Protein AF-A0A401Q495-F1 (afdb_monomer_lite)

Radius of gyration: 60.94 Å; chains: 1; bounding box: 139×126×199 Å

Structure (mmCIF, N/CA/C/O backbone):
data_AF-A0A401Q495-F1
#
_entry.id   AF-A0A401Q495-F1
#
loop_
_atom_site.group_PDB
_atom_site.id
_atom_site.type_symbol
_atom_site.label_atom_id
_atom_site.label_alt_id
_atom_site.label_comp_id
_atom_site.label_asym_id
_atom_site.label_entity_id
_atom_site.label_seq_id
_atom_site.pdbx_PDB_ins_code
_atom_site.Cartn_x
_atom_site.Cartn_y
_atom_site.Cartn_z
_atom_site.occupancy
_atom_site.B_iso_or_equiv
_atom_site.auth_seq_id
_atom_site.auth_comp_id
_atom_site.auth_asym_id
_atom_site.auth_atom_id
_atom_site.pdbx_PDB_model_num
ATOM 1 N N . ASP A 1 1 ? -26.033 -4.876 112.688 1.00 63.66 1 ASP A N 1
ATOM 2 C CA . ASP A 1 1 ? -24.843 -5.599 112.190 1.00 63.66 1 ASP A CA 1
ATOM 3 C C . ASP A 1 1 ? -25.121 -6.335 110.879 1.00 63.66 1 ASP A C 1
ATOM 5 O O . ASP A 1 1 ? -24.694 -5.829 109.851 1.00 63.66 1 ASP A O 1
ATOM 9 N N . LEU A 1 2 ? -25.940 -7.396 110.846 1.00 65.38 2 LEU A N 1
ATOM 10 C CA . LEU A 1 2 ? -26.219 -8.170 109.613 1.00 65.38 2 LEU A CA 1
ATOM 11 C C . LEU A 1 2 ? -26.873 -7.383 108.449 1.00 65.38 2 LEU A C 1
ATOM 13 O O . LEU A 1 2 ? -26.526 -7.601 107.293 1.00 65.38 2 LEU A O 1
ATOM 17 N N . GLN A 1 3 ? -27.808 -6.461 108.718 1.00 70.44 3 GLN A N 1
ATOM 18 C CA . GLN A 1 3 ? -28.446 -5.650 107.659 1.00 70.44 3 GLN A CA 1
ATOM 19 C C . GLN A 1 3 ? -27.494 -4.624 107.026 1.00 70.44 3 GLN A C 1
ATOM 21 O O . GLN A 1 3 ? -27.571 -4.384 105.822 1.00 70.44 3 GLN A O 1
ATOM 26 N N . ASP A 1 4 ? -26.574 -4.058 107.810 1.00 75.94 4 ASP A N 1
ATOM 27 C CA . ASP A 1 4 ? -25.568 -3.125 107.295 1.00 75.94 4 ASP A CA 1
ATOM 28 C C . ASP A 1 4 ? -24.467 -3.854 106.515 1.00 75.94 4 ASP A C 1
ATOM 30 O O . ASP A 1 4 ? -23.911 -3.303 105.566 1.00 75.94 4 ASP A O 1
ATOM 34 N N . GLU A 1 5 ? -24.138 -5.095 106.884 1.00 76.31 5 GLU A N 1
ATOM 35 C CA . GLU A 1 5 ? -23.264 -5.956 106.076 1.00 76.31 5 GLU A CA 1
ATOM 36 C C . GLU A 1 5 ? -23.904 -6.315 104.736 1.00 76.31 5 GLU A C 1
ATOM 38 O O . GLU A 1 5 ? -23.266 -6.116 103.705 1.00 76.31 5 GLU A O 1
ATOM 43 N N . LEU A 1 6 ? -25.180 -6.717 104.727 1.00 79.56 6 LEU A N 1
ATOM 44 C CA . LEU A 1 6 ? -25.907 -7.030 103.494 1.00 79.56 6 LEU A CA 1
ATOM 45 C C . LEU A 1 6 ? -26.034 -5.806 102.568 1.00 79.56 6 LEU A C 1
ATOM 47 O O . LEU A 1 6 ? -25.866 -5.915 101.356 1.00 79.56 6 LEU A O 1
ATOM 51 N N . GLY A 1 7 ? -26.292 -4.619 103.128 1.00 80.56 7 GLY A N 1
ATOM 52 C CA . GLY A 1 7 ? -26.330 -3.368 102.365 1.00 80.56 7 GLY A CA 1
ATOM 53 C C . GLY A 1 7 ? -24.972 -3.000 101.758 1.00 80.56 7 GLY A C 1
ATOM 54 O O . GLY A 1 7 ? -24.900 -2.598 100.595 1.00 80.56 7 GLY A O 1
ATOM 55 N N . ARG A 1 8 ? -23.881 -3.194 102.510 1.00 82.94 8 ARG A N 1
ATOM 56 C CA . ARG A 1 8 ? -22.509 -2.973 102.023 1.00 82.94 8 ARG A CA 1
ATOM 57 C C . ARG A 1 8 ? -22.078 -3.993 100.971 1.00 82.94 8 ARG A C 1
ATOM 59 O O . ARG A 1 8 ? -21.318 -3.638 100.075 1.00 82.94 8 ARG A O 1
ATOM 66 N N . GLU A 1 9 ? -22.538 -5.235 101.066 1.00 82.62 9 GLU A N 1
ATOM 67 C CA . GLU A 1 9 ? -22.263 -6.283 100.078 1.00 82.62 9 GLU A CA 1
ATOM 68 C C . GLU A 1 9 ? -23.058 -6.060 98.781 1.00 82.62 9 GLU A C 1
ATOM 70 O O . GLU A 1 9 ? -22.513 -6.181 97.684 1.00 82.62 9 GLU A O 1
ATOM 75 N N . LYS A 1 10 ? -24.315 -5.611 98.886 1.00 83.00 10 LYS A N 1
ATOM 76 C CA . LYS A 1 10 ? -25.137 -5.225 97.730 1.00 83.00 10 LYS A CA 1
ATOM 77 C C . LYS A 1 10 ? -24.568 -4.012 96.984 1.00 83.00 10 LYS A C 1
ATOM 79 O O . LYS A 1 10 ? -24.578 -3.980 95.759 1.00 83.00 10 LYS A O 1
ATOM 84 N N . LEU A 1 11 ? -24.037 -3.028 97.713 1.00 86.69 11 LEU A N 1
ATOM 85 C CA . LEU A 1 11 ? -23.363 -1.877 97.105 1.00 86.69 11 LEU A CA 1
ATOM 86 C C . LEU A 1 11 ? -22.047 -2.287 96.425 1.00 86.69 11 LEU A C 1
ATOM 88 O O . LEU A 1 11 ? -21.753 -1.801 95.338 1.00 86.69 11 LEU A O 1
ATOM 92 N N . ARG A 1 12 ? -21.288 -3.211 97.034 1.00 88.31 12 ARG A N 1
ATOM 93 C CA . ARG A 1 12 ? -20.065 -3.770 96.438 1.00 88.31 12 ARG A CA 1
ATOM 94 C C . ARG A 1 12 ? -20.349 -4.538 95.154 1.00 88.31 12 ARG A C 1
ATOM 96 O O . ARG A 1 12 ? -19.742 -4.236 94.141 1.00 88.31 12 ARG A O 1
ATOM 103 N N . THR A 1 13 ? -21.321 -5.444 95.169 1.00 86.88 13 THR A N 1
ATOM 104 C CA . THR A 1 13 ? -21.727 -6.202 93.971 1.00 86.88 13 THR A CA 1
ATOM 105 C C . THR A 1 13 ? -22.284 -5.297 92.872 1.00 86.88 13 THR A C 1
ATOM 107 O O . THR A 1 13 ? -22.012 -5.517 91.696 1.00 86.88 13 THR A O 1
ATOM 110 N N . GLN A 1 14 ? -23.015 -4.235 93.228 1.00 87.31 14 GLN A N 1
ATOM 111 C CA . GLN A 1 14 ? -23.476 -3.242 92.257 1.00 87.31 14 GLN A CA 1
ATOM 112 C C . GLN A 1 14 ? -22.314 -2.434 91.659 1.00 87.31 14 GLN A C 1
ATOM 114 O O . GLN A 1 14 ? -22.310 -2.193 90.456 1.00 87.31 14 GLN A O 1
ATOM 119 N N . GLN A 1 15 ? -21.320 -2.051 92.468 1.00 89.31 15 GLN A N 1
ATOM 120 C CA . GLN A 1 15 ? -20.100 -1.403 91.979 1.00 89.31 15 GLN A CA 1
ATOM 121 C C . GLN A 1 15 ? -19.274 -2.338 91.090 1.00 89.31 15 GLN A C 1
ATOM 123 O O . GLN A 1 15 ? -18.854 -1.910 90.023 1.00 89.31 15 GLN A O 1
ATOM 128 N N . GLU A 1 16 ? -19.107 -3.606 91.472 1.00 90.81 16 GLU A N 1
ATOM 129 C CA . GLU A 1 16 ? -18.406 -4.626 90.679 1.00 90.81 16 GLU A CA 1
ATOM 130 C C . GLU A 1 16 ? -19.095 -4.879 89.329 1.00 90.81 16 GLU A C 1
ATOM 132 O O . GLU A 1 16 ? -18.438 -4.986 88.293 1.00 90.81 16 GLU A O 1
ATOM 137 N N . MET A 1 17 ? -20.431 -4.915 89.313 1.00 87.31 17 MET A N 1
ATOM 138 C CA . MET A 1 17 ? -21.211 -5.028 88.080 1.00 87.31 17 MET A CA 1
ATOM 139 C C . MET A 1 17 ? -21.066 -3.779 87.199 1.00 87.31 17 MET A C 1
ATOM 141 O O . MET A 1 17 ? -20.934 -3.907 85.985 1.00 87.31 17 MET A O 1
ATOM 145 N N . GLN A 1 18 ? -21.046 -2.580 87.791 1.00 90.62 18 GLN A N 1
ATOM 146 C CA . GLN A 1 18 ? -20.838 -1.328 87.059 1.00 90.62 18 GLN A CA 1
ATOM 147 C C . GLN A 1 18 ? -19.438 -1.278 86.428 1.00 90.62 18 GLN A C 1
ATOM 149 O O . GLN A 1 18 ? -19.317 -0.971 85.245 1.00 90.62 18 GLN A O 1
ATOM 154 N N . THR A 1 19 ? -18.398 -1.658 87.180 1.00 92.56 19 THR A N 1
ATOM 155 C CA . THR A 1 19 ? -17.022 -1.729 86.665 1.00 92.56 19 THR A CA 1
ATOM 156 C C . THR A 1 19 ? -16.885 -2.768 85.557 1.00 92.56 19 THR A C 1
ATOM 158 O O . THR A 1 19 ? -16.226 -2.502 84.559 1.00 92.56 19 THR A O 1
ATOM 161 N N . LEU A 1 20 ? -17.562 -3.917 85.673 1.00 94.88 20 LEU A N 1
ATOM 162 C CA . LEU A 1 20 ? -17.539 -4.948 84.635 1.00 94.88 20 LEU A CA 1
ATOM 163 C C . LEU A 1 20 ? -18.202 -4.468 83.334 1.00 94.88 20 LEU A C 1
ATOM 165 O O . LEU A 1 20 ? -17.704 -4.756 82.249 1.00 94.88 20 LEU A O 1
ATOM 169 N N . ILE A 1 21 ? -19.310 -3.726 83.428 1.00 92.69 21 ILE A N 1
ATOM 170 C CA . ILE A 1 21 ? -19.983 -3.137 82.260 1.00 92.69 21 ILE A CA 1
ATOM 171 C C . ILE A 1 21 ? -19.086 -2.086 81.599 1.00 92.69 21 ILE A C 1
ATOM 173 O O . ILE A 1 21 ? -18.958 -2.080 80.377 1.00 92.69 21 ILE A O 1
ATOM 177 N N . GLU A 1 22 ? -18.437 -1.222 82.382 1.00 92.31 22 GLU A N 1
ATOM 178 C CA . GLU A 1 22 ? -17.503 -0.217 81.859 1.00 92.31 22 GLU A CA 1
ATOM 179 C C . GLU A 1 22 ? -16.296 -0.865 81.163 1.00 92.31 22 GLU A C 1
ATOM 181 O O . GLU A 1 22 ? -15.934 -0.451 80.060 1.00 92.31 22 GLU A O 1
ATOM 186 N N . GLU A 1 23 ? -15.727 -1.927 81.741 1.00 93.31 23 GLU A N 1
ATOM 187 C CA . GLU A 1 23 ? -14.651 -2.712 81.123 1.00 93.31 23 GLU A CA 1
ATOM 188 C C . GLU A 1 23 ? -15.104 -3.380 79.817 1.00 93.31 23 GLU A C 1
ATOM 190 O O . GLU A 1 23 ? -14.390 -3.314 78.813 1.00 93.31 23 GLU A O 1
ATOM 195 N N . GLN A 1 24 ? -16.302 -3.974 79.789 1.00 92.75 24 GLN A N 1
ATOM 196 C CA . GLN A 1 24 ? -16.872 -4.560 78.570 1.00 92.75 24 GLN A CA 1
ATOM 197 C C . GLN A 1 24 ? -17.119 -3.502 77.491 1.00 92.75 24 GLN A C 1
ATOM 199 O O . GLN A 1 24 ? -16.780 -3.731 76.331 1.00 92.75 24 GLN A O 1
ATOM 204 N N . GLN A 1 25 ? -17.640 -2.328 77.856 1.00 91.50 25 GLN A N 1
ATOM 205 C CA . GLN A 1 25 ? -17.873 -1.226 76.920 1.00 91.50 25 GLN A CA 1
ATOM 206 C C . GLN A 1 25 ? -16.553 -0.688 76.351 1.00 91.50 25 GLN A C 1
ATOM 208 O O . GLN A 1 25 ? -16.448 -0.389 75.162 1.00 91.50 25 GLN A O 1
ATOM 213 N N . GLN A 1 26 ? -15.518 -0.593 77.188 1.00 94.06 26 GLN A N 1
ATOM 214 C CA . GLN A 1 26 ? -14.197 -0.137 76.770 1.00 94.06 26 GLN A CA 1
ATOM 215 C C . GLN A 1 26 ? -13.509 -1.152 75.848 1.00 94.06 26 GLN A C 1
ATOM 217 O O . GLN A 1 26 ? -12.889 -0.750 74.863 1.00 94.06 26 GLN A O 1
ATOM 222 N N . GLN A 1 27 ? -13.661 -2.453 76.118 1.00 95.25 27 GLN A N 1
ATOM 223 C CA . GLN A 1 27 ? -13.220 -3.515 75.210 1.00 95.25 27 GLN A CA 1
ATOM 224 C C . GLN A 1 27 ? -13.975 -3.464 73.879 1.00 95.25 27 GLN A C 1
ATOM 226 O O . GLN A 1 27 ? -13.346 -3.553 72.827 1.00 95.25 27 GLN A O 1
ATOM 231 N N . LEU A 1 28 ? -15.296 -3.257 73.903 1.00 93.81 28 LEU A N 1
ATOM 232 C CA . LEU A 1 28 ? -16.107 -3.147 72.689 1.00 93.81 28 LEU A CA 1
ATOM 233 C C . LEU A 1 28 ? -15.628 -1.987 71.805 1.00 93.81 28 LEU A C 1
ATOM 235 O O . LEU A 1 28 ? -15.350 -2.189 70.628 1.00 93.81 28 LEU A O 1
ATOM 239 N N . ASN A 1 29 ? -15.408 -0.811 72.400 1.00 92.56 29 ASN A N 1
ATOM 240 C CA . ASN A 1 29 ? -14.891 0.364 71.695 1.00 92.56 29 ASN A CA 1
ATOM 241 C C . ASN A 1 29 ? -13.491 0.121 71.096 1.00 92.56 29 ASN A C 1
ATOM 243 O O . ASN A 1 29 ? -13.174 0.623 70.016 1.00 92.56 29 ASN A O 1
ATOM 247 N N . GLN A 1 30 ? -12.635 -0.653 71.775 1.00 94.50 30 GLN A N 1
ATOM 248 C CA . GLN A 1 30 ? -11.322 -1.039 71.242 1.00 94.50 30 GLN A CA 1
ATOM 249 C C . GLN A 1 30 ? -11.456 -1.982 70.043 1.00 94.50 30 GLN A C 1
ATOM 251 O O . GLN A 1 30 ? -10.759 -1.789 69.045 1.00 94.50 30 GLN A O 1
ATOM 256 N N . TYR A 1 31 ? -12.368 -2.956 70.106 1.00 94.69 31 TYR A N 1
ATOM 257 C CA . TYR A 1 31 ? -12.649 -3.845 68.979 1.00 94.69 31 TYR A CA 1
ATOM 258 C C . TYR A 1 31 ? -13.264 -3.094 67.795 1.00 94.69 31 TYR A C 1
ATOM 260 O O . TYR A 1 31 ? -12.845 -3.323 66.663 1.00 94.69 31 TYR A O 1
ATOM 268 N N . GLU A 1 32 ? -14.183 -2.157 68.033 1.00 93.50 32 GLU A N 1
ATOM 269 C CA . GLU A 1 32 ? -14.763 -1.307 66.986 1.00 93.50 32 GLU A CA 1
ATOM 270 C C . GLU A 1 32 ? -13.701 -0.430 66.313 1.00 93.50 32 GLU A C 1
ATOM 272 O O . GLU A 1 32 ? -13.645 -0.348 65.084 1.00 93.50 32 GLU A O 1
ATOM 277 N N . SER A 1 33 ? -12.799 0.175 67.093 1.00 93.56 33 SER A N 1
ATOM 278 C CA . SER A 1 33 ? -11.711 0.991 66.545 1.00 93.56 33 SER A CA 1
ATOM 279 C C . SER A 1 33 ? -10.700 0.150 65.751 1.00 93.56 33 SER A C 1
ATOM 281 O O . SER A 1 33 ? -10.297 0.543 64.654 1.00 93.56 33 SER A O 1
ATOM 283 N N . ALA A 1 34 ? -10.338 -1.038 66.249 1.00 95.12 34 ALA A N 1
ATOM 284 C CA . ALA A 1 34 ? -9.456 -1.972 65.546 1.00 95.12 34 ALA A CA 1
ATOM 285 C C . ALA A 1 34 ? -10.091 -2.514 64.252 1.00 95.12 34 ALA A C 1
ATOM 287 O O . ALA A 1 34 ? -9.413 -2.624 63.227 1.00 95.12 34 ALA A O 1
ATOM 288 N N . ALA A 1 35 ? -11.396 -2.803 64.270 1.00 93.50 35 ALA A N 1
ATOM 289 C CA . ALA A 1 35 ? -12.149 -3.208 63.087 1.00 93.50 35 ALA A CA 1
ATOM 290 C C . ALA A 1 35 ? -12.205 -2.076 62.049 1.00 93.50 35 ALA A C 1
ATOM 292 O O . ALA A 1 35 ? -11.919 -2.311 60.875 1.00 93.50 35 ALA A O 1
ATOM 293 N N . GLY A 1 36 ? -12.475 -0.839 62.482 1.00 94.50 36 GLY A N 1
ATOM 294 C CA . GLY A 1 36 ? -12.444 0.343 61.617 1.00 94.50 36 GLY A CA 1
ATOM 295 C C . GLY A 1 36 ? -11.079 0.548 60.951 1.00 94.50 36 GLY A C 1
ATOM 296 O O . GLY A 1 36 ? -11.007 0.752 59.741 1.00 94.50 36 GLY A O 1
ATOM 297 N N . GLN A 1 37 ? -9.985 0.400 61.705 1.00 94.50 37 GLN A N 1
ATOM 298 C CA . GLN A 1 37 ? -8.624 0.460 61.158 1.00 94.50 37 GLN A CA 1
ATOM 299 C C . GLN A 1 37 ? -8.374 -0.637 60.114 1.00 94.50 37 GLN A C 1
ATOM 301 O O . GLN A 1 37 ? -7.879 -0.337 59.027 1.00 94.50 37 GLN A O 1
ATOM 306 N N . CYS A 1 38 ? -8.785 -1.880 60.385 1.00 95.00 38 CYS A N 1
ATOM 307 C CA . CYS A 1 38 ? -8.669 -2.976 59.420 1.00 95.00 38 CYS A CA 1
ATOM 308 C C . CYS A 1 38 ? -9.425 -2.685 58.116 1.00 95.00 38 CYS A C 1
ATOM 310 O O . CYS A 1 38 ? -8.885 -2.924 57.039 1.00 95.00 38 CYS A O 1
ATOM 312 N N . VAL A 1 39 ? -10.637 -2.125 58.196 1.00 96.38 39 VAL A N 1
ATOM 313 C CA . VAL A 1 39 ? -11.416 -1.731 57.009 1.00 96.38 39 VAL A CA 1
ATOM 314 C C . VAL A 1 39 ? -10.694 -0.639 56.221 1.00 96.38 39 VAL A C 1
ATOM 316 O O . VAL A 1 39 ? -10.582 -0.738 55.002 1.00 96.38 39 VAL A O 1
ATOM 319 N N . THR A 1 40 ? -10.139 0.374 56.892 1.00 95.00 40 THR A N 1
ATOM 320 C CA . THR A 1 40 ? -9.405 1.444 56.196 1.00 95.00 40 THR A CA 1
ATOM 321 C C . THR A 1 40 ? -8.126 0.951 55.521 1.00 95.00 40 THR A C 1
ATOM 323 O O . THR A 1 40 ? -7.830 1.370 54.403 1.00 95.00 40 THR A O 1
ATOM 326 N N . GLU A 1 41 ? -7.378 0.044 56.151 1.00 96.31 41 GLU A N 1
ATOM 327 C CA . GLU A 1 41 ? -6.182 -0.552 55.546 1.00 96.31 41 GLU A CA 1
ATOM 328 C C . GLU A 1 41 ? -6.545 -1.490 54.388 1.00 96.31 41 GLU A C 1
ATOM 330 O O . GLU A 1 41 ? -5.878 -1.469 53.352 1.00 96.31 41 GLU A O 1
ATOM 335 N N . LEU A 1 42 ? -7.655 -2.230 54.493 1.00 96.12 42 LEU A N 1
ATOM 336 C CA . LEU A 1 42 ? -8.193 -3.024 53.386 1.00 96.12 42 LEU A CA 1
ATOM 337 C C . LEU A 1 42 ? -8.577 -2.134 52.195 1.00 96.12 42 LEU A C 1
ATOM 339 O O . LEU A 1 42 ? -8.215 -2.445 51.062 1.00 96.12 42 LEU A O 1
ATOM 343 N N . GLN A 1 43 ? -9.246 -1.005 52.446 1.00 95.56 43 GLN A N 1
ATOM 344 C CA . GLN A 1 43 ? -9.628 -0.043 51.409 1.00 95.56 43 GLN A CA 1
ATOM 345 C C . GLN A 1 43 ? -8.389 0.538 50.707 1.00 95.56 43 GLN A C 1
ATOM 347 O O . GLN A 1 43 ? -8.341 0.610 49.478 1.00 95.56 43 GLN A O 1
ATOM 352 N N . LYS A 1 44 ? -7.349 0.912 51.469 1.00 97.00 44 LYS A N 1
ATOM 353 C CA . LYS A 1 44 ? -6.073 1.400 50.912 1.00 97.00 44 LYS A CA 1
ATOM 354 C C . LYS A 1 44 ? -5.376 0.333 50.068 1.00 97.00 44 LYS A C 1
ATOM 356 O O . LYS A 1 44 ? -4.908 0.640 48.971 1.00 97.00 44 LYS A O 1
ATOM 361 N N . ALA A 1 45 ? -5.332 -0.910 50.551 1.00 95.75 45 ALA A N 1
ATOM 362 C CA . ALA A 1 45 ? -4.768 -2.033 49.810 1.00 95.75 45 ALA A CA 1
ATOM 363 C C . ALA A 1 45 ? -5.557 -2.306 48.519 1.00 95.75 45 ALA A C 1
ATOM 365 O O . ALA A 1 45 ? -4.952 -2.494 47.464 1.00 95.75 45 ALA A O 1
ATOM 366 N N . GLN A 1 46 ? -6.892 -2.241 48.563 1.00 95.75 46 GLN A N 1
ATOM 367 C CA . GLN A 1 46 ? -7.744 -2.373 47.377 1.00 95.75 46 GLN A CA 1
ATOM 368 C C . GLN A 1 46 ? -7.445 -1.297 46.333 1.00 95.75 46 GLN A C 1
ATOM 370 O O . GLN A 1 46 ? -7.286 -1.634 45.161 1.00 95.75 46 GLN A O 1
ATOM 375 N N . VAL A 1 47 ? -7.315 -0.029 46.732 1.00 96.25 47 VAL A N 1
ATOM 376 C CA . VAL A 1 47 ? -6.978 1.062 45.801 1.00 96.25 47 VAL A CA 1
ATOM 377 C C . VAL A 1 47 ? -5.582 0.867 45.196 1.00 96.25 47 VAL A C 1
ATOM 379 O O . VAL A 1 47 ? -5.408 1.056 43.993 1.00 96.25 47 VAL A O 1
ATOM 382 N N . GLN A 1 48 ? -4.594 0.426 45.984 1.00 97.31 48 GLN A N 1
ATOM 383 C CA . GLN A 1 48 ? -3.261 0.100 45.459 1.00 97.31 48 GLN A CA 1
ATOM 384 C C . GLN A 1 48 ? -3.291 -1.043 44.441 1.00 97.31 48 GLN A C 1
ATOM 386 O O . GLN A 1 48 ? -2.640 -0.944 43.402 1.00 97.31 48 GLN A O 1
ATOM 391 N N . VAL A 1 49 ? -4.047 -2.109 44.714 1.00 97.25 49 VAL A N 1
ATOM 392 C CA . VAL A 1 49 ? -4.188 -3.243 43.789 1.00 97.25 49 VAL A CA 1
ATOM 393 C C . VAL A 1 49 ? -4.845 -2.799 42.482 1.00 97.25 49 VAL A C 1
ATOM 395 O O . VAL A 1 49 ? -4.324 -3.130 41.421 1.00 97.25 49 VAL A O 1
ATOM 398 N N . HIS A 1 50 ? -5.905 -1.985 42.540 1.00 95.56 50 HIS A N 1
ATOM 399 C CA . HIS A 1 50 ? -6.542 -1.435 41.336 1.00 95.56 50 HIS A CA 1
ATOM 400 C C . HIS A 1 50 ? -5.579 -0.545 40.535 1.00 95.56 50 HIS A C 1
ATOM 402 O O . HIS A 1 50 ? -5.501 -0.661 39.314 1.00 95.56 50 HIS A O 1
ATOM 408 N N . GLY A 1 51 ? -4.785 0.297 41.206 1.00 97.12 51 GLY A N 1
ATOM 409 C CA . GLY A 1 51 ? -3.766 1.113 40.540 1.00 97.12 51 GLY A CA 1
ATOM 410 C C . GLY A 1 51 ? -2.672 0.274 39.868 1.00 97.12 51 GLY A C 1
ATOM 411 O O . GLY A 1 51 ? -2.258 0.571 38.750 1.00 97.12 51 GLY A O 1
ATOM 412 N N . LEU A 1 52 ? -2.219 -0.806 40.515 1.00 97.50 52 LEU A N 1
ATOM 413 C CA . LEU A 1 52 ? -1.255 -1.736 39.920 1.00 97.50 52 LEU A CA 1
ATOM 414 C C . LEU A 1 52 ? -1.852 -2.506 38.737 1.00 97.50 52 LEU A C 1
ATOM 416 O O . LEU A 1 52 ? -1.154 -2.677 37.742 1.00 97.50 52 LEU A O 1
ATOM 420 N N . GLN A 1 53 ? -3.120 -2.914 38.814 1.00 96.62 53 GLN A N 1
ATOM 421 C CA . GLN A 1 53 ? -3.834 -3.541 37.697 1.00 96.62 53 GLN A CA 1
ATOM 422 C C . GLN A 1 53 ? -3.929 -2.605 36.488 1.00 96.62 53 GLN A C 1
ATOM 424 O O . GLN A 1 53 ? -3.623 -3.039 35.382 1.00 96.62 53 GLN A O 1
ATOM 429 N N . GLY A 1 54 ? -4.252 -1.322 36.697 1.00 96.19 54 GLY A N 1
ATOM 430 C CA . GLY A 1 54 ? -4.261 -0.322 35.624 1.00 96.19 54 GLY A CA 1
ATOM 431 C C . GLY A 1 54 ? -2.893 -0.173 34.956 1.00 96.19 54 GLY A C 1
ATOM 432 O O . GLY A 1 54 ? -2.782 -0.280 33.739 1.00 96.19 54 GLY A O 1
ATOM 433 N N . ARG A 1 55 ? -1.817 -0.052 35.746 1.00 97.44 55 ARG A N 1
ATOM 434 C CA . ARG A 1 55 ? -0.456 0.016 35.182 1.00 97.44 55 ARG A CA 1
ATOM 435 C C . ARG A 1 55 ? -0.046 -1.258 34.447 1.00 97.44 55 ARG A C 1
ATOM 437 O O . ARG A 1 55 ? 0.676 -1.170 33.462 1.00 97.44 55 ARG A O 1
ATOM 444 N N . ILE A 1 56 ? -0.447 -2.435 34.934 1.00 95.50 56 ILE A N 1
ATOM 445 C CA . ILE A 1 56 ? -0.170 -3.704 34.248 1.00 95.50 56 ILE A CA 1
ATOM 446 C C . ILE A 1 56 ? -0.852 -3.691 32.880 1.00 95.50 56 ILE A C 1
ATOM 448 O O . ILE A 1 56 ? -0.161 -3.886 31.885 1.00 95.50 56 ILE A O 1
ATOM 452 N N . GLN A 1 57 ? -2.139 -3.341 32.816 1.00 96.50 57 GLN A N 1
ATOM 453 C CA . GLN A 1 57 ? -2.882 -3.224 31.557 1.00 96.50 57 GLN A CA 1
ATOM 454 C C . GLN A 1 57 ? -2.255 -2.200 30.600 1.00 96.50 57 GLN A C 1
ATOM 456 O O . GLN A 1 57 ? -2.088 -2.485 29.414 1.00 96.50 57 GLN A O 1
ATOM 461 N N . GLU A 1 58 ? -1.835 -1.037 31.104 1.00 95.94 58 GLU A N 1
ATOM 462 C CA . GLU A 1 58 ? -1.112 -0.037 30.310 1.00 95.94 58 GLU A CA 1
ATOM 463 C C . GLU A 1 58 ? 0.188 -0.620 29.739 1.00 95.94 58 GLU A C 1
ATOM 465 O O . GLU A 1 58 ? 0.432 -0.530 28.535 1.00 95.94 58 GLU A O 1
ATOM 470 N N . THR A 1 59 ? 1.003 -1.290 30.561 1.00 94.06 59 THR A N 1
ATOM 471 C CA . THR A 1 59 ? 2.252 -1.908 30.088 1.00 94.06 59 THR A CA 1
ATOM 472 C C . THR A 1 59 ? 2.019 -3.075 29.132 1.00 94.06 59 THR A C 1
ATOM 474 O O . THR A 1 59 ? 2.780 -3.225 28.181 1.00 94.06 59 THR A O 1
ATOM 477 N N . GLU A 1 60 ? 0.968 -3.871 29.327 1.00 96.69 60 GLU A N 1
ATOM 478 C CA . GLU A 1 60 ? 0.578 -4.956 28.421 1.00 96.69 60 GLU A CA 1
ATOM 479 C C . GLU A 1 60 ? 0.139 -4.404 27.064 1.00 96.69 60 GLU A C 1
ATOM 481 O O . GLU A 1 60 ? 0.594 -4.897 26.032 1.00 96.69 60 GLU A O 1
ATOM 486 N N . SER A 1 61 ? -0.655 -3.328 27.052 1.00 93.81 61 SER A N 1
ATOM 487 C CA . SER A 1 61 ? -1.057 -2.652 25.815 1.00 93.81 61 SER A CA 1
ATOM 488 C C . SER A 1 61 ? 0.142 -2.056 25.066 1.00 93.81 61 SER A C 1
ATOM 490 O O . SER A 1 61 ? 0.279 -2.256 23.860 1.00 93.81 61 SER A O 1
ATOM 492 N N . ALA A 1 62 ? 1.080 -1.419 25.778 1.00 95.88 62 ALA A N 1
ATOM 493 C CA . ALA A 1 62 ? 2.298 -0.872 25.186 1.00 95.88 62 ALA A CA 1
ATOM 494 C C . ALA A 1 62 ? 3.218 -1.973 24.631 1.00 95.88 62 ALA A C 1
ATOM 496 O O . ALA A 1 62 ? 3.823 -1.812 23.572 1.00 95.88 62 ALA A O 1
ATOM 497 N N . ASN A 1 63 ? 3.315 -3.110 25.321 1.00 94.69 63 ASN A N 1
ATOM 498 C CA . ASN A 1 63 ? 4.127 -4.235 24.869 1.00 94.69 63 ASN A CA 1
ATOM 499 C C . ASN A 1 63 ? 3.495 -4.929 23.651 1.00 94.69 63 ASN A C 1
ATOM 501 O O . ASN A 1 63 ? 4.218 -5.312 22.733 1.00 94.69 63 ASN A O 1
ATOM 505 N N . LYS A 1 64 ? 2.156 -5.021 23.595 1.00 96.50 64 LYS A N 1
ATOM 506 C CA . LYS A 1 64 ? 1.428 -5.500 22.408 1.00 96.50 64 LYS A CA 1
ATOM 507 C C . LYS A 1 64 ? 1.715 -4.602 21.199 1.00 96.50 64 LYS A C 1
ATOM 509 O O . LYS A 1 64 ? 2.144 -5.120 20.175 1.00 96.50 64 LYS A O 1
ATOM 514 N N . MET A 1 65 ? 1.644 -3.278 21.367 1.00 95.00 65 MET A N 1
ATOM 515 C CA . MET A 1 65 ? 2.007 -2.308 20.320 1.00 95.00 65 MET A CA 1
ATOM 516 C C . MET A 1 65 ? 3.459 -2.464 19.841 1.00 95.00 65 MET A C 1
ATOM 518 O O . MET A 1 65 ? 3.733 -2.427 18.646 1.00 95.00 65 MET A O 1
ATOM 522 N N . LEU A 1 66 ? 4.415 -2.670 20.754 1.00 96.38 66 LEU A N 1
ATOM 523 C CA . LEU A 1 66 ? 5.816 -2.887 20.373 1.00 96.38 66 LEU A CA 1
ATOM 524 C C . LEU A 1 66 ? 6.024 -4.206 19.616 1.00 96.38 66 LEU A C 1
ATOM 526 O O . LEU A 1 66 ? 6.843 -4.259 18.700 1.00 96.38 66 LEU A O 1
ATOM 530 N N . GLN A 1 67 ? 5.294 -5.263 19.975 1.00 94.12 67 GLN A N 1
ATOM 531 C CA . GLN A 1 67 ? 5.326 -6.534 19.249 1.00 94.12 67 GLN A CA 1
ATOM 532 C C . GLN A 1 67 ? 4.678 -6.434 17.864 1.00 94.12 67 GLN A C 1
ATOM 534 O O . GLN A 1 67 ? 5.148 -7.100 16.940 1.00 94.12 67 GLN A O 1
ATOM 539 N N . GLU A 1 68 ? 3.628 -5.620 17.722 1.00 92.25 68 GLU A N 1
ATOM 540 C CA . GLU A 1 68 ? 3.031 -5.246 16.433 1.00 92.25 68 GLU A CA 1
ATOM 541 C C . GLU A 1 68 ? 4.097 -4.568 15.565 1.00 92.25 68 GLU A C 1
ATOM 543 O O . GLU A 1 68 ? 4.488 -5.126 14.542 1.00 92.25 68 GLU A O 1
ATOM 548 N N . ASN A 1 69 ? 4.681 -3.464 16.054 1.00 94.75 69 ASN A N 1
ATOM 549 C CA . ASN A 1 69 ? 5.721 -2.668 15.383 1.00 94.75 69 ASN A CA 1
ATOM 550 C C . ASN A 1 69 ? 6.921 -3.507 14.925 1.00 94.75 69 ASN A C 1
ATOM 552 O O . ASN A 1 69 ? 7.489 -3.285 13.856 1.00 94.75 69 ASN A O 1
ATOM 556 N N . LEU A 1 70 ? 7.327 -4.492 15.726 1.00 95.19 70 LEU A N 1
ATOM 557 C CA . LEU A 1 70 ? 8.444 -5.368 15.382 1.00 95.19 70 LEU A CA 1
ATOM 558 C C . LEU A 1 70 ? 8.063 -6.352 14.265 1.00 95.19 70 LEU A C 1
ATOM 560 O O . LEU A 1 70 ? 8.828 -6.524 13.315 1.00 95.19 70 LEU A O 1
ATOM 564 N N . ARG A 1 71 ? 6.855 -6.932 14.319 1.00 92.50 71 ARG A N 1
ATOM 565 C CA . ARG A 1 71 ? 6.301 -7.736 13.212 1.00 92.50 71 ARG A CA 1
ATOM 566 C C . ARG A 1 71 ? 6.128 -6.900 11.944 1.00 92.50 71 ARG A C 1
ATOM 568 O O . ARG A 1 71 ? 6.321 -7.428 10.845 1.00 92.50 71 ARG A O 1
ATOM 575 N N . GLU A 1 72 ? 5.808 -5.615 12.091 1.00 90.62 72 GLU A N 1
ATOM 576 C CA . GLU A 1 72 ? 5.718 -4.665 10.989 1.00 90.62 72 GLU A CA 1
ATOM 577 C C . GLU A 1 72 ? 7.019 -4.527 10.237 1.00 90.62 72 GLU A C 1
ATOM 579 O O . GLU A 1 72 ? 7.121 -4.954 9.081 1.00 90.62 72 GLU A O 1
ATOM 584 N N . MET A 1 73 ? 8.038 -4.102 10.960 1.00 92.50 73 MET A N 1
ATOM 585 C CA . MET A 1 73 ? 9.379 -3.910 10.443 1.00 92.50 73 MET A CA 1
ATOM 586 C C . MET A 1 73 ? 9.965 -5.189 9.817 1.00 92.50 73 MET A C 1
ATOM 588 O O . MET A 1 73 ? 10.663 -5.141 8.804 1.00 92.50 73 MET A O 1
ATOM 592 N N . GLU A 1 74 ? 9.665 -6.369 10.371 1.00 90.88 74 GLU A N 1
ATOM 593 C CA . GLU A 1 74 ? 10.102 -7.650 9.798 1.00 90.88 74 GLU A CA 1
ATOM 594 C C . GLU A 1 74 ? 9.441 -7.978 8.456 1.00 90.88 74 GLU A C 1
ATOM 596 O O . GLU A 1 74 ? 10.075 -8.567 7.571 1.00 90.88 74 GLU A O 1
ATOM 601 N N . SER A 1 75 ? 8.156 -7.659 8.305 1.00 85.19 75 SER A N 1
ATOM 602 C CA . SER A 1 75 ? 7.446 -7.853 7.040 1.00 85.19 75 SER A CA 1
ATOM 603 C C . SER A 1 75 ? 7.882 -6.836 5.990 1.00 85.19 75 SER A C 1
ATOM 605 O O . SER A 1 75 ? 8.067 -7.201 4.826 1.00 85.19 75 SER A O 1
ATOM 607 N N . GLU A 1 76 ? 8.177 -5.617 6.434 1.00 90.44 76 GLU A N 1
ATOM 608 C CA . GLU A 1 76 ? 8.723 -4.552 5.614 1.00 90.44 76 GLU A CA 1
ATOM 609 C C . GLU A 1 76 ? 10.073 -4.951 5.019 1.00 90.44 76 GLU A C 1
ATOM 611 O O . GLU A 1 76 ? 10.254 -5.023 3.799 1.00 90.44 76 GLU A O 1
ATOM 616 N N . LEU A 1 77 ? 10.991 -5.384 5.882 1.00 91.06 77 LEU A N 1
ATOM 617 C CA . LEU A 1 77 ? 12.287 -5.915 5.471 1.00 91.06 77 LEU A CA 1
ATOM 618 C C . LEU A 1 77 ? 12.173 -7.077 4.476 1.00 91.06 77 LEU A C 1
ATOM 620 O O . LEU A 1 77 ? 13.004 -7.198 3.571 1.00 91.06 77 LEU A O 1
ATOM 624 N N . ARG A 1 78 ? 11.164 -7.946 4.613 1.00 93.00 78 ARG A N 1
ATOM 625 C CA . ARG A 1 78 ? 10.929 -9.045 3.663 1.00 93.00 78 ARG A CA 1
ATOM 626 C C . ARG A 1 78 ? 10.485 -8.536 2.292 1.00 93.00 78 ARG A C 1
ATOM 628 O O . ARG A 1 78 ? 11.005 -9.035 1.293 1.00 93.00 78 ARG A O 1
ATOM 635 N N . ALA A 1 79 ? 9.600 -7.543 2.220 1.00 78.69 79 ALA A N 1
ATOM 636 C CA . ALA A 1 79 ? 9.187 -6.993 0.929 1.00 78.69 79 ALA A CA 1
ATOM 637 C C . ALA A 1 79 ? 10.313 -6.188 0.262 1.00 78.69 79 ALA A C 1
ATOM 639 O O . ALA A 1 79 ? 10.516 -6.338 -0.941 1.00 78.69 79 ALA A O 1
ATOM 640 N N . MET A 1 80 ? 11.110 -5.432 1.029 1.00 85.69 80 MET A N 1
ATOM 641 C CA . MET A 1 80 ? 12.307 -4.756 0.499 1.00 85.69 80 MET A CA 1
ATOM 642 C C . MET A 1 80 ? 13.304 -5.739 -0.108 1.00 85.69 80 MET A C 1
ATOM 644 O O . MET A 1 80 ? 13.853 -5.497 -1.180 1.00 85.69 80 MET A O 1
ATOM 648 N N . ARG A 1 81 ? 13.525 -6.886 0.545 1.00 91.06 81 ARG A N 1
ATOM 649 C CA . ARG A 1 81 ? 14.381 -7.947 -0.010 1.00 91.06 81 ARG A CA 1
ATOM 650 C C . ARG A 1 81 ? 13.816 -8.518 -1.307 1.00 91.06 81 ARG A C 1
ATOM 652 O O . ARG A 1 81 ? 14.582 -8.785 -2.227 1.00 91.06 81 ARG A O 1
ATOM 659 N N . TYR A 1 82 ? 12.499 -8.695 -1.391 1.00 87.38 82 TYR A N 1
ATOM 660 C CA . TYR A 1 82 ? 11.848 -9.184 -2.604 1.00 87.38 82 TYR A CA 1
ATOM 661 C C . TYR A 1 82 ? 11.978 -8.189 -3.767 1.00 87.38 82 TYR A C 1
ATOM 663 O O . TYR A 1 82 ? 12.322 -8.589 -4.879 1.00 87.38 82 TYR A O 1
ATOM 671 N N . THR A 1 83 ? 11.766 -6.892 -3.525 1.00 85.94 83 THR A N 1
ATOM 672 C CA . THR A 1 83 ? 11.888 -5.871 -4.576 1.00 85.94 83 THR A CA 1
ATOM 673 C C . THR A 1 83 ? 13.333 -5.635 -4.993 1.00 85.94 83 THR A C 1
ATOM 675 O O . THR A 1 83 ? 13.584 -5.527 -6.191 1.00 85.94 83 THR A O 1
ATOM 678 N N . ALA A 1 84 ? 14.290 -5.686 -4.061 1.00 83.62 84 ALA A N 1
ATOM 679 C CA . ALA A 1 84 ? 15.717 -5.707 -4.384 1.00 83.62 84 ALA A CA 1
ATOM 680 C C . ALA A 1 84 ? 16.074 -6.913 -5.269 1.00 83.62 84 ALA A C 1
ATOM 682 O O . ALA A 1 84 ? 16.693 -6.754 -6.315 1.00 83.62 84 ALA A O 1
ATOM 683 N N . GLN A 1 85 ? 15.587 -8.113 -4.931 1.00 89.00 85 GLN A N 1
ATOM 684 C CA . GLN A 1 85 ? 15.817 -9.307 -5.748 1.00 89.00 85 GLN A CA 1
ATOM 685 C C . GLN A 1 85 ? 15.171 -9.201 -7.143 1.00 89.00 85 GLN A C 1
ATOM 687 O O . GLN A 1 85 ? 15.731 -9.695 -8.124 1.00 89.00 85 GLN A O 1
ATOM 692 N N . LYS A 1 86 ? 14.001 -8.559 -7.260 1.00 90.12 86 LYS A N 1
ATOM 693 C CA . LYS A 1 86 ?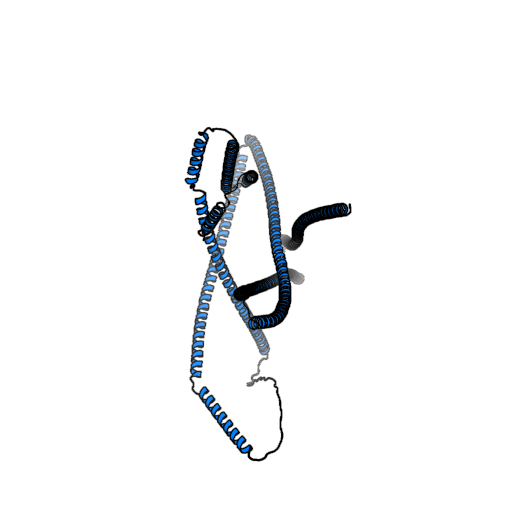 13.363 -8.275 -8.556 1.00 90.12 86 LYS A CA 1
ATOM 694 C C . LYS A 1 86 ? 14.196 -7.287 -9.373 1.00 90.12 86 LYS A C 1
ATOM 696 O O . LYS A 1 86 ? 14.409 -7.522 -10.559 1.00 90.12 86 LYS A O 1
ATOM 701 N N . GLN A 1 87 ? 14.710 -6.232 -8.744 1.00 87.94 87 GLN A N 1
ATOM 702 C CA . GLN A 1 87 ? 15.604 -5.272 -9.391 1.00 87.94 87 GLN A CA 1
ATOM 703 C C . GLN A 1 87 ? 16.898 -5.942 -9.872 1.00 87.94 87 GLN A C 1
ATOM 705 O O . GLN A 1 87 ? 17.256 -5.765 -11.034 1.00 87.94 87 GLN A O 1
ATOM 710 N N . ASP A 1 88 ? 17.523 -6.797 -9.061 1.00 89.56 88 ASP A N 1
ATOM 711 C CA . ASP A 1 88 ? 18.715 -7.562 -9.454 1.00 89.56 88 ASP A CA 1
ATOM 712 C C . ASP A 1 88 ? 18.454 -8.454 -10.678 1.00 89.56 88 ASP A C 1
ATOM 714 O O . ASP A 1 88 ? 19.286 -8.528 -11.584 1.00 89.56 88 ASP A O 1
ATOM 718 N N . ARG A 1 89 ? 17.278 -9.099 -10.750 1.00 92.19 89 ARG A N 1
ATOM 719 C CA . ARG A 1 89 ? 16.867 -9.876 -11.934 1.00 92.19 89 ARG A CA 1
ATOM 720 C C . ARG A 1 89 ? 16.738 -8.991 -13.168 1.00 92.19 89 ARG A C 1
ATOM 722 O O . ARG A 1 89 ? 17.334 -9.308 -14.192 1.00 92.19 89 ARG A O 1
ATOM 729 N N . THR A 1 90 ? 16.053 -7.852 -13.061 1.00 90.94 90 THR A N 1
ATOM 730 C CA . THR A 1 90 ? 15.928 -6.915 -14.192 1.00 90.94 90 THR A CA 1
ATOM 731 C C . THR A 1 90 ? 17.277 -6.335 -14.617 1.00 90.94 90 THR A C 1
ATOM 733 O O . THR A 1 90 ? 17.533 -6.157 -15.804 1.00 90.94 90 THR A O 1
ATOM 736 N N . GLN A 1 91 ? 18.183 -6.084 -13.668 1.00 89.44 91 GLN A N 1
ATOM 737 C CA . GLN A 1 91 ? 19.529 -5.611 -13.965 1.00 89.44 91 GLN A CA 1
ATOM 738 C C . GLN A 1 91 ? 20.342 -6.685 -14.695 1.00 89.44 91 GLN A C 1
ATOM 740 O O . GLN A 1 91 ? 21.070 -6.357 -15.632 1.00 89.44 91 GLN A O 1
ATOM 745 N N . LEU A 1 92 ? 20.204 -7.956 -14.305 1.00 92.50 92 LEU A N 1
ATOM 746 C CA . LEU A 1 92 ? 20.826 -9.078 -15.005 1.00 92.50 92 LEU A CA 1
ATOM 747 C C . LEU A 1 92 ? 20.271 -9.225 -16.431 1.00 92.50 92 LEU A C 1
ATOM 749 O O . LEU A 1 92 ? 21.047 -9.338 -17.372 1.00 92.50 92 LEU A O 1
ATOM 753 N N . GLU A 1 93 ? 18.953 -9.121 -16.615 1.00 91.75 93 GLU A N 1
ATOM 754 C CA . GLU A 1 93 ? 18.305 -9.172 -17.935 1.00 91.75 93 GLU A CA 1
ATOM 755 C C . GLU A 1 93 ? 18.753 -8.030 -18.856 1.00 91.75 93 GLU A C 1
ATOM 757 O O . GLU A 1 93 ? 19.051 -8.247 -20.034 1.00 91.75 93 GLU A O 1
ATOM 762 N N . LEU A 1 94 ? 18.837 -6.806 -18.326 1.00 90.06 94 LEU A N 1
ATOM 763 C CA . LEU A 1 94 ? 19.331 -5.648 -19.069 1.00 90.06 94 LEU A CA 1
ATOM 764 C C . LEU A 1 94 ? 20.817 -5.784 -19.405 1.00 90.06 94 LEU A C 1
ATOM 766 O O . LEU A 1 94 ? 21.227 -5.412 -20.505 1.00 90.06 94 LEU A O 1
ATOM 770 N N . LYS A 1 95 ? 21.618 -6.347 -18.494 1.00 93.19 95 LYS A N 1
ATOM 771 C CA . LYS A 1 95 ? 23.034 -6.636 -18.738 1.00 93.19 95 LYS A CA 1
ATOM 772 C C . LYS A 1 95 ? 23.204 -7.667 -19.855 1.00 93.19 95 LYS A C 1
ATOM 774 O O . LYS A 1 95 ? 23.996 -7.438 -20.763 1.00 93.19 95 LYS A O 1
ATOM 779 N N . ASP A 1 96 ? 22.422 -8.740 -19.841 1.00 92.50 96 ASP A N 1
ATOM 780 C CA . ASP A 1 96 ? 22.448 -9.759 -20.894 1.00 92.50 96 ASP A CA 1
ATOM 781 C C . ASP A 1 96 ? 21.961 -9.190 -22.239 1.00 92.50 96 ASP A C 1
ATOM 783 O O . ASP A 1 96 ? 22.487 -9.526 -23.303 1.00 92.50 96 ASP A O 1
ATOM 787 N N . ALA A 1 97 ? 20.963 -8.299 -22.226 1.00 90.69 97 ALA A N 1
ATOM 788 C CA . ALA A 1 97 ? 20.507 -7.597 -23.425 1.00 90.69 97 ALA A CA 1
ATOM 789 C C . ALA A 1 97 ? 21.592 -6.671 -23.998 1.00 90.69 97 ALA A C 1
ATOM 791 O O . ALA A 1 97 ? 21.778 -6.647 -25.217 1.00 90.69 97 ALA A O 1
ATOM 792 N N . LEU A 1 98 ? 22.321 -5.957 -23.135 1.00 92.12 98 LEU A N 1
ATOM 793 C CA . LEU A 1 98 ? 23.460 -5.124 -23.520 1.00 92.12 98 LEU A CA 1
ATOM 794 C C . LEU A 1 98 ? 24.581 -5.974 -24.130 1.00 92.12 98 LEU A C 1
ATOM 796 O O . LEU A 1 98 ? 25.027 -5.669 -25.230 1.00 92.12 98 LEU A O 1
ATOM 800 N N . GLU A 1 99 ? 24.968 -7.076 -23.482 1.00 94.94 99 GLU A N 1
ATOM 801 C CA . GLU A 1 99 ? 26.026 -7.967 -23.978 1.00 94.94 99 GLU A CA 1
ATOM 802 C C . GLU A 1 99 ? 25.660 -8.572 -25.346 1.00 94.94 99 GLU A C 1
ATOM 804 O O . GLU A 1 99 ? 26.500 -8.698 -26.236 1.00 94.94 99 GLU A O 1
ATOM 809 N N . ASN A 1 100 ? 24.382 -8.902 -25.566 1.00 91.38 100 ASN A N 1
ATOM 810 C CA . ASN A 1 100 ? 23.911 -9.342 -26.881 1.00 91.38 100 ASN A CA 1
ATOM 811 C C . ASN A 1 100 ? 23.986 -8.222 -27.930 1.00 91.38 100 ASN A C 1
ATOM 813 O O . ASN A 1 100 ? 24.322 -8.490 -29.082 1.00 91.38 100 ASN A O 1
ATOM 817 N N . LYS A 1 101 ? 23.691 -6.973 -27.551 1.00 91.62 101 LYS A N 1
ATOM 818 C CA . LYS A 1 101 ? 23.809 -5.819 -28.453 1.00 91.62 101 LYS A CA 1
ATOM 819 C C . LYS A 1 101 ? 25.261 -5.495 -28.786 1.00 91.62 101 LYS A C 1
ATOM 821 O O . LYS A 1 101 ? 25.544 -5.183 -29.937 1.00 91.62 101 LYS A O 1
ATOM 826 N N . GLU A 1 102 ? 26.174 -5.622 -27.830 1.00 90.75 102 GLU A N 1
ATOM 827 C CA . GLU A 1 102 ? 27.615 -5.490 -28.066 1.00 90.75 102 GLU A CA 1
ATOM 828 C C . GLU A 1 102 ? 28.115 -6.558 -29.045 1.00 90.75 102 GLU A C 1
ATOM 830 O O . GLU A 1 102 ? 28.773 -6.213 -30.023 1.00 90.75 102 GLU A O 1
ATOM 835 N N . LYS A 1 103 ? 27.701 -7.823 -28.883 1.00 91.12 103 LYS A N 1
ATOM 836 C CA . LYS A 1 103 ? 28.008 -8.897 -29.848 1.00 91.12 103 LYS A CA 1
ATOM 837 C C . LYS A 1 103 ? 27.449 -8.614 -31.244 1.00 91.12 103 LYS A C 1
ATOM 839 O O . LYS A 1 103 ? 28.156 -8.799 -32.229 1.00 91.12 103 LYS A O 1
ATOM 844 N N . GLU A 1 104 ? 26.212 -8.122 -31.351 1.00 91.00 104 GLU A N 1
ATOM 845 C CA . GLU A 1 104 ? 25.635 -7.706 -32.642 1.00 91.00 104 GLU A CA 1
ATOM 846 C C . GLU A 1 104 ? 26.464 -6.580 -33.296 1.00 91.00 104 GLU A C 1
ATOM 848 O O . GLU A 1 104 ? 26.694 -6.602 -34.505 1.00 91.00 104 GLU A O 1
ATOM 853 N N . VAL A 1 105 ? 26.951 -5.612 -32.511 1.00 88.94 105 VAL A N 1
ATOM 854 C CA . VAL A 1 105 ? 27.824 -4.531 -33.004 1.00 88.94 105 VAL A CA 1
ATOM 855 C C . VAL A 1 105 ? 29.184 -5.072 -33.454 1.00 88.94 105 VAL A C 1
ATOM 857 O O . VAL A 1 105 ? 29.665 -4.691 -34.522 1.00 88.94 105 VAL A O 1
ATOM 860 N N . GLU A 1 106 ? 29.795 -5.980 -32.692 1.00 90.06 106 GLU A N 1
ATOM 861 C CA . GLU A 1 106 ? 31.043 -6.656 -33.071 1.00 90.06 106 GLU A CA 1
ATOM 862 C C . GLU A 1 106 ? 30.892 -7.448 -34.377 1.00 90.06 106 GLU A C 1
ATOM 864 O O . GLU A 1 106 ? 31.751 -7.363 -35.257 1.00 90.06 106 GLU A O 1
ATOM 869 N N . GLU A 1 107 ? 29.780 -8.164 -34.551 1.00 93.00 107 GLU A N 1
ATOM 870 C CA . GLU A 1 107 ? 29.470 -8.888 -35.787 1.00 93.00 107 GLU A CA 1
ATOM 871 C C . GLU A 1 107 ? 29.305 -7.941 -36.982 1.00 93.00 107 GLU A C 1
ATOM 873 O O . GLU A 1 107 ? 29.846 -8.210 -38.058 1.00 93.00 107 GLU A O 1
ATOM 878 N N . VAL A 1 108 ? 28.602 -6.816 -36.808 1.00 90.00 108 VAL A N 1
ATOM 879 C CA . VAL A 1 108 ? 28.451 -5.793 -37.856 1.00 90.00 108 VAL A CA 1
ATOM 880 C C . VAL A 1 108 ? 29.806 -5.197 -38.230 1.00 90.00 108 VAL A C 1
ATOM 882 O O . VAL A 1 108 ? 30.114 -5.101 -39.419 1.00 90.00 108 VAL A O 1
ATOM 885 N N . ASN A 1 109 ? 30.646 -4.869 -37.248 1.00 87.12 109 ASN A N 1
ATOM 886 C CA . ASN A 1 109 ? 32.002 -4.379 -37.498 1.00 87.12 109 ASN A CA 1
ATOM 887 C C . ASN A 1 109 ? 32.840 -5.419 -38.253 1.00 87.12 109 ASN A C 1
ATOM 889 O O . ASN A 1 109 ? 33.482 -5.085 -39.246 1.00 87.12 109 ASN A O 1
ATOM 893 N N . HIS A 1 110 ? 32.753 -6.697 -37.877 1.00 90.00 110 HIS A N 1
ATOM 894 C CA . HIS A 1 110 ? 33.448 -7.770 -38.585 1.00 90.00 110 HIS A CA 1
ATOM 895 C C . HIS A 1 110 ? 32.967 -7.930 -40.038 1.00 90.00 110 HIS A C 1
ATOM 897 O O . HIS A 1 110 ? 33.766 -8.191 -40.943 1.00 90.00 110 HIS A O 1
ATOM 903 N N . VAL A 1 111 ? 31.667 -7.746 -40.296 1.00 91.62 111 VAL A N 1
ATOM 904 C CA . VAL A 1 111 ? 31.112 -7.733 -41.660 1.00 91.62 111 VAL A CA 1
ATOM 905 C C . VAL A 1 111 ? 31.627 -6.535 -42.454 1.00 91.62 111 VAL A C 1
ATOM 907 O O . VAL A 1 111 ? 31.998 -6.714 -43.616 1.00 91.62 111 VAL A O 1
ATOM 910 N N . ILE A 1 112 ? 31.677 -5.345 -41.851 1.00 88.12 112 ILE A N 1
ATOM 911 C CA . ILE A 1 112 ? 32.219 -4.131 -42.479 1.00 88.12 112 ILE A CA 1
ATOM 912 C C . ILE A 1 112 ? 33.696 -4.333 -42.832 1.00 88.12 112 ILE A C 1
ATOM 914 O O . ILE A 1 112 ? 34.092 -4.073 -43.968 1.00 88.12 112 ILE A O 1
ATOM 918 N N . ASP A 1 113 ? 34.495 -4.877 -41.917 1.00 86.75 113 ASP A N 1
ATOM 919 C CA . ASP A 1 113 ? 35.909 -5.175 -42.157 1.00 86.75 113 ASP A CA 1
ATOM 920 C C . ASP A 1 113 ? 36.094 -6.196 -43.284 1.00 86.75 113 ASP A C 1
ATOM 922 O O . ASP A 1 113 ? 36.900 -5.984 -44.193 1.00 86.75 113 ASP A O 1
ATOM 926 N N . GLY A 1 114 ? 35.289 -7.264 -43.297 1.00 89.75 114 GLY A N 1
ATOM 927 C CA . GLY A 1 114 ? 35.286 -8.239 -44.389 1.00 89.75 114 GLY A CA 1
ATOM 928 C C . GLY A 1 114 ? 34.893 -7.619 -45.734 1.00 89.75 114 GLY A C 1
ATOM 929 O O . GLY A 1 114 ? 35.514 -7.907 -46.760 1.00 89.75 114 GLY A O 1
ATOM 930 N N . GLN A 1 115 ? 33.897 -6.728 -45.753 1.00 84.31 115 GLN A N 1
ATOM 931 C CA . GLN A 1 115 ? 33.512 -5.981 -46.953 1.00 84.31 115 GLN A CA 1
ATOM 932 C C . GLN A 1 115 ? 34.645 -5.067 -47.431 1.00 84.31 115 GLN A C 1
ATOM 934 O O . GLN A 1 115 ? 34.990 -5.112 -48.613 1.00 84.31 115 GLN A O 1
ATOM 939 N N . ASN A 1 116 ? 35.290 -4.325 -46.531 1.00 83.94 116 ASN A N 1
ATOM 940 C CA . ASN A 1 116 ? 36.440 -3.475 -46.841 1.00 83.94 116 ASN A CA 1
ATOM 941 C C . ASN A 1 116 ? 37.613 -4.286 -47.412 1.00 83.94 116 ASN A C 1
ATOM 943 O O . ASN A 1 116 ? 38.226 -3.879 -48.401 1.00 83.94 116 ASN A O 1
ATOM 947 N N . GLU A 1 117 ? 37.890 -5.471 -46.861 1.00 89.19 117 GLU A N 1
ATOM 948 C CA . GLU A 1 117 ? 38.940 -6.358 -47.365 1.00 89.19 117 GLU A CA 1
ATOM 949 C C . GLU A 1 117 ? 38.598 -6.905 -48.760 1.00 89.19 117 GLU A C 1
ATOM 951 O O . GLU A 1 117 ? 39.448 -6.928 -49.655 1.00 89.19 117 GLU A O 1
ATOM 956 N N . THR A 1 118 ? 37.341 -7.305 -48.995 1.00 87.94 118 THR A N 1
ATOM 957 C CA . THR A 1 118 ? 36.902 -7.718 -50.339 1.00 87.94 118 THR A CA 1
ATOM 958 C C . THR A 1 118 ? 36.966 -6.564 -51.335 1.00 87.94 118 THR A C 1
ATOM 960 O O . THR A 1 118 ? 37.407 -6.764 -52.466 1.00 87.94 118 THR A O 1
ATOM 963 N N . GLN A 1 119 ? 36.612 -5.347 -50.921 1.00 79.00 119 GLN A N 1
ATOM 964 C CA . GLN A 1 119 ? 36.718 -4.152 -51.749 1.00 79.00 119 GLN A CA 1
ATOM 965 C C . GLN A 1 119 ? 38.183 -3.832 -52.076 1.00 79.00 119 GLN A C 1
ATOM 967 O O . GLN A 1 119 ? 38.490 -3.506 -53.223 1.00 79.00 119 GLN A O 1
ATOM 972 N N . ALA A 1 120 ? 39.099 -3.977 -51.115 1.00 83.06 120 ALA A N 1
ATOM 973 C CA . ALA A 1 120 ? 40.535 -3.820 -51.336 1.00 83.06 120 ALA A CA 1
ATOM 974 C C . ALA A 1 120 ? 41.073 -4.861 -52.330 1.00 83.06 120 ALA A C 1
ATOM 976 O O . ALA A 1 120 ? 41.746 -4.496 -53.294 1.00 83.06 120 ALA A O 1
ATOM 977 N N . LYS A 1 121 ? 40.693 -6.137 -52.173 1.00 88.56 121 LYS A N 1
ATOM 978 C CA . LYS A 1 121 ? 41.048 -7.213 -53.117 1.00 88.56 121 LYS A CA 1
ATOM 979 C C . LYS A 1 121 ? 40.492 -6.955 -54.517 1.00 88.56 121 LYS A C 1
ATOM 981 O O . LYS A 1 121 ? 41.199 -7.166 -55.496 1.00 88.56 121 LYS A O 1
ATOM 986 N N . LEU A 1 122 ? 39.257 -6.463 -54.639 1.00 80.12 122 LEU A N 1
ATOM 987 C CA . LEU A 1 122 ? 38.676 -6.082 -55.931 1.00 80.12 122 LEU A CA 1
ATOM 988 C C . LEU A 1 122 ? 39.431 -4.913 -56.571 1.00 80.12 122 LEU A C 1
ATOM 990 O O . LEU A 1 122 ? 39.709 -4.969 -57.767 1.00 80.12 122 LEU A O 1
ATOM 994 N N . ARG A 1 123 ? 39.820 -3.894 -55.791 1.00 82.62 123 ARG A N 1
ATOM 995 C CA . ARG A 1 123 ? 40.681 -2.802 -56.276 1.00 82.62 123 ARG A CA 1
ATOM 996 C C . ARG A 1 123 ? 42.034 -3.336 -56.753 1.00 82.62 123 ARG A C 1
ATOM 998 O O . ARG A 1 123 ? 42.463 -2.979 -57.846 1.00 82.62 123 ARG A O 1
ATOM 1005 N N . GLU A 1 124 ? 42.674 -4.237 -56.006 1.00 83.31 124 GLU A N 1
ATOM 1006 C CA . GLU A 1 124 ? 43.931 -4.875 -56.423 1.00 83.31 124 GLU A CA 1
ATOM 1007 C C . GLU A 1 124 ? 43.783 -5.719 -57.691 1.00 83.31 124 GLU A C 1
ATOM 1009 O O . GLU A 1 124 ? 44.618 -5.609 -58.584 1.00 83.31 124 GLU A O 1
ATOM 1014 N N . ILE A 1 125 ? 42.738 -6.545 -57.804 1.00 79.25 125 ILE A N 1
ATOM 1015 C CA . ILE A 1 125 ? 42.471 -7.360 -59.001 1.00 79.25 125 ILE A CA 1
ATOM 1016 C C . ILE A 1 125 ? 42.206 -6.459 -60.205 1.00 79.25 125 ILE A C 1
ATOM 1018 O O . ILE A 1 125 ? 42.707 -6.735 -61.291 1.00 79.25 125 ILE A O 1
ATOM 1022 N N . LEU A 1 126 ? 41.467 -5.365 -60.023 1.00 77.12 126 LEU A N 1
ATOM 1023 C CA . LEU A 1 126 ? 41.186 -4.403 -61.082 1.00 77.12 126 LEU A CA 1
ATOM 1024 C C . LEU A 1 126 ? 42.475 -3.699 -61.532 1.00 77.12 126 LEU A C 1
ATOM 1026 O O . LEU A 1 126 ? 42.750 -3.653 -62.730 1.00 77.12 126 LEU A O 1
ATOM 1030 N N . HIS A 1 127 ? 43.330 -3.268 -60.600 1.00 73.25 127 HIS A N 1
ATOM 1031 C CA . HIS A 1 127 ? 44.657 -2.729 -60.918 1.00 73.25 127 HIS A CA 1
ATOM 1032 C C . HIS A 1 127 ? 45.578 -3.765 -61.581 1.00 73.25 127 HIS A C 1
ATOM 1034 O O . HIS A 1 127 ? 46.286 -3.443 -62.535 1.00 73.25 127 HIS A O 1
ATOM 1040 N N . ARG A 1 128 ? 45.558 -5.023 -61.126 1.00 76.50 128 ARG A N 1
ATOM 1041 C CA . ARG A 1 128 ? 46.362 -6.121 -61.682 1.00 76.50 128 ARG A CA 1
ATOM 1042 C C . ARG A 1 128 ? 45.897 -6.509 -63.084 1.00 76.50 128 ARG A C 1
ATOM 1044 O O . ARG A 1 128 ? 46.737 -6.670 -63.957 1.00 76.50 128 ARG A O 1
ATOM 1051 N N . SER A 1 129 ? 44.588 -6.567 -63.318 1.00 70.69 129 SER A N 1
ATOM 1052 C CA . SER A 1 129 ? 43.970 -6.789 -64.631 1.00 70.69 129 SER A CA 1
ATOM 1053 C C . SER A 1 129 ? 44.270 -5.641 -65.593 1.00 70.69 129 SER A C 1
ATOM 1055 O O . SER A 1 129 ? 44.618 -5.871 -66.747 1.00 70.69 129 SER A O 1
ATOM 1057 N N . GLN A 1 130 ? 44.226 -4.390 -65.127 1.00 68.50 130 GLN A N 1
ATOM 1058 C CA . GLN A 1 130 ? 44.674 -3.242 -65.919 1.00 68.50 130 GLN A CA 1
ATOM 1059 C C . GLN A 1 130 ? 46.167 -3.353 -66.280 1.00 68.50 130 GLN A C 1
ATOM 1061 O O . GLN A 1 130 ? 46.534 -3.132 -67.432 1.00 68.50 130 GLN A O 1
ATOM 1066 N N . LEU A 1 131 ? 47.024 -3.762 -65.339 1.00 66.38 131 LEU A N 1
ATOM 1067 C CA . LEU A 1 131 ? 48.458 -3.998 -65.566 1.00 66.38 131 LEU A CA 1
ATOM 1068 C C . LEU A 1 131 ? 48.735 -5.181 -66.505 1.00 66.38 131 LEU A C 1
ATOM 1070 O O . LEU A 1 131 ? 49.649 -5.111 -67.325 1.00 66.38 131 LEU A O 1
ATOM 1074 N N . GLU A 1 132 ? 47.975 -6.265 -66.398 1.00 64.25 132 GLU A N 1
ATOM 1075 C CA . GLU A 1 132 ? 48.077 -7.432 -67.275 1.00 64.25 132 GLU A CA 1
ATOM 1076 C C . GLU A 1 132 ? 47.557 -7.125 -68.676 1.00 64.25 132 GLU A C 1
ATOM 1078 O O . GLU A 1 132 ? 48.224 -7.493 -69.633 1.00 64.25 132 GLU A O 1
ATOM 1083 N N . ASN A 1 133 ? 46.471 -6.361 -68.824 1.00 55.22 133 ASN A N 1
ATOM 1084 C CA . ASN A 1 133 ? 46.015 -5.851 -70.120 1.00 55.22 133 ASN A CA 1
ATOM 1085 C C . ASN A 1 133 ? 47.037 -4.900 -70.751 1.00 55.22 133 ASN A C 1
ATOM 1087 O O . ASN A 1 133 ? 47.266 -4.964 -71.954 1.00 55.22 133 ASN A O 1
ATOM 1091 N N . LEU A 1 134 ? 47.721 -4.070 -69.960 1.00 57.75 134 LEU A N 1
ATOM 1092 C CA . LEU A 1 134 ? 48.835 -3.251 -70.450 1.00 57.75 134 LEU A CA 1
ATOM 1093 C C . LEU A 1 134 ? 50.038 -4.113 -70.881 1.00 57.75 134 LEU A C 1
ATOM 1095 O O . LEU A 1 134 ? 50.660 -3.824 -71.903 1.00 57.75 134 LEU A O 1
ATOM 1099 N N . LYS A 1 135 ? 50.338 -5.208 -70.168 1.00 55.50 135 LYS A N 1
ATOM 1100 C CA . LYS A 1 135 ? 51.386 -6.181 -70.542 1.00 55.50 135 LYS A CA 1
ATOM 1101 C C . LYS A 1 135 ? 51.002 -7.061 -71.742 1.00 55.50 135 LYS A C 1
ATOM 1103 O O . LYS A 1 135 ? 51.873 -7.407 -72.538 1.00 55.50 135 LYS A O 1
ATOM 1108 N N . LEU A 1 136 ? 49.725 -7.400 -71.905 1.00 53.84 136 LEU A N 1
ATOM 1109 C CA . LEU A 1 136 ? 49.173 -8.141 -73.044 1.00 53.84 136 LEU A CA 1
ATOM 1110 C C . LEU A 1 136 ? 49.083 -7.256 -74.287 1.00 53.84 136 LEU A C 1
ATOM 1112 O O . LEU A 1 136 ? 49.547 -7.658 -75.343 1.00 53.84 136 LEU A O 1
ATOM 1116 N N . CYS A 1 137 ? 48.646 -6.002 -74.169 1.00 48.69 137 CYS A N 1
ATOM 1117 C CA . CYS A 1 137 ? 48.758 -5.019 -75.253 1.00 48.69 137 CYS A CA 1
ATOM 1118 C C . CYS A 1 137 ? 50.220 -4.779 -75.671 1.00 48.69 137 CYS A C 1
ATOM 1120 O O . CYS A 1 137 ? 50.484 -4.545 -76.849 1.00 48.69 137 CYS A O 1
ATOM 1122 N N . ALA A 1 138 ? 51.176 -4.905 -74.743 1.00 49.06 138 ALA A N 1
ATOM 1123 C CA . ALA A 1 138 ? 52.604 -4.866 -75.057 1.00 49.06 138 ALA A CA 1
ATOM 1124 C C . ALA A 1 138 ? 53.144 -6.161 -75.705 1.00 49.06 138 ALA A C 1
ATOM 1126 O O . ALA A 1 138 ? 54.166 -6.109 -76.381 1.00 49.06 138 ALA A O 1
ATOM 1127 N N . SER A 1 139 ? 52.478 -7.311 -75.542 1.00 48.66 139 SER A N 1
ATOM 1128 C CA . SER A 1 139 ? 52.897 -8.605 -76.121 1.00 48.66 139 SER A CA 1
ATOM 1129 C C . SER A 1 139 ? 52.079 -9.044 -77.344 1.00 48.66 139 SER A C 1
ATOM 1131 O O . SER A 1 139 ? 52.537 -9.889 -78.108 1.00 48.66 139 SER A O 1
ATOM 1133 N N . CYS A 1 140 ? 50.937 -8.405 -77.611 1.00 45.31 140 CYS A N 1
ATOM 1134 C CA . CYS A 1 140 ? 50.115 -8.589 -78.811 1.00 45.31 140 CYS A CA 1
ATOM 1135 C C . CYS A 1 140 ? 50.572 -7.736 -80.008 1.00 45.31 140 CYS A C 1
ATOM 1137 O O . CYS A 1 140 ? 49.957 -7.784 -81.073 1.00 45.31 140 CYS A O 1
ATOM 1139 N N . GLN A 1 141 ? 51.692 -7.014 -79.898 1.00 43.88 141 GLN A N 1
ATOM 1140 C CA . GLN A 1 141 ? 52.442 -6.555 -81.071 1.00 43.88 141 GLN A CA 1
ATOM 1141 C C . GLN A 1 141 ? 53.289 -7.699 -81.651 1.00 43.88 141 GLN A C 1
ATOM 1143 O O . GLN A 1 141 ? 54.507 -7.602 -81.735 1.00 43.88 141 GLN A O 1
ATOM 1148 N N . SER A 1 142 ? 52.653 -8.800 -82.056 1.00 42.94 142 SER A N 1
ATOM 1149 C CA . SER A 1 142 ? 53.219 -9.713 -83.053 1.00 42.94 142 SER A CA 1
ATOM 1150 C C . SER A 1 142 ? 52.137 -10.630 -83.629 1.00 42.94 142 SER A C 1
ATOM 1152 O O . SER A 1 142 ? 51.739 -11.616 -83.024 1.00 42.94 142 SER A O 1
ATOM 1154 N N . ILE A 1 143 ? 51.641 -10.219 -84.796 1.00 43.34 143 ILE A N 1
ATOM 1155 C CA . ILE A 1 143 ? 51.413 -11.000 -86.021 1.00 43.34 143 ILE A CA 1
ATOM 1156 C C . ILE A 1 143 ? 50.910 -12.459 -85.878 1.00 43.34 143 ILE A C 1
ATOM 1158 O O . ILE A 1 143 ? 51.614 -13.351 -85.417 1.00 43.34 143 ILE A O 1
ATOM 1162 N N . ASN A 1 144 ? 49.760 -12.671 -86.534 1.00 39.88 144 ASN A N 1
ATOM 1163 C CA . ASN A 1 144 ? 49.122 -13.908 -87.009 1.00 39.88 144 ASN A CA 1
ATOM 1164 C C . ASN A 1 144 ? 48.173 -14.641 -86.054 1.00 39.88 144 ASN A C 1
ATOM 1166 O O . ASN A 1 144 ? 48.564 -15.329 -85.118 1.00 39.88 144 ASN A O 1
ATOM 1170 N N . GLY A 1 145 ? 46.885 -14.546 -86.393 1.00 52.22 145 GLY A N 1
ATOM 1171 C CA . GLY A 1 145 ? 45.829 -15.360 -85.817 1.00 52.22 145 GLY A CA 1
ATOM 1172 C C . GLY A 1 145 ? 45.884 -16.803 -86.307 1.00 52.22 145 GLY A C 1
ATOM 1173 O O . GLY A 1 145 ? 46.021 -17.047 -87.504 1.00 52.22 145 GLY A O 1
ATOM 1174 N N . GLN A 1 146 ? 45.716 -17.742 -85.376 1.00 43.78 146 GLN A N 1
ATOM 1175 C CA . GLN A 1 146 ? 45.161 -19.070 -85.627 1.00 43.78 146 GLN A CA 1
ATOM 1176 C C . GLN A 1 146 ? 44.818 -19.790 -84.311 1.00 43.78 146 GLN A C 1
ATOM 1178 O O . GLN A 1 146 ? 45.567 -19.718 -83.346 1.00 43.78 146 GLN A O 1
ATOM 1183 N N . ALA A 1 147 ? 43.671 -20.478 -84.355 1.00 47.56 147 ALA A N 1
ATOM 1184 C CA . ALA A 1 147 ? 43.192 -21.615 -83.560 1.00 47.56 147 ALA A CA 1
ATOM 1185 C C . ALA A 1 147 ? 43.426 -21.634 -82.032 1.00 47.56 147 ALA A C 1
ATOM 1187 O O . ALA A 1 147 ? 44.535 -21.825 -81.538 1.00 47.56 147 ALA A O 1
ATOM 1188 N N . VAL A 1 148 ? 42.311 -21.581 -81.293 1.00 51.19 148 VAL A N 1
ATOM 1189 C CA . VAL A 1 148 ? 42.215 -21.896 -79.859 1.00 51.19 148 VAL A CA 1
ATOM 1190 C C . VAL A 1 148 ? 42.799 -23.292 -79.611 1.00 51.19 148 VAL A C 1
ATOM 1192 O O . VAL A 1 148 ? 42.328 -24.283 -80.165 1.00 51.19 148 VAL A O 1
ATOM 1195 N N . THR A 1 149 ? 43.864 -23.367 -78.816 1.00 57.59 149 THR A N 1
ATOM 1196 C CA . THR A 1 149 ? 44.545 -24.619 -78.473 1.00 57.59 149 THR A CA 1
ATOM 1197 C C . THR A 1 149 ? 43.699 -25.443 -77.486 1.00 57.59 149 THR A C 1
ATOM 1199 O O . THR A 1 149 ? 43.012 -24.862 -76.648 1.00 57.59 149 THR A O 1
ATOM 1202 N N . PRO A 1 150 ? 43.767 -26.791 -77.496 1.00 56.72 150 PRO A N 1
ATOM 1203 C CA . PRO A 1 150 ? 43.047 -27.648 -76.536 1.00 56.72 150 PRO A CA 1
ATOM 1204 C C . PRO A 1 150 ? 43.419 -27.359 -75.070 1.00 56.72 150 PRO A C 1
ATOM 1206 O O . PRO A 1 150 ? 42.634 -27.610 -74.159 1.00 56.72 150 PRO A O 1
ATOM 1209 N N . HIS A 1 151 ? 44.587 -26.751 -74.847 1.00 58.81 151 HIS A N 1
ATOM 1210 C CA . HIS A 1 151 ? 44.989 -26.227 -73.548 1.00 58.81 151 HIS A CA 1
ATOM 1211 C C . HIS A 1 151 ? 44.090 -25.071 -73.080 1.00 58.81 151 HIS A C 1
ATOM 1213 O O . HIS A 1 151 ? 43.681 -25.067 -71.927 1.00 58.81 151 HIS A O 1
ATOM 1219 N N . ALA A 1 152 ? 43.702 -24.147 -73.968 1.00 61.91 152 ALA A N 1
ATOM 1220 C CA . ALA A 1 152 ? 42.785 -23.054 -73.636 1.00 61.91 152 ALA A CA 1
ATOM 1221 C C . ALA A 1 152 ? 41.369 -23.551 -73.287 1.00 61.91 152 ALA A C 1
ATOM 1223 O O . ALA A 1 152 ? 40.677 -22.922 -72.492 1.00 61.91 152 ALA A O 1
ATOM 1224 N N . GLN A 1 153 ? 40.956 -24.699 -73.832 1.00 59.25 153 GLN A N 1
ATOM 1225 C CA . GLN A 1 153 ? 39.643 -25.301 -73.585 1.00 59.25 153 GLN A CA 1
ATOM 1226 C C . GLN A 1 153 ? 39.587 -26.038 -72.232 1.00 59.25 153 GLN A C 1
ATOM 1228 O O . GLN A 1 153 ? 38.674 -25.800 -71.449 1.00 59.25 153 GLN A O 1
ATOM 1233 N N . GLN A 1 154 ? 40.617 -26.824 -71.887 1.00 64.69 154 GLN A N 1
ATOM 1234 C CA . GLN A 1 154 ? 40.762 -27.406 -70.540 1.00 64.69 154 GLN A CA 1
ATOM 1235 C C . GLN A 1 154 ? 40.963 -26.332 -69.460 1.00 64.69 154 GLN A C 1
ATOM 1237 O O . GLN A 1 154 ? 40.482 -26.474 -68.336 1.00 64.69 154 GLN A O 1
ATOM 1242 N N . GLN A 1 155 ? 41.647 -25.235 -69.803 1.00 71.12 155 GLN A N 1
ATOM 1243 C CA . GLN A 1 155 ? 41.776 -24.072 -68.927 1.00 71.12 155 GLN A CA 1
ATOM 1244 C C . GLN A 1 155 ? 40.407 -23.417 -68.676 1.00 71.12 155 GLN A C 1
ATOM 1246 O O . GLN A 1 155 ? 40.135 -23.011 -67.551 1.00 71.12 155 GLN A O 1
ATOM 1251 N N . ALA A 1 156 ? 39.535 -23.344 -69.689 1.00 70.81 156 ALA A N 1
ATOM 1252 C CA . ALA A 1 156 ? 38.188 -22.792 -69.552 1.00 70.81 156 ALA A CA 1
ATOM 1253 C C . ALA A 1 156 ? 37.285 -23.669 -68.666 1.00 70.81 156 ALA A C 1
ATOM 1255 O O . ALA A 1 156 ? 36.665 -23.143 -67.746 1.00 70.81 156 ALA A O 1
ATOM 1256 N N . GLU A 1 157 ? 37.277 -24.992 -68.862 1.00 72.69 157 GLU A N 1
ATOM 1257 C CA . GLU A 1 157 ? 36.492 -25.927 -68.033 1.00 72.69 157 GLU A CA 1
ATOM 1258 C C . GLU A 1 157 ? 36.955 -25.944 -66.566 1.00 72.69 157 GLU A C 1
ATOM 1260 O O . GLU A 1 157 ? 36.138 -25.990 -65.646 1.00 72.69 157 GLU A O 1
ATOM 1265 N N . LEU A 1 158 ? 38.267 -25.856 -66.315 1.00 78.81 158 LEU A N 1
ATOM 1266 C CA . LEU A 1 158 ? 38.803 -25.798 -64.953 1.00 78.81 158 LEU A CA 1
ATOM 1267 C C . LEU A 1 158 ? 38.461 -24.469 -64.264 1.00 78.81 158 LEU A C 1
ATOM 1269 O O . LEU A 1 158 ? 38.138 -24.460 -63.076 1.00 78.81 158 LEU A O 1
ATOM 1273 N N . LEU A 1 159 ? 38.469 -23.358 -65.008 1.00 80.31 159 LEU A N 1
ATOM 1274 C CA . LEU A 1 159 ? 38.004 -22.058 -64.517 1.00 80.31 159 LEU A CA 1
ATOM 1275 C C . LEU A 1 159 ? 36.491 -22.053 -64.255 1.00 80.31 159 LEU A C 1
ATOM 1277 O O . LEU A 1 159 ? 36.048 -21.455 -63.275 1.00 80.31 159 LEU A O 1
ATOM 1281 N N . GLU A 1 160 ? 35.700 -22.752 -65.069 1.00 76.69 160 GLU A N 1
ATOM 1282 C CA . GLU A 1 160 ? 34.257 -22.907 -64.871 1.00 76.69 160 GLU A CA 1
ATOM 1283 C C . GLU A 1 160 ? 33.938 -23.769 -63.634 1.00 76.69 160 GLU A C 1
ATOM 1285 O O . GLU A 1 160 ? 33.137 -23.370 -62.786 1.00 76.69 160 GLU A O 1
ATOM 1290 N N . LEU A 1 161 ? 34.635 -24.893 -63.436 1.00 79.81 161 LEU A N 1
ATOM 1291 C CA . LEU A 1 161 ? 34.540 -25.713 -62.217 1.00 79.81 161 LEU A CA 1
ATOM 1292 C C . LEU A 1 161 ? 35.017 -24.965 -60.962 1.00 79.81 161 LEU A C 1
ATOM 1294 O O . LEU A 1 161 ? 34.427 -25.086 -59.885 1.00 79.81 161 LEU A O 1
ATOM 1298 N N . GLN A 1 162 ? 36.061 -24.145 -61.084 1.00 81.12 162 GLN A N 1
ATOM 1299 C CA . GLN A 1 162 ? 36.534 -23.295 -59.992 1.00 81.12 162 GLN A CA 1
ATOM 1300 C C . GLN A 1 162 ? 35.519 -22.188 -59.663 1.00 81.12 162 GLN A C 1
ATOM 1302 O O . GLN A 1 162 ? 35.274 -21.911 -58.486 1.00 81.12 162 GLN A O 1
ATOM 1307 N N . SER A 1 163 ? 34.884 -21.606 -60.682 1.00 73.56 163 SER A N 1
ATOM 1308 C CA . SER A 1 163 ? 33.822 -20.602 -60.543 1.00 73.56 163 SER A CA 1
ATOM 1309 C C . SER A 1 163 ? 32.565 -21.184 -59.884 1.00 73.56 163 SER A C 1
ATOM 1311 O O . SER A 1 163 ? 32.022 -20.605 -58.939 1.00 73.56 163 SER A O 1
ATOM 1313 N N . THR A 1 164 ? 32.136 -22.376 -60.301 1.00 81.88 164 THR A N 1
ATOM 1314 C CA . THR A 1 164 ? 30.975 -23.073 -59.721 1.00 81.88 164 THR A CA 1
ATOM 1315 C C . THR A 1 164 ? 31.248 -23.560 -58.297 1.00 81.88 164 THR A C 1
ATOM 1317 O O . THR A 1 164 ? 30.417 -23.354 -57.412 1.00 81.88 164 THR A O 1
ATOM 1320 N N . SER A 1 165 ? 32.436 -24.103 -58.002 1.00 79.31 165 SER A N 1
ATOM 1321 C CA . SER A 1 165 ? 32.824 -24.455 -56.626 1.00 79.31 165 SER A CA 1
ATOM 1322 C C . SER A 1 165 ? 32.882 -23.233 -55.705 1.00 79.31 165 SER A C 1
ATOM 1324 O O . SER A 1 165 ? 32.532 -23.343 -54.525 1.00 79.31 165 SER A O 1
ATOM 1326 N N . PHE A 1 166 ? 33.327 -22.083 -56.214 1.00 84.69 166 PHE A N 1
ATOM 1327 C CA . PHE A 1 166 ? 33.347 -20.831 -55.462 1.00 84.69 166 PHE A CA 1
ATOM 1328 C C . PHE A 1 166 ? 31.928 -20.308 -55.203 1.00 84.69 166 PHE A C 1
ATOM 1330 O O . PHE A 1 166 ? 31.602 -19.943 -54.072 1.00 84.69 166 PHE A O 1
ATOM 1337 N N . SER A 1 167 ? 31.061 -20.371 -56.215 1.00 78.00 167 SER A N 1
ATOM 1338 C CA . SER A 1 167 ? 29.647 -19.994 -56.118 1.00 78.00 167 SER A CA 1
ATOM 1339 C C . SER A 1 167 ? 28.897 -20.861 -55.100 1.00 78.00 167 SER A C 1
ATOM 1341 O O . SER A 1 167 ? 28.251 -20.330 -54.199 1.00 78.00 167 SER A O 1
ATOM 1343 N N . ASN A 1 168 ? 29.095 -22.182 -55.130 1.00 82.06 168 ASN A N 1
ATOM 1344 C CA . ASN A 1 168 ? 28.510 -23.111 -54.155 1.00 82.06 168 ASN A CA 1
ATOM 1345 C C . ASN A 1 168 ? 29.005 -22.854 -52.721 1.00 82.06 168 ASN A C 1
ATOM 1347 O O . ASN A 1 168 ? 28.232 -22.940 -51.766 1.00 82.06 168 ASN A O 1
ATOM 1351 N N . ARG A 1 169 ? 30.286 -22.500 -52.541 1.00 88.62 169 ARG A N 1
ATOM 1352 C CA . ARG A 1 169 ? 30.833 -22.144 -51.219 1.00 88.62 169 ARG A CA 1
ATOM 1353 C C . ARG A 1 169 ? 30.204 -20.861 -50.676 1.00 88.62 169 ARG A C 1
ATOM 1355 O O . ARG A 1 169 ? 29.871 -20.803 -49.492 1.00 88.62 169 ARG A O 1
ATOM 1362 N N . LEU A 1 170 ? 30.002 -19.862 -51.533 1.00 84.38 170 LEU A N 1
ATOM 1363 C CA . LEU A 1 170 ? 29.300 -18.627 -51.181 1.00 84.38 170 LEU A CA 1
ATOM 1364 C C . LEU A 1 170 ? 27.834 -18.890 -50.824 1.00 84.38 170 LEU A C 1
ATOM 1366 O O . LEU A 1 170 ? 27.340 -18.337 -49.841 1.00 84.38 170 LEU A O 1
ATOM 1370 N N . GLU A 1 171 ? 27.143 -19.746 -51.575 1.00 86.69 171 GLU A N 1
ATOM 1371 C CA . GLU A 1 171 ? 25.763 -20.133 -51.275 1.00 86.69 171 GLU A CA 1
ATOM 1372 C C . GLU A 1 171 ? 25.639 -20.877 -49.946 1.00 86.69 171 GLU A C 1
ATOM 1374 O O . GLU A 1 171 ? 24.769 -20.542 -49.141 1.00 86.69 171 GLU A O 1
ATOM 1379 N N . LEU A 1 172 ? 26.533 -21.825 -49.657 1.00 88.56 172 LEU A N 1
ATOM 1380 C CA . LEU A 1 172 ? 26.537 -22.539 -48.379 1.00 88.56 172 LEU A CA 1
ATOM 1381 C C . LEU A 1 172 ? 26.807 -21.579 -47.212 1.00 88.56 172 LEU A C 1
ATOM 1383 O O . LEU A 1 172 ? 26.111 -21.626 -46.199 1.00 88.56 172 LEU A O 1
ATOM 1387 N N . GLN A 1 173 ? 27.732 -20.630 -47.384 1.00 89.19 173 GLN A N 1
ATOM 1388 C CA . GLN A 1 173 ? 27.989 -19.582 -46.393 1.00 89.19 173 GLN A CA 1
ATOM 1389 C C . GLN A 1 173 ? 26.794 -18.626 -46.219 1.00 89.19 173 GLN A C 1
ATOM 1391 O O . GLN A 1 173 ? 26.546 -18.139 -45.114 1.00 89.19 173 GLN A O 1
ATOM 1396 N N . ARG A 1 174 ? 26.034 -18.331 -47.284 1.00 87.25 174 ARG A N 1
ATOM 1397 C CA . ARG A 1 174 ? 24.775 -17.564 -47.196 1.00 87.25 174 ARG A CA 1
ATOM 1398 C C . ARG A 1 174 ? 23.709 -18.345 -46.426 1.00 87.25 174 ARG A C 1
ATOM 1400 O O . ARG A 1 174 ? 23.113 -17.791 -45.507 1.00 87.25 174 ARG A O 1
ATOM 1407 N N . ARG A 1 175 ? 23.521 -19.633 -46.730 1.00 81.56 175 ARG A N 1
ATOM 1408 C CA . ARG A 1 175 ? 22.567 -20.505 -46.021 1.00 81.56 175 ARG A CA 1
ATOM 1409 C C . ARG A 1 175 ? 22.924 -20.663 -44.545 1.00 81.56 175 ARG A C 1
ATOM 1411 O O . ARG A 1 175 ? 22.046 -20.583 -43.698 1.00 81.56 175 ARG A O 1
ATOM 1418 N N . GLN A 1 176 ? 24.205 -20.806 -44.214 1.00 86.88 176 GLN A N 1
ATOM 1419 C CA . GLN A 1 176 ? 24.647 -20.936 -42.825 1.00 86.88 176 GLN A CA 1
ATOM 1420 C C . GLN A 1 176 ? 24.436 -19.648 -42.015 1.00 86.88 176 GLN A C 1
ATOM 1422 O O . GLN A 1 176 ? 24.093 -19.713 -40.837 1.00 86.88 176 GLN A O 1
ATOM 1427 N N . ARG A 1 177 ? 24.589 -18.473 -42.642 1.00 89.38 177 ARG A N 1
ATOM 1428 C CA . ARG A 1 177 ? 24.209 -17.189 -42.028 1.00 89.38 177 ARG A CA 1
ATOM 1429 C C . ARG A 1 177 ? 22.705 -17.105 -41.782 1.00 89.38 177 ARG A C 1
ATOM 1431 O O . ARG A 1 177 ? 22.299 -16.730 -40.689 1.00 89.38 177 ARG A O 1
ATOM 1438 N N . LEU A 1 178 ? 21.899 -17.527 -42.755 1.00 91.88 178 LEU A N 1
ATOM 1439 C CA . LEU A 1 178 ? 20.444 -17.552 -42.612 1.00 91.88 178 LEU A CA 1
ATOM 1440 C C . LEU A 1 178 ? 19.991 -18.488 -41.480 1.00 91.88 178 LEU A C 1
ATOM 1442 O O . LEU A 1 178 ? 19.114 -18.119 -40.710 1.00 91.88 178 LEU A O 1
ATOM 1446 N N . ILE A 1 179 ? 20.611 -19.664 -41.336 1.00 87.38 179 ILE A N 1
ATOM 1447 C CA . ILE A 1 179 ? 20.301 -20.602 -40.244 1.00 87.38 179 ILE A CA 1
ATOM 1448 C C . ILE A 1 179 ? 20.585 -19.967 -38.880 1.00 87.38 179 ILE A C 1
ATOM 1450 O O . ILE A 1 179 ? 19.698 -19.959 -38.034 1.00 87.38 179 ILE A O 1
ATOM 1454 N N . ARG A 1 180 ? 21.763 -19.356 -38.686 1.00 92.81 180 ARG A N 1
ATOM 1455 C CA . ARG A 1 180 ? 22.094 -18.671 -37.422 1.00 92.81 180 ARG A CA 1
ATOM 1456 C C . ARG A 1 180 ? 21.119 -17.537 -37.105 1.00 92.81 180 ARG A C 1
ATOM 1458 O O . ARG A 1 180 ? 20.681 -17.399 -35.968 1.00 92.81 180 ARG A O 1
ATOM 1465 N N . GLN A 1 181 ? 20.727 -16.768 -38.122 1.00 89.69 181 GLN A N 1
ATOM 1466 C CA . GLN A 1 181 ? 19.708 -15.731 -37.970 1.00 89.69 181 GLN A CA 1
ATOM 1467 C C . GLN A 1 181 ? 18.364 -16.327 -37.518 1.00 89.69 181 GLN A C 1
ATOM 1469 O O . GLN A 1 181 ? 17.730 -15.797 -36.607 1.00 89.69 181 GLN A O 1
ATOM 1474 N N . LYS A 1 182 ? 17.939 -17.454 -38.103 1.00 88.69 182 LYS A N 1
ATOM 1475 C CA . LYS A 1 182 ? 16.698 -18.137 -37.710 1.00 88.69 182 LYS A CA 1
ATOM 1476 C C . LYS A 1 182 ? 16.768 -18.762 -36.318 1.00 88.69 182 LYS A C 1
ATOM 1478 O O . LYS A 1 182 ? 15.791 -18.678 -35.581 1.00 88.69 182 LYS A O 1
ATOM 1483 N N . GLU A 1 183 ? 17.904 -19.315 -35.909 1.00 87.75 183 GLU A N 1
ATOM 1484 C CA . GLU A 1 183 ? 18.113 -19.816 -34.541 1.00 87.75 183 GLU A CA 1
ATOM 1485 C C . GLU A 1 183 ? 18.023 -18.686 -33.503 1.00 87.75 183 GLU A C 1
ATOM 1487 O O . GLU A 1 183 ? 17.373 -18.835 -32.462 1.00 87.75 183 GLU A O 1
ATOM 1492 N N . TYR A 1 184 ? 18.599 -17.521 -33.806 1.00 90.19 184 TYR A N 1
ATOM 1493 C CA . TYR A 1 184 ? 18.449 -16.329 -32.973 1.00 90.19 184 TYR A CA 1
ATOM 1494 C C . TYR A 1 184 ? 16.985 -15.860 -32.900 1.00 90.19 184 TYR A C 1
ATOM 1496 O O . TYR A 1 184 ? 16.467 -15.592 -31.815 1.00 90.19 184 TYR A O 1
ATOM 1504 N N . GLU A 1 185 ? 16.268 -15.826 -34.028 1.00 89.62 185 GLU A N 1
ATOM 1505 C CA . GLU A 1 185 ? 14.839 -15.480 -34.044 1.00 89.62 185 GLU A CA 1
ATOM 1506 C C . GLU A 1 185 ? 14.001 -16.451 -33.191 1.00 89.62 185 GLU A C 1
ATOM 1508 O O . GLU A 1 185 ? 13.144 -16.011 -32.421 1.00 89.62 185 GLU A O 1
ATOM 1513 N N . VAL A 1 186 ? 14.281 -17.757 -33.256 1.00 90.69 186 VAL A N 1
ATOM 1514 C CA . VAL A 1 186 ? 13.584 -18.786 -32.465 1.00 90.69 186 VAL A CA 1
ATOM 1515 C C . VAL A 1 186 ? 13.880 -18.655 -30.972 1.00 90.69 186 VAL A C 1
ATOM 1517 O O . VAL A 1 186 ? 12.961 -18.737 -30.158 1.00 90.69 186 VAL A O 1
ATOM 1520 N N . THR A 1 187 ? 15.135 -18.429 -30.581 1.00 93.81 187 THR A N 1
ATOM 1521 C CA . THR A 1 187 ? 15.488 -18.241 -29.160 1.00 93.81 187 THR A CA 1
ATOM 1522 C C . THR A 1 187 ? 14.871 -16.967 -28.589 1.00 93.81 187 THR A C 1
ATOM 1524 O O . THR A 1 187 ? 14.341 -16.986 -27.477 1.00 93.81 187 THR A O 1
ATOM 1527 N N . LYS A 1 188 ? 14.836 -15.882 -29.369 1.00 92.06 188 LYS A N 1
ATOM 1528 C CA . LYS A 1 188 ? 14.132 -14.645 -29.008 1.00 92.06 188 LYS A CA 1
ATOM 1529 C C . LYS A 1 188 ? 12.626 -14.865 -28.859 1.00 92.06 188 LYS A C 1
ATOM 1531 O O . LYS A 1 188 ? 12.035 -14.370 -27.901 1.00 92.06 188 LYS A O 1
ATOM 1536 N N . ALA A 1 189 ? 12.005 -15.610 -29.773 1.00 87.12 189 ALA A N 1
ATOM 1537 C CA . ALA A 1 189 ? 10.590 -15.961 -29.679 1.00 87.12 189 ALA A CA 1
ATOM 1538 C C . ALA A 1 189 ? 10.297 -16.843 -28.454 1.00 87.12 189 ALA A C 1
ATOM 1540 O O . ALA A 1 189 ? 9.310 -16.608 -27.763 1.00 87.12 189 ALA A O 1
ATOM 1541 N N . ARG A 1 190 ? 11.178 -17.801 -28.135 1.00 92.75 190 ARG A N 1
ATOM 1542 C CA . ARG A 1 190 ? 11.048 -18.662 -26.950 1.00 92.75 190 ARG A CA 1
ATOM 1543 C C . ARG A 1 190 ? 11.106 -17.863 -25.650 1.00 92.75 190 ARG A C 1
ATOM 1545 O O . ARG A 1 190 ? 10.204 -18.003 -24.839 1.00 92.75 190 ARG A O 1
ATOM 1552 N N . ARG A 1 191 ? 12.084 -16.966 -25.497 1.00 95.12 191 ARG A N 1
ATOM 1553 C CA . ARG A 1 191 ? 12.177 -16.093 -24.312 1.00 95.12 191 ARG A CA 1
ATOM 1554 C C . ARG A 1 191 ? 10.954 -15.190 -24.164 1.00 95.12 191 ARG A C 1
ATOM 1556 O O . ARG A 1 191 ? 10.435 -15.032 -23.071 1.00 95.12 191 ARG A O 1
ATOM 1563 N N . ARG A 1 192 ? 10.455 -14.624 -25.272 1.00 88.56 192 ARG A N 1
ATOM 1564 C CA . ARG A 1 192 ? 9.205 -13.842 -25.265 1.00 88.56 192 ARG A CA 1
ATOM 1565 C C . ARG A 1 192 ? 8.009 -14.678 -24.826 1.00 88.56 192 ARG A C 1
ATOM 1567 O O . ARG A 1 192 ? 7.176 -14.177 -24.086 1.00 88.56 192 ARG A O 1
ATOM 1574 N N . LYS A 1 193 ? 7.928 -15.932 -25.272 1.00 92.19 193 LYS A N 1
ATOM 1575 C CA . LYS A 1 193 ? 6.880 -16.862 -24.846 1.00 92.19 193 LYS A CA 1
ATOM 1576 C C . LYS A 1 193 ? 6.960 -17.137 -23.340 1.00 92.19 193 LYS A C 1
ATOM 1578 O O . LYS A 1 193 ? 5.945 -17.009 -22.674 1.00 92.19 193 LYS A O 1
ATOM 1583 N N . GLU A 1 194 ? 8.145 -17.455 -22.822 1.00 94.81 194 GLU A N 1
ATOM 1584 C CA . GLU A 1 194 ? 8.368 -17.731 -21.392 1.00 94.81 194 GLU A CA 1
ATOM 1585 C C . GLU A 1 194 ? 7.998 -16.525 -20.511 1.00 94.81 194 GLU A C 1
ATOM 1587 O O . GLU A 1 194 ? 7.364 -16.691 -19.474 1.00 94.81 194 GLU A O 1
ATOM 1592 N N . LEU A 1 195 ? 8.319 -15.304 -20.956 1.00 95.19 195 LEU A N 1
ATOM 1593 C CA . LEU A 1 195 ? 7.911 -14.071 -20.273 1.00 95.19 195 LEU A CA 1
ATOM 1594 C C . LEU A 1 195 ? 6.385 -13.915 -20.234 1.00 95.19 195 LEU A C 1
ATOM 1596 O O . LEU A 1 195 ? 5.826 -13.686 -19.168 1.00 95.19 195 LEU A O 1
ATOM 1600 N N . ILE A 1 196 ? 5.708 -14.102 -21.372 1.00 90.94 196 ILE A N 1
ATOM 1601 C CA . ILE A 1 196 ? 4.241 -14.017 -21.445 1.00 90.94 196 ILE A CA 1
ATOM 1602 C C . ILE A 1 196 ? 3.582 -15.109 -20.589 1.00 90.94 196 ILE A C 1
ATOM 1604 O O . ILE A 1 196 ? 2.568 -14.848 -19.948 1.00 90.94 196 ILE A O 1
ATOM 1608 N N . GLU A 1 197 ? 4.139 -16.324 -20.558 1.00 90.81 197 GLU A N 1
ATOM 1609 C CA . GLU A 1 197 ? 3.652 -17.408 -19.696 1.00 90.81 197 GLU A CA 1
ATOM 1610 C C . GLU A 1 197 ? 3.771 -17.030 -18.210 1.00 90.81 197 GLU A C 1
ATOM 1612 O O . GLU A 1 197 ? 2.790 -17.156 -17.478 1.00 90.81 197 GLU A O 1
ATOM 1617 N N . SER A 1 198 ? 4.909 -16.469 -17.787 1.00 92.56 198 SER A N 1
ATOM 1618 C CA . SER A 1 198 ? 5.103 -15.984 -16.412 1.00 92.56 198 SER A CA 1
ATOM 1619 C C . SER A 1 198 ? 4.154 -14.834 -16.055 1.00 92.56 198 SER A C 1
ATOM 1621 O O . SER A 1 198 ? 3.568 -14.835 -14.975 1.00 92.56 198 SER A O 1
ATOM 1623 N N . GLU A 1 199 ? 3.963 -13.864 -16.953 1.00 91.50 199 GLU A N 1
ATOM 1624 C CA . GLU A 1 199 ? 3.017 -12.756 -16.749 1.00 91.50 199 GLU A CA 1
ATOM 1625 C C . GLU A 1 199 ? 1.576 -13.270 -16.617 1.00 91.50 199 GLU A C 1
ATOM 1627 O O . GLU A 1 199 ? 0.810 -12.790 -15.781 1.00 91.50 199 GLU A O 1
ATOM 1632 N N . LEU A 1 200 ? 1.195 -14.280 -17.405 1.00 91.19 200 LEU A N 1
ATOM 1633 C CA . LEU A 1 200 ? -0.132 -14.890 -17.334 1.00 91.19 200 LEU A CA 1
ATOM 1634 C C . LEU A 1 200 ? -0.332 -15.632 -16.005 1.00 91.19 200 LEU A C 1
ATOM 1636 O O . LEU A 1 200 ? -1.390 -15.493 -15.388 1.00 91.19 200 LEU A O 1
ATOM 1640 N N . GLU A 1 201 ? 0.676 -16.370 -15.535 1.00 93.75 201 GLU A N 1
ATOM 1641 C CA . GLU A 1 201 ? 0.655 -17.029 -14.223 1.00 93.75 201 GLU A CA 1
ATOM 1642 C C . GLU A 1 201 ? 0.526 -16.019 -13.070 1.00 93.75 201 GLU A C 1
ATOM 1644 O O . GLU A 1 201 ? -0.310 -16.211 -12.183 1.00 93.75 201 GLU A O 1
ATOM 1649 N N . GLU A 1 202 ? 1.275 -14.912 -13.101 1.00 91.50 202 GLU A N 1
ATOM 1650 C CA . GLU A 1 202 ? 1.168 -13.833 -12.106 1.00 91.50 202 GLU A CA 1
ATOM 1651 C C . GLU A 1 202 ? -0.225 -13.183 -12.120 1.00 91.50 202 GLU A C 1
ATOM 1653 O O . GLU A 1 202 ? -0.864 -13.038 -11.072 1.00 91.50 202 GLU A O 1
ATOM 1658 N N . MET A 1 203 ? -0.754 -12.868 -13.307 1.00 86.81 203 MET A N 1
ATOM 1659 C CA . MET A 1 203 ? -2.108 -12.323 -13.459 1.00 86.81 203 MET A CA 1
ATOM 1660 C C . MET A 1 203 ? -3.184 -13.301 -12.971 1.00 86.81 203 MET A C 1
ATOM 1662 O O . MET A 1 203 ? -4.196 -12.884 -12.396 1.00 86.81 203 MET A O 1
ATOM 1666 N N . HIS A 1 204 ? -2.983 -14.606 -13.173 1.00 89.06 204 HIS A N 1
ATOM 1667 C CA . HIS A 1 204 ? -3.887 -15.633 -12.666 1.00 89.06 204 HIS A CA 1
ATOM 1668 C C . HIS A 1 204 ? -3.890 -15.664 -11.135 1.00 89.06 204 HIS A C 1
ATOM 1670 O O . HIS A 1 204 ? -4.960 -15.578 -10.529 1.00 89.06 204 HIS A O 1
ATOM 1676 N N . GLN A 1 205 ? -2.711 -15.678 -10.510 1.00 93.31 205 GLN A N 1
ATOM 1677 C CA . GLN A 1 205 ? -2.575 -15.633 -9.051 1.00 93.31 205 GLN A CA 1
ATOM 1678 C C . GLN A 1 205 ? -3.185 -14.353 -8.461 1.00 93.31 205 GLN A C 1
ATOM 1680 O O . GLN A 1 205 ? -3.895 -14.409 -7.454 1.00 93.31 205 GLN A O 1
ATOM 1685 N N . GLN A 1 206 ? -2.999 -13.201 -9.116 1.00 87.56 206 GLN A N 1
ATOM 1686 C CA . GLN A 1 206 ? -3.613 -11.940 -8.691 1.00 87.56 206 GLN A CA 1
ATOM 1687 C C . GLN A 1 206 ? -5.145 -11.986 -8.779 1.00 87.56 206 GLN A C 1
ATOM 1689 O O . GLN A 1 206 ? -5.843 -11.524 -7.868 1.00 87.56 206 GLN A O 1
ATOM 1694 N N . LYS A 1 207 ? -5.693 -12.567 -9.853 1.00 90.31 207 LYS A N 1
ATOM 1695 C CA . LYS A 1 207 ? -7.140 -12.766 -10.000 1.00 90.31 207 LYS A CA 1
ATOM 1696 C C . LYS A 1 207 ? -7.687 -13.684 -8.907 1.00 90.31 207 LYS A C 1
ATOM 1698 O O . LYS A 1 207 ? -8.722 -13.367 -8.322 1.00 90.31 207 LYS A O 1
ATOM 1703 N N . GLU A 1 208 ? -7.006 -14.784 -8.600 1.00 92.38 208 GLU A N 1
ATOM 1704 C CA . GLU A 1 208 ? -7.402 -15.689 -7.515 1.00 92.38 208 GLU A CA 1
ATOM 1705 C C . GLU A 1 208 ? -7.372 -15.001 -6.147 1.00 92.38 208 GLU A C 1
ATOM 1707 O O . GLU A 1 208 ? -8.327 -15.129 -5.379 1.00 92.38 208 GLU A O 1
ATOM 1712 N N . ALA A 1 209 ? -6.326 -14.222 -5.857 1.00 90.88 209 ALA A N 1
ATOM 1713 C CA . ALA A 1 209 ? -6.235 -13.430 -4.632 1.00 90.88 209 ALA A CA 1
ATOM 1714 C C . ALA A 1 209 ? -7.388 -12.417 -4.526 1.00 90.88 209 ALA A C 1
ATOM 1716 O O . ALA A 1 209 ? -8.021 -12.293 -3.478 1.00 90.88 209 ALA A O 1
ATOM 1717 N N . THR A 1 210 ? -7.732 -11.760 -5.637 1.00 85.81 210 THR A N 1
ATOM 1718 C CA . THR A 1 210 ? -8.851 -10.807 -5.699 1.00 85.81 210 THR A CA 1
ATOM 1719 C C . THR A 1 210 ? -10.198 -11.496 -5.470 1.00 85.81 210 THR A C 1
ATOM 1721 O O . THR A 1 210 ? -11.062 -10.955 -4.779 1.00 85.81 210 THR A O 1
ATOM 1724 N N . ILE A 1 211 ? -10.402 -12.697 -6.021 1.00 94.62 211 ILE A N 1
ATOM 1725 C CA . ILE A 1 211 ? -11.628 -13.482 -5.803 1.00 94.62 211 ILE A CA 1
ATOM 1726 C C . ILE A 1 211 ? -11.746 -13.901 -4.335 1.00 94.62 211 ILE A C 1
ATOM 1728 O O . ILE A 1 211 ? -12.825 -13.751 -3.764 1.00 94.62 211 ILE A O 1
ATOM 1732 N N . LYS A 1 212 ? -10.652 -14.370 -3.721 1.00 94.94 212 LYS A N 1
ATOM 1733 C CA . LYS A 1 212 ? -10.615 -14.726 -2.294 1.00 94.94 212 LYS A CA 1
ATOM 1734 C C . LYS A 1 212 ? -10.975 -13.526 -1.420 1.00 94.94 212 LYS A C 1
ATOM 1736 O O . LYS A 1 212 ? -11.932 -13.611 -0.664 1.00 94.94 212 LYS A O 1
ATOM 1741 N N . HIS A 1 213 ? -10.344 -12.373 -1.647 1.00 93.12 213 HIS A N 1
ATOM 1742 C CA . HIS A 1 213 ? -10.658 -11.148 -0.908 1.00 93.12 213 HIS A CA 1
ATOM 1743 C C . HIS A 1 213 ? -12.131 -10.724 -1.043 1.00 93.12 213 HIS A C 1
ATOM 1745 O O . HIS A 1 213 ? -12.780 -10.366 -0.063 1.00 93.12 213 HIS A O 1
ATOM 1751 N N . ASN A 1 214 ? -12.701 -10.807 -2.251 1.00 84.81 214 ASN A N 1
ATOM 1752 C CA . ASN A 1 214 ? -14.125 -10.527 -2.453 1.00 84.81 214 ASN A CA 1
ATOM 1753 C C . ASN A 1 214 ? -15.031 -11.528 -1.724 1.00 84.81 214 ASN A C 1
ATOM 1755 O O . ASN A 1 214 ? -16.114 -11.157 -1.271 1.00 84.81 214 ASN A O 1
ATOM 1759 N N . GLN A 1 215 ? -14.625 -12.795 -1.636 1.00 95.19 215 GLN A N 1
ATOM 1760 C CA . GLN A 1 215 ? -15.365 -13.804 -0.888 1.00 95.19 215 GLN A CA 1
ATOM 1761 C C . GLN A 1 215 ? -15.313 -13.521 0.616 1.00 95.19 215 GLN A C 1
ATOM 1763 O O . GLN A 1 215 ? -16.355 -13.562 1.269 1.00 95.19 215 GLN A O 1
ATOM 1768 N N . ASP A 1 216 ? -14.147 -13.151 1.136 1.00 93.75 216 ASP A N 1
ATOM 1769 C CA . ASP A 1 216 ? -13.968 -12.789 2.542 1.00 93.75 216 ASP A CA 1
ATOM 1770 C C . ASP A 1 216 ? -14.809 -11.559 2.898 1.00 93.75 216 ASP A C 1
ATOM 1772 O O . ASP A 1 216 ? -15.529 -11.575 3.892 1.00 93.75 216 ASP A O 1
ATOM 1776 N N . LEU A 1 217 ? -14.846 -10.542 2.027 1.00 90.88 217 LEU A N 1
ATOM 1777 C CA . LEU A 1 217 ? -15.701 -9.364 2.210 1.00 90.88 217 LEU A CA 1
ATOM 1778 C C . LEU A 1 217 ? -17.198 -9.714 2.235 1.00 90.88 217 LEU A C 1
ATOM 1780 O O . LEU A 1 217 ? -17.975 -9.130 2.990 1.00 90.88 217 LEU A O 1
ATOM 1784 N N . ARG A 1 218 ? -17.638 -10.672 1.411 1.00 93.75 218 ARG A N 1
ATOM 1785 C CA . ARG A 1 218 ? -19.030 -11.149 1.456 1.00 93.75 218 ARG A CA 1
ATOM 1786 C C . ARG A 1 218 ? -19.326 -11.881 2.759 1.00 93.75 218 ARG A C 1
ATOM 1788 O O . ARG A 1 218 ? -20.403 -11.683 3.318 1.00 93.75 218 ARG A O 1
ATOM 1795 N N . ASN A 1 219 ? -18.381 -12.684 3.242 1.00 94.56 219 ASN A N 1
ATOM 1796 C CA . ASN A 1 219 ? -18.520 -13.417 4.495 1.00 94.56 219 ASN A CA 1
ATOM 1797 C C . ASN A 1 219 ? -18.583 -12.452 5.692 1.00 94.56 219 ASN A C 1
ATOM 1799 O O . ASN A 1 219 ? -19.480 -12.586 6.522 1.00 94.56 219 ASN A O 1
ATOM 1803 N N . THR A 1 220 ? -17.716 -11.434 5.746 1.00 93.31 220 THR A N 1
ATOM 1804 C CA . THR A 1 220 ? -17.744 -10.418 6.815 1.00 93.31 220 THR A CA 1
ATOM 1805 C C . THR A 1 220 ? -19.030 -9.598 6.780 1.00 93.31 220 THR A C 1
ATOM 1807 O O . THR A 1 220 ? -19.661 -9.399 7.815 1.00 93.31 220 THR A O 1
ATOM 1810 N N . LEU A 1 221 ? -19.503 -9.197 5.594 1.00 91.44 221 LEU A N 1
ATOM 1811 C CA . LEU A 1 221 ? -20.798 -8.523 5.453 1.00 91.44 221 LEU A CA 1
ATOM 1812 C C . LEU A 1 221 ? -21.966 -9.392 5.934 1.00 91.44 221 LEU A C 1
ATOM 1814 O O . LEU A 1 221 ? -22.896 -8.880 6.559 1.00 91.44 221 LEU A O 1
ATOM 1818 N N . GLN A 1 222 ? -21.945 -10.694 5.645 1.00 96.19 222 GLN A N 1
ATOM 1819 C CA . GLN A 1 222 ? -22.966 -11.622 6.129 1.00 96.19 222 GLN A CA 1
ATOM 1820 C C . GLN A 1 222 ? -22.905 -11.778 7.652 1.00 96.19 222 GLN A C 1
ATOM 1822 O O . GLN A 1 222 ? -23.952 -11.752 8.298 1.00 96.19 222 GLN A O 1
ATOM 1827 N N . GLN A 1 223 ? -21.703 -11.874 8.222 1.00 96.50 223 GLN A N 1
ATOM 1828 C CA . GLN A 1 223 ? -21.500 -11.965 9.664 1.00 96.50 223 GLN A CA 1
ATOM 1829 C C . GLN A 1 223 ? -22.018 -10.712 10.385 1.00 96.50 223 GLN A C 1
ATOM 1831 O O . GLN A 1 223 ? -22.829 -10.831 11.299 1.00 96.50 223 GLN A O 1
ATOM 1836 N N . VAL A 1 224 ? -21.661 -9.511 9.915 1.00 92.50 224 VAL A N 1
ATOM 1837 C CA . VAL A 1 224 ? -22.137 -8.243 10.502 1.00 92.50 224 VAL A CA 1
ATOM 1838 C C . VAL A 1 224 ? -23.663 -8.135 10.435 1.00 92.50 224 VAL A C 1
ATOM 1840 O O . VAL A 1 224 ? -24.302 -7.685 11.386 1.00 92.50 224 VAL A O 1
ATOM 1843 N N . ARG A 1 225 ? -24.281 -8.582 9.334 1.00 96.75 225 ARG A N 1
ATOM 1844 C CA . ARG A 1 225 ? -25.749 -8.633 9.219 1.00 96.75 225 ARG A CA 1
ATOM 1845 C C . ARG A 1 225 ? -26.376 -9.592 10.229 1.00 96.75 225 ARG A C 1
ATOM 1847 O O . ARG A 1 225 ? -27.425 -9.274 10.781 1.00 96.75 225 ARG A O 1
ATOM 1854 N N . GLN A 1 226 ? -25.755 -10.745 10.466 1.00 96.06 226 GLN A N 1
ATOM 1855 C CA . GLN A 1 226 ? -26.236 -11.705 11.453 1.00 96.06 226 GLN A CA 1
ATOM 1856 C C . GLN A 1 226 ? -26.091 -11.163 12.881 1.00 96.06 226 GLN A C 1
ATOM 1858 O O . GLN A 1 226 ? -27.051 -11.215 13.642 1.00 96.06 226 GLN A O 1
ATOM 1863 N N . GLU A 1 227 ? -24.947 -10.573 13.227 1.00 94.75 227 GLU A N 1
ATOM 1864 C CA . GLU A 1 227 ? -24.726 -9.950 14.539 1.00 94.75 227 GLU A CA 1
ATOM 1865 C C . GLU A 1 227 ? -25.712 -8.809 14.810 1.00 94.75 227 GLU A C 1
ATOM 1867 O O . GLU A 1 227 ? -26.206 -8.659 15.928 1.00 94.75 227 GLU A O 1
ATOM 1872 N N . PHE A 1 228 ? -26.030 -8.016 13.784 1.00 95.44 228 PHE A N 1
ATOM 1873 C CA . PHE A 1 228 ? -27.055 -6.982 13.880 1.00 95.44 228 PHE A CA 1
ATOM 1874 C C . PHE A 1 228 ? -28.431 -7.582 14.199 1.00 95.44 228 PHE A C 1
ATOM 1876 O O . PHE A 1 228 ? -29.097 -7.116 15.123 1.00 95.44 228 PHE A O 1
ATOM 1883 N N . LEU A 1 229 ? -28.825 -8.648 13.495 1.00 97.81 229 LEU A N 1
ATOM 1884 C CA . LEU A 1 229 ? -30.096 -9.337 13.731 1.00 97.81 229 LEU A CA 1
ATOM 1885 C C . LEU A 1 229 ? -30.159 -9.959 15.137 1.00 97.81 229 LEU A C 1
ATOM 1887 O O . LEU A 1 229 ? -31.185 -9.876 15.808 1.00 97.81 229 LEU A O 1
ATOM 1891 N N . GLU A 1 230 ? -29.063 -10.559 15.603 1.00 95.75 230 GLU A N 1
ATOM 1892 C CA . GLU A 1 230 ? -28.966 -11.129 16.951 1.00 95.75 230 GLU A CA 1
ATOM 1893 C C . GLU A 1 230 ? -29.084 -10.043 18.031 1.00 95.75 230 GLU A C 1
ATOM 1895 O O . GLU A 1 230 ? -29.823 -10.220 19.003 1.00 95.75 230 GLU A O 1
ATOM 1900 N N . LYS A 1 231 ? -28.438 -8.882 17.842 1.00 94.00 231 LYS A N 1
ATOM 1901 C CA . LYS A 1 231 ? -28.593 -7.726 18.741 1.00 94.00 231 LYS A CA 1
ATOM 1902 C C . LYS A 1 231 ? -30.022 -7.203 18.755 1.00 94.00 231 LYS A C 1
ATOM 1904 O O . LYS A 1 231 ? -30.553 -6.936 19.829 1.00 94.00 231 LYS A O 1
ATOM 1909 N N . GLU A 1 232 ? -30.655 -7.079 17.594 1.00 93.62 232 GLU A N 1
ATOM 1910 C CA . GLU A 1 232 ? -32.046 -6.635 17.492 1.00 93.62 232 GLU A CA 1
ATOM 1911 C C . GLU A 1 232 ? -32.991 -7.580 18.253 1.00 93.62 232 GLU A C 1
ATOM 1913 O O . GLU A 1 232 ? -33.807 -7.132 19.061 1.00 93.62 232 GLU A O 1
ATOM 1918 N N . GLN A 1 233 ? -32.824 -8.895 18.086 1.00 95.62 233 GLN A N 1
ATOM 1919 C CA . GLN A 1 233 ? -33.584 -9.900 18.837 1.00 95.62 233 GLN A CA 1
ATOM 1920 C C . GLN A 1 233 ? -33.315 -9.832 20.345 1.00 95.62 233 GLN A C 1
ATOM 1922 O O . GLN A 1 233 ? -34.245 -9.997 21.140 1.00 95.62 233 GLN A O 1
ATOM 1927 N N . HIS A 1 234 ? -32.067 -9.569 20.746 1.00 94.94 234 HIS A N 1
ATOM 1928 C CA . HIS A 1 234 ? -31.699 -9.410 22.150 1.00 94.94 234 HIS A CA 1
ATOM 1929 C C . HIS A 1 234 ? -32.380 -8.191 22.782 1.00 94.94 234 HIS A C 1
ATOM 1931 O O . HIS A 1 234 ? -32.982 -8.317 23.848 1.00 94.94 234 HIS A O 1
ATOM 1937 N N . TYR A 1 235 ? -32.371 -7.039 22.104 1.00 92.44 235 TYR A N 1
ATOM 1938 C CA . TYR A 1 235 ? -33.069 -5.841 22.576 1.00 92.44 235 TYR A CA 1
ATOM 1939 C C . TYR A 1 235 ? -34.578 -6.062 22.688 1.00 92.44 235 TYR A C 1
ATOM 1941 O O . TYR A 1 235 ? -35.164 -5.727 23.714 1.00 92.44 235 TYR A O 1
ATOM 1949 N N . GLN A 1 236 ? -35.199 -6.712 21.699 1.00 97.00 236 GLN A N 1
ATOM 1950 C CA . GLN A 1 236 ? -36.618 -7.076 21.778 1.00 97.00 236 GLN A CA 1
ATOM 1951 C C . GLN A 1 236 ? -36.913 -8.042 22.938 1.00 97.00 236 GLN A C 1
ATOM 1953 O O . GLN A 1 236 ? -38.008 -8.024 23.503 1.00 97.00 236 GLN A O 1
ATOM 1958 N N . ALA A 1 237 ? -35.976 -8.930 23.286 1.00 95.50 237 ALA A N 1
ATOM 1959 C CA . ALA A 1 237 ? -36.132 -9.834 24.421 1.00 95.50 237 ALA A CA 1
ATOM 1960 C C . ALA A 1 237 ? -36.057 -9.102 25.760 1.00 95.50 237 ALA A C 1
ATOM 1962 O O . ALA A 1 237 ? -36.923 -9.329 26.606 1.00 95.50 237 ALA A O 1
ATOM 1963 N N . LEU A 1 238 ? -35.089 -8.197 25.900 1.00 96.88 238 LEU A N 1
ATOM 1964 C CA . LEU A 1 238 ? -34.926 -7.360 27.084 1.00 96.88 238 LEU A CA 1
ATOM 1965 C C . LEU A 1 238 ? -36.129 -6.430 27.281 1.00 96.88 238 LEU A C 1
ATOM 1967 O O . LEU A 1 238 ? -36.645 -6.303 28.385 1.00 96.88 238 LEU A O 1
ATOM 1971 N N . GLU A 1 239 ? -36.639 -5.839 26.200 1.00 93.88 239 GLU A N 1
ATOM 1972 C CA . GLU A 1 239 ? -37.846 -5.014 26.252 1.00 93.88 239 GLU A CA 1
ATOM 1973 C C . GLU A 1 239 ? -39.061 -5.823 26.732 1.00 93.88 239 GLU A C 1
ATOM 1975 O O . GLU A 1 239 ? -39.802 -5.378 27.609 1.00 93.88 239 GLU A O 1
ATOM 1980 N N . ARG A 1 240 ? -39.235 -7.052 26.225 1.00 96.81 240 ARG A N 1
ATOM 1981 C CA . ARG A 1 240 ? -40.292 -7.966 26.690 1.00 96.81 240 ARG A CA 1
ATOM 1982 C C . ARG A 1 240 ? -40.134 -8.348 28.159 1.00 96.81 240 ARG A C 1
ATOM 1984 O O . ARG A 1 240 ? -41.137 -8.489 28.849 1.00 96.81 240 ARG A O 1
ATOM 1991 N N . GLU A 1 241 ? -38.914 -8.561 28.636 1.00 94.44 241 GLU A N 1
ATOM 1992 C CA . GLU A 1 241 ? -38.647 -8.843 30.050 1.00 94.44 241 GLU A CA 1
ATOM 1993 C C . GLU A 1 241 ? -39.017 -7.649 30.927 1.00 94.44 241 GLU A C 1
ATOM 1995 O O . GLU A 1 241 ? -39.787 -7.806 31.870 1.00 94.44 241 GLU A O 1
ATOM 2000 N N . HIS A 1 242 ? -38.601 -6.445 30.544 1.00 96.50 242 HIS A N 1
ATOM 2001 C CA . HIS A 1 242 ? -38.902 -5.237 31.302 1.00 96.50 242 HIS A CA 1
ATOM 2002 C C . HIS A 1 242 ? -40.412 -4.930 31.337 1.00 96.50 242 HIS A C 1
ATOM 2004 O O . HIS A 1 242 ? -40.966 -4.533 32.366 1.00 96.50 242 HIS A O 1
ATOM 2010 N N . GLN A 1 243 ? -41.127 -5.202 30.240 1.00 95.75 243 GLN A N 1
ATOM 2011 C CA . GLN A 1 243 ? -42.595 -5.154 30.210 1.00 95.75 243 GLN A CA 1
ATOM 2012 C C . GLN A 1 243 ? -43.238 -6.176 31.166 1.00 95.75 243 GLN A C 1
ATOM 2014 O O . GLN A 1 243 ? -44.253 -5.876 31.792 1.00 95.75 243 GLN A O 1
ATOM 2019 N N . ARG A 1 244 ? -42.660 -7.375 31.323 1.00 96.88 244 ARG A N 1
ATOM 2020 C CA . ARG A 1 244 ? -43.149 -8.361 32.304 1.00 96.88 244 ARG A CA 1
ATOM 2021 C C . ARG A 1 244 ? -42.848 -7.937 33.735 1.00 96.88 244 ARG A C 1
ATOM 2023 O O . ARG A 1 244 ? -43.734 -8.032 34.575 1.00 96.88 244 ARG A O 1
ATOM 2030 N N . GLU A 1 245 ? -41.643 -7.450 34.016 1.00 96.88 245 GLU A N 1
ATOM 2031 C CA . GLU A 1 245 ? -41.264 -6.972 35.351 1.00 96.88 245 GLU A CA 1
ATOM 2032 C C . GLU A 1 245 ? -42.177 -5.839 35.816 1.00 96.88 245 GLU A C 1
ATOM 2034 O O . GLU A 1 245 ? -42.697 -5.875 36.929 1.00 96.88 245 GLU A O 1
ATOM 2039 N N . THR A 1 246 ? -42.421 -4.856 34.948 1.00 93.44 246 THR A N 1
ATOM 2040 C CA . THR A 1 246 ? -43.336 -3.746 35.247 1.00 93.44 246 THR A CA 1
ATOM 2041 C C . THR A 1 246 ? -44.766 -4.232 35.478 1.00 93.44 246 THR A C 1
ATOM 2043 O O . THR A 1 246 ? -45.446 -3.726 36.373 1.00 93.44 246 THR A O 1
ATOM 2046 N N . HIS A 1 247 ? -45.214 -5.252 34.740 1.00 97.31 247 HIS A N 1
ATOM 2047 C CA . HIS A 1 247 ? -46.516 -5.876 34.962 1.00 97.31 247 HIS A CA 1
ATOM 2048 C C . HIS A 1 247 ? -46.607 -6.574 36.328 1.00 97.31 247 HIS A C 1
ATOM 2050 O O . HIS A 1 247 ? -47.507 -6.257 37.103 1.00 97.31 247 HIS A O 1
ATOM 2056 N N . VAL A 1 248 ? -45.638 -7.433 36.665 1.00 96.69 248 VAL A N 1
ATOM 2057 C CA . VAL A 1 248 ? -45.574 -8.150 37.954 1.00 96.69 248 VAL A CA 1
ATOM 2058 C C . VAL A 1 248 ? -45.452 -7.177 39.129 1.00 96.69 248 VAL A C 1
ATOM 2060 O O . VAL A 1 248 ? -46.097 -7.354 40.161 1.00 96.69 248 VAL A O 1
ATOM 2063 N N . GLN A 1 249 ? -44.668 -6.103 38.993 1.00 94.31 249 GLN A N 1
ATOM 2064 C CA . GLN A 1 249 ? -44.619 -5.038 40.000 1.00 94.31 249 GLN A CA 1
ATOM 2065 C C . GLN A 1 249 ? -45.992 -4.376 40.182 1.00 94.31 249 GLN A C 1
ATOM 2067 O O . GLN A 1 249 ? -46.401 -4.122 41.316 1.00 94.31 249 GLN A O 1
ATOM 2072 N N . GLY A 1 250 ? -46.723 -4.142 39.089 1.00 96.38 250 GLY A N 1
ATOM 2073 C CA . GLY A 1 250 ? -48.102 -3.656 39.128 1.00 96.38 250 GLY A CA 1
ATOM 2074 C C . GLY A 1 250 ? -49.049 -4.594 39.885 1.00 96.38 250 GLY A C 1
ATOM 2075 O O . GLY A 1 250 ? -49.805 -4.130 40.740 1.00 96.38 250 GLY A O 1
ATOM 2076 N N . GLU A 1 251 ? -48.971 -5.902 39.628 1.00 96.94 251 GLU A N 1
ATOM 2077 C CA . GLU A 1 251 ? -49.758 -6.929 40.329 1.00 96.94 251 GLU A CA 1
ATOM 2078 C C . GLU A 1 251 ? -49.410 -6.996 41.822 1.00 96.94 251 GLU A C 1
ATOM 2080 O O . GLU A 1 251 ? -50.300 -6.955 42.670 1.00 96.94 251 GLU A O 1
ATOM 2085 N N . ASN A 1 252 ? -48.122 -6.985 42.169 1.00 96.06 252 ASN A N 1
ATOM 2086 C CA . ASN A 1 252 ? -47.667 -6.980 43.561 1.00 96.06 252 ASN A CA 1
ATOM 2087 C C . ASN A 1 252 ? -48.173 -5.756 44.331 1.00 96.06 252 ASN A C 1
ATOM 2089 O O . ASN A 1 252 ? -48.631 -5.875 45.469 1.00 96.06 252 ASN A O 1
ATOM 2093 N N . ILE A 1 253 ? -48.124 -4.572 43.712 1.00 96.69 253 ILE A N 1
ATOM 2094 C CA . ILE A 1 253 ? -48.684 -3.348 44.299 1.00 96.69 253 ILE A CA 1
ATOM 2095 C C . ILE A 1 253 ? -50.188 -3.514 44.540 1.00 96.69 253 ILE A C 1
ATOM 2097 O O . ILE A 1 253 ? -50.690 -3.071 45.575 1.00 96.69 253 ILE A O 1
ATOM 2101 N N . GLN A 1 254 ? -50.910 -4.146 43.615 1.00 96.00 254 GLN A N 1
ATOM 2102 C CA . GLN A 1 254 ? -52.341 -4.398 43.756 1.00 96.00 254 GLN A CA 1
ATOM 2103 C C . GLN A 1 254 ? -52.640 -5.372 44.909 1.00 96.00 254 GLN A C 1
ATOM 2105 O O . GLN A 1 254 ? -53.434 -5.036 45.788 1.00 96.00 254 GLN A O 1
ATOM 2110 N N . CYS A 1 255 ? -51.941 -6.506 44.994 1.00 97.00 255 CYS A N 1
ATOM 2111 C CA . CYS A 1 255 ? -52.100 -7.458 46.098 1.00 97.00 255 CYS A CA 1
ATOM 2112 C C . CYS A 1 255 ? -51.755 -6.840 47.461 1.00 97.00 255 CYS A C 1
ATOM 2114 O O . CYS A 1 255 ? -52.437 -7.092 48.454 1.00 97.00 255 CYS A O 1
ATOM 2116 N N . LEU A 1 256 ? -50.713 -6.003 47.533 1.00 96.00 256 LEU A N 1
ATOM 2117 C CA . LEU A 1 256 ? -50.359 -5.294 48.766 1.00 96.00 256 LEU A CA 1
ATOM 2118 C C . LEU A 1 256 ? -51.454 -4.317 49.203 1.00 96.00 256 LEU A C 1
ATOM 2120 O O . LEU A 1 256 ? -51.716 -4.210 50.402 1.00 96.00 256 LEU A O 1
ATOM 2124 N N . LYS A 1 257 ? -52.112 -3.631 48.259 1.00 94.25 257 LYS A N 1
ATOM 2125 C CA . LYS A 1 257 ? -53.258 -2.761 48.563 1.00 94.25 257 LYS A CA 1
ATOM 2126 C C . LYS A 1 257 ? -54.423 -3.555 49.148 1.00 94.25 257 LYS A C 1
ATOM 2128 O O . LYS A 1 257 ? -54.982 -3.130 50.153 1.00 94.25 257 LYS A O 1
ATOM 2133 N N . GLU A 1 258 ? -54.750 -4.704 48.566 1.00 96.44 258 GLU A N 1
ATOM 2134 C CA . GLU A 1 258 ? -55.827 -5.579 49.054 1.00 96.44 258 GLU A CA 1
ATOM 2135 C C . GLU A 1 258 ? -55.515 -6.115 50.460 1.00 96.44 258 GLU A C 1
ATOM 2137 O O . GLU A 1 258 ? -56.316 -5.976 51.381 1.00 96.44 258 GLU A O 1
ATOM 2142 N N . ARG A 1 259 ? -54.291 -6.607 50.687 1.00 94.19 259 ARG A N 1
ATOM 2143 C CA . ARG A 1 259 ? -53.875 -7.132 52.000 1.00 94.19 259 ARG A CA 1
ATOM 2144 C C . ARG A 1 259 ? -53.794 -6.049 53.079 1.00 94.19 259 ARG A C 1
ATOM 2146 O O . ARG A 1 259 ? -53.970 -6.340 54.264 1.00 94.19 259 ARG A O 1
ATOM 2153 N N . LEU A 1 260 ? -53.504 -4.805 52.690 1.00 96.44 260 LEU A N 1
ATOM 2154 C CA . LEU A 1 260 ? -53.571 -3.651 53.585 1.00 96.44 260 LEU A CA 1
ATOM 2155 C C . LEU A 1 260 ? -55.022 -3.360 53.990 1.00 96.44 260 LEU A C 1
ATOM 2157 O O . LEU A 1 260 ? -55.283 -3.229 55.185 1.00 96.44 260 LEU A O 1
ATOM 2161 N N . GLN A 1 261 ? -55.954 -3.351 53.030 1.00 93.81 261 GLN A N 1
ATOM 2162 C CA . GLN A 1 261 ? -57.390 -3.183 53.294 1.00 93.81 261 GLN A CA 1
ATOM 2163 C C . GLN A 1 261 ? -57.928 -4.268 54.240 1.00 93.81 261 GLN A C 1
ATOM 2165 O O . GLN A 1 261 ? -58.657 -3.958 55.183 1.00 93.81 261 GLN A O 1
ATOM 2170 N N . ASP A 1 262 ? -57.509 -5.525 54.068 1.00 92.62 262 ASP A N 1
ATOM 2171 C CA . ASP A 1 262 ? -57.890 -6.616 54.975 1.00 92.62 262 ASP A CA 1
ATOM 2172 C C . ASP A 1 262 ? -57.403 -6.375 56.411 1.00 92.62 262 ASP A C 1
ATOM 2174 O O . ASP A 1 262 ? -58.142 -6.578 57.377 1.00 92.62 262 ASP A O 1
ATOM 2178 N N . LYS A 1 263 ? -56.153 -5.919 56.583 1.00 91.44 263 LYS A N 1
ATOM 2179 C CA . LYS A 1 263 ? -55.605 -5.603 57.913 1.00 91.44 263 LYS A CA 1
ATOM 2180 C C . LYS A 1 263 ? -56.327 -4.438 58.576 1.00 91.44 263 LYS A C 1
ATOM 2182 O O . LYS A 1 263 ? -56.560 -4.498 59.783 1.00 91.44 263 LYS A O 1
ATOM 2187 N N . GLU A 1 264 ? -56.681 -3.409 57.813 1.00 91.00 264 GLU A N 1
ATOM 2188 C CA . 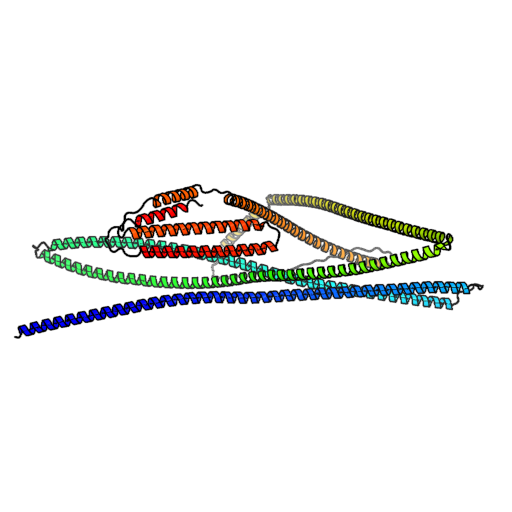GLU A 1 264 ? -57.507 -2.298 58.296 1.00 91.00 264 GLU A CA 1
ATOM 2189 C C . GLU A 1 264 ? -58.870 -2.813 58.781 1.00 91.00 264 GLU A C 1
ATOM 2191 O O . GLU A 1 264 ? -59.296 -2.483 59.888 1.00 91.00 264 GLU A O 1
ATOM 2196 N N . HIS A 1 265 ? -59.498 -3.718 58.025 1.00 90.50 265 HIS A N 1
ATOM 2197 C CA . HIS A 1 265 ? -60.760 -4.347 58.412 1.00 90.50 265 HIS A CA 1
ATOM 2198 C C . HIS A 1 265 ? -60.641 -5.205 59.688 1.00 90.50 265 HIS A C 1
ATOM 2200 O O . HIS A 1 265 ? -61.496 -5.124 60.572 1.00 90.50 265 HIS A O 1
ATOM 2206 N N . PHE A 1 266 ? -59.572 -5.997 59.846 1.00 86.88 266 PHE A N 1
ATOM 2207 C CA . PHE A 1 266 ? -59.341 -6.763 61.079 1.00 86.88 266 PHE A CA 1
ATOM 2208 C C . PHE A 1 266 ? -59.085 -5.867 62.292 1.00 86.88 266 PHE A C 1
ATOM 2210 O O . PHE A 1 266 ? -59.591 -6.152 63.377 1.00 86.88 266 PHE A O 1
ATOM 2217 N N . LEU A 1 267 ? -58.318 -4.786 62.132 1.00 90.06 267 LEU A N 1
ATOM 2218 C CA . LEU A 1 267 ? -58.105 -3.811 63.204 1.00 90.06 267 LEU A CA 1
ATOM 2219 C C . LEU A 1 267 ? -59.434 -3.203 63.667 1.00 90.06 267 LEU A C 1
ATOM 2221 O O . LEU A 1 267 ? -59.652 -3.092 64.873 1.00 90.06 267 LEU A O 1
ATOM 2225 N N . GLN A 1 268 ? -60.340 -2.909 62.731 1.00 89.88 268 GLN A N 1
ATOM 2226 C CA . GLN A 1 268 ? -61.691 -2.435 63.034 1.00 89.88 268 GLN A CA 1
ATOM 2227 C C . GLN A 1 268 ? -62.456 -3.424 63.935 1.00 89.88 268 GLN A C 1
ATOM 2229 O O . GLN A 1 268 ? -62.988 -3.034 64.972 1.00 89.88 268 GLN A O 1
ATOM 2234 N N . GLN A 1 269 ? -62.424 -4.721 63.614 1.00 84.75 269 GLN A N 1
ATOM 2235 C CA . GLN A 1 269 ? -63.078 -5.766 64.420 1.00 84.75 269 GLN A CA 1
ATOM 2236 C C . GLN A 1 269 ? -62.441 -5.949 65.805 1.00 84.75 269 GLN A C 1
ATOM 2238 O O . GLN A 1 269 ? -63.128 -6.235 66.786 1.00 84.75 269 GLN A O 1
ATOM 2243 N N . TYR A 1 270 ? -61.117 -5.802 65.914 1.00 80.38 270 TYR A N 1
ATOM 2244 C CA . TYR A 1 270 ? -60.438 -5.847 67.211 1.00 80.38 270 TYR A CA 1
ATOM 2245 C C . TYR A 1 270 ? -60.889 -4.708 68.119 1.00 80.38 270 TYR A C 1
ATOM 2247 O O . TYR A 1 270 ? -61.073 -4.936 69.314 1.00 80.38 270 TYR A O 1
ATOM 2255 N N . ILE A 1 271 ? -61.076 -3.512 67.560 1.00 83.94 271 ILE A N 1
ATOM 2256 C CA . ILE A 1 271 ? -61.609 -2.359 68.289 1.00 83.94 271 ILE A CA 1
ATOM 2257 C C . ILE A 1 271 ? -63.022 -2.678 68.795 1.00 83.94 271 ILE A C 1
ATOM 2259 O O . ILE A 1 271 ? -63.262 -2.563 69.994 1.00 83.94 271 ILE A O 1
ATOM 2263 N N . GLU A 1 272 ? -63.905 -3.202 67.940 1.00 81.12 272 GLU A N 1
ATOM 2264 C CA . GLU A 1 272 ? -65.270 -3.606 68.326 1.00 81.12 272 GLU A CA 1
ATOM 2265 C C . GLU A 1 272 ? -65.287 -4.674 69.440 1.00 81.12 272 GLU A C 1
ATOM 2267 O O . GLU A 1 272 ? -66.081 -4.609 70.381 1.00 81.12 272 GLU A O 1
ATOM 2272 N N . LEU A 1 273 ? -64.383 -5.660 69.387 1.00 75.75 273 LEU A N 1
ATOM 2273 C CA . LEU A 1 273 ? -64.250 -6.680 70.435 1.00 75.75 273 LEU A CA 1
ATOM 2274 C C . LEU A 1 273 ? -63.712 -6.104 71.750 1.00 75.75 273 LEU A C 1
ATOM 2276 O O . LEU A 1 273 ? -64.160 -6.517 72.823 1.00 75.75 273 LEU A O 1
ATOM 2280 N N . PHE A 1 274 ? -62.772 -5.160 71.678 1.00 73.19 274 PHE A N 1
ATOM 2281 C CA . PHE A 1 274 ? -62.278 -4.431 72.847 1.00 73.19 274 PHE A CA 1
ATOM 2282 C C . PHE A 1 274 ? -63.377 -3.573 73.485 1.00 73.19 274 PHE A C 1
ATOM 2284 O O . PHE A 1 274 ? -63.448 -3.502 74.712 1.00 73.19 274 PHE A O 1
ATOM 2291 N N . GLU A 1 275 ? -64.255 -2.970 72.683 1.00 74.00 275 GLU A N 1
ATOM 2292 C CA . GLU A 1 275 ? -65.432 -2.234 73.160 1.00 74.00 275 GLU A CA 1
ATOM 2293 C C . GLU A 1 275 ? -66.440 -3.168 73.850 1.00 74.00 275 GLU A C 1
ATOM 2295 O O . GLU A 1 275 ? -66.960 -2.841 74.917 1.00 74.00 275 GLU A O 1
ATOM 2300 N N . CYS A 1 276 ? -66.648 -4.380 73.323 1.00 64.38 276 CYS A N 1
ATOM 2301 C CA . CYS A 1 276 ? -67.520 -5.386 73.941 1.00 64.38 276 CYS A CA 1
ATOM 2302 C C . CYS A 1 276 ? -67.007 -5.892 75.301 1.00 64.38 276 CYS A C 1
ATOM 2304 O O . CYS A 1 276 ? -67.805 -6.278 76.154 1.00 64.38 276 CYS A O 1
ATOM 2306 N N . GLN A 1 277 ? -65.688 -5.922 75.504 1.00 63.25 277 GLN A N 1
ATOM 2307 C CA . GLN A 1 277 ? -65.056 -6.437 76.723 1.00 63.25 277 GLN A CA 1
ATOM 2308 C C . GLN A 1 277 ? -65.070 -5.426 77.886 1.00 63.25 277 GLN A C 1
ATOM 2310 O O . GLN A 1 277 ? -64.943 -5.828 79.040 1.00 63.25 277 GLN A O 1
ATOM 2315 N N . GLN A 1 278 ? -65.237 -4.130 77.596 1.00 61.59 278 GLN A N 1
ATOM 2316 C CA . GLN A 1 278 ? -65.304 -3.063 78.605 1.00 61.59 278 GLN A CA 1
ATOM 2317 C C . GLN A 1 278 ? -66.681 -2.944 79.290 1.00 61.59 278 GLN A C 1
ATOM 2319 O O . GLN A 1 278 ? -66.793 -2.272 80.313 1.00 61.59 278 GLN A O 1
ATOM 2324 N N . ASN A 1 279 ? -67.721 -3.612 78.780 1.00 57.66 279 ASN A N 1
ATOM 2325 C CA . ASN A 1 279 ? -69.044 -3.642 79.409 1.00 57.66 279 ASN A CA 1
ATOM 2326 C C . ASN A 1 279 ? -69.080 -4.723 80.512 1.00 57.66 279 ASN A C 1
ATOM 2328 O O . ASN A 1 279 ? -69.270 -5.902 80.227 1.00 57.66 279 ASN A O 1
ATOM 2332 N N . GLU A 1 280 ? -68.871 -4.326 81.773 1.00 52.22 280 GLU A N 1
ATOM 2333 C CA . GLU A 1 280 ? -68.637 -5.219 82.931 1.00 52.22 280 GLU A CA 1
ATOM 2334 C C . GLU A 1 280 ? -69.855 -6.037 83.435 1.00 52.22 280 GLU A C 1
ATOM 2336 O O . GLU A 1 280 ? -69.703 -6.876 84.326 1.00 52.22 280 GLU A O 1
ATOM 2341 N N . GLU A 1 281 ? -71.056 -5.872 82.875 1.00 56.91 281 GLU A N 1
ATOM 2342 C CA . GLU A 1 281 ? -72.239 -6.665 83.252 1.00 56.91 281 GLU A CA 1
ATOM 2343 C C . GLU A 1 281 ? -72.482 -7.800 82.249 1.00 56.91 281 GLU A C 1
ATOM 2345 O O . GLU A 1 281 ? -73.304 -7.656 81.352 1.00 56.91 281 GLU A O 1
ATOM 2350 N N . GLN A 1 282 ? -71.774 -8.932 82.381 1.00 53.19 282 GLN A N 1
ATOM 2351 C CA . GLN A 1 282 ? -71.977 -10.085 81.491 1.00 53.19 282 GLN A CA 1
ATOM 2352 C C . GLN A 1 282 ? -72.411 -11.372 82.218 1.00 53.19 282 GLN A C 1
ATOM 2354 O O . GLN A 1 282 ? -71.753 -11.877 83.138 1.00 53.19 282 GLN A O 1
ATOM 2359 N N . SER A 1 283 ? -73.558 -11.898 81.788 1.00 55.62 283 SER A N 1
ATOM 2360 C CA . SER A 1 283 ? -74.211 -13.140 82.203 1.00 55.62 283 SER A CA 1
ATOM 2361 C C . SER A 1 283 ? -73.456 -14.393 81.715 1.00 55.62 283 SER A C 1
ATOM 2363 O O . SER A 1 283 ? -72.510 -14.321 80.934 1.00 55.62 283 SER A O 1
ATOM 2365 N N . GLY A 1 284 ? -73.840 -15.583 82.195 1.00 63.12 284 GLY A N 1
ATOM 2366 C CA . GLY A 1 284 ? -73.183 -16.849 81.828 1.00 63.12 284 GLY A CA 1
ATOM 2367 C C . GLY A 1 284 ? -73.172 -17.153 80.321 1.00 63.12 284 GLY A C 1
ATOM 2368 O O . GLY A 1 284 ? -72.203 -17.730 79.837 1.00 63.12 284 GLY A O 1
ATOM 2369 N N . GLU A 1 285 ? -74.181 -16.694 79.576 1.00 62.59 285 GLU A N 1
ATOM 2370 C CA . GLU A 1 285 ? -74.270 -16.853 78.115 1.00 62.59 285 GLU A CA 1
ATOM 2371 C C . GLU A 1 285 ? -73.230 -15.987 77.372 1.00 62.59 285 GLU A C 1
ATOM 2373 O O . GLU A 1 285 ? -72.696 -16.382 76.336 1.00 62.59 285 GLU A O 1
ATOM 2378 N N . GLU A 1 286 ? -72.837 -14.842 77.934 1.00 59.34 286 GLU A N 1
ATOM 2379 C CA . GLU A 1 286 ? -71.791 -13.975 77.369 1.00 59.34 286 GLU A CA 1
ATOM 2380 C C . GLU A 1 286 ? -70.373 -14.529 77.611 1.00 59.34 286 GLU A C 1
ATOM 2382 O O . GLU A 1 286 ? -69.467 -14.329 76.800 1.00 59.34 286 GLU A O 1
ATOM 2387 N N . ARG A 1 287 ? -70.174 -15.331 78.670 1.00 66.31 287 ARG A N 1
ATOM 2388 C CA . ARG A 1 287 ? -68.928 -16.103 78.845 1.00 66.31 287 ARG A CA 1
ATOM 2389 C C . ARG A 1 287 ? -68.838 -17.299 77.906 1.00 66.31 287 ARG A C 1
ATOM 2391 O O . ARG A 1 287 ? -67.755 -17.544 77.380 1.00 66.31 287 ARG A O 1
ATOM 2398 N N . ASP A 1 288 ? -69.931 -18.025 77.682 1.00 74.00 288 ASP A N 1
ATOM 2399 C CA . ASP A 1 288 ? -69.931 -19.143 76.730 1.00 74.00 288 ASP A CA 1
ATOM 2400 C C . ASP A 1 288 ? -69.724 -18.645 75.292 1.00 74.00 288 ASP A C 1
ATOM 2402 O O . ASP A 1 288 ? -68.899 -19.204 74.570 1.00 74.00 288 ASP A O 1
ATOM 2406 N N . THR A 1 289 ? -70.321 -17.510 74.909 1.00 76.81 289 THR A N 1
ATOM 2407 C CA . THR A 1 289 ? -70.015 -16.875 73.612 1.00 76.81 289 THR A CA 1
ATOM 2408 C C . THR A 1 289 ? -68.561 -16.401 73.511 1.00 76.81 289 THR A C 1
ATOM 2410 O O . THR A 1 289 ? -67.969 -16.488 72.437 1.00 76.81 289 THR A O 1
ATOM 2413 N N . LEU A 1 290 ? -67.929 -15.952 74.601 1.00 77.62 290 LEU A N 1
ATOM 2414 C CA . LEU A 1 290 ? -66.492 -15.649 74.610 1.00 77.62 290 LEU A CA 1
ATOM 2415 C C . LEU A 1 290 ? -65.630 -16.913 74.440 1.00 77.62 290 LEU A C 1
ATOM 2417 O O . LEU A 1 290 ? -64.616 -16.879 73.741 1.00 77.62 290 LEU A O 1
ATOM 2421 N N . VAL A 1 291 ? -66.018 -18.031 75.055 1.00 78.06 291 VAL A N 1
ATOM 2422 C CA . VAL A 1 291 ? -65.324 -19.319 74.901 1.00 78.06 291 VAL A CA 1
ATOM 2423 C C . VAL A 1 291 ? -65.471 -19.856 73.479 1.00 78.06 291 VAL A C 1
ATOM 2425 O O . VAL A 1 291 ? -64.482 -20.326 72.912 1.00 78.06 291 VAL A O 1
ATOM 2428 N N . ASP A 1 292 ? -66.650 -19.744 72.872 1.00 82.44 292 ASP A N 1
ATOM 2429 C CA . ASP A 1 292 ? -66.855 -20.107 71.468 1.00 82.44 292 ASP A CA 1
ATOM 2430 C C . ASP A 1 292 ? -66.018 -19.221 70.538 1.00 82.44 292 ASP A C 1
ATOM 2432 O O . ASP A 1 292 ? -65.313 -19.750 69.677 1.00 82.44 292 ASP A O 1
ATOM 2436 N N . LYS A 1 293 ? -65.937 -17.910 70.806 1.00 84.25 293 LYS A N 1
ATOM 2437 C CA . LYS A 1 293 ? -65.020 -16.993 70.102 1.00 84.25 293 LYS A CA 1
ATOM 2438 C C . LYS A 1 293 ? -63.550 -17.395 70.250 1.00 84.25 293 LYS A C 1
ATOM 2440 O O . LYS A 1 293 ? -62.779 -17.281 69.302 1.00 84.25 293 LYS A O 1
ATOM 2445 N N . LEU A 1 294 ? -63.127 -17.885 71.418 1.00 83.88 294 LEU A N 1
ATOM 2446 C CA . LEU A 1 294 ? -61.761 -18.389 71.616 1.00 83.88 294 LEU A CA 1
ATOM 2447 C C . LEU A 1 294 ? -61.507 -19.696 70.851 1.00 83.88 294 LEU A C 1
ATOM 2449 O O . LEU A 1 294 ? -60.418 -19.877 70.304 1.00 83.88 294 LEU A O 1
ATOM 2453 N N . ARG A 1 295 ? -62.492 -20.601 70.778 1.00 85.25 295 ARG A N 1
ATOM 2454 C CA . ARG A 1 295 ? -62.389 -21.827 69.965 1.00 85.25 295 ARG A CA 1
ATOM 2455 C C . ARG A 1 295 ? -62.345 -21.513 68.472 1.00 85.25 295 ARG A C 1
ATOM 2457 O O . ARG A 1 295 ? -61.554 -22.137 67.764 1.00 85.25 295 ARG A O 1
ATOM 2464 N N . GLU A 1 296 ? -63.151 -20.564 68.002 1.00 85.50 296 GLU A N 1
ATOM 2465 C CA . GLU A 1 296 ? -63.076 -20.066 66.624 1.00 85.50 296 GLU A CA 1
ATOM 2466 C C . GLU A 1 296 ? -61.701 -19.464 66.338 1.00 85.50 296 GLU A C 1
ATOM 2468 O O . GLU A 1 296 ? -61.063 -19.872 65.373 1.00 85.50 296 GLU A O 1
ATOM 2473 N N . ARG A 1 297 ? -61.153 -18.656 67.250 1.00 87.19 297 ARG A N 1
ATOM 2474 C CA . ARG A 1 297 ? -59.789 -18.115 67.137 1.00 87.19 297 ARG A CA 1
ATOM 2475 C C . ARG A 1 297 ? -58.698 -19.172 67.012 1.00 87.19 297 ARG A C 1
ATOM 2477 O O . ARG A 1 297 ? -57.738 -18.984 66.270 1.00 87.19 297 ARG A O 1
ATOM 2484 N N . ILE A 1 298 ? -58.801 -20.273 67.757 1.00 86.19 298 ILE A N 1
ATOM 2485 C CA . ILE A 1 298 ? -57.828 -21.371 67.650 1.00 86.19 298 ILE A CA 1
ATOM 2486 C C . ILE A 1 298 ? -57.940 -22.034 66.273 1.00 86.19 298 ILE A C 1
ATOM 2488 O O . ILE A 1 298 ? -56.918 -22.249 65.628 1.00 86.19 298 ILE A O 1
ATOM 2492 N N . LYS A 1 299 ? -59.164 -22.281 65.784 1.00 91.44 299 LYS A N 1
ATOM 2493 C CA . LYS A 1 299 ? -59.382 -22.794 64.422 1.00 91.44 299 LYS A CA 1
ATOM 2494 C C . LYS A 1 299 ? -58.862 -21.840 63.348 1.00 91.44 299 LYS A C 1
ATOM 2496 O O . LYS A 1 299 ? -58.280 -22.295 62.369 1.00 91.44 299 LYS A O 1
ATOM 2501 N N . GLU A 1 300 ? -59.066 -20.540 63.514 1.00 91.19 300 GLU A N 1
ATOM 2502 C CA . GLU A 1 300 ? -58.544 -19.513 62.609 1.00 91.19 300 GLU A CA 1
ATOM 2503 C C . GLU A 1 300 ? -57.017 -19.482 62.619 1.00 91.19 300 GLU A C 1
ATOM 2505 O O . GLU A 1 300 ? -56.402 -19.417 61.560 1.00 91.19 300 GLU A O 1
ATOM 2510 N N . ARG A 1 301 ? -56.393 -19.604 63.796 1.00 91.44 301 ARG A N 1
ATOM 2511 C CA . ARG A 1 301 ? -54.935 -19.689 63.932 1.00 91.44 301 ARG A CA 1
ATOM 2512 C C . ARG A 1 301 ? -54.372 -20.928 63.239 1.00 91.44 301 ARG A C 1
ATOM 2514 O O . ARG A 1 301 ? -53.348 -20.825 62.573 1.00 91.44 301 ARG A O 1
ATOM 2521 N N . ASP A 1 302 ? -55.016 -22.080 63.397 1.00 91.25 302 ASP A N 1
ATOM 2522 C CA . ASP A 1 302 ? -54.554 -23.325 62.778 1.00 91.25 302 ASP A CA 1
ATOM 2523 C C . ASP A 1 302 ? -54.687 -23.258 61.246 1.00 91.25 302 ASP A C 1
ATOM 2525 O O . ASP A 1 302 ? -53.739 -23.593 60.541 1.00 91.25 302 ASP A O 1
ATOM 2529 N N . LYS A 1 303 ? -55.787 -22.690 60.728 1.00 93.50 303 LYS A N 1
ATOM 2530 C CA . LYS A 1 303 ? -55.931 -22.386 59.291 1.00 93.50 303 LYS A CA 1
ATOM 2531 C C . LYS A 1 303 ? -54.890 -21.383 58.789 1.00 93.50 303 LYS A C 1
ATOM 2533 O O . LYS A 1 303 ? -54.336 -21.560 57.712 1.00 93.50 303 LYS A O 1
ATOM 2538 N N . ALA A 1 304 ? -54.604 -20.339 59.566 1.00 90.69 304 ALA A N 1
ATOM 2539 C CA . ALA A 1 304 ? -53.580 -19.359 59.219 1.00 90.69 304 ALA A CA 1
ATOM 2540 C C . ALA A 1 304 ? -52.173 -19.979 59.200 1.00 90.69 304 ALA A C 1
ATOM 2542 O O . ALA A 1 304 ? -51.339 -19.569 58.398 1.00 90.69 304 ALA A O 1
ATOM 2543 N N . LEU A 1 305 ? -51.906 -20.970 60.058 1.00 92.06 305 LEU A N 1
ATOM 2544 C CA . LEU A 1 305 ? -50.651 -21.722 60.053 1.00 92.06 305 LEU A CA 1
ATOM 2545 C C . LEU A 1 305 ? -50.530 -22.642 58.837 1.00 92.06 305 LEU A C 1
ATOM 2547 O O . LEU A 1 305 ? -49.459 -22.664 58.240 1.00 92.06 305 LEU A O 1
ATOM 2551 N N . GLU A 1 306 ? -51.591 -23.359 58.455 1.00 94.75 306 GLU A N 1
ATOM 2552 C CA . GLU A 1 306 ? -51.607 -24.143 57.208 1.00 94.75 306 GLU A CA 1
ATOM 2553 C C . GLU A 1 306 ? -51.350 -23.241 55.998 1.00 94.75 306 GLU A C 1
ATOM 2555 O O . GLU A 1 306 ? -50.403 -23.484 55.258 1.00 94.75 306 GLU A O 1
ATOM 2560 N N . HIS A 1 307 ? -52.079 -22.127 55.874 1.00 93.94 307 HIS A N 1
ATOM 2561 C CA . HIS A 1 307 ? -51.835 -21.159 54.801 1.00 93.94 307 HIS A CA 1
ATOM 2562 C C . HIS A 1 307 ? -50.410 -20.591 54.829 1.00 93.94 307 HIS A C 1
ATOM 2564 O O . HIS A 1 307 ? -49.785 -20.476 53.786 1.00 93.94 307 HIS A O 1
ATOM 2570 N N . ALA A 1 308 ? -49.838 -20.300 56.002 1.00 92.44 308 ALA A N 1
ATOM 2571 C CA . ALA A 1 308 ? -48.456 -19.822 56.091 1.00 92.44 308 ALA A CA 1
ATOM 2572 C C . ALA A 1 308 ? -47.408 -20.884 55.704 1.00 92.44 308 ALA A C 1
ATOM 2574 O O . ALA A 1 308 ? -46.298 -20.530 55.301 1.00 92.44 308 ALA A O 1
ATOM 2575 N N . ILE A 1 309 ? -47.714 -22.173 55.875 1.00 93.44 309 ILE A N 1
ATOM 2576 C CA . ILE A 1 309 ? -46.853 -23.279 55.441 1.00 93.44 309 ILE A CA 1
ATOM 2577 C C . ILE A 1 309 ? -46.961 -23.453 53.927 1.00 93.44 309 ILE A C 1
ATOM 2579 O O . ILE A 1 309 ? -45.926 -23.519 53.266 1.00 93.44 309 ILE A O 1
ATOM 2583 N N . ASP A 1 310 ? -48.176 -23.457 53.384 1.00 96.00 310 ASP A N 1
ATOM 2584 C CA . ASP A 1 310 ? -48.414 -23.548 51.942 1.00 96.00 310 ASP A CA 1
ATOM 2585 C C . ASP A 1 310 ? -47.781 -22.356 51.204 1.00 96.00 310 ASP A C 1
ATOM 2587 O O . ASP A 1 310 ? -47.053 -22.551 50.232 1.00 96.00 310 ASP A O 1
ATOM 2591 N N . ASP A 1 311 ? -47.921 -21.137 51.739 1.00 94.44 311 ASP A N 1
ATOM 2592 C CA . ASP A 1 311 ? -47.252 -19.931 51.231 1.00 94.44 311 ASP A CA 1
ATOM 2593 C C . ASP A 1 311 ? -45.715 -20.095 51.237 1.00 94.44 311 ASP A C 1
ATOM 2595 O O . ASP A 1 311 ? -45.020 -19.686 50.303 1.00 94.44 311 ASP A O 1
ATOM 2599 N N . LYS A 1 312 ? -45.143 -20.727 52.273 1.00 96.88 312 LYS A N 1
ATOM 2600 C CA . LYS A 1 312 ? -43.695 -21.008 52.337 1.00 96.88 312 LYS A CA 1
ATOM 2601 C C . LYS A 1 312 ? -43.238 -22.047 51.316 1.00 96.88 312 LYS A C 1
ATOM 2603 O O . LYS A 1 312 ? -42.116 -21.942 50.826 1.00 96.88 312 LYS A O 1
ATOM 2608 N N . PHE A 1 313 ? -44.064 -23.042 51.007 1.00 97.19 313 PHE A N 1
ATOM 2609 C CA . PHE A 1 313 ? -43.750 -24.013 49.961 1.00 97.19 313 PHE A CA 1
ATOM 2610 C C . PHE A 1 313 ? -43.875 -23.393 48.570 1.00 97.19 313 PHE A C 1
ATOM 2612 O O . PHE A 1 313 ? -42.944 -23.531 47.783 1.00 97.19 313 PHE A O 1
ATOM 2619 N N . SER A 1 314 ? -44.932 -22.618 48.310 1.00 96.12 314 SER A N 1
ATOM 2620 C CA . SER A 1 314 ? -45.098 -21.889 47.044 1.00 96.12 314 SER A CA 1
ATOM 2621 C C . SER A 1 314 ? -43.920 -20.947 46.788 1.00 96.12 314 SER A C 1
ATOM 2623 O O . SER A 1 314 ? -43.316 -20.977 45.720 1.00 96.12 314 SER A O 1
ATOM 2625 N N . THR A 1 315 ? -43.504 -20.175 47.799 1.00 95.75 315 THR A N 1
ATOM 2626 C CA . THR A 1 315 ? -42.336 -19.286 47.667 1.00 95.75 315 THR A CA 1
ATOM 2627 C C . THR A 1 315 ? -41.022 -20.047 47.463 1.00 95.75 315 THR A C 1
ATOM 2629 O O . THR A 1 315 ? -40.134 -19.550 46.774 1.00 95.75 315 THR A O 1
ATOM 2632 N N . LEU A 1 316 ? -40.865 -21.252 48.021 1.00 96.25 316 LEU A N 1
ATOM 2633 C CA . LEU A 1 316 ? -39.701 -22.105 47.747 1.00 96.25 316 LEU A CA 1
ATOM 2634 C C . LEU A 1 316 ? -39.700 -22.643 46.312 1.00 96.25 316 LEU A C 1
ATOM 2636 O O . LEU A 1 316 ? -38.657 -22.609 45.663 1.00 96.25 316 LEU A O 1
ATOM 2640 N N . GLU A 1 317 ? -40.846 -23.097 45.807 1.00 96.69 317 GLU A N 1
ATOM 2641 C CA . GLU A 1 317 ? -40.992 -23.565 44.423 1.00 96.69 317 GLU A CA 1
ATOM 2642 C C . GLU A 1 317 ? -40.717 -22.438 43.421 1.00 96.69 317 GLU A C 1
ATOM 2644 O O . GLU A 1 317 ? -39.992 -22.636 42.443 1.00 96.69 317 GLU A O 1
ATOM 2649 N N . GLU A 1 318 ? -41.199 -21.227 43.704 1.00 95.69 318 GLU A N 1
ATOM 2650 C CA . GLU A 1 318 ? -40.874 -20.025 42.932 1.00 95.69 318 GLU A CA 1
ATOM 2651 C C . GLU A 1 318 ? -39.363 -19.769 42.917 1.00 95.69 318 GLU A C 1
ATOM 2653 O O . GLU A 1 318 ? -38.785 -19.576 41.846 1.00 95.69 318 GLU A O 1
ATOM 2658 N N . LYS A 1 319 ? -38.688 -19.852 44.071 1.00 95.88 319 LYS A N 1
ATOM 2659 C CA . LYS A 1 319 ? -37.227 -19.681 44.158 1.00 95.88 319 LYS A CA 1
ATOM 2660 C C . LYS A 1 319 ? -36.461 -20.773 43.414 1.00 95.88 319 LYS A C 1
ATOM 2662 O O . LYS A 1 319 ? -35.443 -20.485 42.789 1.00 95.88 319 LYS A O 1
ATOM 2667 N N . GLU A 1 320 ? -36.931 -22.015 43.439 1.00 95.50 320 GLU A N 1
ATOM 2668 C CA . GLU A 1 320 ? -36.304 -23.107 42.692 1.00 95.50 320 GLU A CA 1
ATOM 2669 C C . GLU A 1 320 ? -36.507 -22.947 41.178 1.00 95.50 320 GLU A C 1
ATOM 2671 O O . GLU A 1 320 ? -35.574 -23.168 40.400 1.00 95.50 320 GLU A O 1
ATOM 2676 N N . SER A 1 321 ? -37.674 -22.455 40.756 1.00 95.38 321 SER A N 1
ATOM 2677 C CA . SER A 1 321 ? -37.923 -22.080 39.362 1.00 95.38 321 SER A CA 1
ATOM 2678 C C . SER A 1 321 ? -37.039 -20.907 38.911 1.00 95.38 321 SER A C 1
ATOM 2680 O O . SER A 1 321 ? -36.480 -20.948 37.814 1.00 95.38 321 SER A O 1
ATOM 2682 N N . GLU A 1 322 ? -36.815 -19.916 39.781 1.00 97.44 322 GLU A N 1
ATOM 2683 C CA . GLU A 1 322 ? -35.917 -18.781 39.543 1.00 97.44 322 GLU A CA 1
ATOM 2684 C C . GLU A 1 322 ? -34.464 -19.256 39.389 1.00 97.44 322 GLU A C 1
ATOM 2686 O O . GLU A 1 322 ? -33.779 -18.870 38.445 1.00 97.44 322 GLU A O 1
ATOM 2691 N N . ILE A 1 323 ? -34.000 -20.184 40.234 1.00 95.88 323 ILE A N 1
ATOM 2692 C CA . ILE A 1 323 ? -32.664 -20.793 40.110 1.00 95.88 323 ILE A CA 1
ATOM 2693 C C . ILE A 1 323 ? -32.515 -21.549 38.782 1.00 95.88 323 ILE A C 1
ATOM 2695 O O . ILE A 1 323 ? -31.469 -21.471 38.131 1.00 95.88 323 ILE A O 1
ATOM 2699 N N . GLN A 1 324 ? -33.540 -22.287 38.354 1.00 97.06 324 GLN A N 1
ATOM 2700 C CA . GLN A 1 324 ? -33.517 -22.985 37.066 1.00 97.06 324 GLN A CA 1
ATOM 2701 C C . GLN A 1 324 ? -33.464 -22.002 35.889 1.00 97.06 324 GLN A C 1
ATOM 2703 O O . GLN A 1 324 ? -32.687 -22.216 34.954 1.00 97.06 324 GLN A O 1
ATOM 2708 N N . GLN A 1 325 ? -34.223 -20.905 35.951 1.00 97.44 325 GLN A N 1
ATOM 2709 C CA . GLN A 1 325 ? -34.178 -19.832 34.954 1.00 97.44 325 GLN A CA 1
ATOM 2710 C C . GLN A 1 325 ? -32.805 -19.151 34.918 1.00 97.44 325 GLN A C 1
ATOM 2712 O O . GLN A 1 325 ? -32.232 -18.994 33.839 1.00 97.44 325 GLN A O 1
ATOM 2717 N N . LEU A 1 326 ? -32.221 -18.841 36.079 1.00 96.75 326 LEU A N 1
ATOM 2718 C CA . LEU A 1 326 ? -30.881 -18.260 36.178 1.00 96.75 326 LEU A CA 1
ATOM 2719 C C . LEU A 1 326 ? -29.815 -19.180 35.577 1.00 96.75 326 LEU A C 1
ATOM 2721 O O . LEU A 1 326 ? -28.959 -18.707 34.836 1.00 96.75 326 LEU A O 1
ATOM 2725 N N . HIS A 1 327 ? -29.877 -20.493 35.817 1.00 97.06 327 HIS A N 1
ATOM 2726 C CA . HIS A 1 327 ? -28.951 -21.440 35.187 1.00 97.06 327 HIS A CA 1
ATOM 2727 C C . HIS A 1 327 ? -29.076 -21.478 33.658 1.00 97.06 327 HIS A C 1
ATOM 2729 O O . HIS A 1 327 ? -28.067 -21.634 32.968 1.00 97.06 327 HIS A O 1
ATOM 2735 N N . LEU A 1 328 ? -30.290 -21.356 33.114 1.00 97.75 328 LEU A N 1
ATOM 2736 C CA . LEU A 1 328 ? -30.497 -21.285 31.665 1.00 97.75 328 LEU A CA 1
ATOM 2737 C C . LEU A 1 328 ? -29.928 -19.983 31.092 1.00 97.75 328 LEU A C 1
ATOM 2739 O O . LEU A 1 328 ? -29.163 -20.043 30.129 1.00 97.75 328 LEU A O 1
ATOM 2743 N N . ALA A 1 329 ? -30.205 -18.848 31.739 1.00 96.19 329 ALA A N 1
ATOM 2744 C CA . ALA A 1 329 ? -29.663 -17.547 31.358 1.00 96.19 329 ALA A CA 1
ATOM 2745 C C . ALA A 1 329 ? -28.126 -17.532 31.402 1.00 96.19 329 ALA A C 1
ATOM 2747 O O . ALA A 1 329 ? -27.482 -17.018 30.490 1.00 96.19 329 ALA A O 1
ATOM 2748 N N . LEU A 1 330 ? -27.515 -18.164 32.409 1.00 96.69 330 LEU A N 1
ATOM 2749 C CA . LEU A 1 330 ? -26.057 -18.278 32.520 1.00 96.69 330 LEU A CA 1
ATOM 2750 C C . LEU A 1 330 ? -25.459 -19.055 31.342 1.00 96.69 330 LEU A C 1
ATOM 2752 O O . LEU A 1 330 ? -24.499 -18.594 30.731 1.00 96.69 330 LEU A O 1
ATOM 2756 N N . ARG A 1 331 ? -26.072 -20.180 30.949 1.00 97.69 331 ARG A N 1
ATOM 2757 C CA . ARG A 1 331 ? -25.630 -20.936 29.762 1.00 97.69 331 ARG A CA 1
ATOM 2758 C C . ARG A 1 331 ? -25.808 -20.154 28.468 1.00 97.69 331 ARG A C 1
ATOM 2760 O O . ARG A 1 331 ? -25.055 -20.355 27.520 1.00 97.69 331 ARG A O 1
ATOM 2767 N N . GLU A 1 332 ? -26.841 -19.328 28.362 1.00 95.69 332 GLU A N 1
ATOM 2768 C CA . GLU A 1 332 ? -27.010 -18.439 27.208 1.00 95.69 332 GLU A CA 1
ATOM 2769 C C . GLU A 1 332 ? -25.904 -17.386 27.173 1.00 95.69 332 GLU A C 1
ATOM 2771 O O . GLU A 1 332 ? -25.239 -17.260 26.150 1.00 95.69 332 GLU A O 1
ATOM 2776 N N . LYS A 1 333 ? -25.587 -16.757 28.311 1.00 96.38 333 LYS A N 1
ATOM 2777 C CA . LYS A 1 333 ? -24.453 -15.828 28.418 1.00 96.38 333 LYS A CA 1
ATOM 2778 C C . LYS A 1 333 ? -23.107 -16.482 28.113 1.00 96.38 333 LYS A C 1
ATOM 2780 O O . LYS A 1 333 ? -22.279 -15.863 27.456 1.00 96.38 333 LYS A O 1
ATOM 2785 N N . GLU A 1 334 ? -22.883 -17.728 28.518 1.00 95.19 334 GLU A N 1
ATOM 2786 C CA . GLU A 1 334 ? -21.678 -18.482 28.138 1.00 95.19 334 GLU A CA 1
ATOM 2787 C C . GLU A 1 334 ? -21.579 -18.680 26.618 1.00 95.19 334 GLU A C 1
ATOM 2789 O O . GLU A 1 334 ? -20.500 -18.530 26.045 1.00 95.19 334 GLU A O 1
ATOM 2794 N N . ARG A 1 335 ? -22.702 -18.956 25.940 1.00 97.56 335 ARG A N 1
ATOM 2795 C CA . ARG A 1 335 ? -22.733 -19.052 24.472 1.00 97.56 335 ARG A CA 1
ATOM 2796 C C . ARG A 1 335 ? -22.511 -17.701 23.803 1.00 97.56 335 ARG A C 1
ATOM 2798 O O . ARG A 1 335 ? -21.786 -17.647 22.814 1.00 97.56 335 ARG A O 1
ATOM 2805 N N . ASP A 1 336 ? -23.094 -16.632 24.341 1.00 97.38 336 ASP A N 1
ATOM 2806 C CA . ASP A 1 336 ? -22.875 -15.268 23.851 1.00 97.38 336 ASP A CA 1
ATOM 2807 C C . ASP A 1 336 ? -21.396 -14.880 23.976 1.00 97.38 336 ASP A C 1
ATOM 2809 O O . ASP A 1 336 ? -20.813 -14.339 23.040 1.00 97.38 336 ASP A O 1
ATOM 2813 N N . LEU A 1 337 ? -20.752 -15.210 25.099 1.00 96.75 337 LEU A N 1
ATOM 2814 C CA . LEU A 1 337 ? -19.321 -14.972 25.306 1.00 96.75 337 LEU A CA 1
ATOM 2815 C C . LEU A 1 337 ? -18.452 -15.747 24.313 1.00 96.75 337 LEU A C 1
ATOM 2817 O O . LEU A 1 337 ? -17.473 -15.197 23.809 1.00 96.75 337 LEU A O 1
ATOM 2821 N N . GLU A 1 338 ? -18.806 -16.991 23.999 1.00 96.94 338 GLU A N 1
ATOM 2822 C CA . GLU A 1 338 ? -18.083 -17.772 22.994 1.00 96.94 338 GLU A CA 1
ATOM 2823 C C . GLU A 1 338 ? -18.281 -17.190 21.582 1.00 96.94 338 GLU A C 1
ATOM 2825 O O . GLU A 1 338 ? -17.318 -17.081 20.822 1.00 96.94 338 GLU A O 1
ATOM 2830 N N . ARG A 1 339 ? -19.489 -16.700 21.255 1.00 98.19 339 ARG A N 1
ATOM 2831 C CA . ARG A 1 339 ? -19.720 -15.933 20.018 1.00 98.19 339 ARG A CA 1
ATOM 2832 C C . ARG A 1 339 ? -18.857 -14.679 19.978 1.00 98.19 339 ARG A C 1
ATOM 2834 O O . ARG A 1 339 ? -18.166 -14.463 18.988 1.00 98.19 339 ARG A O 1
ATOM 2841 N N . PHE A 1 340 ? -18.836 -13.884 21.049 1.00 97.75 340 PHE A N 1
ATOM 2842 C CA . PHE A 1 340 ? -17.993 -12.691 21.114 1.00 97.75 340 PHE A CA 1
ATOM 2843 C C . PHE A 1 340 ? -16.510 -13.024 20.966 1.00 97.75 340 PHE A C 1
ATOM 2845 O O . PHE A 1 340 ? -15.816 -12.302 20.260 1.00 97.75 340 PHE A O 1
ATOM 2852 N N . ARG A 1 341 ? -16.015 -14.126 21.543 1.00 97.94 341 ARG A N 1
ATOM 2853 C CA . ARG A 1 341 ? -14.633 -14.583 21.307 1.00 97.94 341 ARG A CA 1
ATOM 2854 C C . ARG A 1 341 ? -14.353 -14.846 19.832 1.00 97.94 341 ARG A C 1
ATOM 2856 O O . ARG A 1 341 ? -13.334 -14.374 19.339 1.00 97.94 341 ARG A O 1
ATOM 2863 N N . CYS A 1 342 ? -15.246 -15.536 19.122 1.00 96.69 342 CYS A N 1
ATOM 2864 C CA . CYS A 1 342 ? -15.099 -15.732 17.677 1.00 96.69 342 CYS A CA 1
ATOM 2865 C C . CYS A 1 342 ? -15.094 -14.397 16.917 1.00 96.69 342 CYS A C 1
ATOM 2867 O O . CYS A 1 342 ? -14.244 -14.188 16.058 1.00 96.69 342 CYS A O 1
ATOM 2869 N N . ILE A 1 343 ? -15.988 -13.465 17.263 1.00 97.50 343 ILE A N 1
ATOM 2870 C CA . ILE A 1 343 ? -16.046 -12.133 16.638 1.00 97.50 343 ILE A CA 1
ATOM 2871 C C . ILE A 1 343 ? -14.753 -11.352 16.893 1.00 97.50 343 ILE A C 1
ATOM 2873 O O . ILE A 1 343 ? -14.195 -10.760 15.972 1.00 97.50 343 ILE A O 1
ATOM 2877 N N . PHE A 1 344 ? -14.240 -11.368 18.124 1.00 97.69 344 PHE A N 1
ATOM 2878 C CA . PHE A 1 344 ? -12.981 -10.710 18.459 1.00 97.69 344 PHE A CA 1
ATOM 2879 C C . PHE A 1 344 ? -11.790 -11.342 17.742 1.00 97.69 344 PHE A C 1
ATOM 2881 O O . PHE A 1 344 ? -10.941 -10.595 17.270 1.00 97.69 344 PHE A O 1
ATOM 2888 N N . SER A 1 345 ? -11.761 -12.668 17.584 1.00 97.50 345 SER A N 1
ATOM 2889 C CA . SER A 1 345 ? -10.749 -13.350 16.767 1.00 97.50 345 SER A CA 1
ATOM 2890 C C . SER A 1 345 ? -10.792 -12.867 15.313 1.00 97.50 345 SER A C 1
ATOM 2892 O O . SER A 1 345 ? -9.764 -12.486 14.764 1.00 97.50 345 SER A O 1
ATOM 2894 N N . ASN A 1 346 ? -11.982 -12.781 14.707 1.00 96.88 346 ASN A N 1
ATOM 2895 C CA . ASN A 1 346 ? -12.140 -12.299 13.328 1.00 96.88 346 ASN A CA 1
ATOM 2896 C C . ASN A 1 346 ? -11.751 -10.817 13.186 1.00 96.88 346 ASN A C 1
ATOM 2898 O O . ASN A 1 346 ? -11.158 -10.405 12.186 1.00 96.88 346 ASN A O 1
ATOM 2902 N N . ASN A 1 347 ? -12.072 -9.995 14.187 1.00 97.12 347 ASN A N 1
ATOM 2903 C CA . ASN A 1 347 ? -11.678 -8.588 14.210 1.00 97.12 347 ASN A CA 1
ATOM 2904 C C . ASN A 1 347 ? -10.164 -8.433 14.387 1.00 97.12 347 ASN A C 1
ATOM 2906 O O . ASN A 1 347 ? -9.571 -7.592 13.720 1.00 97.12 347 ASN A O 1
ATOM 2910 N N . GLU A 1 348 ? -9.531 -9.252 15.227 1.00 97.31 348 GLU A N 1
ATOM 2911 C CA . GLU A 1 348 ? -8.074 -9.295 15.369 1.00 97.31 348 GLU A CA 1
ATOM 2912 C C . GLU A 1 348 ? -7.415 -9.691 14.040 1.00 97.3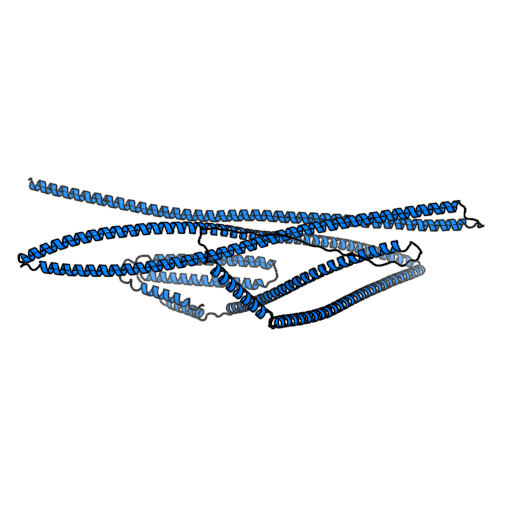1 348 GLU A C 1
ATOM 2914 O O . GLU A 1 348 ? -6.489 -9.020 13.594 1.00 97.31 348 GLU A O 1
ATOM 2919 N N . GLU A 1 349 ? -7.942 -10.690 13.329 1.00 94.75 349 GLU A N 1
ATOM 2920 C CA . GLU A 1 349 ? -7.494 -11.046 11.973 1.00 94.75 349 GLU A CA 1
ATOM 2921 C C . GLU A 1 349 ? -7.676 -9.899 10.966 1.00 94.75 349 GLU A C 1
ATOM 2923 O O . GLU A 1 349 ? -6.784 -9.628 10.159 1.00 94.75 349 GLU A O 1
ATOM 2928 N N . THR A 1 350 ? -8.799 -9.182 11.034 1.00 97.19 350 THR A N 1
ATOM 2929 C CA . THR A 1 350 ? -9.075 -8.034 10.155 1.00 97.19 350 THR A CA 1
ATOM 2930 C C . THR A 1 350 ? -8.111 -6.880 10.424 1.00 97.19 350 THR A C 1
ATOM 2932 O O . THR A 1 350 ? -7.570 -6.301 9.482 1.00 97.19 350 THR A O 1
ATOM 2935 N N . ILE A 1 351 ? -7.857 -6.564 11.695 1.00 94.69 351 ILE A N 1
ATOM 2936 C CA . ILE A 1 351 ? -6.887 -5.541 12.104 1.00 94.69 351 ILE A CA 1
ATOM 2937 C C . ILE A 1 351 ? -5.492 -5.934 11.612 1.00 94.69 351 ILE A C 1
ATOM 2939 O O . ILE A 1 351 ? -4.864 -5.150 10.905 1.00 94.69 351 ILE A O 1
ATOM 2943 N N . ASN A 1 352 ? -5.074 -7.182 11.840 1.00 96.56 352 ASN A N 1
ATOM 2944 C CA . ASN A 1 352 ? -3.803 -7.705 11.336 1.00 96.56 352 ASN A CA 1
ATOM 2945 C C . ASN A 1 352 ? -3.690 -7.580 9.800 1.00 96.56 352 ASN A C 1
ATOM 2947 O O . ASN A 1 352 ? -2.626 -7.249 9.269 1.00 96.56 352 ASN A O 1
ATOM 2951 N N . SER A 1 353 ? -4.786 -7.810 9.063 1.00 96.56 353 SER A N 1
ATOM 2952 C CA . SER A 1 353 ? -4.823 -7.633 7.605 1.00 96.56 353 SER A CA 1
ATOM 2953 C C . SER A 1 353 ? -4.684 -6.167 7.185 1.00 96.56 353 SER A C 1
ATOM 2955 O O . SER A 1 353 ? -4.007 -5.884 6.195 1.00 96.56 353 SER A O 1
ATOM 2957 N N . LEU A 1 354 ? -5.331 -5.238 7.892 1.00 96.25 354 LEU A N 1
ATOM 2958 C CA . LEU A 1 354 ? -5.243 -3.803 7.605 1.00 96.25 354 LEU A CA 1
ATOM 2959 C C . LEU A 1 354 ? -3.853 -3.257 7.921 1.00 96.25 354 LEU A C 1
ATOM 2961 O O . LEU A 1 354 ? -3.267 -2.562 7.094 1.00 96.25 354 LEU A O 1
ATOM 2965 N N . GLU A 1 355 ? -3.284 -3.635 9.059 1.00 96.69 355 GLU A N 1
ATOM 2966 C CA . GLU A 1 355 ? -1.913 -3.287 9.415 1.00 96.69 355 GLU A CA 1
ATOM 2967 C C . GLU A 1 355 ? -0.924 -3.843 8.383 1.00 96.69 355 GLU A C 1
ATOM 2969 O O . GLU A 1 355 ? -0.004 -3.148 7.969 1.00 96.69 355 GLU A O 1
ATOM 2974 N N . SER A 1 356 ? -1.125 -5.070 7.882 1.00 94.56 356 SER A N 1
ATOM 2975 C CA . SER A 1 356 ? -0.312 -5.600 6.776 1.00 94.56 356 SER A CA 1
ATOM 2976 C C . SER A 1 356 ? -0.410 -4.757 5.501 1.00 94.56 356 SER A C 1
ATOM 2978 O O . SER A 1 356 ? 0.570 -4.664 4.760 1.00 94.56 356 SER A O 1
ATOM 2980 N N . HIS A 1 357 ? -1.574 -4.163 5.225 1.00 96.31 357 HIS A N 1
ATOM 2981 C CA . HIS A 1 357 ? -1.756 -3.277 4.078 1.00 96.31 357 HIS A CA 1
ATOM 2982 C C . HIS A 1 357 ? -1.011 -1.950 4.271 1.00 96.31 357 HIS A C 1
ATOM 2984 O O . HIS A 1 357 ? -0.369 -1.483 3.331 1.00 96.31 357 HIS A O 1
ATOM 2990 N N . MET A 1 358 ? -1.067 -1.357 5.470 1.00 96.00 358 MET A N 1
ATOM 2991 C CA . MET A 1 358 ? -0.383 -0.088 5.761 1.00 96.00 358 MET A CA 1
ATOM 2992 C C . MET A 1 358 ? 1.130 -0.207 5.581 1.00 96.00 358 MET A C 1
ATOM 2994 O O . MET A 1 358 ? 1.699 0.529 4.783 1.00 96.00 358 MET A O 1
ATOM 2998 N N . LYS A 1 359 ? 1.748 -1.226 6.182 1.00 97.25 359 LYS A N 1
ATOM 2999 C CA . LYS A 1 359 ? 3.179 -1.522 6.004 1.00 97.25 359 LYS A CA 1
ATOM 3000 C C . LYS A 1 359 ? 3.570 -1.684 4.532 1.00 97.25 359 LYS A C 1
ATOM 3002 O O . LYS A 1 359 ? 4.623 -1.241 4.086 1.00 97.25 359 LYS A O 1
ATOM 3007 N N . GLY A 1 360 ? 2.706 -2.333 3.742 1.00 91.81 360 GLY A N 1
ATOM 3008 C CA . GLY A 1 360 ? 2.903 -2.476 2.299 1.00 91.81 360 GLY A CA 1
ATOM 3009 C C . GLY A 1 360 ? 2.953 -1.125 1.582 1.00 91.81 360 GLY A C 1
ATOM 3010 O O . GLY A 1 360 ? 3.782 -0.927 0.696 1.00 91.81 360 GLY A O 1
ATOM 3011 N N . LYS A 1 361 ? 2.113 -0.172 1.998 1.00 94.38 361 LYS A N 1
ATOM 3012 C CA . LYS A 1 361 ? 2.132 1.202 1.483 1.00 94.38 361 LYS A CA 1
ATOM 3013 C C . LYS A 1 361 ? 3.368 1.976 1.938 1.00 94.38 361 LYS A C 1
ATOM 3015 O O . LYS A 1 361 ? 3.948 2.692 1.122 1.00 94.38 361 LYS A O 1
ATOM 3020 N N . ASP A 1 362 ? 3.815 1.788 3.174 1.00 93.25 362 ASP A N 1
ATOM 3021 C CA . ASP A 1 362 ? 5.029 2.431 3.690 1.00 93.25 362 ASP A CA 1
ATOM 3022 C C . ASP A 1 362 ? 6.282 1.969 2.931 1.00 93.25 362 ASP A C 1
ATOM 3024 O O . ASP A 1 362 ? 7.124 2.779 2.540 1.00 93.25 362 ASP A O 1
ATOM 3028 N N . LEU A 1 363 ? 6.345 0.687 2.575 1.00 95.44 363 LEU A N 1
ATOM 3029 C CA . LEU A 1 363 ? 7.389 0.137 1.708 1.00 95.44 363 LEU A CA 1
ATOM 3030 C C . LEU A 1 363 ? 7.372 0.691 0.290 1.00 95.44 363 LEU A C 1
ATOM 3032 O O . LEU A 1 363 ? 8.429 0.973 -0.276 1.00 95.44 363 LEU A O 1
ATOM 3036 N N . GLU A 1 364 ? 6.188 0.811 -0.311 1.00 94.19 364 GLU A N 1
ATOM 3037 C CA . GLU A 1 364 ? 6.037 1.431 -1.628 1.00 94.19 364 GLU A CA 1
ATOM 3038 C C . GLU A 1 364 ? 6.566 2.874 -1.593 1.00 94.19 364 GLU A C 1
ATOM 3040 O O . GLU A 1 364 ? 7.324 3.280 -2.479 1.00 94.19 364 GLU A O 1
ATOM 3045 N N . LEU A 1 365 ? 6.245 3.628 -0.537 1.00 94.50 365 LEU A N 1
ATOM 3046 C CA . LEU A 1 365 ? 6.765 4.980 -0.324 1.00 94.50 365 LEU A CA 1
ATOM 3047 C C . LEU A 1 365 ? 8.290 4.994 -0.161 1.00 94.50 365 LEU A C 1
ATOM 3049 O O . LEU A 1 365 ? 8.966 5.845 -0.752 1.00 94.50 365 LEU A O 1
ATOM 3053 N N . GLU A 1 366 ? 8.858 4.052 0.589 1.00 96.56 366 GLU A N 1
ATOM 3054 C CA . GLU A 1 366 ? 10.305 3.960 0.796 1.00 96.56 366 GLU A CA 1
ATOM 3055 C C . GLU A 1 366 ? 11.050 3.608 -0.504 1.00 96.56 366 GLU A C 1
ATOM 3057 O O . GLU A 1 366 ? 12.077 4.212 -0.831 1.00 96.56 366 GLU A O 1
ATOM 3062 N N . GLN A 1 367 ? 10.491 2.699 -1.308 1.00 95.25 367 GLN A N 1
ATOM 3063 C CA . GLN A 1 367 ? 11.019 2.330 -2.624 1.00 95.25 367 GLN A CA 1
ATOM 3064 C C . GLN A 1 367 ? 10.978 3.498 -3.606 1.00 95.25 367 GLN A C 1
ATOM 3066 O O . GLN A 1 367 ? 11.973 3.757 -4.287 1.00 95.25 367 GLN A O 1
ATOM 3071 N N . ILE A 1 368 ? 9.868 4.242 -3.651 1.00 94.44 368 ILE A N 1
ATOM 3072 C CA . ILE A 1 368 ? 9.756 5.457 -4.469 1.00 94.44 368 ILE A CA 1
ATOM 3073 C C . ILE A 1 368 ? 10.778 6.500 -4.001 1.00 94.44 368 ILE A C 1
ATOM 3075 O O . ILE A 1 368 ? 11.460 7.111 -4.825 1.00 94.44 368 ILE A O 1
ATOM 3079 N N . THR A 1 369 ? 10.955 6.656 -2.689 1.00 96.81 369 THR A N 1
ATOM 3080 C CA . THR A 1 369 ? 11.942 7.580 -2.112 1.00 96.81 369 THR A CA 1
ATOM 3081 C C . THR A 1 369 ? 13.372 7.196 -2.500 1.00 96.81 369 THR A C 1
ATOM 3083 O O . THR A 1 369 ? 14.178 8.066 -2.838 1.00 96.81 369 THR A O 1
ATOM 3086 N N . MET A 1 370 ? 13.712 5.906 -2.499 1.00 96.94 370 MET A N 1
ATOM 3087 C CA . MET A 1 370 ? 15.026 5.438 -2.949 1.00 96.94 370 MET A CA 1
ATOM 3088 C C . MET A 1 370 ? 15.223 5.580 -4.459 1.00 96.94 370 MET A C 1
ATOM 3090 O O . MET A 1 370 ? 16.281 6.038 -4.888 1.00 96.94 370 MET A O 1
ATOM 3094 N N . ALA A 1 371 ? 14.208 5.270 -5.268 1.00 94.50 371 ALA A N 1
ATOM 3095 C CA . ALA A 1 371 ? 14.252 5.499 -6.710 1.00 94.50 371 ALA A CA 1
ATOM 3096 C C . ALA A 1 371 ? 14.465 6.986 -7.031 1.00 94.50 371 ALA A C 1
ATOM 3098 O O . ALA A 1 371 ? 15.290 7.325 -7.880 1.00 94.50 371 ALA A O 1
ATOM 3099 N N . TYR A 1 372 ? 13.795 7.875 -6.295 1.00 94.81 372 TYR A N 1
ATOM 3100 C CA . TYR A 1 372 ? 13.988 9.316 -6.406 1.00 94.81 372 TYR A CA 1
ATOM 3101 C C . TYR A 1 372 ? 15.425 9.735 -6.062 1.00 94.81 372 TYR A C 1
ATOM 3103 O O . TYR A 1 372 ? 16.046 10.470 -6.829 1.00 94.81 372 TYR A O 1
ATOM 3111 N N . LYS A 1 373 ? 16.000 9.216 -4.967 1.00 97.75 373 LYS A N 1
ATOM 3112 C CA . LYS A 1 373 ? 17.406 9.473 -4.601 1.00 97.75 373 LYS A CA 1
ATOM 3113 C C . LYS A 1 373 ? 18.388 8.978 -5.670 1.00 97.75 373 LYS A C 1
ATOM 3115 O O . LYS A 1 373 ? 19.332 9.690 -6.002 1.00 97.75 373 LYS A O 1
ATOM 3120 N N . ASN A 1 374 ? 18.152 7.803 -6.253 1.00 96.44 374 ASN A N 1
ATOM 3121 C CA . ASN A 1 374 ? 18.993 7.256 -7.323 1.00 96.44 374 ASN A CA 1
ATOM 3122 C C . ASN A 1 374 ? 18.901 8.088 -8.607 1.00 96.44 374 ASN A C 1
ATOM 3124 O O . ASN A 1 374 ? 19.922 8.377 -9.230 1.00 96.44 374 ASN A O 1
ATOM 3128 N N . LEU A 1 375 ? 17.694 8.520 -8.984 1.00 95.25 375 LEU A N 1
ATOM 3129 C CA . LEU A 1 375 ? 17.489 9.436 -10.107 1.00 95.25 375 LEU A CA 1
ATOM 3130 C C . LEU A 1 375 ? 18.178 10.782 -9.864 1.00 95.25 375 LEU A C 1
ATOM 3132 O O . LEU A 1 375 ? 18.795 11.328 -10.775 1.00 95.25 375 LEU A O 1
ATOM 3136 N N . GLN A 1 376 ? 18.118 11.299 -8.636 1.00 97.00 376 GLN A N 1
ATOM 3137 C CA . GLN A 1 376 ? 18.810 12.525 -8.250 1.00 97.00 376 GLN A CA 1
ATOM 3138 C C . GLN A 1 376 ? 20.334 12.380 -8.364 1.00 97.00 376 GLN A C 1
ATOM 3140 O O . GLN A 1 376 ? 20.989 13.281 -8.886 1.00 97.00 376 GLN A O 1
ATOM 3145 N N . TRP A 1 377 ? 20.895 11.249 -7.932 1.00 98.06 377 TRP A N 1
ATOM 3146 C CA . TRP A 1 377 ? 22.322 10.965 -8.080 1.00 98.06 377 TRP A CA 1
ATOM 3147 C C . TRP A 1 377 ? 22.731 10.834 -9.552 1.00 98.06 377 TRP A C 1
ATOM 3149 O O . TRP A 1 377 ? 23.695 11.457 -9.986 1.00 98.06 377 TRP A O 1
ATOM 3159 N N . LEU A 1 378 ? 21.956 10.097 -10.356 1.00 96.75 378 LEU A N 1
ATOM 3160 C CA . LEU A 1 378 ? 22.224 9.944 -11.787 1.00 96.75 378 LEU A CA 1
ATOM 3161 C C . LEU A 1 378 ? 22.154 11.287 -12.524 1.00 96.75 378 LEU A C 1
ATOM 3163 O O . LEU A 1 378 ? 22.970 11.553 -13.405 1.00 96.75 378 LEU A O 1
ATOM 3167 N N . LYS A 1 379 ? 21.204 12.149 -12.143 1.00 97.25 379 LYS A N 1
ATOM 3168 C CA . LYS A 1 379 ? 21.119 13.520 -12.648 1.00 97.25 379 LYS A CA 1
ATOM 3169 C C . LYS A 1 379 ? 22.413 14.290 -12.359 1.00 97.25 379 LYS A C 1
ATOM 3171 O O . LYS A 1 379 ? 22.967 14.866 -13.290 1.00 97.25 379 LYS A O 1
ATOM 3176 N N . GLN A 1 380 ? 22.907 14.262 -11.119 1.00 97.19 380 GLN A N 1
ATOM 3177 C CA . GLN A 1 380 ? 24.162 14.930 -10.744 1.00 97.19 380 GLN A CA 1
ATOM 3178 C C . GLN A 1 380 ? 25.360 14.385 -11.536 1.00 97.19 380 GLN A C 1
ATOM 3180 O O . GLN A 1 380 ? 26.129 15.158 -12.096 1.00 97.19 380 GLN A O 1
ATOM 3185 N N . GLU A 1 381 ? 25.471 13.065 -11.674 1.00 96.88 381 GLU A N 1
ATOM 3186 C CA . GLU A 1 381 ? 26.547 12.411 -12.432 1.00 96.88 381 GLU A CA 1
ATOM 3187 C C . GLU A 1 381 ? 26.552 12.823 -13.919 1.00 96.88 381 GLU A C 1
ATOM 3189 O O . GLU A 1 381 ? 27.606 13.057 -14.519 1.00 96.88 381 GLU A O 1
ATOM 3194 N N . VAL A 1 382 ? 25.371 12.934 -14.541 1.00 93.94 382 VAL A N 1
ATOM 3195 C CA . VAL A 1 382 ? 25.241 13.411 -15.928 1.00 93.94 382 VAL A CA 1
ATOM 3196 C C . VAL A 1 382 ? 25.600 14.894 -16.036 1.00 93.94 382 VAL A C 1
ATOM 3198 O O . VAL A 1 382 ? 26.304 15.281 -16.973 1.00 93.94 382 VAL A O 1
ATOM 3201 N N . GLU A 1 383 ? 25.162 15.721 -15.085 1.00 97.38 383 GLU A N 1
ATOM 3202 C CA . GLU A 1 383 ? 25.505 17.148 -15.026 1.00 97.38 383 GLU A CA 1
ATOM 3203 C C . GLU A 1 383 ? 27.023 17.360 -14.882 1.00 97.38 383 GLU A C 1
ATOM 3205 O O . GLU A 1 383 ? 27.598 18.190 -15.592 1.00 97.38 383 GLU A O 1
ATOM 3210 N N . GLU A 1 384 ? 27.700 16.569 -14.047 1.00 97.56 384 GLU A N 1
ATOM 3211 C CA . GLU A 1 384 ? 29.156 16.621 -13.867 1.00 97.56 384 GLU A CA 1
ATOM 3212 C C . GLU A 1 384 ? 29.921 16.184 -15.122 1.00 97.56 384 GLU A C 1
ATOM 3214 O O . GLU A 1 384 ? 30.854 16.874 -15.549 1.00 97.56 384 GLU A O 1
ATOM 3219 N N . LYS A 1 385 ? 29.501 15.090 -15.772 1.00 96.75 385 LYS A N 1
ATOM 3220 C CA . LYS A 1 385 ? 30.081 14.647 -17.055 1.00 96.75 385 LYS A CA 1
ATOM 3221 C C . LYS A 1 385 ? 29.914 15.694 -18.146 1.00 96.75 385 LYS A C 1
ATOM 3223 O O . LYS A 1 385 ? 30.859 15.975 -18.886 1.00 96.75 385 LYS A O 1
ATOM 3228 N N . HIS A 1 386 ? 28.734 16.303 -18.230 1.00 96.25 386 HIS A N 1
ATOM 3229 C CA . HIS A 1 386 ? 28.479 17.385 -19.171 1.00 96.25 386 HIS A CA 1
ATOM 3230 C C . HIS A 1 386 ? 29.370 18.601 -18.876 1.00 96.25 386 HIS A C 1
ATOM 3232 O O . HIS A 1 386 ? 29.998 19.141 -19.787 1.00 96.25 386 HIS A O 1
ATOM 3238 N N . ALA A 1 387 ? 29.504 18.992 -17.605 1.00 97.12 387 ALA A N 1
ATOM 3239 C CA . ALA A 1 387 ? 30.399 20.071 -17.196 1.00 97.12 387 ALA A CA 1
ATOM 3240 C C . ALA A 1 387 ? 31.873 19.769 -17.522 1.00 97.12 387 ALA A C 1
ATOM 3242 O O . ALA A 1 387 ? 32.610 20.673 -17.920 1.00 97.12 387 ALA A O 1
ATOM 3243 N N . HIS A 1 388 ? 32.315 18.515 -17.390 1.00 97.19 388 HIS A N 1
ATOM 3244 C CA . HIS A 1 388 ? 33.664 18.100 -17.779 1.00 97.19 388 HIS A CA 1
ATOM 3245 C C . HIS A 1 388 ? 33.874 18.190 -19.295 1.00 97.19 388 HIS A C 1
ATOM 3247 O O . HIS A 1 388 ? 34.835 18.815 -19.739 1.00 97.19 388 HIS A O 1
ATOM 3253 N N . SER A 1 389 ? 32.934 17.667 -20.088 1.00 95.31 389 SER A N 1
ATOM 3254 C CA . SER A 1 389 ? 32.995 17.743 -21.554 1.00 95.31 389 SER A CA 1
ATOM 3255 C C . SER A 1 389 ? 32.995 19.189 -22.064 1.00 95.31 389 SER A C 1
ATOM 3257 O O . SER A 1 389 ? 33.723 19.516 -23.002 1.00 95.31 389 SER A O 1
ATOM 3259 N N . LEU A 1 390 ? 32.231 20.087 -21.427 1.00 96.44 390 LEU A N 1
ATOM 3260 C CA . LEU A 1 390 ? 32.283 21.520 -21.730 1.00 96.44 390 LEU A CA 1
ATOM 3261 C C . LEU A 1 390 ? 33.672 22.108 -21.460 1.00 96.44 390 LEU A C 1
ATOM 3263 O O . LEU A 1 390 ? 34.219 22.779 -22.331 1.00 96.44 390 LEU A O 1
ATOM 3267 N N . LYS A 1 391 ? 34.286 21.795 -20.310 1.00 97.56 391 LYS A N 1
ATOM 3268 C CA . LYS A 1 391 ? 35.652 22.248 -19.997 1.00 97.56 391 LYS A CA 1
ATOM 3269 C C . LYS A 1 391 ? 36.669 21.740 -21.015 1.00 97.56 391 LYS A C 1
ATOM 3271 O O . LYS A 1 391 ? 37.521 22.509 -21.445 1.00 97.56 391 LYS A O 1
ATOM 3276 N N . GLU A 1 392 ? 36.583 20.478 -21.433 1.00 96.56 392 GLU A N 1
ATOM 3277 C CA . GLU A 1 392 ? 37.456 19.934 -22.480 1.00 96.56 392 GLU A CA 1
ATOM 3278 C C . GLU A 1 392 ? 37.284 20.690 -23.801 1.00 96.56 392 GLU A C 1
ATOM 3280 O O . GLU A 1 392 ? 38.277 21.122 -24.392 1.00 96.56 392 GLU A O 1
ATOM 3285 N N . LYS A 1 393 ? 36.039 20.940 -24.231 1.00 95.50 393 LYS A N 1
ATOM 3286 C CA . LYS A 1 393 ? 35.762 21.763 -25.419 1.00 95.50 393 LYS A CA 1
ATOM 3287 C C . LYS A 1 393 ? 36.345 23.167 -25.291 1.00 95.50 393 LYS A C 1
ATOM 3289 O O . LYS A 1 393 ? 36.952 23.644 -26.247 1.00 95.50 393 LYS A O 1
ATOM 3294 N N . ASP A 1 394 ? 36.235 23.798 -24.126 1.00 96.75 394 ASP A N 1
ATOM 3295 C CA . ASP A 1 394 ? 36.830 25.113 -23.868 1.00 96.75 394 ASP A CA 1
ATOM 3296 C C . ASP A 1 394 ? 38.364 25.069 -23.905 1.00 96.75 394 ASP A C 1
ATOM 3298 O O . ASP A 1 394 ? 38.996 25.990 -24.432 1.00 96.75 394 ASP A O 1
ATOM 3302 N N . THR A 1 395 ? 38.991 23.987 -23.421 1.00 97.31 395 THR A N 1
ATOM 3303 C CA . THR A 1 395 ? 40.450 23.814 -23.534 1.00 97.31 395 THR A CA 1
ATOM 3304 C C . THR A 1 395 ? 40.899 23.645 -24.982 1.00 97.31 395 THR A C 1
ATOM 3306 O O . THR A 1 395 ? 41.857 24.299 -25.391 1.00 97.31 395 THR A O 1
ATOM 3309 N N . VAL A 1 396 ? 40.188 22.845 -25.786 1.00 97.31 396 VAL A N 1
ATOM 3310 C CA . VAL A 1 396 ? 40.470 22.678 -27.221 1.00 97.31 396 VAL A CA 1
ATOM 3311 C C . VAL A 1 396 ? 40.237 23.991 -27.959 1.00 97.31 396 VAL A C 1
ATOM 3313 O O . VAL A 1 396 ? 41.070 24.399 -28.761 1.00 97.31 396 VAL A O 1
ATOM 3316 N N . SER A 1 397 ? 39.150 24.699 -27.648 1.00 95.31 397 SER A N 1
ATOM 3317 C CA . SER A 1 397 ? 38.865 26.026 -28.197 1.00 95.31 397 SER A CA 1
ATOM 3318 C C . SER A 1 397 ? 39.996 27.010 -27.882 1.00 95.31 397 SER A C 1
ATOM 3320 O O . SER A 1 397 ? 40.502 27.678 -28.781 1.00 95.31 397 SER A O 1
ATOM 3322 N N . SER A 1 398 ? 40.486 27.026 -26.639 1.00 96.31 398 SER A N 1
ATOM 3323 C CA . SER A 1 398 ? 41.622 27.859 -26.223 1.00 96.31 398 SER A CA 1
ATOM 3324 C C . SER A 1 398 ? 42.923 27.469 -26.935 1.00 96.31 398 SER A C 1
ATOM 3326 O O . SER A 1 398 ? 43.681 28.340 -27.359 1.00 96.31 398 SER A O 1
ATOM 3328 N N . GLN A 1 399 ? 43.184 26.169 -27.114 1.00 95.44 399 GLN A N 1
ATOM 3329 C CA . GLN A 1 399 ? 44.339 25.667 -27.871 1.00 95.44 399 GLN A CA 1
ATOM 3330 C C . GLN A 1 399 ? 44.265 26.067 -29.348 1.00 95.44 399 GLN A C 1
ATOM 3332 O O . GLN A 1 399 ? 45.264 26.515 -29.908 1.00 95.44 399 GLN A O 1
ATOM 3337 N N . LEU A 1 400 ? 43.087 25.959 -29.968 1.00 95.12 400 LEU A N 1
ATOM 3338 C CA . LEU A 1 400 ? 42.853 26.390 -31.346 1.00 95.12 400 LEU A CA 1
ATOM 3339 C C . LEU A 1 400 ? 42.997 27.908 -31.487 1.00 95.12 400 LEU A C 1
ATOM 3341 O O . LEU A 1 400 ? 43.648 28.362 -32.424 1.00 95.12 400 LEU A O 1
ATOM 3345 N N . GLN A 1 401 ? 42.470 28.697 -30.546 1.00 95.19 401 GLN A N 1
ATOM 3346 C CA . GLN A 1 401 ? 42.667 30.150 -30.518 1.00 95.19 401 GLN A CA 1
ATOM 3347 C C . GLN A 1 401 ? 44.149 30.520 -30.371 1.00 95.19 401 GLN A C 1
ATOM 3349 O O . GLN A 1 401 ? 44.626 31.401 -31.083 1.00 95.19 401 GLN A O 1
ATOM 3354 N N . ALA A 1 402 ? 44.899 29.828 -29.509 1.00 94.94 402 ALA A N 1
ATOM 3355 C CA . ALA A 1 402 ? 46.335 30.047 -29.345 1.00 94.94 402 ALA A CA 1
ATOM 3356 C C . ALA A 1 402 ? 47.132 29.657 -30.601 1.00 94.94 402 ALA A C 1
ATOM 3358 O O . ALA A 1 402 ? 48.012 30.404 -31.026 1.00 94.94 402 ALA A O 1
ATOM 3359 N N . ALA A 1 403 ? 46.808 28.523 -31.231 1.00 94.38 403 ALA A N 1
ATOM 3360 C CA . ALA A 1 403 ? 47.426 28.091 -32.483 1.00 94.38 403 ALA A CA 1
ATOM 3361 C C . ALA A 1 403 ? 47.132 29.072 -33.627 1.00 94.38 403 ALA A C 1
ATOM 3363 O O . ALA A 1 403 ? 48.036 29.435 -34.378 1.00 94.38 403 ALA A O 1
ATOM 3364 N N . LEU A 1 404 ? 45.890 29.553 -33.721 1.00 95.00 404 LEU A N 1
ATOM 3365 C CA . LEU A 1 404 ? 45.485 30.561 -34.696 1.00 95.00 404 LEU A CA 1
ATOM 3366 C C . LEU A 1 404 ? 46.198 31.896 -34.449 1.00 95.00 404 LEU A C 1
ATOM 3368 O O . LEU A 1 404 ? 46.676 32.516 -35.394 1.00 95.00 404 LEU A O 1
ATOM 3372 N N . HIS A 1 405 ? 46.340 32.316 -33.191 1.00 94.12 405 HIS A N 1
ATOM 3373 C CA . HIS A 1 405 ? 47.091 33.519 -32.842 1.00 94.12 405 HIS A CA 1
ATOM 3374 C C . HIS A 1 405 ? 48.585 33.389 -33.170 1.00 94.12 405 HIS A C 1
ATOM 3376 O O . HIS A 1 405 ? 49.158 34.308 -33.751 1.00 94.12 405 HIS A O 1
ATOM 3382 N N . ASN A 1 406 ? 49.205 32.242 -32.874 1.00 93.06 406 ASN A N 1
ATOM 3383 C CA . ASN A 1 406 ? 50.592 31.962 -33.253 1.00 93.06 406 ASN A CA 1
ATOM 3384 C C . ASN A 1 406 ? 50.768 31.960 -34.775 1.00 93.06 406 ASN A C 1
ATOM 3386 O O . ASN A 1 406 ? 51.704 32.575 -35.269 1.00 93.06 406 ASN A O 1
ATOM 3390 N N . SER A 1 407 ? 49.845 31.345 -35.521 1.00 93.19 407 SER A N 1
ATOM 3391 C CA . SER A 1 407 ? 49.869 31.367 -36.986 1.00 93.19 407 SER A CA 1
ATOM 3392 C C . SER A 1 407 ? 49.698 32.784 -37.538 1.00 93.19 407 SER A C 1
ATOM 3394 O O . SER A 1 407 ? 50.433 33.168 -38.444 1.00 93.19 407 SER A O 1
ATOM 3396 N N . ASN A 1 408 ? 48.799 33.591 -36.966 1.00 91.06 408 ASN A N 1
ATOM 3397 C CA . ASN A 1 408 ? 48.674 35.005 -37.325 1.00 91.06 408 ASN A CA 1
ATOM 3398 C C . ASN A 1 408 ? 49.972 35.766 -37.050 1.00 91.06 408 ASN A C 1
ATOM 3400 O O . ASN A 1 408 ? 50.429 36.502 -37.917 1.00 91.06 408 ASN A O 1
ATOM 3404 N N . LYS A 1 409 ? 50.605 35.542 -35.895 1.00 92.62 409 LYS A N 1
ATOM 3405 C CA . LYS A 1 409 ? 51.891 36.154 -35.551 1.00 92.62 409 LYS A CA 1
ATOM 3406 C C . LYS A 1 409 ? 53.006 35.732 -36.512 1.00 92.62 409 LYS A C 1
ATOM 3408 O O . LYS A 1 409 ? 53.766 36.577 -36.963 1.00 92.62 409 LYS A O 1
ATOM 3413 N N . GLU A 1 410 ? 53.078 34.456 -36.883 1.00 91.69 410 GLU A N 1
ATOM 3414 C CA . GLU A 1 410 ? 54.024 33.964 -37.892 1.00 91.69 410 GLU A CA 1
ATOM 3415 C C . GLU A 1 410 ? 53.775 34.601 -39.265 1.00 91.69 410 GLU A C 1
ATOM 3417 O O . GLU A 1 410 ? 54.722 34.954 -39.965 1.00 91.69 410 GLU A O 1
ATOM 3422 N N . VAL A 1 411 ? 52.511 34.783 -39.658 1.00 88.50 411 VAL A N 1
ATOM 3423 C CA . VAL A 1 411 ? 52.138 35.479 -40.899 1.00 88.50 411 VAL A CA 1
ATOM 3424 C C . VAL A 1 411 ? 52.503 36.962 -40.832 1.00 88.50 411 VAL A C 1
ATOM 3426 O O . VAL A 1 411 ? 53.012 37.493 -41.818 1.00 88.50 411 VAL A O 1
ATOM 3429 N N . GLU A 1 412 ? 52.291 37.633 -39.702 1.00 88.19 412 GLU A N 1
ATOM 3430 C CA . GLU A 1 412 ? 52.720 39.017 -39.468 1.00 88.19 412 GLU A CA 1
ATOM 3431 C C . GLU A 1 412 ? 54.250 39.140 -39.544 1.00 88.19 412 GLU A C 1
ATOM 3433 O O . GLU A 1 412 ? 54.757 39.972 -40.299 1.00 88.19 412 GLU A O 1
ATOM 3438 N N . ASP A 1 413 ? 54.993 38.258 -38.870 1.00 87.94 413 ASP A N 1
ATOM 3439 C CA . ASP A 1 413 ? 56.459 38.197 -38.907 1.00 87.94 413 ASP A CA 1
ATOM 3440 C C . ASP A 1 413 ? 56.970 37.939 -40.339 1.00 87.94 413 ASP A C 1
ATOM 3442 O O . ASP A 1 413 ? 57.879 38.622 -40.822 1.00 87.94 413 ASP A O 1
ATOM 3446 N N . LEU A 1 414 ? 56.350 37.004 -41.073 1.00 86.06 414 LEU A N 1
ATOM 3447 C CA . LEU A 1 414 ? 56.645 36.745 -42.487 1.00 86.06 414 LEU A CA 1
ATOM 3448 C C . LEU A 1 414 ? 56.293 37.937 -43.378 1.00 86.06 414 LEU A C 1
ATOM 3450 O O . LEU A 1 414 ? 57.032 38.213 -44.321 1.00 86.06 414 LEU A O 1
ATOM 3454 N N . THR A 1 415 ? 55.208 38.656 -43.087 1.00 82.00 415 THR A N 1
ATOM 3455 C CA . THR A 1 415 ? 54.812 39.876 -43.802 1.00 82.00 415 THR A CA 1
ATOM 3456 C C . THR A 1 415 ? 55.840 40.977 -43.575 1.00 82.00 415 THR A C 1
ATOM 3458 O O . THR A 1 415 ? 56.248 41.621 -44.535 1.00 82.00 415 THR A O 1
ATOM 3461 N N . VAL A 1 416 ? 56.356 41.148 -42.356 1.00 81.62 416 VAL A N 1
ATOM 3462 C CA . VAL A 1 416 ? 57.458 42.079 -42.061 1.00 81.62 416 VAL A CA 1
ATOM 3463 C C . VAL A 1 416 ? 58.736 41.673 -42.805 1.00 81.62 416 VAL A C 1
ATOM 3465 O O . VAL A 1 416 ? 59.376 42.513 -43.439 1.00 81.62 416 VAL A O 1
ATOM 3468 N N . VAL A 1 417 ? 59.096 40.384 -42.807 1.00 78.88 417 VAL A N 1
ATOM 3469 C CA . VAL A 1 417 ? 60.246 39.859 -43.571 1.00 78.88 417 VAL A CA 1
ATOM 3470 C C . VAL A 1 417 ? 60.064 40.061 -45.079 1.00 78.88 417 VAL A C 1
ATOM 3472 O O . VAL A 1 417 ? 61.018 40.423 -45.769 1.00 78.88 417 VAL A O 1
ATOM 3475 N N . LEU A 1 418 ? 58.854 39.857 -45.601 1.00 72.19 418 LEU A N 1
ATOM 3476 C CA . LEU A 1 418 ? 58.512 40.094 -47.001 1.00 72.19 418 LEU A CA 1
ATOM 3477 C C . LEU A 1 418 ? 58.544 41.581 -47.338 1.00 72.19 418 LEU A C 1
ATOM 3479 O O . LEU A 1 418 ? 59.167 41.922 -48.327 1.00 72.19 418 LEU A O 1
ATOM 3483 N N . MET A 1 419 ? 57.993 42.476 -46.519 1.00 69.56 419 MET A N 1
ATOM 3484 C CA . MET A 1 419 ? 58.070 43.932 -46.724 1.00 69.56 419 MET A CA 1
ATOM 3485 C C . MET A 1 419 ? 59.527 44.431 -46.705 1.00 69.56 419 MET A C 1
ATOM 3487 O O . MET A 1 419 ? 59.929 45.247 -47.540 1.00 69.56 419 MET A O 1
ATOM 3491 N N . ASN A 1 420 ? 60.366 43.850 -45.840 1.00 66.12 420 ASN A N 1
ATOM 3492 C CA . ASN A 1 420 ? 61.810 44.094 -45.826 1.00 66.12 420 ASN A CA 1
ATOM 3493 C C . ASN A 1 420 ? 62.513 43.574 -47.099 1.00 66.12 420 ASN A C 1
ATOM 3495 O O . ASN A 1 420 ? 63.465 44.197 -47.563 1.00 66.12 420 ASN A O 1
ATOM 3499 N N . LYS A 1 421 ? 62.041 42.471 -47.702 1.00 63.00 421 LYS A N 1
ATOM 3500 C CA . LYS A 1 421 ? 62.554 41.927 -48.980 1.00 63.00 421 LYS A CA 1
ATOM 3501 C C . LYS A 1 421 ? 61.981 42.619 -50.229 1.00 63.00 421 LYS A C 1
ATOM 3503 O O . LYS A 1 421 ? 62.689 42.761 -51.224 1.00 63.00 421 LYS A O 1
ATOM 3508 N N . VAL A 1 422 ? 60.739 43.095 -50.180 1.00 52.16 422 VAL A N 1
ATOM 3509 C CA . VAL A 1 422 ? 60.043 43.849 -51.242 1.00 52.16 422 VAL A CA 1
ATOM 3510 C C . VAL A 1 422 ? 60.680 45.224 -51.447 1.00 52.16 422 VAL A C 1
ATOM 3512 O O . VAL A 1 422 ? 60.680 45.741 -52.560 1.00 52.16 422 VAL A O 1
ATOM 3515 N N . SER A 1 423 ? 61.386 45.740 -50.436 1.00 54.25 423 SER A N 1
ATOM 3516 C CA . SER A 1 423 ? 62.291 46.890 -50.576 1.00 54.25 423 SER A CA 1
ATOM 3517 C C . SER A 1 423 ? 63.447 46.659 -51.577 1.00 54.25 423 SER A C 1
ATOM 3519 O O . SER A 1 423 ? 64.194 47.591 -51.865 1.00 54.25 423 SER A O 1
ATOM 3521 N N . THR A 1 424 ? 63.604 45.443 -52.131 1.00 57.28 424 THR A N 1
ATOM 3522 C CA . THR A 1 424 ? 64.667 45.079 -53.091 1.00 57.28 424 THR A CA 1
ATOM 3523 C C . THR A 1 424 ? 64.204 44.358 -54.374 1.00 57.28 424 THR A C 1
ATOM 3525 O O . THR A 1 424 ? 65.051 43.922 -55.149 1.00 57.28 424 THR A O 1
ATOM 3528 N N . GLY A 1 425 ? 62.901 44.273 -54.677 1.00 65.31 425 GLY A N 1
ATOM 3529 C CA . GLY A 1 425 ? 62.421 43.680 -55.942 1.00 65.31 425 GLY A CA 1
ATOM 3530 C C . GLY A 1 425 ? 60.896 43.702 -56.072 1.00 65.31 425 GLY A C 1
ATOM 3531 O O . GLY A 1 425 ? 60.224 42.831 -55.532 1.00 65.31 425 GLY A O 1
ATOM 3532 N N . SER A 1 426 ? 60.362 44.725 -56.747 1.00 59.72 426 SER A N 1
ATOM 3533 C CA . SER A 1 426 ? 58.986 45.212 -56.538 1.00 59.72 426 SER A CA 1
ATOM 3534 C C . SER A 1 426 ? 57.867 44.500 -57.314 1.00 59.72 426 SER A C 1
ATOM 3536 O O . SER A 1 426 ? 56.778 44.379 -56.767 1.00 59.72 426 SER A O 1
ATOM 3538 N N . ASP A 1 427 ? 58.063 43.996 -58.534 1.00 57.38 427 ASP A N 1
ATOM 3539 C CA . ASP A 1 427 ? 56.885 43.718 -59.389 1.00 57.38 427 ASP A CA 1
ATOM 3540 C C . ASP A 1 427 ? 56.514 42.236 -59.559 1.00 57.38 427 ASP A C 1
ATOM 3542 O O . ASP A 1 427 ? 55.331 41.900 -59.585 1.00 57.38 427 ASP A O 1
ATOM 3546 N N . GLU A 1 428 ? 57.475 41.309 -59.589 1.00 65.38 428 GLU A N 1
ATOM 3547 C CA . GLU A 1 428 ? 57.164 39.884 -59.813 1.00 65.38 428 GLU A CA 1
ATOM 3548 C C . GLU A 1 428 ? 56.500 39.209 -58.603 1.00 65.38 428 GLU A C 1
ATOM 3550 O O . GLU A 1 428 ? 55.630 38.352 -58.758 1.00 65.38 428 GLU A O 1
ATOM 3555 N N . VAL A 1 429 ? 56.868 39.611 -57.383 1.00 69.69 429 VAL A N 1
ATOM 3556 C CA . VAL A 1 429 ? 56.305 39.036 -56.147 1.00 69.69 429 VAL A CA 1
ATOM 3557 C C . VAL A 1 429 ? 54.880 39.542 -55.901 1.00 69.69 429 VAL A C 1
ATOM 3559 O O . VAL A 1 429 ? 54.028 38.781 -55.440 1.00 69.69 429 VAL A O 1
ATOM 3562 N N . MET A 1 430 ? 54.596 40.799 -56.256 1.00 68.56 430 MET A N 1
ATOM 3563 C CA . MET A 1 430 ? 53.250 41.376 -56.197 1.00 68.56 430 MET A CA 1
ATOM 3564 C C . MET A 1 430 ? 52.295 40.679 -57.172 1.00 68.56 430 MET A C 1
ATOM 3566 O O . MET A 1 430 ? 51.186 40.324 -56.775 1.00 68.56 430 MET A O 1
ATOM 3570 N N . GLU A 1 431 ? 52.730 40.399 -58.405 1.00 75.81 431 GLU A N 1
ATOM 3571 C CA . GLU A 1 431 ? 51.923 39.629 -59.364 1.00 75.81 431 GLU A CA 1
ATOM 3572 C C . GLU A 1 431 ? 51.696 38.177 -58.911 1.00 75.81 431 GLU A C 1
ATOM 3574 O O . GLU A 1 431 ? 50.573 37.677 -58.965 1.00 75.81 431 GLU A O 1
ATOM 3579 N N . GLN A 1 432 ? 52.706 37.502 -58.349 1.00 79.06 432 GLN A N 1
ATOM 3580 C CA . GLN A 1 432 ? 52.521 36.144 -57.813 1.00 79.06 432 GLN A CA 1
ATOM 3581 C C . GLN A 1 432 ? 51.565 36.097 -56.611 1.00 79.06 432 GLN A C 1
ATOM 3583 O O . GLN A 1 432 ? 50.767 35.163 -56.494 1.00 79.06 432 GLN A O 1
ATOM 3588 N N . LEU A 1 433 ? 51.608 37.095 -55.722 1.00 78.75 433 LEU A N 1
ATOM 3589 C CA . LEU A 1 433 ? 50.664 37.206 -54.607 1.00 78.75 433 LEU A CA 1
ATOM 3590 C C . LEU A 1 433 ? 49.253 37.555 -55.088 1.00 78.75 433 LEU A C 1
ATOM 3592 O O . LEU A 1 433 ? 48.294 36.983 -54.573 1.00 78.75 433 LEU A O 1
ATOM 3596 N N . ARG A 1 434 ? 49.120 38.417 -56.103 1.00 81.75 434 ARG A N 1
ATOM 3597 C CA . ARG A 1 434 ? 47.837 38.746 -56.735 1.00 81.75 434 ARG A CA 1
ATOM 3598 C C . ARG A 1 434 ? 47.199 37.514 -57.378 1.00 81.75 434 ARG A C 1
ATOM 3600 O O . ARG A 1 434 ? 46.040 37.225 -57.094 1.00 81.75 434 ARG A O 1
ATOM 3607 N N . LEU A 1 435 ? 47.959 36.745 -58.158 1.00 84.75 435 LEU A N 1
ATOM 3608 C CA . LEU A 1 435 ? 47.493 35.487 -58.753 1.00 84.75 435 LEU A CA 1
ATOM 3609 C C . LEU A 1 435 ? 47.131 34.452 -57.679 1.00 84.75 435 LEU A C 1
ATOM 3611 O O . LEU A 1 435 ? 46.098 33.794 -57.775 1.00 84.75 435 LEU A O 1
ATOM 3615 N N . ARG A 1 436 ? 47.928 34.332 -56.609 1.00 85.81 436 ARG A N 1
ATOM 3616 C CA . ARG A 1 436 ? 47.636 33.398 -55.509 1.00 85.81 436 ARG A CA 1
ATOM 3617 C C . ARG A 1 436 ? 46.402 33.800 -54.702 1.00 85.81 436 ARG A C 1
ATOM 3619 O O . ARG A 1 436 ? 45.671 32.921 -54.248 1.00 85.81 436 ARG A O 1
ATOM 3626 N N . LEU A 1 437 ? 46.167 35.098 -54.517 1.00 88.00 437 LEU A N 1
ATOM 3627 C CA . LEU A 1 437 ? 44.955 35.609 -53.884 1.00 88.00 437 LEU A CA 1
ATOM 3628 C C . LEU A 1 437 ? 43.735 35.352 -54.772 1.00 88.00 437 LEU A C 1
ATOM 3630 O O . LEU A 1 437 ? 42.739 34.850 -54.269 1.00 88.00 437 LEU A O 1
ATOM 3634 N N . GLN A 1 438 ? 43.850 35.581 -56.082 1.00 87.75 438 GLN A N 1
ATOM 3635 C CA . GLN A 1 438 ? 42.780 35.316 -57.045 1.00 87.75 438 GLN A CA 1
ATOM 3636 C C . GLN A 1 438 ? 42.395 33.828 -57.088 1.00 87.75 438 GLN A C 1
ATOM 3638 O O . GLN A 1 438 ? 41.211 33.506 -57.116 1.00 87.75 438 GLN A O 1
ATOM 3643 N N . VAL A 1 439 ? 43.370 32.914 -57.014 1.00 88.44 439 VAL A N 1
ATOM 3644 C CA . VAL A 1 439 ? 43.098 31.468 -56.911 1.00 88.44 439 VAL A CA 1
ATOM 3645 C C . VAL A 1 439 ? 42.414 31.123 -55.585 1.00 88.44 439 VAL A C 1
ATOM 3647 O O . VAL A 1 439 ? 41.467 30.345 -55.572 1.00 88.44 439 VAL A O 1
ATOM 3650 N N . LYS A 1 440 ? 42.840 31.715 -54.461 1.00 87.75 440 LYS A N 1
ATOM 3651 C CA . LYS A 1 440 ? 42.164 31.503 -53.168 1.00 87.75 440 LYS A CA 1
ATOM 3652 C C . LYS A 1 440 ? 40.738 32.051 -53.158 1.00 87.75 440 LYS A C 1
ATOM 3654 O O . LYS A 1 440 ? 39.863 31.423 -52.575 1.00 87.75 440 LYS A O 1
ATOM 3659 N N . GLU A 1 441 ? 40.509 33.197 -53.788 1.00 84.81 441 GLU A N 1
ATOM 3660 C CA . GLU A 1 441 ? 39.185 33.802 -53.922 1.00 84.81 441 GLU A CA 1
ATOM 3661 C C . GLU A 1 441 ? 38.278 32.936 -54.801 1.00 84.81 441 GLU A C 1
ATOM 3663 O O . GLU A 1 441 ? 37.141 32.682 -54.420 1.00 84.81 441 GLU A O 1
ATOM 3668 N N . GLN A 1 442 ? 38.804 32.368 -55.893 1.00 91.38 442 GLN A N 1
ATOM 3669 C CA . GLN A 1 442 ? 38.090 31.369 -56.697 1.00 91.38 442 GLN A CA 1
ATOM 3670 C C . GLN A 1 442 ? 37.750 30.109 -55.895 1.00 91.38 442 GLN A C 1
ATOM 3672 O O . GLN A 1 442 ? 36.600 29.692 -55.908 1.00 91.38 442 GLN A O 1
ATOM 3677 N N . MET A 1 443 ? 38.694 29.549 -55.131 1.00 88.00 443 MET A N 1
ATOM 3678 C CA . MET A 1 443 ? 38.428 28.365 -54.301 1.00 88.00 443 MET A CA 1
ATOM 3679 C C . MET A 1 443 ? 37.396 28.637 -53.198 1.00 88.00 443 MET A C 1
ATOM 3681 O O . MET A 1 443 ? 36.561 27.787 -52.906 1.00 88.00 443 MET A O 1
ATOM 3685 N N . LEU A 1 444 ? 37.438 29.812 -52.564 1.00 86.19 444 LEU A N 1
ATOM 3686 C CA . LEU A 1 444 ? 36.424 30.196 -51.580 1.00 86.19 444 LEU A CA 1
ATOM 3687 C C . LEU A 1 444 ? 35.059 30.385 -52.240 1.00 86.19 444 LEU A C 1
ATOM 3689 O O . LEU A 1 444 ? 34.054 29.969 -51.669 1.00 86.19 444 LEU A O 1
ATOM 3693 N N . GLN A 1 445 ? 35.026 30.965 -53.439 1.00 91.81 445 GLN A N 1
ATOM 3694 C CA . GLN A 1 445 ? 33.800 31.101 -54.212 1.00 91.81 445 GLN A CA 1
ATOM 3695 C C . GLN A 1 445 ? 33.219 29.729 -54.571 1.00 91.81 445 GLN A C 1
ATOM 3697 O O . GLN A 1 445 ? 32.024 29.533 -54.385 1.00 91.81 445 GLN A O 1
ATOM 3702 N N . GLU A 1 446 ? 34.057 28.776 -54.990 1.00 92.31 446 GLU A N 1
ATOM 3703 C CA . GLU A 1 446 ? 33.667 27.386 -55.266 1.00 92.31 446 GLU A CA 1
ATOM 3704 C C . GLU A 1 446 ? 33.103 26.694 -54.017 1.00 92.31 446 GLU A C 1
ATOM 3706 O O . GLU A 1 446 ? 32.011 26.138 -54.060 1.00 92.31 446 GLU A O 1
ATOM 3711 N N . VAL A 1 447 ? 33.761 26.813 -52.860 1.00 92.00 447 VAL A N 1
ATOM 3712 C CA . VAL A 1 447 ? 33.254 26.229 -51.602 1.00 92.00 447 VAL A CA 1
ATOM 3713 C C . VAL A 1 447 ? 31.935 26.874 -51.164 1.00 92.00 447 VAL A C 1
ATOM 3715 O O . VAL A 1 447 ? 31.056 26.200 -50.624 1.00 92.00 447 VAL A O 1
ATOM 3718 N N . LEU A 1 448 ? 31.768 28.181 -51.378 1.00 91.62 448 LEU A N 1
ATOM 3719 C CA . LEU A 1 448 ? 30.509 28.864 -51.088 1.00 91.62 448 LEU A CA 1
ATOM 3720 C C . LEU A 1 448 ? 29.397 28.427 -52.046 1.00 91.62 448 LEU A C 1
ATOM 3722 O O . LEU A 1 448 ? 28.268 28.238 -51.589 1.00 91.62 448 LEU A O 1
ATOM 3726 N N . THR A 1 449 ? 29.697 28.224 -53.334 1.00 92.56 449 THR A N 1
ATOM 3727 C CA . THR A 1 449 ? 28.727 27.674 -54.288 1.00 92.56 449 THR A CA 1
ATOM 3728 C C . THR A 1 449 ? 28.380 26.229 -53.964 1.00 92.56 449 THR A C 1
ATOM 3730 O O . THR A 1 449 ? 27.199 25.907 -53.940 1.00 92.56 449 THR A O 1
ATOM 3733 N N . ASP A 1 450 ? 29.355 25.393 -53.605 1.00 92.06 450 ASP A N 1
ATOM 3734 C CA . ASP A 1 450 ? 29.128 23.999 -53.213 1.00 92.06 450 ASP A CA 1
ATOM 3735 C C . ASP A 1 450 ? 28.274 23.921 -51.952 1.00 92.06 450 ASP A C 1
ATOM 3737 O O . ASP A 1 450 ? 27.326 23.142 -51.886 1.00 92.06 450 ASP A O 1
ATOM 3741 N N . ARG A 1 451 ? 28.545 24.780 -50.961 1.00 91.94 451 ARG A N 1
ATOM 3742 C CA . ARG A 1 451 ? 27.710 24.857 -49.760 1.00 91.94 451 ARG A CA 1
ATOM 3743 C C . ARG A 1 451 ? 26.298 25.333 -50.084 1.00 91.94 451 ARG A C 1
ATOM 3745 O O . ARG A 1 451 ? 25.366 24.819 -49.483 1.00 91.94 451 ARG A O 1
ATOM 3752 N N . SER A 1 452 ? 26.141 26.275 -51.017 1.00 91.19 452 SER A N 1
ATOM 3753 C CA . SER A 1 452 ? 24.829 26.755 -51.466 1.00 91.19 452 SER A CA 1
ATOM 3754 C C . SER A 1 452 ? 24.040 25.680 -52.217 1.00 91.19 452 SER A C 1
ATOM 3756 O O . SER A 1 452 ? 22.832 25.578 -52.013 1.00 91.19 452 SER A O 1
ATOM 3758 N N . ILE A 1 453 ? 24.705 24.896 -53.071 1.00 93.81 453 ILE A N 1
ATOM 3759 C CA . ILE A 1 453 ? 24.106 23.760 -53.783 1.00 93.81 453 ILE A CA 1
ATOM 3760 C C . ILE A 1 453 ? 23.699 22.699 -52.765 1.00 93.81 453 ILE A C 1
ATOM 3762 O O . ILE A 1 453 ? 22.541 22.315 -52.723 1.00 93.81 453 ILE A O 1
ATOM 3766 N N . LEU A 1 454 ? 24.600 22.330 -51.854 1.00 94.19 454 LEU A N 1
ATOM 3767 C CA . LEU A 1 454 ? 24.322 21.342 -50.819 1.00 94.19 454 LEU A CA 1
ATOM 3768 C C . LEU A 1 454 ? 23.164 21.764 -49.902 1.00 94.19 454 LEU A C 1
ATOM 3770 O O . LEU A 1 454 ? 22.360 20.927 -49.508 1.00 94.19 454 LEU A O 1
ATOM 3774 N N . THR A 1 455 ? 23.050 23.042 -49.529 1.00 90.31 455 THR A N 1
ATOM 3775 C CA . THR A 1 455 ? 21.883 23.515 -48.765 1.00 90.31 455 THR A CA 1
ATOM 3776 C C . THR A 1 455 ? 20.597 23.451 -49.581 1.00 90.31 455 THR A C 1
ATOM 3778 O O . THR A 1 455 ? 19.575 23.070 -49.025 1.00 90.31 455 THR A O 1
ATOM 3781 N N . ALA A 1 456 ? 20.646 23.769 -50.878 1.00 93.31 456 ALA A N 1
ATOM 3782 C CA . ALA A 1 456 ? 19.482 23.674 -51.756 1.00 93.31 456 ALA A CA 1
ATOM 3783 C C . ALA A 1 456 ? 19.040 22.215 -51.965 1.00 93.31 456 ALA A C 1
ATOM 3785 O O . ALA A 1 456 ? 17.846 21.935 -51.925 1.00 93.31 456 ALA A O 1
ATOM 3786 N N . ASP A 1 457 ? 19.990 21.287 -52.102 1.00 92.12 457 ASP A N 1
ATOM 3787 C CA . ASP A 1 457 ? 19.721 19.852 -52.211 1.00 92.12 457 ASP A CA 1
ATOM 3788 C C . ASP A 1 457 ? 19.083 19.319 -50.918 1.00 92.12 457 ASP A C 1
ATOM 3790 O O . ASP A 1 457 ? 18.048 18.663 -50.975 1.00 92.12 457 ASP A O 1
ATOM 3794 N N . HIS A 1 458 ? 19.613 19.674 -49.738 1.00 92.94 458 HIS A N 1
ATOM 3795 C CA . HIS A 1 458 ? 18.976 19.305 -48.466 1.00 92.94 458 HIS A CA 1
ATOM 3796 C C . HIS A 1 458 ? 17.576 19.926 -48.307 1.00 92.94 458 HIS A C 1
ATOM 3798 O O . HIS A 1 458 ? 16.668 19.270 -47.798 1.00 92.94 458 HIS A O 1
ATOM 3804 N N . GLU A 1 459 ? 17.371 21.180 -48.726 1.00 90.94 459 GLU A N 1
ATOM 3805 C CA . GLU A 1 459 ? 16.042 21.811 -48.730 1.00 90.94 459 GLU A CA 1
ATOM 3806 C C . GLU A 1 459 ? 15.072 21.075 -49.666 1.00 90.94 459 GLU A C 1
ATOM 3808 O O . GLU A 1 459 ? 13.909 20.868 -49.305 1.00 90.94 459 GLU A O 1
ATOM 3813 N N . GLN A 1 460 ? 15.546 20.624 -50.831 1.00 95.00 460 GLN A N 1
ATOM 3814 C CA . GLN A 1 460 ? 14.770 19.811 -51.763 1.00 95.00 460 GLN A CA 1
ATOM 3815 C C . GLN A 1 460 ? 14.441 18.431 -51.175 1.00 95.00 460 GLN A C 1
ATOM 3817 O O . GLN A 1 460 ? 13.282 18.025 -51.218 1.00 95.00 460 GLN A O 1
ATOM 3822 N N . GLU A 1 461 ? 15.407 17.735 -50.574 1.00 92.81 461 GLU A N 1
ATOM 3823 C CA . GLU A 1 461 ? 15.188 16.434 -49.926 1.00 92.81 461 GLU A CA 1
ATOM 3824 C C . GLU A 1 461 ? 14.152 16.535 -48.800 1.00 92.81 461 GLU A C 1
ATOM 3826 O O . GLU A 1 461 ? 13.245 15.706 -48.699 1.00 92.81 461 GLU A O 1
ATOM 3831 N N . VAL A 1 462 ? 14.224 17.586 -47.977 1.00 93.69 462 VAL A N 1
ATOM 3832 C CA . VAL A 1 462 ? 13.218 17.846 -46.938 1.00 93.69 462 VAL A CA 1
ATOM 3833 C C . VAL A 1 462 ? 11.848 18.124 -47.561 1.00 93.69 462 VAL A C 1
ATOM 3835 O O . VAL A 1 462 ? 10.843 17.613 -47.066 1.00 93.69 462 VAL A O 1
ATOM 3838 N N . ALA A 1 463 ? 11.778 18.886 -48.656 1.00 93.25 463 ALA A N 1
ATOM 3839 C CA . ALA A 1 463 ? 10.521 19.146 -49.355 1.00 93.25 463 ALA A CA 1
ATOM 3840 C C . ALA A 1 463 ? 9.908 17.867 -49.958 1.00 93.25 463 ALA A C 1
ATOM 3842 O O . ALA A 1 463 ? 8.700 17.651 -49.838 1.00 93.25 463 ALA A O 1
ATOM 3843 N N . GLU A 1 464 ? 10.724 16.990 -50.544 1.00 95.25 464 GLU A N 1
ATOM 3844 C CA . GLU A 1 464 ? 10.300 15.689 -51.072 1.00 95.25 464 GLU A CA 1
ATOM 3845 C C . GLU A 1 464 ? 9.829 14.751 -49.950 1.00 95.25 464 GLU A C 1
ATOM 3847 O O . GLU A 1 464 ? 8.778 14.113 -50.068 1.00 95.25 464 GLU A O 1
ATOM 3852 N N . LEU A 1 465 ? 10.529 14.714 -48.811 1.00 95.19 465 LEU A N 1
ATOM 3853 C CA . LEU A 1 465 ? 10.092 13.965 -47.627 1.00 95.19 465 LEU A CA 1
ATOM 3854 C C . LEU A 1 465 ? 8.758 14.489 -47.083 1.00 95.19 465 LEU A C 1
ATOM 3856 O O . LEU A 1 465 ? 7.853 13.708 -46.802 1.00 95.19 465 LEU A O 1
ATOM 3860 N N . LEU A 1 466 ? 8.575 15.806 -47.003 1.00 95.44 466 LEU A N 1
ATOM 3861 C CA . LEU A 1 466 ? 7.294 16.390 -46.599 1.00 95.44 466 LEU A CA 1
ATOM 3862 C C . LEU A 1 466 ? 6.177 16.069 -47.602 1.00 95.44 466 LEU A C 1
ATOM 3864 O O . LEU A 1 466 ? 5.050 15.777 -47.196 1.00 95.44 466 LEU A O 1
ATOM 3868 N N . GLN A 1 467 ? 6.471 16.063 -48.904 1.00 95.00 467 GLN A N 1
ATOM 3869 C CA . GLN A 1 467 ? 5.506 15.677 -49.933 1.00 95.00 467 GLN A CA 1
ATOM 3870 C C . GLN A 1 467 ? 5.132 14.192 -49.839 1.00 95.00 467 GLN A C 1
ATOM 3872 O O . GLN A 1 467 ? 3.952 13.854 -49.961 1.00 95.00 467 GLN A O 1
ATOM 3877 N N . THR A 1 468 ? 6.102 13.305 -49.601 1.00 94.50 468 THR A N 1
ATOM 3878 C CA . THR A 1 468 ? 5.843 11.867 -49.429 1.00 94.50 468 THR A CA 1
ATOM 3879 C C . THR A 1 468 ? 5.028 11.596 -48.168 1.00 94.50 468 THR A C 1
ATOM 3881 O O . THR A 1 468 ? 4.030 10.879 -48.263 1.00 94.50 468 THR A O 1
ATOM 3884 N N . ILE A 1 469 ? 5.351 12.238 -47.039 1.00 93.75 469 ILE A N 1
ATOM 3885 C CA . ILE A 1 469 ? 4.550 12.178 -45.804 1.00 93.75 469 ILE A CA 1
ATOM 3886 C C . ILE A 1 469 ? 3.117 12.642 -46.079 1.00 93.75 469 ILE A C 1
ATOM 3888 O O . ILE A 1 469 ? 2.174 11.912 -45.791 1.00 93.75 469 ILE A O 1
ATOM 3892 N N . ASN A 1 470 ? 2.934 13.792 -46.732 1.00 94.50 470 ASN A N 1
ATOM 3893 C CA . ASN A 1 470 ? 1.601 14.306 -47.053 1.00 94.50 470 ASN A CA 1
ATOM 3894 C C . ASN A 1 470 ? 0.824 13.370 -48.004 1.00 94.50 470 ASN A C 1
ATOM 3896 O O . ASN A 1 470 ? -0.382 13.170 -47.862 1.00 94.50 470 ASN A O 1
ATOM 3900 N N . SER A 1 471 ? 1.509 12.739 -48.963 1.00 93.31 471 SER A N 1
ATOM 3901 C CA . SER A 1 471 ? 0.889 11.740 -49.841 1.00 93.31 471 SER A CA 1
ATOM 3902 C C . SER A 1 471 ? 0.458 10.486 -49.073 1.00 93.31 471 SER A C 1
ATOM 3904 O O . SER A 1 471 ? -0.619 9.949 -49.341 1.00 93.31 471 SER A O 1
ATOM 3906 N N . HIS A 1 472 ? 1.256 10.051 -48.095 1.00 94.88 472 HIS A N 1
ATOM 3907 C CA . HIS A 1 472 ? 0.941 8.921 -47.230 1.00 94.88 472 HIS A CA 1
ATOM 3908 C C . HIS A 1 472 ? -0.233 9.253 -46.302 1.00 94.88 472 HIS A C 1
ATOM 3910 O O . HIS A 1 472 ? -1.174 8.467 -46.210 1.00 94.88 472 HIS A O 1
ATOM 3916 N N . ASP A 1 473 ? -0.256 10.448 -45.712 1.00 93.19 473 ASP A N 1
ATOM 3917 C CA . ASP A 1 473 ? -1.378 10.931 -44.903 1.00 93.19 473 ASP A CA 1
ATOM 3918 C C . ASP A 1 473 ? -2.676 10.994 -45.718 1.00 93.19 473 ASP A C 1
ATOM 3920 O O . ASP A 1 473 ? -3.729 10.540 -45.263 1.00 93.19 473 ASP A O 1
ATOM 3924 N N . GLN A 1 474 ? -2.613 11.460 -46.970 1.00 93.62 474 GLN A N 1
ATOM 3925 C CA . GLN A 1 474 ? -3.772 11.446 -47.864 1.00 93.62 474 GLN A CA 1
ATOM 3926 C C . GLN A 1 474 ? -4.213 10.015 -48.216 1.00 93.62 474 GLN A C 1
ATOM 3928 O O . GLN A 1 474 ? -5.413 9.742 -48.295 1.00 93.62 474 GLN A O 1
ATOM 3933 N N . GLN A 1 475 ? -3.279 9.080 -48.406 1.00 93.56 475 GLN A N 1
ATOM 3934 C CA . GLN A 1 475 ? -3.604 7.667 -48.630 1.00 93.56 475 GLN A CA 1
ATOM 3935 C C . GLN A 1 475 ? -4.253 7.027 -47.399 1.00 93.56 475 GLN A C 1
ATOM 3937 O O . GLN A 1 475 ? -5.249 6.316 -47.553 1.00 93.56 475 GLN A O 1
ATOM 3942 N N . MET A 1 476 ? -3.748 7.310 -46.194 1.00 91.50 476 MET A N 1
ATOM 3943 C CA . MET A 1 476 ? -4.350 6.865 -44.936 1.00 91.50 476 MET A CA 1
ATOM 3944 C C . MET A 1 476 ? -5.762 7.428 -44.776 1.00 91.50 476 MET A C 1
ATOM 3946 O O . MET A 1 476 ? -6.687 6.677 -44.467 1.00 91.50 476 MET A O 1
ATOM 3950 N N . LYS A 1 477 ? -5.958 8.717 -45.075 1.00 94.00 477 LYS A N 1
ATOM 3951 C CA . LYS A 1 477 ? -7.279 9.354 -45.051 1.00 94.00 477 LYS A CA 1
ATOM 3952 C C . LYS A 1 477 ? -8.248 8.698 -46.038 1.00 94.00 477 LYS A C 1
ATOM 3954 O O . LYS A 1 477 ? -9.340 8.297 -45.646 1.00 94.00 477 LYS A O 1
ATOM 3959 N N . ASN A 1 478 ? -7.824 8.476 -47.281 1.00 94.19 478 ASN A N 1
ATOM 3960 C CA . ASN A 1 478 ? -8.640 7.799 -48.296 1.00 94.19 478 ASN A CA 1
ATOM 3961 C C . ASN A 1 478 ? -8.921 6.324 -47.940 1.00 94.19 478 ASN A C 1
ATOM 3963 O O . ASN A 1 478 ? -9.949 5.767 -48.324 1.00 94.19 478 ASN A O 1
ATOM 3967 N N . ALA A 1 479 ? -7.999 5.637 -47.259 1.00 91.81 479 ALA A N 1
ATOM 3968 C CA . ALA A 1 479 ? -8.221 4.279 -46.761 1.00 91.81 479 ALA A CA 1
ATOM 3969 C C . ALA A 1 479 ? -9.252 4.266 -45.623 1.00 91.81 479 ALA A C 1
ATOM 3971 O O . ALA A 1 479 ? -10.169 3.445 -45.651 1.00 91.81 479 ALA A O 1
ATOM 3972 N N . ALA A 1 480 ? -9.161 5.212 -44.685 1.00 90.44 480 ALA A N 1
ATOM 3973 C CA . ALA A 1 480 ? -10.139 5.384 -43.616 1.00 90.44 480 ALA A CA 1
ATOM 3974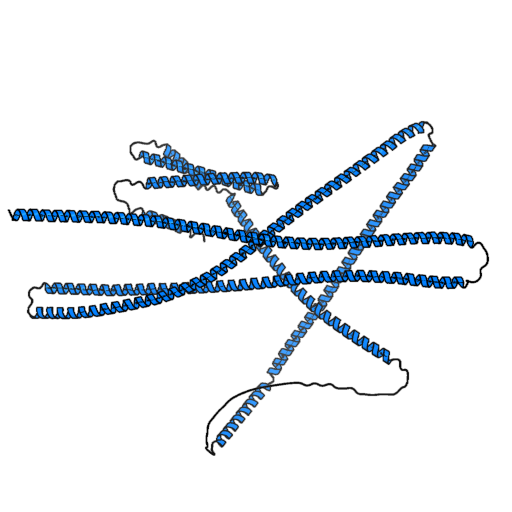 C C . ALA A 1 480 ? -11.538 5.714 -44.167 1.00 90.44 480 ALA A C 1
ATOM 3976 O O . ALA A 1 480 ? -12.519 5.106 -43.746 1.00 90.44 480 ALA A O 1
ATOM 3977 N N . GLU A 1 481 ? -11.641 6.604 -45.159 1.00 94.00 481 GLU A N 1
ATOM 3978 C CA . GLU A 1 481 ? -12.910 6.936 -45.824 1.00 94.00 481 GLU A CA 1
ATOM 3979 C C . GLU A 1 481 ? -13.540 5.719 -46.522 1.00 94.00 481 GLU A C 1
ATOM 3981 O O . GLU A 1 481 ? -14.732 5.455 -46.347 1.00 94.00 481 GLU A O 1
ATOM 3986 N N . ARG A 1 482 ? -12.740 4.905 -47.226 1.00 94.81 482 ARG A N 1
ATOM 3987 C CA . ARG A 1 482 ? -13.211 3.645 -47.835 1.00 94.81 482 ARG A CA 1
ATOM 3988 C C . ARG A 1 482 ? -13.697 2.632 -46.799 1.00 94.81 482 ARG A C 1
ATOM 3990 O O . ARG A 1 482 ? -14.727 1.989 -47.013 1.00 94.81 482 ARG A O 1
ATOM 3997 N N . LEU A 1 483 ? -12.991 2.500 -45.674 1.00 93.12 483 LEU A N 1
ATOM 3998 C CA . LEU A 1 483 ? -13.420 1.637 -44.571 1.00 93.12 483 LEU A CA 1
ATOM 3999 C C . LEU A 1 483 ? -14.725 2.138 -43.946 1.00 93.12 483 LEU A C 1
ATOM 4001 O O . LEU A 1 483 ? -15.622 1.334 -43.708 1.00 93.12 483 LEU A O 1
ATOM 4005 N N . MET A 1 484 ? -14.875 3.451 -43.748 1.00 94.00 484 MET A N 1
ATOM 4006 C CA . MET A 1 484 ? -16.124 4.043 -43.259 1.00 94.00 484 MET A CA 1
ATOM 4007 C C . MET A 1 484 ? -17.296 3.788 -44.213 1.00 94.00 484 MET A C 1
ATOM 4009 O O . MET A 1 484 ? -18.383 3.452 -43.752 1.00 94.00 484 MET A O 1
ATOM 4013 N N . HIS A 1 485 ? -17.093 3.898 -45.529 1.00 93.75 485 HIS A N 1
ATOM 4014 C CA . HIS A 1 485 ? -18.132 3.565 -46.513 1.00 93.75 485 HIS A CA 1
ATOM 4015 C C . HIS A 1 485 ? -18.503 2.081 -46.478 1.00 93.75 485 HIS A C 1
ATOM 4017 O O . HIS A 1 485 ? -19.682 1.753 -46.389 1.00 93.75 485 HIS A O 1
ATOM 4023 N N . THR A 1 486 ? -17.510 1.190 -46.431 1.00 95.75 486 THR A N 1
ATOM 4024 C CA . THR A 1 486 ? -17.757 -0.259 -46.327 1.00 95.75 486 THR A CA 1
ATOM 4025 C C . THR A 1 486 ? -18.511 -0.599 -45.037 1.00 95.75 486 THR A C 1
ATOM 4027 O O . THR A 1 486 ? -19.449 -1.392 -45.046 1.00 95.75 486 THR A O 1
ATOM 4030 N N . LEU A 1 487 ? -18.149 0.029 -43.913 1.00 91.31 487 LEU A N 1
ATOM 4031 C CA . LEU A 1 487 ? -18.868 -0.122 -42.649 1.00 91.31 487 LEU A CA 1
ATOM 4032 C C . LEU A 1 487 ? -20.307 0.393 -42.748 1.00 91.31 487 LEU A C 1
ATOM 4034 O O . LEU A 1 487 ? -21.210 -0.263 -42.236 1.00 91.31 487 LEU A O 1
ATOM 4038 N N . ALA A 1 488 ? -20.540 1.526 -43.414 1.00 93.00 488 ALA A N 1
ATOM 4039 C CA . ALA A 1 488 ? -21.883 2.061 -43.624 1.00 93.00 488 ALA A CA 1
ATOM 4040 C C . ALA A 1 488 ? -22.752 1.116 -44.472 1.00 93.00 488 ALA A C 1
ATOM 4042 O O . ALA A 1 488 ? -23.894 0.843 -44.098 1.00 93.00 488 ALA A O 1
ATOM 4043 N N . GLU A 1 489 ? -22.202 0.550 -45.549 1.00 93.19 489 GLU A N 1
ATOM 4044 C CA . GLU A 1 489 ? -22.874 -0.458 -46.380 1.00 93.19 489 GLU A CA 1
ATOM 4045 C C . GLU A 1 489 ? -23.201 -1.721 -45.577 1.00 93.19 489 GLU A C 1
ATOM 4047 O O . GLU A 1 489 ? -24.346 -2.174 -45.569 1.00 93.19 489 GLU A O 1
ATOM 4052 N N . LYS A 1 490 ? -22.237 -2.253 -44.814 1.00 92.19 490 LYS A N 1
ATOM 4053 C CA . LYS A 1 490 ? -22.458 -3.435 -43.964 1.00 92.19 490 LYS A CA 1
ATOM 4054 C C . LYS A 1 490 ? -23.465 -3.175 -42.849 1.00 92.19 490 LYS A C 1
ATOM 4056 O O . LYS A 1 490 ? -24.241 -4.065 -42.504 1.00 92.19 490 LYS A O 1
ATOM 4061 N N . ASN A 1 491 ? -23.501 -1.961 -42.310 1.00 91.69 491 ASN A N 1
ATOM 4062 C CA . ASN A 1 491 ? -24.502 -1.563 -41.326 1.00 91.69 491 ASN A CA 1
ATOM 4063 C C . ASN A 1 491 ? -25.901 -1.469 -41.962 1.00 91.69 491 ASN A C 1
ATOM 4065 O O . ASN A 1 491 ? -26.879 -1.916 -41.364 1.00 91.69 491 ASN A O 1
ATOM 4069 N N . HIS A 1 492 ? -26.002 -0.977 -43.200 1.00 93.44 492 HIS A N 1
ATOM 4070 C CA . HIS A 1 492 ? -27.254 -0.974 -43.958 1.00 93.44 492 HIS A CA 1
ATOM 4071 C C . HIS A 1 492 ? -27.736 -2.398 -44.290 1.00 93.44 492 HIS A C 1
ATOM 4073 O O . HIS A 1 492 ? -28.903 -2.724 -44.062 1.00 93.44 492 HIS A O 1
ATOM 4079 N N . GLU A 1 493 ? -26.842 -3.287 -44.736 1.00 93.12 493 GLU A N 1
ATOM 4080 C CA . GLU A 1 493 ? -27.141 -4.714 -44.939 1.00 93.12 493 GLU A CA 1
ATOM 4081 C C . GLU A 1 493 ? -27.636 -5.369 -43.638 1.00 93.12 493 GLU A C 1
ATOM 4083 O O . GLU A 1 493 ? -28.668 -6.041 -43.636 1.00 93.12 493 GLU A O 1
ATOM 4088 N N . LEU A 1 494 ? -26.959 -5.122 -42.509 1.00 92.19 494 LEU A N 1
ATOM 4089 C CA . LEU A 1 494 ? -27.373 -5.615 -41.191 1.00 92.19 494 LEU A CA 1
ATOM 4090 C C . LEU A 1 494 ? -28.752 -5.097 -40.777 1.00 92.19 494 LEU A C 1
ATOM 4092 O O . LEU A 1 494 ? -29.556 -5.867 -40.253 1.00 92.19 494 LEU A O 1
ATOM 4096 N N . GLN A 1 495 ? -29.048 -3.815 -41.001 1.00 91.62 495 GLN A N 1
ATOM 4097 C CA . GLN A 1 495 ? -30.378 -3.256 -40.743 1.00 91.62 495 GLN A CA 1
ATOM 4098 C C . GLN A 1 495 ? -31.447 -3.920 -41.619 1.00 91.62 495 GLN A C 1
ATOM 4100 O O . GLN A 1 495 ? -32.525 -4.249 -41.123 1.00 91.62 495 GLN A O 1
ATOM 4105 N N . THR A 1 496 ? -31.129 -4.191 -42.885 1.00 92.19 496 THR A N 1
ATOM 4106 C CA . THR A 1 496 ? -32.035 -4.871 -43.821 1.00 92.19 496 THR A CA 1
ATOM 4107 C C . THR A 1 496 ? -32.304 -6.311 -43.381 1.00 92.19 496 THR A C 1
ATOM 4109 O O . THR A 1 496 ? -33.459 -6.727 -43.312 1.00 92.19 496 THR A O 1
ATOM 4112 N N . LEU A 1 497 ? -31.264 -7.058 -42.996 1.00 92.94 497 LEU A N 1
ATOM 4113 C CA . LEU A 1 497 ? -31.393 -8.420 -42.466 1.00 92.94 497 LEU A CA 1
ATOM 4114 C C . LEU A 1 497 ? -32.167 -8.453 -41.145 1.00 92.94 497 LEU A C 1
ATOM 4116 O O . LEU A 1 497 ? -33.012 -9.325 -40.957 1.00 92.94 497 LEU A O 1
ATOM 4120 N N . ARG A 1 498 ? -31.935 -7.489 -40.245 1.00 92.00 498 ARG A N 1
ATOM 4121 C CA . ARG A 1 498 ? -32.728 -7.339 -39.013 1.00 92.00 498 ARG A CA 1
ATOM 4122 C C . ARG A 1 498 ? -34.202 -7.100 -39.327 1.00 92.00 498 ARG A C 1
ATOM 4124 O O . ARG A 1 498 ? -35.052 -7.706 -38.686 1.00 92.00 498 ARG A O 1
ATOM 4131 N N . HIS A 1 499 ? -34.511 -6.264 -40.317 1.00 91.19 499 HIS A N 1
ATOM 4132 C CA . HIS A 1 499 ? -35.892 -6.038 -40.739 1.00 91.19 499 HIS A CA 1
ATOM 4133 C C . HIS A 1 499 ? -36.531 -7.314 -41.303 1.00 91.19 499 HIS A C 1
ATOM 4135 O O . HIS A 1 499 ? -37.620 -7.688 -40.876 1.00 91.19 499 HIS A O 1
ATOM 4141 N N . GLN A 1 500 ? -35.817 -8.038 -42.170 1.00 91.69 500 GLN A N 1
ATOM 4142 C CA . GLN A 1 500 ? -36.278 -9.319 -42.715 1.00 91.69 500 GLN A CA 1
ATOM 4143 C C . GLN A 1 500 ? -36.499 -10.373 -41.623 1.00 91.69 500 GLN A C 1
ATOM 4145 O O . GLN A 1 500 ? -37.475 -11.117 -41.689 1.00 91.69 500 GLN A O 1
ATOM 4150 N N . LEU A 1 501 ? -35.634 -10.432 -40.603 1.00 88.19 501 LEU A N 1
ATOM 4151 C CA . LEU A 1 501 ? -35.807 -11.338 -39.466 1.00 88.19 501 LEU A CA 1
ATOM 4152 C C . LEU A 1 501 ? -37.095 -11.007 -38.700 1.00 88.19 501 LEU A C 1
ATOM 4154 O O . LEU A 1 501 ? -37.910 -11.892 -38.470 1.00 88.19 501 LEU A O 1
ATOM 4158 N N . VAL A 1 502 ? -37.337 -9.724 -38.413 1.00 90.62 502 VAL A N 1
ATOM 4159 C CA . VAL A 1 502 ? -38.567 -9.260 -37.749 1.00 90.62 502 VAL A CA 1
ATOM 4160 C C . VAL A 1 502 ? -39.815 -9.577 -38.582 1.00 90.62 502 VAL A C 1
ATOM 4162 O O . VAL A 1 502 ? -40.840 -9.988 -38.036 1.00 90.62 502 VAL A O 1
ATOM 4165 N N . GLU A 1 503 ? -39.755 -9.431 -39.907 1.00 85.75 503 GLU A N 1
ATOM 4166 C CA . GLU A 1 503 ? -40.858 -9.823 -40.792 1.00 85.75 503 GLU A CA 1
ATOM 4167 C C . GLU A 1 503 ? -41.104 -11.337 -40.782 1.00 85.75 503 GLU A C 1
ATOM 4169 O O . GLU A 1 503 ? -42.260 -11.773 -40.757 1.00 85.75 503 GLU A O 1
ATOM 4174 N N . LYS A 1 504 ? -40.037 -12.145 -40.765 1.00 86.00 504 LYS A N 1
ATOM 4175 C CA . LYS A 1 504 ? -40.118 -13.609 -40.671 1.00 86.00 504 LYS A CA 1
ATOM 4176 C C . LYS A 1 504 ? -40.651 -14.063 -39.315 1.00 86.00 504 LYS A C 1
ATOM 4178 O O . LYS A 1 504 ? -41.519 -14.932 -39.294 1.00 86.00 504 LYS A O 1
ATOM 4183 N N . ASP A 1 505 ? -40.239 -13.429 -38.222 1.00 84.06 505 ASP A N 1
ATOM 4184 C CA . ASP A 1 505 ? -40.764 -13.682 -36.877 1.00 84.06 505 ASP A CA 1
ATOM 4185 C C . ASP A 1 505 ? -42.251 -13.320 -36.794 1.00 84.06 505 ASP A C 1
ATOM 4187 O O . ASP A 1 505 ? -43.058 -14.076 -36.249 1.00 84.06 505 ASP A O 1
ATOM 4191 N N . ARG A 1 506 ? -42.664 -12.208 -37.420 1.00 84.62 506 ARG A N 1
ATOM 4192 C CA . ARG A 1 506 ? -44.081 -11.828 -37.522 1.00 84.62 506 ARG A CA 1
ATOM 4193 C C . ARG A 1 506 ? -44.882 -12.820 -38.365 1.00 84.62 506 ARG A C 1
ATOM 4195 O O . ARG A 1 506 ? -46.019 -13.134 -38.017 1.00 84.62 506 ARG A O 1
ATOM 4202 N N . ALA A 1 507 ? -44.308 -13.332 -39.453 1.00 81.94 507 ALA A N 1
ATOM 4203 C CA . ALA A 1 507 ? -44.927 -14.378 -40.261 1.00 81.94 507 ALA A CA 1
ATOM 4204 C C . ALA A 1 507 ? -45.048 -15.694 -39.476 1.00 81.94 507 ALA A C 1
ATOM 4206 O O . ALA A 1 507 ? -46.121 -16.289 -39.479 1.00 81.94 507 ALA A O 1
ATOM 4207 N N . ALA A 1 508 ? -44.015 -16.109 -38.740 1.00 77.38 508 ALA A N 1
ATOM 4208 C CA . ALA A 1 508 ? -44.046 -17.287 -37.870 1.00 77.38 508 ALA A CA 1
ATOM 4209 C C . ALA A 1 508 ? -45.075 -17.145 -36.732 1.00 77.38 508 ALA A C 1
ATOM 4211 O O . ALA A 1 508 ? -45.819 -18.084 -36.442 1.00 77.38 508 ALA A O 1
ATOM 4212 N N . ALA A 1 509 ? -45.192 -15.954 -36.137 1.00 76.56 509 ALA A N 1
ATOM 4213 C CA . ALA A 1 509 ? -46.230 -15.624 -35.159 1.00 76.56 509 ALA A CA 1
ATOM 4214 C C . ALA A 1 509 ? -47.650 -15.673 -35.763 1.00 76.56 509 ALA A C 1
ATOM 4216 O O . ALA A 1 509 ? -48.612 -16.044 -35.090 1.00 76.56 509 ALA A O 1
ATOM 4217 N N . ASN A 1 510 ? -47.798 -15.328 -37.044 1.00 73.31 510 ASN A N 1
ATOM 4218 C CA . ASN A 1 510 ? -49.069 -15.461 -37.756 1.00 73.31 510 ASN A CA 1
ATOM 4219 C C . ASN A 1 510 ? -49.367 -16.924 -38.119 1.00 73.31 510 ASN A C 1
ATOM 4221 O O . ASN A 1 510 ? -50.496 -17.358 -37.921 1.00 73.31 510 ASN A O 1
ATOM 4225 N N . PHE A 1 511 ? -48.374 -17.704 -38.562 1.00 68.44 511 PHE A N 1
ATOM 4226 C CA . PHE A 1 511 ? -48.513 -19.144 -38.823 1.00 68.44 511 PHE A CA 1
ATOM 4227 C C . PHE A 1 511 ? -48.878 -19.927 -37.556 1.00 68.44 511 PHE A C 1
ATOM 4229 O O . PHE A 1 511 ? -49.748 -20.793 -37.597 1.00 68.44 511 PHE A O 1
ATOM 4236 N N . THR A 1 512 ? -48.285 -19.595 -36.409 1.00 64.19 512 THR A N 1
ATOM 4237 C CA . THR A 1 512 ? -48.657 -20.203 -35.121 1.00 64.19 512 THR A CA 1
ATOM 4238 C C . THR A 1 512 ? -50.076 -19.817 -34.703 1.00 64.19 512 THR A C 1
ATOM 4240 O O . THR A 1 512 ? -50.846 -20.691 -34.314 1.00 64.19 512 THR A O 1
ATOM 4243 N N . LYS A 1 513 ? -50.492 -18.555 -34.876 1.00 64.31 513 LYS A N 1
ATOM 4244 C CA . LYS A 1 513 ? -51.894 -18.148 -34.654 1.00 64.31 513 LYS A CA 1
ATOM 4245 C C . LYS A 1 513 ? -52.880 -18.822 -35.618 1.00 64.31 513 LYS A C 1
ATOM 4247 O O . LYS A 1 513 ? -53.998 -19.139 -35.215 1.00 64.31 513 LYS A O 1
ATOM 4252 N N . GLN A 1 514 ? -52.482 -19.064 -36.865 1.00 59.56 514 GLN A N 1
ATOM 4253 C CA . GLN A 1 514 ? -53.311 -19.722 -37.878 1.00 59.56 514 GLN A CA 1
ATOM 4254 C C . GLN A 1 514 ? -53.443 -21.234 -37.615 1.00 59.56 514 GLN A C 1
ATOM 4256 O O . GLN A 1 514 ? -54.533 -21.781 -37.746 1.00 59.56 514 GLN A O 1
ATOM 4261 N N . ASN A 1 515 ? -52.388 -21.892 -37.122 1.00 56.66 515 ASN A N 1
ATOM 4262 C CA . ASN A 1 515 ? -52.445 -23.296 -36.695 1.00 56.66 515 ASN A CA 1
ATOM 4263 C C . ASN A 1 515 ? -53.252 -23.497 -35.401 1.00 56.66 515 ASN A C 1
ATOM 4265 O O . ASN A 1 515 ? -53.951 -24.496 -35.276 1.00 56.66 515 ASN A O 1
ATOM 4269 N N . VAL A 1 516 ? -53.222 -22.541 -34.464 1.00 54.22 516 VAL A N 1
ATOM 4270 C CA . VAL A 1 516 ? -54.049 -22.582 -33.236 1.00 54.22 516 VAL A CA 1
ATOM 4271 C C . VAL A 1 516 ? -55.534 -22.291 -33.521 1.00 54.22 516 VAL A C 1
ATOM 4273 O O . VAL A 1 516 ? -56.395 -22.654 -32.725 1.00 54.22 516 VAL A O 1
ATOM 4276 N N . SER A 1 517 ? -55.863 -21.687 -34.669 1.00 55.44 517 SER A N 1
ATOM 4277 C CA . SER A 1 517 ? -57.248 -21.442 -35.108 1.00 55.44 517 SER A CA 1
ATOM 4278 C C . SER A 1 517 ? -57.796 -22.493 -36.085 1.00 55.44 517 SER A C 1
ATOM 4280 O O . SER A 1 517 ? -58.967 -22.408 -36.459 1.00 55.44 517 SER A O 1
ATOM 4282 N N . SER A 1 518 ? -57.007 -23.516 -36.448 1.00 51.38 518 SER A N 1
ATOM 4283 C CA . SER A 1 518 ? -57.514 -24.685 -37.173 1.00 51.38 518 SER A CA 1
ATOM 4284 C C . SER A 1 518 ? -58.236 -25.614 -36.190 1.00 51.38 518 SER A C 1
ATOM 4286 O O . SER A 1 518 ? -57.623 -26.229 -35.318 1.00 51.38 518 SER A O 1
ATOM 4288 N N . LEU A 1 519 ? -59.562 -25.671 -36.310 1.00 55.31 519 LEU A N 1
ATOM 4289 C CA . LEU A 1 519 ? -60.537 -26.271 -35.388 1.00 55.31 519 LEU A CA 1
ATOM 4290 C C . LEU A 1 519 ? -60.436 -27.807 -35.200 1.00 55.31 519 LEU A C 1
ATOM 4292 O O . LEU A 1 519 ? -61.378 -28.413 -34.694 1.00 55.31 519 LEU A O 1
ATOM 4296 N N . GLU A 1 520 ? -59.342 -28.447 -35.615 1.00 55.84 520 GLU A N 1
ATOM 4297 C CA . GLU A 1 520 ? -59.228 -29.910 -35.746 1.00 55.84 520 GLU A CA 1
ATOM 4298 C C . GLU A 1 520 ? -58.453 -30.573 -34.594 1.00 55.84 520 GLU A C 1
ATOM 4300 O O . GLU A 1 520 ? -58.807 -31.664 -34.164 1.00 55.84 520 GLU A O 1
ATOM 4305 N N . MET A 1 521 ? -57.462 -29.909 -33.989 1.00 54.44 521 MET A N 1
ATOM 4306 C CA . MET A 1 521 ? -56.705 -30.518 -32.880 1.00 54.44 521 MET A CA 1
ATOM 4307 C C . MET A 1 521 ? -57.450 -30.548 -31.528 1.00 54.44 521 MET A C 1
ATOM 4309 O O . MET A 1 521 ? -57.334 -31.548 -30.822 1.00 54.44 521 MET A O 1
ATOM 4313 N N . PRO A 1 522 ? -58.254 -29.535 -31.135 1.00 59.16 522 PRO A N 1
ATOM 4314 C CA . PRO A 1 522 ? -59.041 -29.616 -29.899 1.00 59.16 522 PRO A CA 1
ATOM 4315 C C . PRO A 1 522 ? -60.236 -30.578 -30.008 1.00 59.16 522 PRO A C 1
ATOM 4317 O O . PRO A 1 522 ? -60.645 -31.164 -29.005 1.00 59.16 522 PRO A O 1
ATOM 4320 N N . THR A 1 523 ? -60.794 -30.744 -31.215 1.00 60.56 523 THR A N 1
ATOM 4321 C CA . THR A 1 523 ? -61.964 -31.594 -31.496 1.00 60.56 523 THR A CA 1
ATOM 4322 C C . THR A 1 523 ? -61.592 -33.074 -31.594 1.00 60.56 523 THR A C 1
ATOM 4324 O O . THR A 1 523 ? -62.334 -33.920 -31.100 1.00 60.56 523 THR A O 1
ATOM 4327 N N . GLU A 1 524 ? -60.407 -33.404 -32.114 1.00 65.06 524 GLU A N 1
ATOM 4328 C CA . GLU A 1 524 ? -59.901 -34.784 -32.126 1.00 65.06 524 GLU A CA 1
ATOM 4329 C C . GLU A 1 524 ? -59.502 -35.263 -30.715 1.00 65.06 524 GLU A C 1
ATOM 4331 O O . GLU A 1 524 ? -59.740 -36.416 -30.356 1.00 65.06 524 GLU A O 1
ATOM 4336 N N . ILE A 1 525 ? -58.984 -34.368 -29.860 1.00 67.19 525 ILE A N 1
ATOM 4337 C CA . ILE A 1 525 ? -58.676 -34.681 -28.451 1.00 67.19 525 ILE A CA 1
ATOM 4338 C C . ILE A 1 525 ? -59.957 -34.943 -27.645 1.00 67.19 525 ILE A C 1
ATOM 4340 O O . ILE A 1 525 ? -60.001 -35.895 -26.867 1.00 67.19 525 ILE A O 1
ATOM 4344 N N . THR A 1 526 ? -61.018 -34.157 -27.856 1.00 69.50 526 THR A N 1
ATOM 4345 C CA . THR A 1 526 ? -62.319 -34.405 -27.202 1.00 69.50 526 THR A CA 1
ATOM 4346 C C . THR A 1 526 ? -62.963 -35.699 -27.701 1.00 69.50 526 THR A C 1
ATOM 4348 O O . THR A 1 526 ? -63.471 -36.476 -26.898 1.00 69.50 526 THR A O 1
ATOM 4351 N N . ARG A 1 527 ? -62.842 -36.011 -28.996 1.00 73.75 527 ARG A N 1
ATOM 4352 C CA . ARG A 1 527 ? -63.338 -37.269 -29.577 1.00 73.75 527 ARG A CA 1
ATOM 4353 C C . ARG A 1 527 ? -62.593 -38.505 -29.061 1.00 73.75 527 ARG A C 1
ATOM 4355 O O . ARG A 1 527 ? -63.215 -39.536 -28.815 1.00 73.75 527 ARG A O 1
ATOM 4362 N N . LEU A 1 528 ? -61.276 -38.412 -28.860 1.00 73.56 528 LEU A N 1
ATOM 4363 C CA . LEU A 1 528 ? -60.476 -39.481 -28.248 1.00 73.56 528 LEU A CA 1
ATOM 4364 C C . LEU A 1 528 ? -60.787 -39.656 -26.753 1.00 73.56 528 LEU A C 1
ATOM 4366 O O . LEU A 1 528 ? -60.779 -40.785 -26.267 1.00 73.56 528 LEU A O 1
ATOM 4370 N N . GLN A 1 529 ? -61.119 -38.578 -26.035 1.00 72.31 529 GLN A N 1
ATOM 4371 C CA . GLN A 1 529 ? -61.589 -38.649 -24.646 1.00 72.31 529 GLN A CA 1
ATOM 4372 C C . GLN A 1 529 ? -62.972 -39.309 -24.531 1.00 72.31 529 GLN A C 1
ATOM 4374 O O . GLN A 1 529 ? -63.172 -40.132 -23.639 1.00 72.31 529 GLN A O 1
ATOM 4379 N N . GLU A 1 530 ? -63.900 -39.023 -25.448 1.00 75.19 530 GLU A N 1
ATOM 4380 C CA . GLU A 1 530 ? -65.210 -39.693 -25.513 1.00 75.19 530 GLU A CA 1
ATOM 4381 C C . GLU A 1 530 ? -65.073 -41.185 -25.848 1.00 75.19 530 GLU A C 1
ATOM 4383 O O . GLU A 1 530 ? -65.729 -42.022 -25.230 1.00 75.19 530 GLU A O 1
ATOM 4388 N N . LEU A 1 531 ? -64.169 -41.546 -26.768 1.00 78.75 531 LEU A N 1
ATOM 4389 C CA . LEU A 1 531 ? -63.912 -42.949 -27.106 1.00 78.75 531 LEU A CA 1
ATOM 4390 C C . LEU A 1 531 ? -63.274 -43.724 -25.942 1.00 78.75 531 LEU A C 1
ATOM 4392 O O . LEU A 1 531 ? -63.527 -44.918 -25.785 1.00 78.75 531 LEU A O 1
ATOM 4396 N N . LEU A 1 532 ? -62.443 -43.053 -25.138 1.00 77.19 532 LEU A N 1
ATOM 4397 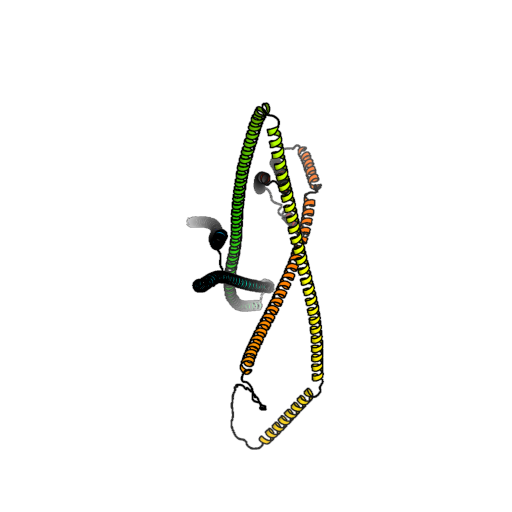C CA . LEU A 1 532 ? -61.854 -43.630 -23.933 1.00 77.19 532 LEU A CA 1
ATOM 4398 C C . LEU A 1 532 ? -62.920 -43.835 -22.849 1.00 77.19 532 LEU A C 1
ATOM 4400 O O . LEU A 1 532 ? -63.014 -44.930 -22.307 1.00 77.19 532 LEU A O 1
ATOM 4404 N N . GLN A 1 533 ? -63.789 -42.845 -22.618 1.00 73.38 533 GLN A N 1
ATOM 4405 C CA . GLN A 1 533 ? -64.911 -42.973 -21.680 1.00 73.38 533 GLN A CA 1
ATOM 4406 C C . GLN A 1 533 ? -65.895 -44.078 -22.086 1.00 73.38 533 GLN A C 1
ATOM 4408 O O . GLN A 1 533 ? -66.379 -44.806 -21.222 1.00 73.38 533 GLN A O 1
ATOM 4413 N N . GLU A 1 534 ? -66.166 -44.249 -23.382 1.00 74.62 534 GLU A N 1
ATOM 4414 C CA . GLU A 1 534 ? -67.017 -45.335 -23.881 1.00 74.62 534 GLU A CA 1
ATOM 4415 C C . GLU A 1 534 ? -66.346 -46.705 -23.690 1.00 74.62 534 GLU A C 1
ATOM 4417 O O . GLU A 1 534 ? -67.003 -47.678 -23.315 1.00 74.62 534 GLU A O 1
ATOM 4422 N N . LYS A 1 535 ? -65.017 -46.786 -23.854 1.00 73.31 535 LYS A N 1
ATOM 4423 C CA . LYS A 1 535 ? -64.257 -47.999 -23.520 1.00 73.31 535 LYS A CA 1
ATOM 4424 C C . LYS A 1 535 ? -64.248 -48.297 -22.024 1.00 73.31 535 LYS A C 1
ATOM 4426 O O . LYS A 1 535 ? -64.425 -49.457 -21.667 1.00 73.31 535 LYS A O 1
ATOM 4431 N N . ASP A 1 536 ? -64.131 -47.293 -21.164 1.00 73.38 536 ASP A N 1
ATOM 4432 C CA . ASP A 1 536 ? -64.238 -47.471 -19.712 1.00 73.38 536 ASP A CA 1
ATOM 4433 C C . ASP A 1 536 ? -65.656 -47.909 -19.301 1.00 73.38 536 ASP A C 1
ATOM 4435 O O . ASP A 1 536 ? -65.822 -48.741 -18.408 1.00 73.38 536 ASP A O 1
ATOM 4439 N N . ARG A 1 537 ? -66.691 -47.445 -20.013 1.00 75.62 537 ARG A N 1
ATOM 4440 C CA . ARG A 1 537 ? -68.082 -47.902 -19.854 1.00 75.62 537 ARG A CA 1
ATOM 4441 C C . ARG A 1 537 ? -68.261 -49.378 -20.211 1.00 75.62 537 ARG A C 1
ATOM 4443 O O . ARG A 1 537 ? -68.874 -50.118 -19.446 1.00 75.62 537 ARG A O 1
ATOM 4450 N N . ILE A 1 538 ? -67.672 -49.812 -21.326 1.00 75.19 538 ILE A N 1
ATOM 4451 C CA . ILE A 1 538 ? -67.686 -51.214 -21.777 1.00 75.19 538 ILE A CA 1
ATOM 4452 C C . ILE A 1 538 ? -66.868 -52.102 -20.827 1.00 75.19 538 ILE A C 1
ATOM 4454 O O . ILE A 1 538 ? -67.256 -53.235 -20.545 1.00 75.19 538 ILE A O 1
ATOM 4458 N N . ILE A 1 539 ? -65.757 -51.594 -20.284 1.00 68.06 539 ILE A N 1
ATOM 4459 C CA . ILE A 1 539 ? -64.985 -52.287 -19.245 1.00 68.06 539 ILE A CA 1
ATOM 4460 C C . ILE A 1 539 ? -65.830 -52.435 -17.972 1.00 68.06 539 ILE A C 1
ATOM 4462 O O . ILE A 1 539 ? -65.840 -53.513 -17.383 1.00 68.06 539 ILE A O 1
ATOM 4466 N N . HIS A 1 540 ? -66.602 -51.418 -17.579 1.00 63.53 540 HIS A N 1
ATOM 4467 C CA . HIS A 1 540 ? -67.533 -51.524 -16.453 1.00 63.53 540 HIS A CA 1
ATOM 4468 C C . HIS A 1 540 ? -68.680 -52.524 -16.698 1.00 63.53 540 HIS A C 1
ATOM 4470 O O . HIS A 1 540 ? -69.009 -53.266 -15.774 1.00 63.53 540 HIS A O 1
ATOM 4476 N N . GLU A 1 541 ? -69.225 -52.632 -17.917 1.00 65.75 541 GLU A N 1
ATOM 4477 C CA . GLU A 1 541 ? -70.214 -53.669 -18.277 1.00 65.75 541 GLU A CA 1
ATOM 4478 C C . GLU A 1 541 ? -69.613 -55.086 -18.272 1.00 65.75 541 GLU A C 1
ATOM 4480 O O . GLU A 1 541 ? -70.218 -56.010 -17.730 1.00 65.75 541 GLU A O 1
ATOM 4485 N N . LEU A 1 542 ? -68.382 -55.268 -18.764 1.00 64.19 542 LEU A N 1
ATOM 4486 C CA . LEU A 1 542 ? -67.686 -56.564 -18.730 1.00 64.19 542 LEU A CA 1
ATOM 4487 C C . LEU A 1 542 ? -67.265 -56.980 -17.309 1.00 64.19 542 LEU A C 1
ATOM 4489 O O . LEU A 1 542 ? -67.255 -58.170 -16.987 1.00 64.19 542 LEU A O 1
ATOM 4493 N N . VAL A 1 543 ? -66.958 -56.016 -16.436 1.00 64.25 543 VAL A N 1
ATOM 4494 C CA . VAL A 1 543 ? -66.678 -56.255 -15.009 1.00 64.25 543 VAL A CA 1
ATOM 4495 C C . VAL A 1 543 ? -67.964 -56.570 -14.230 1.00 64.25 543 VAL A C 1
ATOM 4497 O O . VAL A 1 543 ? -67.916 -57.351 -13.281 1.00 64.25 543 VAL A O 1
ATOM 4500 N N . GLN A 1 544 ? -69.120 -56.050 -14.654 1.00 55.47 544 GLN A N 1
ATOM 4501 C CA . GLN A 1 544 ? -70.425 -56.339 -14.046 1.00 55.47 544 GLN A CA 1
ATOM 4502 C C . GLN A 1 544 ? -70.997 -57.700 -14.497 1.00 55.47 544 GLN A C 1
ATOM 4504 O O . GLN A 1 544 ? -71.547 -58.432 -13.670 1.00 55.47 544 GLN A O 1
ATOM 4509 N N . ASP A 1 545 ? -70.763 -58.110 -15.749 1.00 53.59 545 ASP A N 1
ATOM 4510 C CA . ASP A 1 545 ? -71.108 -59.450 -16.256 1.00 53.59 545 ASP A CA 1
ATOM 4511 C C . ASP A 1 545 ? -70.171 -60.555 -15.726 1.00 53.59 545 ASP A C 1
ATOM 4513 O O . ASP A 1 545 ? -70.583 -61.710 -15.572 1.00 53.59 545 ASP A O 1
ATOM 4517 N N . GLY A 1 546 ? -68.935 -60.206 -15.353 1.00 52.78 546 GLY A N 1
ATOM 4518 C CA . GLY A 1 546 ? -67.968 -61.118 -14.732 1.00 52.78 546 GLY A CA 1
ATOM 4519 C C . GLY A 1 546 ? -68.227 -61.447 -13.253 1.00 52.78 546 GLY A C 1
ATOM 4520 O O . GLY A 1 546 ? -67.686 -62.430 -12.751 1.00 52.78 546 GLY A O 1
ATOM 4521 N N . GLN A 1 547 ? -69.067 -60.681 -12.544 1.00 48.75 547 GLN A N 1
ATOM 4522 C CA . GLN A 1 547 ? -69.297 -60.830 -11.094 1.00 48.75 547 GLN A CA 1
ATOM 4523 C C . GLN A 1 547 ? -70.555 -61.644 -10.721 1.00 48.75 547 GLN A C 1
ATOM 4525 O O . GLN A 1 547 ? -70.884 -61.760 -9.542 1.00 48.75 547 GLN A O 1
ATOM 4530 N N . SER A 1 548 ? -71.237 -62.269 -11.693 1.00 47.84 548 SER A N 1
ATOM 4531 C CA . SER A 1 548 ? -72.432 -63.105 -11.450 1.00 47.84 548 SER A CA 1
ATOM 4532 C C . SER A 1 548 ? -72.223 -64.622 -11.593 1.00 47.84 548 SER A C 1
ATOM 4534 O O . SER A 1 548 ? -73.173 -65.388 -11.409 1.00 47.84 548 SER A O 1
ATOM 4536 N N . LYS A 1 549 ? -70.997 -65.104 -11.855 1.00 47.41 549 LYS A N 1
ATOM 4537 C CA . LYS A 1 549 ? -70.678 -66.544 -11.818 1.00 47.41 549 LYS A CA 1
ATOM 4538 C C . LYS A 1 549 ? -69.327 -66.830 -11.155 1.00 47.41 549 LYS A C 1
ATOM 4540 O O . LYS A 1 549 ? -68.280 -66.630 -11.754 1.00 47.41 549 LYS A O 1
ATOM 4545 N N . ASN A 1 550 ? -69.437 -67.438 -9.974 1.00 37.75 550 ASN A N 1
ATOM 4546 C CA . ASN A 1 550 ? -68.436 -68.165 -9.188 1.00 37.75 550 ASN A CA 1
ATOM 4547 C C . ASN A 1 550 ? -67.555 -67.353 -8.223 1.00 37.75 550 ASN A C 1
ATOM 4549 O O . ASN A 1 550 ? -66.490 -66.848 -8.559 1.00 37.75 550 ASN A O 1
ATOM 4553 N N . GLU A 1 551 ? -67.993 -67.380 -6.960 1.00 34.00 551 GLU A N 1
ATOM 4554 C CA . GLU A 1 551 ? -67.152 -67.378 -5.764 1.00 34.00 551 GLU A CA 1
ATOM 4555 C C . GLU A 1 551 ? -65.988 -68.372 -5.904 1.00 34.00 551 GLU A C 1
ATOM 4557 O O . GLU A 1 551 ? -66.219 -69.538 -6.231 1.00 34.00 551 GLU A O 1
ATOM 4562 N N . SER A 1 552 ? -64.762 -67.945 -5.585 1.00 31.73 552 SER A N 1
ATOM 4563 C CA . SER A 1 552 ? -63.821 -68.675 -4.717 1.00 31.73 552 SER A CA 1
ATOM 4564 C C . SER A 1 552 ? -62.488 -67.926 -4.573 1.00 31.73 552 SER A C 1
ATOM 4566 O O . SER A 1 552 ? -61.701 -67.865 -5.505 1.00 31.73 552 SER A O 1
ATOM 4568 N N . SER A 1 553 ? -62.211 -67.506 -3.336 1.00 30.28 553 SER A N 1
ATOM 4569 C CA . SER A 1 553 ? -60.922 -67.703 -2.654 1.00 30.28 553 SER A CA 1
ATOM 4570 C C . SER A 1 553 ? -59.692 -66.831 -3.013 1.00 30.28 553 SER A C 1
ATOM 4572 O O . SER A 1 553 ? -59.027 -67.042 -4.016 1.00 30.28 553 SER A O 1
ATOM 4574 N N . LEU A 1 554 ? -59.307 -66.025 -2.006 1.00 32.09 554 LEU A N 1
ATOM 4575 C CA . LEU A 1 554 ? -57.953 -65.606 -1.578 1.00 32.09 554 LEU A CA 1
ATOM 4576 C C . LEU A 1 554 ? -57.267 -64.371 -2.221 1.00 32.09 554 LEU A C 1
ATOM 4578 O O . LEU A 1 554 ? -57.012 -64.282 -3.412 1.00 32.09 554 LEU A O 1
ATOM 4582 N N . GLN A 1 555 ? -56.933 -63.452 -1.303 1.00 26.16 555 GLN A N 1
ATOM 4583 C CA . GLN A 1 555 ? -55.913 -62.386 -1.278 1.00 26.16 555 GLN A CA 1
ATOM 4584 C C . GLN A 1 555 ? -54.499 -62.833 -1.745 1.00 26.16 555 GLN A C 1
ATOM 4586 O O . GLN A 1 555 ? -54.282 -64.042 -1.836 1.00 26.16 555 GLN A O 1
ATOM 4591 N N . PRO A 1 556 ? -53.450 -61.970 -1.722 1.00 43.78 556 PRO A N 1
ATOM 4592 C CA . PRO A 1 556 ? -53.280 -60.544 -2.085 1.00 43.78 556 PRO A CA 1
ATOM 4593 C C . PRO A 1 556 ? -51.977 -60.316 -2.923 1.00 43.78 556 PRO A C 1
ATOM 4595 O O . PRO A 1 556 ? -51.343 -61.279 -3.335 1.00 43.78 556 PRO A O 1
ATOM 4598 N N . GLU A 1 557 ? -51.527 -59.047 -3.033 1.00 26.00 557 GLU A N 1
ATOM 4599 C CA . GLU A 1 557 ? -50.106 -58.621 -3.185 1.00 26.00 557 GLU A CA 1
ATOM 4600 C C . GLU A 1 557 ? -49.449 -58.784 -4.583 1.00 26.00 557 GLU A C 1
ATOM 4602 O O . GLU A 1 557 ? -49.732 -59.728 -5.298 1.00 26.00 557 GLU A O 1
ATOM 4607 N N . LYS A 1 558 ? -48.517 -57.955 -5.087 1.00 27.47 558 LYS A N 1
ATOM 4608 C CA . LYS A 1 558 ? -47.875 -56.667 -4.738 1.00 27.47 558 LYS A CA 1
ATOM 4609 C C . LYS A 1 558 ? -46.900 -56.329 -5.901 1.00 27.47 558 LYS A C 1
ATOM 4611 O O . LYS A 1 558 ? -46.476 -57.236 -6.604 1.00 27.47 558 LYS A O 1
ATOM 4616 N N . MET A 1 559 ? -46.460 -55.069 -5.964 1.00 26.50 559 MET A N 1
ATOM 4617 C CA . MET A 1 559 ? -45.099 -54.614 -6.337 1.00 26.50 559 MET A CA 1
ATOM 4618 C C . MET A 1 559 ? -44.578 -54.633 -7.801 1.00 26.50 559 MET A C 1
ATOM 4620 O O . MET A 1 559 ? -44.344 -55.671 -8.401 1.00 26.50 559 MET A O 1
ATOM 4624 N N . GLU A 1 560 ? -44.278 -53.406 -8.256 1.00 30.48 560 GLU A N 1
ATOM 4625 C CA . GLU A 1 560 ? -42.957 -52.887 -8.688 1.00 30.48 560 GLU A CA 1
ATOM 4626 C C . GLU A 1 560 ? -42.280 -53.274 -10.028 1.00 30.48 560 GLU A C 1
ATOM 4628 O O . GLU A 1 560 ? -41.783 -54.374 -10.224 1.00 30.48 560 GLU A O 1
ATOM 4633 N N . ALA A 1 561 ? -42.119 -52.210 -10.836 1.00 31.78 561 ALA A N 1
ATOM 4634 C CA . ALA A 1 561 ? -40.860 -51.582 -11.285 1.00 31.78 561 ALA A CA 1
ATOM 4635 C C . ALA A 1 561 ? -40.087 -52.078 -12.532 1.00 31.78 561 ALA A C 1
ATOM 4637 O O . ALA A 1 561 ? -39.762 -53.253 -12.672 1.00 31.78 561 ALA A O 1
ATOM 4638 N N . SER A 1 562 ? -39.597 -51.062 -13.272 1.00 35.69 562 SER A N 1
ATOM 4639 C CA . SER A 1 562 ? -38.251 -50.901 -13.890 1.00 35.69 562 SER A CA 1
ATOM 4640 C C . SER A 1 562 ? -38.160 -50.854 -15.434 1.00 35.69 562 SER A C 1
ATOM 4642 O O . SER A 1 562 ? -38.712 -51.701 -16.125 1.00 35.69 562 SER A O 1
ATOM 4644 N N . GLU A 1 563 ? -37.419 -49.844 -15.929 1.00 42.44 563 GLU A N 1
ATOM 4645 C CA . GLU A 1 563 ? -36.893 -49.556 -17.299 1.00 42.44 563 GLU A CA 1
ATOM 4646 C C . GLU A 1 563 ? -35.781 -50.581 -17.732 1.00 42.44 563 GLU A C 1
ATOM 4648 O O . GLU A 1 563 ? -35.655 -51.556 -16.983 1.00 42.44 563 GLU A O 1
ATOM 4653 N N . PRO A 1 564 ? -34.898 -50.452 -18.787 1.00 52.47 564 PRO A N 1
ATOM 4654 C CA . PRO A 1 564 ? -34.623 -49.410 -19.831 1.00 52.47 564 PRO A CA 1
ATOM 4655 C C . PRO A 1 564 ? -34.100 -49.910 -21.252 1.00 52.47 564 PRO A C 1
ATOM 4657 O O . PRO A 1 564 ? -34.151 -51.101 -21.547 1.00 52.47 564 PRO A O 1
ATOM 4660 N N . ASN A 1 565 ? -33.534 -48.978 -22.071 1.00 32.09 565 ASN A N 1
ATOM 4661 C CA . ASN A 1 565 ? -32.380 -49.046 -23.044 1.00 32.09 565 ASN A CA 1
ATOM 4662 C C . ASN A 1 565 ? -32.466 -49.183 -24.615 1.00 32.09 565 ASN A C 1
ATOM 4664 O O . ASN A 1 565 ? -33.113 -50.076 -25.150 1.00 32.09 565 ASN A O 1
ATOM 4668 N N . ASP A 1 566 ? -31.643 -48.311 -25.264 1.00 35.09 566 ASP A N 1
ATOM 4669 C CA . ASP A 1 566 ? -30.675 -48.365 -26.418 1.00 35.09 566 ASP A CA 1
ATOM 4670 C C . ASP A 1 566 ? -30.979 -48.423 -27.964 1.00 35.09 566 ASP A C 1
ATOM 4672 O O . ASP A 1 566 ? -31.684 -49.291 -28.467 1.00 35.09 566 ASP A O 1
ATOM 4676 N N . ASP A 1 567 ? -30.278 -47.500 -28.680 1.00 36.47 567 ASP A N 1
ATOM 4677 C CA . ASP A 1 567 ? -29.432 -47.518 -29.925 1.00 36.47 567 ASP A CA 1
ATOM 4678 C C . ASP A 1 567 ? -29.867 -47.679 -31.435 1.00 36.47 567 ASP A C 1
ATOM 4680 O O . ASP A 1 567 ? -30.475 -48.656 -31.851 1.00 36.47 567 ASP A O 1
ATOM 4684 N N . GLN A 1 568 ? -29.338 -46.729 -32.260 1.00 39.31 568 GLN A N 1
ATOM 4685 C CA . GLN A 1 568 ? -28.645 -46.748 -33.603 1.00 39.31 568 GLN A CA 1
ATOM 4686 C C . GLN A 1 568 ? -29.240 -47.225 -34.971 1.00 39.31 568 GLN A C 1
ATOM 4688 O O . GLN A 1 568 ? -29.767 -48.322 -35.084 1.00 39.31 568 GLN A O 1
ATOM 4693 N N . GLN A 1 569 ? -28.953 -46.453 -36.061 1.00 38.53 569 GLN A N 1
ATOM 4694 C CA . GLN A 1 569 ? -28.666 -46.826 -37.499 1.00 38.53 569 GLN A CA 1
ATOM 4695 C C . GLN A 1 569 ? -28.446 -45.535 -38.362 1.00 38.53 569 GLN A C 1
ATOM 4697 O O . GLN A 1 569 ? -29.159 -44.568 -38.123 1.00 38.53 569 GLN A O 1
ATOM 4702 N N . ASN A 1 570 ? -27.429 -45.285 -39.224 1.00 34.69 570 ASN A N 1
ATOM 4703 C CA . ASN A 1 570 ? -26.768 -45.903 -40.413 1.00 34.69 570 ASN A CA 1
ATOM 4704 C C . ASN A 1 570 ? -27.496 -45.690 -41.776 1.00 34.69 570 ASN A C 1
ATOM 4706 O O . ASN A 1 570 ? -28.710 -45.845 -41.800 1.00 34.69 570 ASN A O 1
ATOM 4710 N N . VAL A 1 571 ? -26.759 -45.369 -42.871 1.00 37.69 571 VAL A N 1
ATOM 4711 C CA . VAL A 1 571 ? -26.895 -45.859 -44.286 1.00 37.69 571 VAL A CA 1
ATOM 4712 C C . VAL A 1 571 ? -26.034 -45.055 -45.305 1.00 37.69 571 VAL A C 1
ATOM 4714 O O . VAL A 1 571 ? -26.039 -43.827 -45.324 1.00 37.69 571 VAL A O 1
ATOM 4717 N N . ASN A 1 572 ? -25.340 -45.809 -46.174 1.00 37.88 572 ASN A N 1
ATOM 4718 C CA . ASN A 1 572 ? -24.588 -45.464 -47.401 1.00 37.88 572 ASN A CA 1
ATOM 4719 C C . ASN A 1 572 ? -25.429 -45.778 -48.660 1.00 37.88 572 ASN A C 1
ATOM 4721 O O . ASN A 1 572 ? -26.174 -46.752 -48.612 1.00 37.88 572 ASN A O 1
ATOM 4725 N N . GLU A 1 573 ? -25.191 -45.125 -49.811 1.00 39.38 573 GLU A N 1
ATOM 4726 C CA . GLU A 1 573 ? -25.540 -45.642 -51.160 1.00 39.38 573 GLU A CA 1
ATOM 4727 C C . GLU A 1 573 ? -24.848 -44.843 -52.300 1.00 39.38 573 GLU A C 1
ATOM 4729 O O . GLU A 1 573 ? -24.382 -43.731 -52.078 1.00 39.38 573 GLU A O 1
ATOM 4734 N N . LYS A 1 574 ? -24.899 -45.310 -53.558 1.00 40.78 574 LYS A N 1
ATOM 4735 C CA . LYS A 1 574 ? -23.893 -46.051 -54.355 1.00 40.78 574 LYS A CA 1
ATOM 4736 C C . LYS A 1 574 ? -24.026 -45.605 -55.839 1.00 40.78 574 LYS A C 1
ATOM 4738 O O . LYS A 1 574 ? -25.079 -45.106 -56.222 1.00 40.78 574 LYS A O 1
ATOM 4743 N N . GLU A 1 575 ? -22.984 -45.789 -56.654 1.00 41.03 575 GLU A N 1
ATOM 4744 C CA . GLU A 1 575 ? -22.832 -45.413 -58.084 1.00 41.03 575 GLU A CA 1
ATOM 4745 C C . GLU A 1 575 ? -23.628 -46.272 -59.105 1.00 41.03 575 GLU A C 1
ATOM 4747 O O . GLU A 1 575 ? -23.904 -47.436 -58.807 1.00 41.03 575 GLU A O 1
ATOM 4752 N N . ALA A 1 576 ? -23.881 -45.748 -60.332 1.00 37.56 576 ALA A N 1
ATOM 4753 C CA . ALA A 1 576 ? -23.748 -46.449 -61.643 1.00 37.56 576 ALA A CA 1
ATOM 4754 C C . ALA A 1 576 ? -24.201 -45.615 -62.883 1.00 37.56 576 ALA A C 1
ATOM 4756 O O . ALA A 1 576 ? -25.233 -44.952 -62.799 1.00 37.56 576 ALA A O 1
ATOM 4757 N N . LEU A 1 577 ? -23.481 -45.773 -64.026 1.00 34.72 577 LEU A N 1
ATOM 4758 C CA . LEU A 1 577 ? -23.822 -45.618 -65.484 1.00 34.72 577 LEU A CA 1
ATOM 4759 C C . LEU A 1 577 ? -22.745 -44.795 -66.248 1.00 34.72 577 LEU A C 1
ATOM 4761 O O . LEU A 1 577 ? -22.431 -43.705 -65.800 1.00 34.72 577 LEU A O 1
ATOM 4765 N N . THR A 1 578 ? -22.181 -45.105 -67.432 1.00 38.44 578 THR A N 1
ATOM 4766 C CA . THR A 1 578 ? -22.012 -46.282 -68.330 1.00 38.44 578 THR A CA 1
ATOM 4767 C C . THR A 1 578 ? -21.027 -45.881 -69.459 1.00 38.44 578 THR A C 1
ATOM 4769 O O . THR A 1 578 ? -20.918 -44.698 -69.769 1.00 38.44 578 THR A O 1
ATOM 4772 N N . ALA A 1 579 ? -20.357 -46.857 -70.088 1.00 42.38 579 ALA A N 1
ATOM 4773 C CA . ALA A 1 579 ? -19.304 -46.734 -71.113 1.00 42.38 579 ALA A CA 1
ATOM 4774 C C . ALA A 1 579 ? -19.770 -46.382 -72.549 1.00 42.38 579 ALA A C 1
ATOM 4776 O O . ALA A 1 579 ? -20.861 -46.795 -72.943 1.00 42.38 579 ALA A O 1
ATOM 4777 N N . ILE A 1 580 ? -18.889 -45.747 -73.347 1.00 38.94 580 ILE A N 1
ATOM 4778 C CA . ILE A 1 580 ? -18.790 -45.855 -74.824 1.00 38.94 580 ILE A CA 1
ATOM 4779 C C . ILE A 1 580 ? -17.299 -45.809 -75.228 1.00 38.94 580 ILE A C 1
ATOM 4781 O O . ILE A 1 580 ? -16.560 -44.950 -74.755 1.00 38.94 580 ILE A O 1
ATOM 4785 N N . ASP A 1 581 ? -16.904 -46.754 -76.085 1.00 42.81 581 ASP A N 1
ATOM 4786 C CA . ASP A 1 581 ? -15.556 -47.057 -76.588 1.00 42.81 581 ASP A CA 1
ATOM 4787 C C . ASP A 1 581 ? -14.870 -45.941 -77.402 1.00 42.81 581 ASP A C 1
ATOM 4789 O O . ASP A 1 581 ? -15.515 -45.220 -78.168 1.00 42.81 581 ASP A O 1
ATOM 4793 N N . GLY A 1 582 ? -13.533 -45.910 -77.336 1.00 35.34 582 GLY A N 1
ATOM 4794 C CA . GLY A 1 582 ? -12.660 -45.196 -78.272 1.00 35.34 582 GLY A CA 1
ATOM 4795 C C . GLY A 1 582 ? -11.199 -45.170 -77.814 1.00 35.34 582 GLY A C 1
ATOM 4796 O O . GLY A 1 582 ? -10.841 -44.352 -76.977 1.00 35.34 582 GLY A O 1
ATOM 4797 N N . ASP A 1 583 ? -10.381 -46.071 -78.366 1.00 44.53 583 ASP A N 1
ATOM 4798 C CA . ASP A 1 583 ? -8.914 -46.115 -78.261 1.00 44.53 583 ASP A CA 1
ATOM 4799 C C . ASP A 1 583 ? -8.257 -44.751 -78.564 1.00 44.53 583 ASP A C 1
ATOM 4801 O O . ASP A 1 583 ? -8.349 -44.293 -79.701 1.00 44.53 583 ASP A O 1
ATOM 4805 N N . ASP A 1 584 ? -7.552 -44.142 -77.598 1.00 37.69 584 ASP A N 1
ATOM 4806 C CA . ASP A 1 584 ? -6.227 -43.518 -77.792 1.00 37.69 584 ASP A CA 1
ATOM 4807 C C . ASP A 1 584 ? -5.638 -42.969 -76.468 1.00 37.69 584 ASP A C 1
ATOM 4809 O O . ASP A 1 584 ? -6.334 -42.370 -75.658 1.00 37.69 584 ASP A O 1
ATOM 4813 N N . ALA A 1 585 ? -4.323 -43.142 -76.301 1.00 45.16 585 ALA A N 1
ATOM 4814 C CA . ALA A 1 585 ? -3.406 -42.369 -75.444 1.00 45.16 585 ALA A CA 1
ATOM 4815 C C . ALA A 1 585 ? -3.632 -42.279 -73.905 1.00 45.16 585 ALA A C 1
ATOM 4817 O O . ALA A 1 585 ? -4.279 -41.396 -73.353 1.00 45.16 585 ALA A O 1
ATOM 4818 N N . MET A 1 586 ? -2.899 -43.144 -73.202 1.00 45.38 586 MET A N 1
ATOM 4819 C CA . MET A 1 586 ? -2.629 -43.199 -71.757 1.00 45.38 586 MET A CA 1
ATOM 4820 C C . MET A 1 586 ? -1.782 -42.023 -71.197 1.00 45.38 586 MET A C 1
ATOM 4822 O O . MET A 1 586 ? -0.698 -42.268 -70.669 1.00 45.38 586 MET A O 1
ATOM 4826 N N . THR A 1 587 ? -2.222 -40.761 -71.277 1.00 49.91 587 THR A N 1
ATOM 4827 C CA . THR A 1 587 ? -1.468 -39.641 -70.645 1.00 49.91 587 THR A CA 1
ATOM 4828 C C . THR A 1 587 ? -2.262 -38.662 -69.777 1.00 49.91 587 THR A C 1
ATOM 4830 O O . THR A 1 587 ? -1.629 -37.901 -69.055 1.00 49.91 587 THR A O 1
ATOM 4833 N N . ASP A 1 588 ? -3.597 -38.714 -69.738 1.00 50.47 588 ASP A N 1
ATOM 4834 C CA . ASP A 1 588 ? -4.378 -37.670 -69.041 1.00 50.47 588 ASP A CA 1
ATOM 4835 C C . ASP A 1 588 ? -4.830 -38.047 -67.610 1.00 50.47 588 ASP A C 1
ATOM 4837 O O . ASP A 1 588 ? -5.207 -37.175 -66.833 1.00 50.47 588 ASP A O 1
ATOM 4841 N N . SER A 1 589 ? -4.735 -39.323 -67.201 1.00 55.00 589 SER A N 1
ATOM 4842 C CA . SER A 1 589 ? -5.211 -39.769 -65.873 1.00 55.00 589 SER A CA 1
ATOM 4843 C C . SER A 1 589 ? -4.322 -39.311 -64.710 1.00 55.00 589 SER A C 1
ATOM 4845 O O . SER A 1 589 ? -4.835 -39.042 -63.631 1.00 55.00 589 SER A O 1
ATOM 4847 N N . GLU A 1 590 ? -3.003 -39.207 -64.909 1.00 57.25 590 GLU A N 1
ATOM 4848 C CA . GLU A 1 590 ? -2.091 -38.753 -63.846 1.00 57.25 590 GLU A CA 1
ATOM 4849 C C . GLU A 1 590 ? -2.207 -37.238 -63.610 1.00 57.25 590 GLU A C 1
ATOM 4851 O O . GLU A 1 590 ? -2.083 -36.785 -62.474 1.00 57.25 590 GLU A O 1
ATOM 4856 N N . GLU A 1 591 ? -2.494 -36.444 -64.651 1.00 58.31 591 GLU A N 1
ATOM 4857 C CA . GLU A 1 591 ? -2.723 -35.001 -64.498 1.00 58.31 591 GLU A CA 1
ATOM 4858 C C . GLU A 1 591 ? -4.042 -34.695 -63.781 1.00 58.31 591 GLU A C 1
ATOM 4860 O O . GLU A 1 591 ? -4.088 -33.766 -62.975 1.00 58.31 591 GLU A O 1
ATOM 4865 N N . ASP A 1 592 ? -5.102 -35.463 -64.040 1.00 59.78 592 ASP A N 1
ATOM 4866 C CA . ASP A 1 592 ? -6.396 -35.255 -63.385 1.00 59.78 592 ASP A CA 1
ATOM 4867 C C . ASP A 1 592 ? -6.391 -35.706 -61.916 1.00 59.78 592 ASP A C 1
ATOM 4869 O O . ASP A 1 592 ? -6.952 -35.001 -61.076 1.00 59.78 592 ASP A O 1
ATOM 4873 N N . ASP A 1 593 ? -5.662 -36.772 -61.565 1.00 65.31 593 ASP A N 1
ATOM 4874 C CA . ASP A 1 593 ? -5.449 -37.167 -60.164 1.00 65.31 593 ASP A CA 1
ATOM 4875 C C . ASP A 1 593 ? -4.632 -36.109 -59.393 1.00 65.31 593 ASP A C 1
ATOM 4877 O O . ASP A 1 593 ? -4.963 -35.764 -58.255 1.00 65.31 593 ASP A O 1
ATOM 4881 N N . ILE A 1 594 ? -3.597 -35.526 -60.018 1.00 69.19 594 ILE A N 1
ATOM 4882 C CA . ILE A 1 594 ? -2.816 -34.424 -59.423 1.00 69.19 594 ILE A CA 1
ATOM 4883 C C . ILE A 1 594 ? -3.695 -33.180 -59.244 1.00 69.19 594 ILE A C 1
ATOM 4885 O O . ILE A 1 594 ? -3.709 -32.593 -58.161 1.00 69.19 594 ILE A O 1
ATOM 4889 N N . ARG A 1 595 ? -4.485 -32.807 -60.259 1.00 74.06 595 ARG A N 1
ATOM 4890 C CA . ARG A 1 595 ? -5.429 -31.678 -60.175 1.00 74.06 595 ARG A CA 1
ATOM 4891 C C . ARG A 1 595 ? -6.497 -31.899 -59.111 1.00 74.06 595 ARG A C 1
ATOM 4893 O O . ARG A 1 595 ? -6.908 -30.934 -58.470 1.00 74.06 595 ARG A O 1
ATOM 4900 N N . GLN A 1 596 ? -6.954 -33.133 -58.910 1.00 72.75 596 GLN A N 1
ATOM 4901 C CA . GLN A 1 596 ? -7.954 -33.465 -57.899 1.00 72.75 596 GLN A CA 1
ATOM 4902 C C . GLN A 1 596 ? -7.381 -33.354 -56.481 1.00 72.75 596 GLN A C 1
ATOM 4904 O O . GLN A 1 596 ? -8.024 -32.758 -55.615 1.00 72.75 596 GLN A O 1
ATOM 4909 N N . VAL A 1 597 ? -6.145 -33.817 -56.262 1.00 81.69 597 VAL A N 1
ATOM 4910 C CA . VAL A 1 597 ? -5.423 -33.625 -54.992 1.00 81.69 597 VAL A CA 1
ATOM 4911 C C . VAL A 1 597 ? -5.144 -32.141 -54.729 1.00 81.69 597 VAL A C 1
ATOM 4913 O O . VAL A 1 597 ? -5.342 -31.673 -53.608 1.00 81.69 597 VAL A O 1
ATOM 4916 N N . GLU A 1 598 ? -4.746 -31.372 -55.746 1.00 83.75 598 GLU A N 1
ATOM 4917 C CA . GLU A 1 598 ? -4.566 -29.917 -55.634 1.00 83.75 598 GLU A CA 1
ATOM 4918 C C . GLU A 1 598 ? -5.890 -29.198 -55.315 1.00 83.75 598 GLU A C 1
ATOM 4920 O O . GLU A 1 598 ? -5.919 -28.293 -54.482 1.00 83.75 598 GLU A O 1
ATOM 4925 N N . LEU A 1 599 ? -7.008 -29.626 -55.912 1.00 79.50 599 LEU A N 1
ATOM 4926 C CA . LEU A 1 599 ? -8.350 -29.106 -55.614 1.00 79.50 599 LEU A CA 1
ATOM 4927 C C . LEU A 1 599 ? -8.792 -29.409 -54.179 1.00 79.50 599 LEU A C 1
ATOM 4929 O O . LEU A 1 599 ? -9.404 -28.556 -53.528 1.00 79.50 599 LEU A O 1
ATOM 4933 N N . GLU A 1 600 ? -8.500 -30.608 -53.679 1.00 83.12 600 GLU A N 1
ATOM 4934 C CA . GLU A 1 600 ? -8.788 -30.997 -52.298 1.00 83.12 600 GLU A CA 1
ATOM 4935 C C . GLU A 1 600 ? -7.932 -30.208 -51.302 1.00 83.12 600 GLU A C 1
ATOM 4937 O O . GLU A 1 600 ? -8.479 -29.663 -50.340 1.00 83.12 600 GLU A O 1
ATOM 4942 N N . GLN A 1 601 ? -6.638 -30.026 -51.583 1.00 87.69 601 GLN A N 1
ATOM 4943 C CA . GLN A 1 601 ? -5.755 -29.167 -50.787 1.00 87.69 601 GLN A CA 1
ATOM 4944 C C . GLN A 1 601 ? -6.254 -27.716 -50.762 1.00 87.69 601 GLN A C 1
ATOM 4946 O O . GLN A 1 601 ? -6.395 -27.131 -49.687 1.00 87.69 601 GLN A O 1
ATOM 4951 N N . LEU A 1 602 ? -6.633 -27.152 -51.915 1.00 88.81 602 LEU A N 1
ATOM 4952 C CA . LEU A 1 602 ? -7.169 -25.789 -51.995 1.00 88.81 602 LEU A CA 1
ATOM 4953 C C . LEU A 1 602 ? -8.491 -25.641 -51.216 1.00 88.81 602 LEU A C 1
ATOM 4955 O O . LEU A 1 602 ? -8.768 -24.598 -50.618 1.00 88.81 602 LEU A O 1
ATOM 4959 N N . LYS A 1 603 ? -9.320 -26.693 -51.189 1.00 86.75 603 LYS A N 1
ATOM 4960 C CA . LYS A 1 603 ? -10.579 -26.735 -50.428 1.00 86.75 603 LYS A CA 1
ATOM 4961 C C . LYS A 1 603 ? -10.332 -26.797 -48.920 1.00 86.75 603 LYS A C 1
ATOM 4963 O O . LYS A 1 603 ? -11.048 -26.130 -48.168 1.00 86.75 603 LYS A O 1
ATOM 4968 N N . GLU A 1 604 ? -9.347 -27.566 -48.467 1.00 90.25 604 GLU A N 1
ATOM 4969 C CA . GLU A 1 604 ? -8.944 -27.616 -47.056 1.00 90.25 604 GLU A CA 1
ATOM 4970 C C . GLU A 1 604 ? -8.331 -26.290 -46.591 1.00 90.25 604 GLU A C 1
ATOM 4972 O O . GLU A 1 604 ? -8.712 -25.776 -45.533 1.00 90.25 604 GLU A O 1
ATOM 4977 N N . GLU A 1 605 ? -7.469 -25.682 -47.409 1.00 89.44 605 GLU A N 1
ATOM 4978 C CA . GLU A 1 605 ? -6.906 -24.353 -47.154 1.00 89.44 605 GLU A CA 1
ATOM 4979 C C . GLU A 1 605 ? -8.005 -23.287 -47.057 1.00 89.44 605 GLU A C 1
ATOM 4981 O O . GLU A 1 605 ? -8.030 -22.508 -46.099 1.00 89.44 605 GLU A O 1
ATOM 4986 N N . LEU A 1 606 ? -8.983 -23.299 -47.970 1.00 89.50 606 LEU A N 1
ATOM 4987 C CA . LEU A 1 606 ? -10.130 -22.389 -47.922 1.00 89.50 606 LEU A CA 1
ATOM 4988 C C . LEU A 1 606 ? -10.964 -22.579 -46.645 1.00 89.50 606 LEU A C 1
ATOM 4990 O O . LEU A 1 606 ? -11.379 -21.601 -46.020 1.00 89.50 606 LEU A O 1
ATOM 4994 N N . GLN A 1 607 ? -11.194 -23.823 -46.214 1.00 89.56 607 GLN A N 1
ATOM 4995 C CA . GLN A 1 607 ? -11.894 -24.091 -44.955 1.00 89.56 607 GLN A CA 1
ATOM 4996 C C . GLN A 1 607 ? -11.102 -23.615 -43.733 1.00 89.56 607 GLN A C 1
ATOM 4998 O O . GLN A 1 607 ? -11.700 -23.136 -42.766 1.00 89.56 607 GLN A O 1
ATOM 5003 N N . LEU A 1 608 ? -9.774 -23.745 -43.746 1.00 91.12 608 LEU A N 1
ATOM 5004 C CA . LEU A 1 608 ? -8.913 -23.243 -42.677 1.00 91.12 608 LEU A CA 1
ATOM 5005 C C . LEU A 1 608 ? -8.958 -21.713 -42.606 1.00 91.12 608 LEU A C 1
ATOM 5007 O O . LEU A 1 608 ? -9.110 -21.160 -41.516 1.00 91.12 608 LEU A O 1
ATOM 5011 N N . VAL A 1 609 ? -8.893 -21.032 -43.753 1.00 89.00 609 VAL A N 1
ATOM 5012 C CA . VAL A 1 609 ? -9.021 -19.569 -43.837 1.00 89.00 609 VAL A CA 1
ATOM 5013 C C . VAL A 1 609 ? -10.388 -19.115 -43.326 1.00 89.00 609 VAL A C 1
ATOM 5015 O O . VAL A 1 609 ? -10.448 -18.204 -42.506 1.00 89.00 609 VAL A O 1
ATOM 5018 N N . LEU A 1 610 ? -11.474 -19.800 -43.699 1.00 89.69 610 LEU A N 1
ATOM 5019 C CA . LEU A 1 610 ? -12.825 -19.475 -43.227 1.00 89.69 610 LEU A CA 1
ATOM 5020 C C . LEU A 1 610 ? -12.984 -19.669 -41.706 1.00 89.69 610 LEU A C 1
ATOM 5022 O O . LEU A 1 610 ? -13.709 -18.916 -41.054 1.00 89.69 610 LEU A O 1
ATOM 5026 N N . ARG A 1 611 ? -12.329 -20.678 -41.114 1.00 91.56 611 ARG A N 1
ATOM 5027 C CA . ARG A 1 611 ? -12.310 -20.857 -39.649 1.00 91.56 611 ARG A CA 1
ATOM 5028 C C . ARG A 1 611 ? -11.543 -19.722 -38.969 1.00 91.56 611 ARG A C 1
ATOM 5030 O O . ARG A 1 611 ? -12.094 -19.105 -38.063 1.00 91.56 611 ARG A O 1
ATOM 5037 N N . LYS A 1 612 ? -10.355 -19.375 -39.475 1.00 92.31 612 LYS A N 1
ATOM 5038 C CA . LYS A 1 612 ? -9.557 -18.244 -38.970 1.00 92.31 612 LYS A CA 1
ATOM 5039 C C . LYS A 1 612 ? -10.269 -16.897 -39.122 1.00 92.31 612 LYS A C 1
ATOM 5041 O O . LYS A 1 612 ? -10.143 -16.041 -38.256 1.00 92.31 612 LYS A O 1
ATOM 5046 N N . GLU A 1 613 ? -11.050 -16.706 -40.185 1.00 87.81 613 GLU A N 1
ATOM 5047 C CA . GLU A 1 613 ? -11.892 -15.517 -40.370 1.00 87.81 613 GLU A CA 1
ATOM 5048 C C . GLU A 1 613 ? -13.028 -15.459 -39.338 1.00 87.81 613 GLU A C 1
ATOM 5050 O O . GLU A 1 613 ? -13.321 -14.403 -38.780 1.00 87.81 613 GLU A O 1
ATOM 5055 N N . LYS A 1 614 ? -13.670 -16.594 -39.034 1.00 89.12 614 LYS A N 1
ATOM 5056 C CA . LYS A 1 614 ? -14.693 -16.654 -37.978 1.00 89.12 614 LYS A CA 1
ATOM 5057 C C . LYS A 1 614 ? -14.100 -16.369 -36.600 1.00 89.12 614 LYS A C 1
ATOM 5059 O O . LYS A 1 614 ? -14.733 -15.654 -35.827 1.00 89.12 614 LYS A O 1
ATOM 5064 N N . GLU A 1 615 ? -12.918 -16.905 -36.313 1.00 88.94 615 GLU A N 1
ATOM 5065 C CA . GLU A 1 615 ? -12.182 -16.660 -35.069 1.00 88.94 615 GLU A CA 1
ATOM 5066 C C . GLU A 1 615 ? -11.794 -15.184 -34.940 1.00 88.94 615 GLU A C 1
ATOM 5068 O O . GLU A 1 615 ? -12.184 -14.547 -33.963 1.00 88.94 615 GLU A O 1
ATOM 5073 N N . SER A 1 616 ? -11.169 -14.589 -35.962 1.00 86.88 616 SER A N 1
ATOM 5074 C CA . SER A 1 616 ? -10.811 -13.164 -35.938 1.00 86.88 616 SER A CA 1
ATOM 5075 C C . SER A 1 616 ? -12.037 -12.252 -35.857 1.00 86.88 616 SER A C 1
ATOM 5077 O O . SER A 1 616 ? -12.004 -11.218 -35.192 1.00 86.88 616 SER A O 1
ATOM 5079 N N . ARG A 1 617 ? -13.170 -12.645 -36.456 1.00 91.56 617 ARG A N 1
ATOM 5080 C CA . ARG A 1 617 ? -14.441 -11.924 -36.308 1.00 91.56 617 ARG A CA 1
ATOM 5081 C C . ARG A 1 617 ? -14.963 -11.977 -34.873 1.00 91.56 617 ARG A C 1
ATOM 5083 O O . ARG A 1 617 ? -15.451 -10.963 -34.380 1.00 91.56 617 ARG A O 1
ATOM 5090 N N . LEU A 1 618 ? -14.870 -13.127 -34.205 1.00 92.62 618 LEU A N 1
ATOM 5091 C CA . LEU A 1 618 ? -15.252 -13.252 -32.796 1.00 92.62 618 LEU A CA 1
ATOM 5092 C C . LEU A 1 618 ? -14.321 -12.429 -31.898 1.00 92.62 618 LEU A C 1
ATOM 5094 O O . LEU A 1 618 ? -14.809 -11.685 -31.046 1.00 92.62 618 LEU A O 1
ATOM 5098 N N . GLU A 1 619 ? -13.012 -12.472 -32.143 1.00 93.56 619 GLU A N 1
ATOM 5099 C CA . GLU A 1 619 ? -12.022 -11.645 -31.442 1.00 93.56 619 GLU A CA 1
ATOM 5100 C C . GLU A 1 619 ? -12.291 -10.148 -31.635 1.00 93.56 619 GLU A C 1
ATOM 5102 O O . GLU A 1 619 ? -12.315 -9.400 -30.660 1.00 93.56 619 GLU A O 1
ATOM 5107 N N . LEU A 1 620 ? -12.600 -9.706 -32.858 1.00 90.50 620 LEU A N 1
ATOM 5108 C CA . LEU A 1 620 ? -12.983 -8.319 -33.135 1.00 90.50 620 LEU A CA 1
ATOM 5109 C C . LEU A 1 620 ? -14.258 -7.917 -32.387 1.00 90.50 620 LEU A C 1
ATOM 5111 O O . LEU A 1 620 ? -14.302 -6.827 -31.820 1.00 90.50 620 LEU A O 1
ATOM 5115 N N . THR A 1 621 ? -15.278 -8.780 -32.328 1.00 90.75 621 THR A N 1
ATOM 5116 C CA . THR A 1 621 ? -16.493 -8.482 -31.545 1.00 90.75 621 THR A CA 1
ATOM 5117 C C . THR A 1 621 ? -16.222 -8.432 -30.042 1.00 90.75 621 THR A C 1
ATOM 5119 O O . THR A 1 621 ? -16.770 -7.574 -29.346 1.00 90.75 621 THR A O 1
ATOM 5122 N N . ALA A 1 622 ? -15.337 -9.294 -29.536 1.00 92.62 622 ALA A N 1
ATOM 5123 C CA . ALA A 1 622 ? -14.914 -9.270 -28.142 1.00 92.62 622 ALA A CA 1
ATOM 5124 C C . ALA A 1 622 ? -14.152 -7.974 -27.828 1.00 92.62 622 ALA A C 1
ATOM 5126 O O . ALA A 1 622 ? -14.512 -7.276 -26.879 1.00 92.62 622 ALA A O 1
ATOM 5127 N N . LEU A 1 623 ? -13.187 -7.584 -28.667 1.00 93.81 623 LEU A N 1
ATOM 5128 C CA . LEU A 1 623 ? -12.439 -6.331 -28.528 1.00 93.81 623 LEU A CA 1
ATOM 5129 C C . LEU A 1 623 ? -13.347 -5.100 -28.635 1.00 93.81 623 LEU A C 1
ATOM 5131 O O . LEU A 1 623 ? -13.227 -4.192 -27.818 1.00 93.81 623 LEU A O 1
ATOM 5135 N N . GLN A 1 624 ? -14.312 -5.082 -29.559 1.00 93.06 624 GLN A N 1
ATOM 5136 C CA . GLN A 1 624 ? -15.315 -4.012 -29.647 1.00 93.06 624 GLN A CA 1
ATOM 5137 C C . GLN A 1 624 ? -16.156 -3.901 -28.366 1.00 93.06 624 GLN A C 1
ATOM 5139 O O . GLN A 1 624 ? -16.447 -2.794 -27.913 1.00 93.06 624 GLN A O 1
ATOM 5144 N N . SER A 1 625 ? -16.516 -5.029 -27.745 1.00 92.50 625 SER A N 1
ATOM 5145 C CA . SER A 1 625 ? -17.247 -5.020 -26.471 1.00 92.50 625 SER A CA 1
ATOM 5146 C C . SER A 1 625 ? -16.397 -4.489 -25.312 1.00 92.50 625 SER A C 1
ATOM 5148 O O . SER A 1 625 ? -16.895 -3.724 -24.484 1.00 92.50 625 SER A O 1
ATOM 5150 N N . VAL A 1 626 ? -15.105 -4.835 -25.274 1.00 94.38 626 VAL A N 1
ATOM 5151 C CA . VAL A 1 626 ? -14.153 -4.339 -24.270 1.00 94.38 626 VAL A CA 1
ATOM 5152 C C . VAL A 1 626 ? -13.925 -2.840 -24.445 1.00 94.38 626 VAL A C 1
ATOM 5154 O O . VAL A 1 626 ? -14.017 -2.112 -23.462 1.00 94.38 626 VAL A O 1
ATOM 5157 N N . LEU A 1 627 ? -13.731 -2.364 -25.678 1.00 91.88 627 LEU A N 1
ATOM 5158 C CA . LEU A 1 627 ? -13.602 -0.935 -25.972 1.00 91.88 627 LEU A CA 1
ATOM 5159 C C . LEU A 1 627 ? -14.868 -0.161 -25.584 1.00 91.88 627 LEU A C 1
ATOM 5161 O O . LEU A 1 627 ? -14.765 0.866 -24.925 1.00 91.88 627 LEU A O 1
ATOM 5165 N N . SER A 1 628 ? -16.065 -0.679 -25.887 1.00 89.81 628 SER A N 1
ATOM 5166 C CA . SER A 1 628 ? -17.327 -0.051 -25.458 1.00 89.81 628 SER A CA 1
ATOM 5167 C C . SER A 1 628 ? -17.494 -0.032 -23.931 1.00 89.81 628 SER A C 1
ATOM 5169 O O . SER A 1 628 ? -18.032 0.925 -23.371 1.00 89.81 628 SER A O 1
ATOM 5171 N N . ASN A 1 629 ? -17.041 -1.080 -23.233 1.00 92.38 629 ASN A N 1
ATOM 5172 C CA . ASN A 1 629 ? -17.005 -1.101 -21.769 1.00 92.38 629 ASN A CA 1
ATOM 5173 C C . ASN A 1 629 ? -16.029 -0.051 -21.218 1.00 92.38 629 ASN A C 1
ATOM 5175 O O . ASN A 1 629 ? -16.393 0.675 -20.296 1.00 92.38 629 ASN A O 1
ATOM 5179 N N . GLN A 1 630 ? -14.827 0.055 -21.792 1.00 93.62 630 GLN A N 1
ATOM 5180 C CA . GLN A 1 630 ? -13.823 1.047 -21.399 1.00 93.62 630 GLN A CA 1
ATOM 5181 C C . GLN A 1 630 ? -14.285 2.480 -21.681 1.00 93.62 630 GLN A C 1
ATOM 5183 O O . GLN A 1 630 ? -14.099 3.348 -20.838 1.00 93.62 630 GLN A O 1
ATOM 5188 N N . GLU A 1 631 ? -14.945 2.733 -22.812 1.00 91.19 631 GLU A N 1
ATOM 5189 C CA . GLU A 1 631 ? -15.504 4.048 -23.138 1.00 91.19 631 GLU A CA 1
ATOM 5190 C C . GLU A 1 631 ? -16.566 4.477 -22.117 1.00 91.19 631 GLU A C 1
ATOM 5192 O O . GLU A 1 631 ? -16.534 5.606 -21.629 1.00 91.19 631 GLU A O 1
ATOM 5197 N N . ARG A 1 632 ? -17.459 3.561 -21.716 1.00 93.44 632 ARG A N 1
ATOM 5198 C CA . ARG A 1 632 ? -18.440 3.822 -20.648 1.00 93.44 632 ARG A CA 1
ATOM 5199 C C . ARG A 1 632 ? -17.787 4.075 -19.294 1.00 93.44 632 ARG A C 1
ATOM 5201 O O . ARG A 1 632 ? -18.265 4.921 -18.543 1.00 93.44 632 ARG A O 1
ATOM 5208 N N . GLU A 1 633 ? -16.716 3.356 -18.981 1.00 93.38 633 GLU A N 1
ATOM 5209 C CA . GLU A 1 633 ? -15.969 3.546 -17.738 1.00 93.38 633 GLU A CA 1
ATOM 5210 C C . GLU A 1 633 ? -15.271 4.910 -17.704 1.00 93.38 633 GLU A C 1
ATOM 5212 O O . GLU A 1 633 ? -15.402 5.639 -16.725 1.00 93.38 633 GLU A O 1
ATOM 5217 N N . ILE A 1 634 ? -14.616 5.304 -18.799 1.00 91.25 634 ILE A N 1
ATOM 5218 C CA . ILE A 1 634 ? -14.000 6.629 -18.939 1.00 91.25 634 ILE A CA 1
ATOM 5219 C C . ILE A 1 634 ? -15.067 7.725 -18.835 1.00 91.25 634 ILE A C 1
ATOM 5221 O O . ILE A 1 634 ? -14.871 8.700 -18.117 1.00 91.25 634 ILE A O 1
ATOM 5225 N N . GLN A 1 635 ? -16.225 7.561 -19.482 1.00 93.62 635 GLN A N 1
ATOM 5226 C CA . GLN A 1 635 ? -17.337 8.510 -19.353 1.00 93.62 635 GLN A CA 1
ATOM 5227 C C . GLN A 1 635 ? -17.843 8.616 -17.908 1.00 93.62 635 GLN A C 1
ATOM 5229 O O . GLN A 1 635 ? -18.104 9.720 -17.433 1.00 93.62 635 GLN A O 1
ATOM 5234 N N . ARG A 1 636 ? -17.935 7.496 -17.180 1.00 94.12 636 ARG A N 1
ATOM 5235 C CA . ARG A 1 636 ? -18.296 7.495 -15.755 1.00 94.12 636 ARG A CA 1
ATOM 5236 C C . ARG A 1 636 ? -17.265 8.248 -14.913 1.00 94.12 636 ARG A C 1
ATOM 5238 O O . ARG A 1 636 ? -17.657 9.070 -14.090 1.00 94.12 636 ARG A O 1
ATOM 5245 N N . GLN A 1 637 ? -15.976 8.010 -15.152 1.00 93.62 637 GLN A N 1
ATOM 5246 C CA . GLN A 1 637 ? -14.884 8.708 -14.468 1.00 93.62 637 GLN A CA 1
ATOM 5247 C C . GLN A 1 637 ? -14.893 10.212 -14.760 1.00 93.62 637 GLN A C 1
ATOM 5249 O O . GLN A 1 637 ? -14.674 11.003 -13.849 1.00 93.62 637 GLN A O 1
ATOM 5254 N N . ILE A 1 638 ? -15.201 10.627 -15.994 1.00 93.88 638 ILE A N 1
ATOM 5255 C CA . ILE A 1 638 ? -15.355 12.048 -16.345 1.00 93.88 638 ILE A CA 1
ATOM 5256 C C . ILE A 1 638 ? -16.472 12.683 -15.514 1.00 93.88 638 ILE A C 1
ATOM 5258 O O . ILE A 1 638 ? -16.238 13.711 -14.885 1.00 93.88 638 ILE A O 1
ATOM 5262 N N . VAL A 1 639 ? -17.651 12.055 -15.447 1.00 95.00 639 VAL A N 1
ATOM 5263 C CA . VAL A 1 639 ? -18.774 12.571 -14.643 1.00 95.00 639 VAL A CA 1
ATOM 5264 C C . VAL A 1 639 ? -18.397 12.647 -13.161 1.00 95.00 639 VAL A C 1
ATOM 5266 O O . VAL A 1 639 ? -18.680 13.643 -12.500 1.00 95.00 639 VAL A O 1
ATOM 5269 N N . GLU A 1 640 ? -17.715 11.636 -12.626 1.00 94.81 640 GLU A N 1
ATOM 5270 C CA . GLU A 1 640 ? -17.247 11.645 -11.237 1.00 94.81 640 GLU A CA 1
ATOM 5271 C C . GLU A 1 640 ? -16.255 12.791 -10.979 1.00 94.81 640 GLU A C 1
ATOM 5273 O O . GLU A 1 640 ? -16.443 13.572 -10.044 1.00 94.81 640 GLU A O 1
ATOM 5278 N N . ILE A 1 641 ? -15.267 12.982 -11.857 1.00 92.25 641 ILE A N 1
ATOM 5279 C CA . ILE A 1 641 ? -14.310 14.094 -11.781 1.00 92.25 641 ILE A CA 1
ATOM 5280 C C . ILE A 1 641 ? -15.024 15.447 -11.883 1.00 92.25 641 ILE A C 1
ATOM 5282 O O . ILE A 1 641 ? -14.686 16.371 -11.140 1.00 92.25 641 ILE A O 1
ATOM 5286 N N . GLU A 1 642 ? -16.025 15.587 -12.753 1.00 94.31 642 GLU A N 1
ATOM 5287 C CA . GLU A 1 642 ? -16.828 16.808 -12.875 1.00 94.31 642 GLU A CA 1
ATOM 5288 C C . GLU A 1 642 ? -17.613 17.099 -11.589 1.00 94.31 642 GLU A C 1
ATOM 5290 O O . GLU A 1 642 ? -17.594 18.235 -11.103 1.00 94.31 642 GLU A O 1
ATOM 5295 N N . THR A 1 643 ? -18.238 16.082 -10.983 1.00 94.44 643 THR A N 1
ATOM 5296 C CA . THR A 1 643 ? -18.962 16.237 -9.708 1.00 94.44 643 THR A CA 1
ATOM 5297 C C . THR A 1 643 ? -18.027 16.599 -8.556 1.00 94.44 643 THR A C 1
ATOM 5299 O O . THR A 1 643 ? -18.328 17.523 -7.795 1.00 94.44 643 THR A O 1
ATOM 5302 N N . LEU A 1 644 ? -16.860 15.954 -8.458 1.00 93.56 644 LEU A N 1
ATOM 5303 C CA . LEU A 1 644 ? -15.834 16.278 -7.466 1.00 93.56 644 LEU A CA 1
ATOM 5304 C C . LEU A 1 644 ? -15.287 17.692 -7.680 1.00 93.56 644 LEU A C 1
ATOM 5306 O O . LEU A 1 644 ? -15.185 18.458 -6.726 1.00 93.56 644 LEU A O 1
ATOM 5310 N N . SER A 1 645 ? -15.027 18.088 -8.926 1.00 93.00 645 SER A N 1
ATOM 5311 C CA . SER A 1 645 ? -14.579 19.443 -9.272 1.00 93.00 645 SER A CA 1
ATOM 5312 C C . SER A 1 645 ? -15.635 20.507 -8.960 1.00 93.00 645 SER A C 1
ATOM 5314 O O . SER A 1 645 ? -15.296 21.635 -8.601 1.00 93.00 645 SER A O 1
ATOM 5316 N N . SER A 1 646 ? -16.924 20.184 -9.099 1.00 94.69 646 SER A N 1
ATOM 5317 C CA . SER A 1 646 ? -18.014 21.061 -8.662 1.00 94.69 646 SER A CA 1
ATOM 5318 C C . SER A 1 646 ? -18.076 21.151 -7.136 1.00 94.69 646 SER A C 1
ATOM 5320 O O . SER A 1 646 ? -18.264 22.239 -6.600 1.00 94.69 646 SER A O 1
ATOM 5322 N N . ASN A 1 647 ? -17.888 20.034 -6.427 1.00 93.06 647 ASN A N 1
ATOM 5323 C CA . ASN A 1 647 ? -17.872 19.997 -4.963 1.00 93.06 647 ASN A CA 1
ATOM 5324 C C . ASN A 1 647 ? -16.697 20.805 -4.392 1.00 93.06 647 ASN A C 1
ATOM 5326 O O . ASN A 1 647 ? -16.887 21.583 -3.461 1.00 93.06 647 ASN A O 1
ATOM 5330 N N . ILE A 1 648 ? -15.510 20.678 -4.995 1.00 91.06 648 ILE A N 1
ATOM 5331 C CA . ILE A 1 648 ? -14.329 21.473 -4.644 1.00 91.06 648 ILE A CA 1
ATOM 5332 C C . ILE A 1 648 ? -14.622 22.961 -4.829 1.00 91.06 648 ILE A C 1
ATOM 5334 O O . ILE A 1 648 ? -14.403 23.717 -3.894 1.00 91.06 648 ILE A O 1
ATOM 5338 N N . ARG A 1 649 ? -15.207 23.377 -5.960 1.00 92.62 649 ARG A N 1
ATOM 5339 C CA . ARG A 1 649 ? -15.582 24.786 -6.186 1.00 92.62 649 ARG A CA 1
ATOM 5340 C C . ARG A 1 649 ? -16.568 25.318 -5.144 1.00 92.62 649 ARG A C 1
ATOM 5342 O O . ARG A 1 649 ? -16.349 26.391 -4.596 1.00 92.62 649 ARG A O 1
ATOM 5349 N N . VAL A 1 650 ? -17.602 24.547 -4.803 1.00 93.56 650 VAL A N 1
ATOM 5350 C CA . VAL A 1 650 ? -18.556 24.924 -3.742 1.00 93.56 650 VAL A CA 1
ATOM 5351 C C . VAL A 1 650 ? -17.858 25.044 -2.384 1.00 93.56 650 VAL A C 1
ATOM 5353 O O . VAL A 1 650 ? -18.124 25.979 -1.632 1.00 93.56 650 VAL A O 1
ATOM 5356 N N . LYS A 1 651 ? -16.942 24.122 -2.065 1.00 89.94 651 LYS A N 1
ATOM 5357 C CA . LYS A 1 651 ? -16.141 24.191 -0.837 1.00 89.94 651 LYS A CA 1
ATOM 5358 C C . LYS A 1 651 ? -15.187 25.382 -0.841 1.00 89.94 651 LYS A C 1
ATOM 5360 O O . LYS A 1 651 ? -15.067 26.032 0.187 1.00 89.94 651 LYS A O 1
ATOM 5365 N N . GLU A 1 652 ? -14.548 25.699 -1.963 1.00 89.81 652 GLU A N 1
ATOM 5366 C CA . GLU A 1 652 ? -13.706 26.890 -2.118 1.00 89.81 652 GLU A CA 1
ATOM 5367 C C . GLU A 1 652 ? -14.507 28.172 -1.901 1.00 89.81 652 GLU A C 1
ATOM 5369 O O . GLU A 1 652 ? -14.026 29.075 -1.224 1.00 89.81 652 GLU A O 1
ATOM 5374 N N . ASP A 1 653 ? -15.729 28.251 -2.425 1.00 89.44 653 ASP A N 1
ATOM 5375 C CA . ASP A 1 653 ? -16.597 29.412 -2.232 1.00 89.44 653 ASP A CA 1
ATOM 5376 C C . ASP A 1 653 ? -17.088 29.514 -0.779 1.00 89.44 653 ASP A C 1
ATOM 5378 O O . ASP A 1 653 ? -17.022 30.588 -0.189 1.00 89.44 653 ASP A O 1
ATOM 5382 N N . CYS A 1 654 ? -17.431 28.393 -0.137 1.00 89.56 654 CYS A N 1
ATOM 5383 C CA . CYS A 1 654 ? -17.737 28.361 1.298 1.00 89.56 654 CYS A CA 1
ATOM 5384 C C . CYS A 1 654 ? -16.529 28.769 2.161 1.00 89.56 654 CYS A C 1
ATOM 5386 O O . CYS A 1 654 ? -16.671 29.517 3.126 1.00 89.56 654 CYS A O 1
ATOM 5388 N N . ILE A 1 655 ? -15.321 28.326 1.797 1.00 84.12 655 ILE A N 1
ATOM 5389 C CA . ILE A 1 655 ? -14.082 28.739 2.463 1.00 84.12 655 ILE A CA 1
ATOM 5390 C C . ILE A 1 655 ? -13.844 30.236 2.258 1.00 84.12 655 ILE A C 1
ATOM 5392 O O . ILE A 1 655 ? -13.483 30.905 3.221 1.00 84.12 655 ILE A O 1
ATOM 5396 N N . LYS A 1 656 ? -14.072 30.785 1.058 1.00 85.44 656 LYS A N 1
ATOM 5397 C CA . LYS A 1 656 ? -13.977 32.234 0.809 1.00 85.44 656 LYS A CA 1
ATOM 5398 C C . LYS A 1 656 ? -14.990 33.013 1.643 1.00 85.44 656 LYS A C 1
ATOM 5400 O O . LYS A 1 656 ? -14.618 34.042 2.198 1.00 85.44 656 LYS A O 1
ATOM 5405 N N . ASP A 1 657 ? -16.219 32.521 1.788 1.00 78.75 657 ASP A N 1
ATOM 5406 C CA . ASP A 1 657 ? -17.247 33.149 2.626 1.00 78.75 657 ASP A CA 1
ATOM 5407 C C . ASP A 1 657 ? -16.855 33.129 4.109 1.00 78.75 657 ASP A C 1
ATOM 5409 O O . ASP A 1 657 ? -16.919 34.159 4.781 1.00 78.75 657 ASP A O 1
ATOM 5413 N N . LEU A 1 658 ? -16.361 31.993 4.611 1.00 77.19 658 LEU A N 1
ATOM 5414 C CA . LEU A 1 658 ? -15.848 31.870 5.980 1.00 77.19 658 LEU A CA 1
ATOM 5415 C C . LEU A 1 658 ? -14.610 32.747 6.205 1.00 77.19 658 LEU A C 1
ATOM 5417 O O . LEU A 1 658 ? -14.496 33.414 7.230 1.00 77.19 658 LEU A O 1
ATOM 5421 N N . GLN A 1 659 ? -13.692 32.802 5.241 1.00 76.38 659 GLN A N 1
ATOM 5422 C CA . GLN A 1 659 ? -12.529 33.688 5.285 1.00 76.38 659 GLN A CA 1
ATOM 5423 C C . GLN A 1 659 ? -12.950 35.159 5.240 1.00 76.38 659 GLN A C 1
ATOM 5425 O O . GLN A 1 659 ? -12.378 35.964 5.964 1.00 76.38 659 GLN A O 1
ATOM 5430 N N . MET A 1 660 ? -13.970 35.526 4.463 1.00 72.81 660 MET A N 1
ATOM 5431 C CA . MET A 1 660 ? -14.519 36.882 4.431 1.00 72.81 660 MET A CA 1
ATOM 5432 C C . MET A 1 660 ? -15.178 37.254 5.767 1.00 72.81 660 MET A C 1
ATOM 5434 O O . MET A 1 660 ? -14.966 38.366 6.247 1.00 72.81 660 MET A O 1
ATOM 5438 N N . GLN A 1 661 ? -15.893 36.321 6.404 1.00 67.62 661 GLN A N 1
ATOM 5439 C CA . GLN A 1 661 ? -16.434 36.483 7.761 1.00 67.62 661 GLN A CA 1
ATOM 5440 C C . GLN A 1 661 ? -15.334 36.596 8.830 1.00 67.62 661 GLN A C 1
ATOM 5442 O O . GLN A 1 661 ? -15.514 37.300 9.818 1.00 67.62 661 GLN A O 1
ATOM 5447 N N . LEU A 1 662 ? -14.188 35.937 8.631 1.00 63.00 662 LEU A N 1
ATOM 5448 C CA . LEU A 1 662 ? -13.029 36.013 9.528 1.00 63.00 662 LEU A CA 1
ATOM 5449 C C . LEU A 1 662 ? -12.154 37.260 9.288 1.00 63.00 662 LEU A C 1
ATOM 5451 O O . LEU A 1 662 ? -11.487 37.720 10.214 1.00 63.00 662 LEU A O 1
ATOM 5455 N N . VAL A 1 663 ? -12.128 37.795 8.062 1.00 58.41 663 VAL A N 1
ATOM 5456 C CA . VAL A 1 663 ? -11.28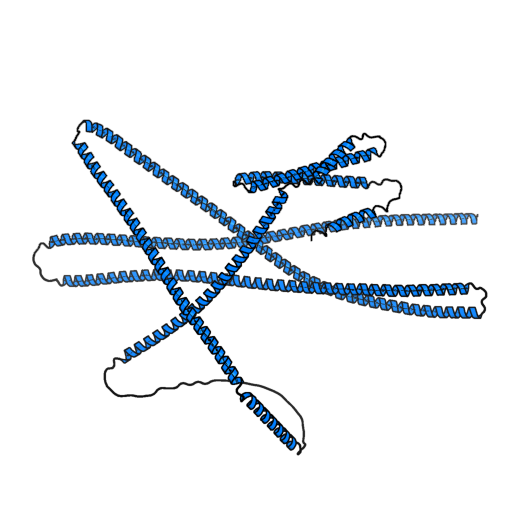6 38.935 7.646 1.00 58.41 663 VAL A CA 1
ATOM 5457 C C . VAL A 1 663 ? -12.017 40.278 7.764 1.00 58.41 663 VAL A C 1
ATOM 5459 O O . VAL A 1 663 ? -11.353 41.301 7.933 1.00 58.41 663 VAL A O 1
ATOM 5462 N N . GLN A 1 664 ? -13.355 40.319 7.728 1.00 46.47 664 GLN A N 1
ATOM 5463 C CA . GLN A 1 664 ? -14.101 41.543 8.035 1.00 46.47 664 GLN A CA 1
ATOM 5464 C C . GLN A 1 664 ? -14.372 41.658 9.544 1.00 46.47 664 GLN A C 1
ATOM 5466 O O . GLN A 1 664 ? -15.078 40.824 10.111 1.00 46.47 664 GLN A O 1
ATOM 5471 N N . PRO A 1 665 ? -13.852 42.702 10.211 1.00 48.72 665 PRO A N 1
ATOM 5472 C CA . PRO A 1 665 ? -14.101 42.928 11.620 1.00 48.72 665 PRO A CA 1
ATOM 5473 C C . PRO A 1 665 ? -15.550 43.384 11.797 1.00 48.72 665 PRO A C 1
ATOM 5475 O O . PRO A 1 665 ? -15.881 44.548 11.597 1.00 48.72 665 PRO A O 1
ATOM 5478 N N . CYS A 1 666 ? -16.420 42.486 12.245 1.00 38.59 666 CYS A N 1
ATOM 5479 C CA . CYS A 1 666 ? -17.394 42.921 13.232 1.00 38.59 666 CYS A CA 1
ATOM 5480 C C . CYS A 1 666 ? -16.628 42.976 14.554 1.00 38.59 666 CYS A C 1
ATOM 5482 O O . CYS A 1 666 ? -16.572 41.999 15.300 1.00 38.59 666 CYS A O 1
ATOM 5484 N N . GLU A 1 667 ? -15.973 44.109 14.818 1.00 47.88 667 GLU A N 1
ATOM 5485 C CA . GLU A 1 667 ? -15.792 44.564 16.194 1.00 47.88 667 GLU A CA 1
ATOM 5486 C C . GLU A 1 667 ? -17.160 44.385 16.841 1.00 47.88 667 GLU A C 1
ATOM 5488 O O . GLU A 1 667 ? -18.102 45.052 16.431 1.00 47.88 667 GLU A O 1
ATOM 5493 N N . PHE A 1 668 ? -17.334 43.405 17.732 1.00 51.66 668 PHE A N 1
ATOM 5494 C CA . PHE A 1 668 ? -18.584 43.294 18.469 1.00 51.66 668 PHE A CA 1
ATOM 5495 C C . PHE A 1 668 ? -18.700 44.610 19.243 1.00 51.66 668 PHE A C 1
ATOM 5497 O O . PHE A 1 668 ? -17.948 44.789 20.208 1.00 51.66 668 PHE A O 1
ATOM 5504 N N . PRO A 1 669 ? -19.602 45.540 18.864 1.00 59.38 669 PRO A N 1
ATOM 5505 C CA . PRO A 1 669 ? -19.697 46.830 19.542 1.00 59.38 669 PRO A CA 1
ATOM 5506 C C . PRO A 1 669 ? -20.056 46.628 21.018 1.00 59.38 669 PRO A C 1
ATOM 5508 O O . PRO A 1 669 ? -19.817 47.490 21.851 1.00 59.38 669 PRO A O 1
ATOM 5511 N N . GLU A 1 670 ? -20.577 45.451 21.363 1.00 56.06 670 GLU A N 1
ATOM 5512 C CA . GLU A 1 670 ? -20.874 45.022 22.720 1.00 56.06 670 GLU A CA 1
ATOM 5513 C C . GLU A 1 670 ? -19.631 44.694 23.544 1.00 56.06 670 GLU A C 1
ATOM 5515 O O . GLU A 1 670 ? -19.625 44.992 24.732 1.00 56.06 670 GLU A O 1
ATOM 5520 N N . VAL A 1 671 ? -18.569 44.145 22.944 1.00 58.09 671 VAL A N 1
ATOM 5521 C CA . VAL A 1 671 ? -17.322 43.844 23.664 1.00 58.09 671 VAL A CA 1
ATOM 5522 C C . VAL A 1 671 ? -16.556 45.134 23.940 1.00 58.09 671 VAL A C 1
ATOM 5524 O O . VAL A 1 671 ? -16.100 45.334 25.063 1.00 58.09 671 VAL A O 1
ATOM 5527 N N . GLU A 1 672 ? -16.483 46.065 22.985 1.00 57.28 672 GLU A N 1
ATOM 5528 C CA . GLU A 1 672 ? -15.915 47.396 23.249 1.00 57.28 672 GLU A CA 1
ATOM 5529 C C . GLU A 1 672 ? -16.771 48.215 24.222 1.00 57.28 672 GLU A C 1
ATOM 5531 O O . GLU A 1 672 ? -16.218 48.833 25.133 1.00 57.28 672 GLU A O 1
ATOM 5536 N N . ARG A 1 673 ? -18.108 48.160 24.111 1.00 67.44 673 ARG A N 1
ATOM 5537 C CA . ARG A 1 673 ? -19.030 48.801 25.065 1.00 67.44 673 ARG A CA 1
ATOM 5538 C C . ARG A 1 673 ? -18.849 48.247 26.477 1.00 67.44 673 ARG A C 1
ATOM 5540 O O . ARG A 1 673 ? -18.708 49.031 27.406 1.00 67.44 673 ARG A O 1
ATOM 5547 N N . LEU A 1 674 ? -18.780 46.924 26.641 1.00 61.09 674 LEU A N 1
ATOM 5548 C CA . LEU A 1 674 ? -18.553 46.282 27.942 1.00 61.09 674 LEU A CA 1
ATOM 5549 C C . LEU A 1 674 ? -17.156 46.588 28.492 1.00 61.09 674 LEU A C 1
ATOM 5551 O O . LEU A 1 674 ? -17.004 46.805 29.690 1.00 61.09 674 LEU A O 1
ATOM 5555 N N . THR A 1 675 ? -16.136 46.675 27.636 1.00 66.62 675 THR A N 1
ATOM 5556 C CA . THR A 1 675 ? -14.773 47.032 28.066 1.00 66.62 675 THR A CA 1
ATOM 5557 C C . THR A 1 675 ? -14.696 48.497 28.516 1.00 66.62 675 THR A C 1
ATOM 5559 O O . THR A 1 675 ? -14.037 48.807 29.510 1.00 66.62 675 THR A O 1
ATOM 5562 N N . GLN A 1 676 ? -15.415 49.401 27.843 1.00 67.75 676 GLN A N 1
ATOM 5563 C CA . GLN A 1 676 ? -15.541 50.807 28.241 1.00 67.75 676 GLN A CA 1
ATOM 5564 C C . GLN A 1 676 ? -16.390 50.972 29.513 1.00 67.75 676 GLN A C 1
ATOM 5566 O O . GLN A 1 676 ? -16.002 51.728 30.402 1.00 67.75 676 GLN A O 1
ATOM 5571 N N . GLU A 1 677 ? -17.490 50.228 29.662 1.00 72.56 677 GLU A N 1
ATOM 5572 C CA . GLU A 1 677 ? -18.307 50.215 30.885 1.00 72.56 677 GLU A CA 1
ATOM 5573 C C . GLU A 1 677 ? -17.526 49.675 32.090 1.00 72.56 677 GLU A C 1
ATOM 5575 O O . GLU A 1 677 ? -17.578 50.268 33.168 1.00 72.56 677 GLU A O 1
ATOM 5580 N N . LEU A 1 678 ? -16.727 48.619 31.913 1.00 66.88 678 LEU A N 1
ATOM 5581 C CA . LEU A 1 678 ? -15.847 48.098 32.962 1.00 66.88 678 LEU A CA 1
ATOM 5582 C C . LEU A 1 678 ? -14.752 49.099 33.352 1.00 66.88 678 LEU A C 1
ATOM 5584 O O . LEU A 1 678 ? -14.439 49.221 34.536 1.00 66.88 678 LEU A O 1
ATOM 5588 N N . LEU A 1 679 ? -14.203 49.860 32.400 1.00 72.06 679 LEU A N 1
ATOM 5589 C CA . LEU A 1 679 ? -13.253 50.945 32.683 1.00 72.06 679 LEU A CA 1
ATOM 5590 C C . LEU A 1 679 ? -13.896 52.087 33.485 1.00 72.06 679 LEU A C 1
ATOM 5592 O O . LEU A 1 679 ? -13.290 52.578 34.439 1.00 72.06 679 LEU A O 1
ATOM 5596 N N . VAL A 1 680 ? -15.134 52.465 33.155 1.00 72.50 680 VAL A N 1
ATOM 5597 C CA . VAL A 1 680 ? -15.894 53.494 33.885 1.00 72.50 680 VAL A CA 1
ATOM 5598 C C . VAL A 1 680 ? -16.260 53.019 35.294 1.00 72.50 680 VAL A C 1
ATOM 5600 O O . VAL A 1 680 ? -16.091 53.770 36.256 1.00 72.50 680 VAL A O 1
ATOM 5603 N N . LEU A 1 681 ? -16.692 51.765 35.450 1.00 64.31 681 LEU A N 1
ATOM 5604 C CA . LEU A 1 681 ? -16.961 51.162 36.760 1.00 64.31 681 LEU A CA 1
ATOM 5605 C C . LEU A 1 681 ? -15.688 51.083 37.614 1.00 64.31 681 LEU A C 1
ATOM 5607 O O . LEU A 1 681 ? -15.736 51.349 38.814 1.00 64.31 681 LEU A O 1
ATOM 5611 N N . ARG A 1 682 ? -14.528 50.817 37.003 1.00 60.75 682 ARG A N 1
ATOM 5612 C CA . ARG A 1 682 ? -13.222 50.822 37.681 1.00 60.75 682 ARG A CA 1
ATOM 5613 C C . ARG A 1 682 ? -12.848 52.208 38.208 1.00 60.75 682 ARG A C 1
ATOM 5615 O O . ARG A 1 682 ? -12.370 52.327 39.333 1.00 60.75 682 ARG A O 1
ATOM 5622 N N . GLU A 1 683 ? -13.110 53.261 37.435 1.00 67.75 683 GLU A N 1
ATOM 5623 C CA . GLU A 1 683 ? -12.866 54.648 37.853 1.00 67.75 683 GLU A CA 1
ATOM 5624 C C . GLU A 1 683 ? -13.847 55.110 38.947 1.00 67.75 683 GLU A C 1
ATOM 5626 O O . GLU A 1 683 ? -13.489 55.906 39.816 1.00 67.75 683 GLU A O 1
ATOM 5631 N N . GLN A 1 684 ? -15.079 54.590 38.939 1.00 60.00 684 GLN A N 1
ATOM 5632 C CA . GLN A 1 684 ? -16.084 54.856 39.973 1.00 60.00 684 GLN A CA 1
ATOM 5633 C C . GLN A 1 684 ? -15.774 54.132 41.290 1.00 60.00 684 GLN A C 1
ATOM 5635 O O . GLN A 1 684 ? -15.943 54.719 42.358 1.00 60.00 684 GLN A O 1
ATOM 5640 N N . VAL A 1 685 ? -15.258 52.901 41.229 1.00 56.50 685 VAL A N 1
ATOM 5641 C CA . VAL A 1 685 ? -14.822 52.138 42.411 1.00 56.50 685 VAL A CA 1
ATOM 5642 C C . VAL A 1 685 ? -13.535 52.721 43.007 1.00 56.50 685 VAL A C 1
ATOM 5644 O O . VAL A 1 685 ? -13.425 52.823 44.225 1.00 56.50 685 VAL A O 1
ATOM 5647 N N . ALA A 1 686 ? -12.602 53.207 42.181 1.00 56.25 686 ALA A N 1
ATOM 5648 C CA . ALA A 1 686 ? -11.372 53.857 42.650 1.00 56.25 686 ALA A CA 1
ATOM 5649 C C . ALA A 1 686 ? -11.603 55.217 43.348 1.00 56.25 686 ALA A C 1
ATOM 5651 O O . ALA A 1 686 ? -10.751 55.665 44.112 1.00 56.25 686 ALA A O 1
ATOM 5652 N N . LYS A 1 687 ? -12.744 55.881 43.106 1.00 51.56 687 LYS A N 1
ATOM 5653 C CA . LYS A 1 687 ? -13.117 57.167 43.734 1.00 51.56 687 LYS A CA 1
ATOM 5654 C C . LYS A 1 687 ? -13.807 57.015 45.098 1.00 51.56 687 LYS A C 1
ATOM 5656 O O . LYS A 1 687 ? -14.070 58.021 45.754 1.00 51.56 687 LYS A O 1
ATOM 5661 N N . MET A 1 688 ? -14.091 55.790 45.538 1.00 46.50 688 MET A N 1
ATOM 5662 C CA . MET A 1 688 ? -14.692 55.508 46.843 1.00 46.50 688 MET A CA 1
ATOM 5663 C C . MET A 1 688 ? -13.587 55.163 47.857 1.00 46.50 688 MET A C 1
ATOM 5665 O O . MET A 1 688 ? -13.140 54.022 47.935 1.00 46.50 688 MET A O 1
ATOM 5669 N N . GLU A 1 689 ? -13.128 56.147 48.637 1.00 39.81 689 GLU A N 1
ATOM 5670 C CA . GLU A 1 689 ? -12.247 55.902 49.794 1.00 39.81 689 GLU A CA 1
ATOM 5671 C C . GLU A 1 689 ? -13.020 55.256 50.972 1.00 39.81 689 GLU A C 1
ATOM 5673 O O . GLU A 1 689 ? -14.215 55.516 51.148 1.00 39.81 689 GLU A O 1
ATOM 5678 N N . PRO A 1 690 ? -12.370 54.414 51.803 1.00 57.44 690 PRO A N 1
ATOM 5679 C CA . PRO A 1 690 ? -13.058 53.472 52.684 1.00 57.44 690 PRO A CA 1
ATOM 5680 C C . PRO A 1 690 ? -13.279 54.020 54.106 1.00 57.44 690 PRO A C 1
ATOM 5682 O O . PRO A 1 690 ? -12.417 54.726 54.632 1.00 57.44 690 PRO A O 1
ATOM 5685 N N . PRO A 1 691 ? -14.319 53.573 54.839 1.00 43.62 691 PRO A N 1
ATOM 5686 C CA . PRO A 1 691 ? -14.288 53.572 56.293 1.00 43.62 691 PRO A CA 1
ATOM 5687 C C . PRO A 1 691 ? -13.930 52.172 56.827 1.00 43.62 691 PRO A C 1
ATOM 5689 O O . PRO A 1 691 ? -14.540 51.158 56.491 1.00 43.62 691 PRO A O 1
ATOM 5692 N N . THR A 1 692 ? -12.918 52.117 57.690 1.00 44.28 692 THR A N 1
ATOM 5693 C CA . THR A 1 692 ? -12.567 50.960 58.543 1.00 44.28 692 THR A CA 1
ATOM 5694 C C . THR A 1 692 ? -13.205 51.120 59.938 1.00 44.28 692 THR A C 1
ATOM 5696 O O . THR A 1 692 ? -13.698 52.213 60.223 1.00 44.28 692 THR A O 1
ATOM 5699 N N . PRO A 1 693 ? -13.140 50.141 60.880 1.00 57.84 693 PRO A N 1
ATOM 5700 C CA . PRO A 1 693 ? -12.717 48.721 60.831 1.00 57.84 693 PRO A CA 1
ATOM 5701 C C . PRO A 1 693 ? -13.849 47.783 61.361 1.00 57.84 693 PRO A C 1
ATOM 5703 O O . PRO A 1 693 ? -14.858 48.253 61.861 1.00 57.84 693 PRO A O 1
ATOM 5706 N N . ARG A 1 694 ? -13.853 46.443 61.326 1.00 42.97 694 ARG A N 1
ATOM 5707 C CA . ARG A 1 694 ? -12.874 45.383 61.646 1.00 42.97 694 ARG A CA 1
ATOM 5708 C C . ARG A 1 694 ? -13.523 44.078 61.104 1.00 42.97 694 ARG A C 1
ATOM 5710 O O . ARG A 1 694 ? -14.735 43.934 61.195 1.00 42.97 694 ARG A O 1
ATOM 5717 N N . ASN A 1 695 ? -12.761 43.152 60.520 1.00 49.78 695 ASN A N 1
ATOM 5718 C CA . ASN A 1 695 ? -13.184 41.888 59.860 1.00 49.78 695 ASN A CA 1
ATOM 5719 C C . ASN A 1 695 ? -13.806 41.942 58.448 1.00 49.78 695 ASN A C 1
ATOM 5721 O O . ASN A 1 695 ? -13.523 41.034 57.670 1.00 49.78 695 ASN A O 1
ATOM 5725 N N . VAL A 1 696 ? -14.538 42.986 58.047 1.00 51.34 696 VAL A N 1
ATOM 5726 C CA . VAL A 1 696 ? -15.067 43.076 56.660 1.00 51.34 696 VAL A CA 1
ATOM 5727 C C . VAL A 1 696 ? -14.016 43.606 55.672 1.00 51.34 696 VAL A C 1
ATOM 5729 O O . VAL A 1 696 ? -13.942 43.152 54.535 1.00 51.34 696 VAL A O 1
ATOM 5732 N N . GLY A 1 697 ? -13.115 44.486 56.128 1.00 54.81 697 GLY A N 1
ATOM 5733 C CA . GLY A 1 697 ? -12.073 45.088 55.284 1.00 54.81 697 GLY A CA 1
ATOM 5734 C C . GLY A 1 697 ? -11.034 44.102 54.740 1.00 54.81 697 GLY A C 1
ATOM 5735 O O . GLY A 1 697 ? -10.510 44.326 53.658 1.00 54.81 697 GLY A O 1
ATOM 5736 N N . LYS A 1 698 ? -10.768 42.982 55.432 1.00 57.84 698 LYS A N 1
ATOM 5737 C CA . LYS A 1 698 ? -9.861 41.940 54.914 1.00 57.84 698 LYS A CA 1
ATOM 5738 C C . LYS A 1 698 ? -10.500 41.146 53.779 1.00 57.84 698 LYS A C 1
ATOM 5740 O O . LYS A 1 698 ? -9.854 40.973 52.759 1.00 57.84 698 LYS A O 1
ATOM 5745 N N . LYS A 1 699 ? -11.771 40.752 53.925 1.00 59.62 699 LYS A N 1
ATOM 5746 C CA . LYS A 1 699 ? -12.522 40.054 52.871 1.00 59.62 699 LYS A CA 1
ATOM 5747 C C . LYS A 1 699 ? -12.769 40.955 51.661 1.00 59.62 699 LYS A C 1
ATOM 5749 O O . LYS A 1 699 ? -12.643 40.504 50.534 1.00 59.62 699 LYS A O 1
ATOM 5754 N N . HIS A 1 700 ? -13.066 42.235 51.890 1.00 61.78 700 HIS A N 1
ATOM 5755 C CA . HIS A 1 700 ? -13.253 43.198 50.805 1.00 61.78 700 HIS A CA 1
ATOM 5756 C C . HIS A 1 700 ? -11.941 43.486 50.061 1.00 61.78 700 HIS A C 1
ATOM 5758 O O . HIS A 1 700 ? -11.927 43.472 48.838 1.00 61.78 700 HIS A O 1
ATOM 5764 N N . HIS A 1 701 ? -10.827 43.658 50.779 1.00 69.94 701 HIS A N 1
ATOM 5765 C CA . HIS A 1 701 ? -9.511 43.822 50.158 1.00 69.94 701 HIS A CA 1
ATOM 5766 C C . HIS A 1 701 ? -9.047 42.549 49.429 1.00 69.94 701 HIS A C 1
ATOM 5768 O O . HIS A 1 701 ? -8.551 42.648 48.318 1.00 69.94 701 HIS A O 1
ATOM 5774 N N . GLN A 1 702 ? -9.286 41.358 49.993 1.00 69.50 702 GLN A N 1
ATOM 5775 C CA . GLN A 1 702 ? -9.020 40.072 49.330 1.00 69.50 702 GLN A CA 1
ATOM 5776 C C . GLN A 1 702 ? -9.855 39.889 48.060 1.00 69.50 702 GLN A C 1
ATOM 5778 O O . GLN A 1 702 ? -9.319 39.448 47.052 1.00 69.50 702 GLN A O 1
ATOM 5783 N N . LEU A 1 703 ? -11.136 40.270 48.082 1.00 72.12 703 LEU A N 1
ATOM 5784 C CA . LEU A 1 703 ? -12.000 40.206 46.905 1.00 72.12 703 LEU A CA 1
ATOM 5785 C C . LEU A 1 703 ? -11.556 41.196 45.822 1.00 72.12 703 LEU A C 1
ATOM 5787 O O . LEU A 1 703 ? -11.555 40.847 44.649 1.00 72.12 703 LEU A O 1
ATOM 5791 N N . ILE A 1 704 ? -11.143 42.409 46.204 1.00 72.81 704 ILE A N 1
ATOM 5792 C CA . ILE A 1 704 ? -10.588 43.389 45.261 1.00 72.81 704 ILE A CA 1
ATOM 5793 C C . ILE A 1 704 ? -9.292 42.855 44.638 1.00 72.81 704 ILE A C 1
ATOM 5795 O O . ILE A 1 704 ? -9.175 42.882 43.419 1.00 72.81 704 ILE A O 1
ATOM 5799 N N . CYS A 1 705 ? -8.372 42.292 45.429 1.00 73.94 705 CYS A N 1
ATOM 5800 C CA . CYS A 1 705 ? -7.151 41.681 44.897 1.00 73.94 705 CYS A CA 1
ATOM 5801 C C . CYS A 1 705 ? -7.447 40.469 43.995 1.00 73.94 705 CYS A C 1
ATOM 5803 O O . CYS A 1 705 ? -6.840 40.344 42.940 1.00 73.94 705 CYS A O 1
ATOM 5805 N N . ALA A 1 706 ? -8.416 39.617 44.347 1.00 72.56 706 ALA A N 1
ATOM 5806 C CA . ALA A 1 706 ? -8.821 38.482 43.513 1.00 72.56 706 ALA A CA 1
ATOM 5807 C C . ALA A 1 706 ? -9.452 38.929 42.181 1.00 72.56 706 ALA A C 1
ATOM 5809 O O . ALA A 1 706 ? -9.184 38.334 41.140 1.00 72.56 706 ALA A O 1
ATOM 5810 N N . LEU A 1 707 ? -10.250 40.003 42.193 1.00 74.19 707 LEU A N 1
ATOM 5811 C CA . LEU A 1 707 ? -10.804 40.604 40.977 1.00 74.19 707 LEU A CA 1
ATOM 5812 C C . LEU A 1 707 ? -9.715 41.279 40.129 1.00 74.19 707 LEU A C 1
ATOM 5814 O O . LEU A 1 707 ? -9.745 41.177 38.905 1.00 74.19 707 LEU A O 1
ATOM 5818 N N . GLU A 1 708 ? -8.739 41.943 40.751 1.00 76.62 708 GLU A N 1
ATOM 5819 C CA . GLU A 1 708 ? -7.580 42.516 40.055 1.00 76.62 708 GLU A CA 1
ATOM 5820 C C . GLU A 1 708 ? -6.717 41.433 39.399 1.00 76.62 708 GLU A C 1
ATOM 5822 O O . GLU A 1 708 ? -6.340 41.591 38.236 1.00 76.62 708 GLU A O 1
ATOM 5827 N N . ASP A 1 709 ? -6.473 40.322 40.097 1.00 76.00 709 ASP A N 1
ATOM 5828 C CA . ASP A 1 709 ? -5.753 39.160 39.574 1.00 76.00 709 ASP A CA 1
ATOM 5829 C C . ASP A 1 709 ? -6.524 38.508 38.416 1.00 76.00 709 ASP A C 1
ATOM 5831 O O . ASP A 1 709 ? -5.946 38.242 37.363 1.00 76.00 709 ASP A O 1
ATOM 5835 N N . GLN A 1 710 ? -7.845 38.338 38.541 1.00 73.25 710 GLN A N 1
ATOM 5836 C CA . GLN A 1 710 ? -8.685 37.784 37.473 1.00 73.25 710 GLN A CA 1
ATOM 5837 C C . GLN A 1 710 ? -8.695 38.676 36.220 1.00 73.25 710 GLN A C 1
ATOM 5839 O O . GLN A 1 710 ? -8.627 38.177 35.095 1.00 73.25 710 GLN A O 1
ATOM 5844 N N . VAL A 1 711 ? -8.727 40.000 36.389 1.00 75.00 711 VAL A N 1
ATOM 5845 C CA . VAL A 1 711 ? -8.645 40.963 35.277 1.00 75.00 711 VAL A CA 1
ATOM 5846 C C . VAL A 1 711 ? -7.246 40.969 34.642 1.00 75.00 711 VAL A C 1
ATOM 5848 O O . VAL A 1 711 ? -7.116 41.103 33.421 1.00 75.00 711 VAL A O 1
ATOM 5851 N N . GLN A 1 712 ? -6.181 40.788 35.429 1.00 77.25 712 GLN A N 1
ATOM 5852 C CA . GLN A 1 712 ? -4.824 40.636 34.894 1.00 77.25 712 GLN A CA 1
ATOM 5853 C C . GLN A 1 712 ? -4.672 39.337 34.095 1.00 77.25 712 GLN A C 1
ATOM 5855 O O . GLN A 1 712 ? -4.114 39.370 32.998 1.00 77.25 712 GLN A O 1
ATOM 5860 N N . GLU A 1 713 ? -5.235 38.228 34.568 1.00 73.69 713 GLU A N 1
ATOM 5861 C CA . GLU A 1 713 ? -5.232 36.957 33.837 1.00 73.69 713 GLU A CA 1
ATOM 5862 C C . GLU A 1 713 ? -6.055 37.041 32.540 1.00 73.69 713 GLU A C 1
ATOM 5864 O O . GLU A 1 713 ? -5.599 36.591 31.487 1.00 73.69 713 GLU A O 1
ATOM 5869 N N . GLN A 1 714 ? -7.204 37.727 32.548 1.00 72.12 714 GLN A N 1
ATOM 5870 C CA . GLN A 1 714 ? -7.978 37.986 31.326 1.00 72.12 714 GLN A CA 1
ATOM 5871 C C . GLN A 1 714 ? -7.227 38.864 30.313 1.00 72.12 714 GLN A C 1
ATOM 5873 O O . GLN A 1 714 ? -7.319 38.631 29.103 1.00 72.12 714 GLN A O 1
ATOM 5878 N N . SER A 1 715 ? -6.457 39.856 30.773 1.00 74.88 715 SER A N 1
ATOM 5879 C CA . SER A 1 715 ? -5.667 40.704 29.869 1.00 74.88 715 SER A CA 1
ATOM 5880 C C . SER A 1 715 ? -4.476 39.956 29.256 1.00 74.88 715 SER A C 1
ATOM 5882 O O . SER A 1 715 ? -4.255 40.078 28.048 1.00 74.88 715 SER A O 1
ATOM 5884 N N . ARG A 1 716 ? -3.798 39.094 30.030 1.00 78.25 716 ARG A N 1
ATOM 5885 C CA . ARG A 1 716 ? -2.749 38.174 29.547 1.00 78.25 716 ARG A CA 1
ATOM 5886 C C . ARG A 1 716 ? -3.282 37.154 28.546 1.00 78.25 716 ARG A C 1
ATOM 5888 O O . ARG A 1 716 ? -2.666 36.942 27.505 1.00 78.25 716 ARG A O 1
ATOM 5895 N N . LEU A 1 717 ? -4.446 36.562 28.819 1.00 74.62 717 LEU A N 1
ATOM 5896 C CA . LEU A 1 717 ? -5.105 35.632 27.899 1.00 74.62 717 LEU A CA 1
ATOM 5897 C C . LEU A 1 717 ? -5.486 36.325 26.583 1.00 74.62 717 LEU A C 1
ATOM 5899 O O . LEU A 1 717 ? -5.259 35.787 25.501 1.00 74.62 717 LEU A O 1
ATOM 5903 N N . SER A 1 718 ? -5.994 37.555 26.665 1.00 74.75 718 SER A N 1
ATOM 5904 C CA . SER A 1 718 ? -6.329 38.363 25.486 1.00 74.75 718 SER A CA 1
ATOM 5905 C C . SER A 1 718 ? -5.095 38.744 24.655 1.00 74.75 718 SER A C 1
ATOM 5907 O O . SER A 1 718 ? -5.184 38.881 23.435 1.00 74.75 718 SER A O 1
ATOM 5909 N N . GLU A 1 719 ? -3.935 38.926 25.290 1.00 81.00 719 GLU A N 1
ATOM 5910 C CA . GLU A 1 719 ? -2.656 39.190 24.620 1.00 81.00 719 GLU A CA 1
ATOM 5911 C C . GLU A 1 719 ? -2.062 37.936 23.963 1.00 81.00 719 GLU A C 1
ATOM 5913 O O . GLU A 1 719 ? -1.600 38.000 22.818 1.00 81.00 719 GLU A O 1
ATOM 5918 N N . ALA A 1 720 ? -2.170 36.781 24.622 1.00 75.69 720 ALA A N 1
ATOM 5919 C CA . ALA A 1 720 ? -1.811 35.487 24.047 1.00 75.69 720 ALA A CA 1
ATOM 5920 C C . ALA A 1 720 ? -2.680 35.144 22.819 1.00 75.69 720 ALA A C 1
ATOM 5922 O O . ALA A 1 720 ? -2.162 34.745 21.781 1.00 75.69 720 ALA A O 1
ATOM 5923 N N . LEU A 1 721 ? -3.989 35.413 22.875 1.00 75.69 721 LEU A N 1
ATOM 5924 C CA . LEU A 1 721 ? -4.891 35.199 21.736 1.00 75.69 721 LEU A CA 1
ATOM 5925 C C . LEU A 1 721 ? -4.597 36.155 20.562 1.00 75.69 721 LEU A C 1
ATOM 5927 O O . LEU A 1 721 ? -4.706 35.779 19.395 1.00 75.69 721 LEU A O 1
ATOM 5931 N N . ARG A 1 722 ? -4.209 37.409 20.844 1.00 77.94 722 ARG A N 1
ATOM 5932 C CA . ARG A 1 722 ? -3.800 38.375 19.805 1.00 77.94 722 ARG A CA 1
ATOM 5933 C C . ARG A 1 722 ? -2.498 37.968 19.115 1.00 77.94 722 ARG A C 1
ATOM 5935 O O . ARG A 1 722 ? -2.399 38.097 17.897 1.00 77.94 722 ARG A O 1
ATOM 5942 N N . SER A 1 723 ? -1.521 37.478 19.871 1.00 75.62 723 SER A N 1
ATOM 5943 C CA . SER A 1 723 ? -0.251 36.993 19.317 1.00 75.62 723 SER A CA 1
ATOM 5944 C C . SER A 1 723 ? -0.427 35.691 18.533 1.00 75.62 723 SER A C 1
ATOM 5946 O O . SER A 1 723 ? 0.132 35.572 17.447 1.00 75.62 723 SER A O 1
ATOM 5948 N N . GLU A 1 724 ? -1.292 34.782 18.986 1.00 75.31 724 GLU A N 1
ATOM 5949 C CA . GLU A 1 724 ? -1.686 33.589 18.228 1.00 75.31 724 GLU A CA 1
ATOM 5950 C C . GLU A 1 724 ? -2.328 33.955 16.879 1.00 75.31 724 GLU A C 1
ATOM 5952 O O . GLU A 1 724 ? -1.914 33.462 15.829 1.00 75.31 724 GLU A O 1
ATOM 5957 N N . ARG A 1 725 ? -3.283 34.895 16.871 1.00 76.25 725 ARG A N 1
ATOM 5958 C CA . ARG A 1 725 ? -3.876 35.413 15.624 1.00 76.25 725 ARG A CA 1
ATOM 5959 C C . ARG A 1 725 ? -2.828 36.030 14.696 1.00 76.25 725 ARG A C 1
ATOM 5961 O O . ARG A 1 725 ? -2.898 35.832 13.486 1.00 76.25 725 ARG A O 1
ATOM 5968 N N . GLN A 1 726 ? -1.853 36.753 15.244 1.00 78.75 726 GLN A N 1
ATOM 5969 C CA . GLN A 1 726 ? -0.774 37.345 14.456 1.00 78.75 726 GLN A CA 1
ATOM 5970 C C . GLN A 1 726 ? 0.126 36.276 13.812 1.00 78.75 726 GLN A C 1
ATOM 5972 O O . GLN A 1 726 ? 0.492 36.446 12.650 1.00 78.75 726 GLN A O 1
ATOM 5977 N N . LEU A 1 727 ? 0.420 35.168 14.507 1.00 77.69 727 LEU A N 1
ATOM 5978 C CA . LEU A 1 727 ? 1.144 34.023 13.932 1.00 77.69 727 LEU A CA 1
ATOM 5979 C C . LEU A 1 727 ? 0.352 33.370 12.795 1.00 77.69 727 LEU A C 1
ATOM 5981 O O . LEU A 1 727 ? 0.906 33.123 11.727 1.00 77.69 727 LEU A O 1
ATOM 5985 N N . TYR A 1 728 ? -0.959 33.156 12.964 1.00 73.81 728 TYR A N 1
ATOM 5986 C CA . TYR A 1 728 ? -1.802 32.622 11.885 1.00 73.81 728 TYR A CA 1
ATOM 5987 C C . TYR A 1 728 ? -1.804 33.534 10.650 1.00 73.81 728 TYR A C 1
ATOM 5989 O O . TYR A 1 728 ? -1.678 33.055 9.523 1.00 73.81 728 TYR A O 1
ATOM 5997 N N . ILE A 1 729 ? -1.888 34.854 10.845 1.00 74.88 729 ILE A N 1
ATOM 5998 C CA . ILE A 1 729 ? -1.823 35.835 9.751 1.00 74.88 729 ILE A CA 1
ATOM 5999 C C . ILE A 1 729 ? -0.453 35.805 9.060 1.00 74.88 729 ILE A C 1
ATOM 6001 O O . ILE A 1 729 ? -0.392 35.876 7.830 1.00 74.88 729 ILE A O 1
ATOM 6005 N N . SER A 1 730 ? 0.640 35.705 9.820 1.00 73.00 730 SER A N 1
ATOM 6006 C CA . SER A 1 730 ? 1.992 35.548 9.276 1.00 73.00 730 SER A CA 1
ATOM 6007 C C . SER A 1 730 ? 2.105 34.261 8.453 1.00 73.00 730 SER A C 1
ATOM 6009 O O . SER A 1 730 ? 2.479 34.316 7.282 1.00 73.00 730 SER A O 1
ATOM 6011 N N . LEU A 1 731 ? 1.676 33.123 9.001 1.00 74.81 731 LEU A N 1
ATOM 6012 C CA . LEU A 1 731 ? 1.742 31.807 8.361 1.00 74.81 731 LEU A CA 1
ATOM 6013 C C . LEU A 1 731 ? 0.965 31.750 7.033 1.00 74.81 731 LEU A C 1
ATOM 6015 O O . LEU A 1 731 ? 1.471 31.233 6.035 1.00 74.81 731 LEU A O 1
ATOM 6019 N N . VAL A 1 732 ? -0.234 32.341 6.991 1.00 72.81 732 VAL A N 1
ATOM 6020 C CA . VAL A 1 732 ? -1.052 32.439 5.768 1.00 72.81 732 VAL A CA 1
ATOM 6021 C C . VAL A 1 732 ? -0.380 33.323 4.713 1.00 72.81 732 VAL A C 1
ATOM 6023 O O . VAL A 1 732 ? -0.386 32.983 3.531 1.00 72.81 732 VAL A O 1
ATOM 6026 N N . LYS A 1 733 ? 0.258 34.431 5.114 1.00 70.75 733 LYS A N 1
ATOM 6027 C CA . LYS A 1 733 ? 1.013 35.294 4.188 1.00 70.75 733 LYS A CA 1
ATOM 6028 C C . LYS A 1 733 ? 2.245 34.588 3.603 1.00 70.75 733 LYS A C 1
ATOM 6030 O O . LYS A 1 733 ? 2.572 34.833 2.442 1.00 70.75 733 LYS A O 1
ATOM 6035 N N . PHE A 1 734 ? 2.890 33.693 4.355 1.00 66.38 734 PHE A N 1
ATOM 6036 C CA . PHE A 1 734 ? 4.068 32.936 3.904 1.00 66.38 734 PHE A CA 1
ATOM 6037 C C . PHE A 1 734 ? 3.750 31.759 2.980 1.00 66.38 734 PHE A C 1
ATOM 6039 O O . PHE A 1 734 ? 4.608 31.347 2.198 1.00 66.38 734 PHE A O 1
ATOM 6046 N N . HIS A 1 735 ? 2.519 31.245 2.996 1.00 62.25 735 HIS A N 1
ATOM 6047 C CA . HIS A 1 735 ? 2.101 30.200 2.059 1.00 62.25 735 HIS A CA 1
ATOM 6048 C C . HIS A 1 735 ? 2.195 30.649 0.582 1.00 62.25 735 HIS A C 1
ATOM 6050 O O . HIS A 1 735 ? 2.327 29.807 -0.301 1.00 62.25 735 HIS A O 1
ATOM 6056 N N . ASN A 1 736 ? 2.234 31.965 0.326 1.00 60.56 736 ASN A N 1
ATOM 6057 C CA . ASN A 1 736 ? 2.265 32.571 -1.009 1.00 60.56 736 ASN A CA 1
ATOM 6058 C C . ASN A 1 736 ? 3.672 32.966 -1.524 1.00 60.56 736 ASN A C 1
ATOM 6060 O O . ASN A 1 736 ? 3.765 33.578 -2.586 1.00 60.56 736 ASN A O 1
ATOM 6064 N N . GLN A 1 737 ? 4.764 32.671 -0.802 1.00 58.31 737 GLN A N 1
ATOM 6065 C CA . GLN A 1 737 ? 6.140 33.026 -1.212 1.00 58.31 737 GLN A CA 1
ATOM 6066 C C . GLN A 1 737 ? 6.904 31.819 -1.803 1.00 58.31 737 GLN A C 1
ATOM 6068 O O . GLN A 1 737 ? 6.770 30.694 -1.321 1.00 58.31 737 GLN A O 1
ATOM 6073 N N . THR A 1 738 ? 7.692 32.053 -2.864 1.00 51.53 738 THR A N 1
ATOM 6074 C CA . THR A 1 738 ? 8.253 31.022 -3.769 1.00 51.53 738 THR A CA 1
ATOM 6075 C C . THR A 1 738 ? 9.654 30.498 -3.423 1.00 51.53 738 THR A C 1
ATOM 6077 O O . THR A 1 738 ? 10.081 29.518 -4.030 1.00 51.53 738 THR A O 1
ATOM 6080 N N . ASP A 1 739 ? 10.366 31.087 -2.458 1.00 56.69 739 ASP A N 1
ATOM 6081 C CA . ASP A 1 739 ? 11.755 30.709 -2.145 1.00 56.69 739 ASP A CA 1
ATOM 6082 C C . ASP A 1 739 ? 11.826 29.680 -1.002 1.00 56.69 739 ASP A C 1
ATOM 6084 O O . ASP A 1 739 ? 11.427 29.950 0.133 1.00 56.69 739 ASP A O 1
ATOM 6088 N N . SER A 1 740 ? 12.341 28.479 -1.293 1.00 60.03 740 SER A N 1
ATOM 6089 C CA . SER A 1 740 ? 12.288 27.322 -0.383 1.00 60.03 740 SER A CA 1
ATOM 6090 C C . SER A 1 740 ? 13.193 27.432 0.847 1.00 60.03 740 SER A C 1
ATOM 6092 O O . SER A 1 740 ? 12.806 26.958 1.911 1.00 60.03 740 SER A O 1
ATOM 6094 N N . SER A 1 741 ? 14.361 28.076 0.741 1.00 67.31 741 SER A N 1
ATOM 6095 C CA . SER A 1 741 ? 15.321 28.175 1.855 1.00 67.31 741 SER A CA 1
ATOM 6096 C C . SER A 1 741 ? 14.901 29.193 2.919 1.00 67.31 741 SER A C 1
ATOM 6098 O O . SER A 1 741 ? 15.019 28.934 4.111 1.00 67.31 741 SER A O 1
ATOM 6100 N N . SER A 1 742 ? 14.345 30.336 2.507 1.00 65.06 742 SER A N 1
ATOM 6101 C CA . SER A 1 742 ? 13.844 31.364 3.431 1.00 65.06 742 SER A CA 1
ATOM 6102 C C . SER A 1 742 ? 12.565 30.914 4.153 1.00 65.06 742 SER A C 1
ATOM 6104 O O . SER A 1 742 ? 12.312 31.297 5.297 1.00 65.06 742 SER A O 1
ATOM 6106 N N . LYS A 1 743 ? 11.784 30.042 3.504 1.00 71.38 743 LYS A N 1
ATOM 6107 C CA . LYS A 1 743 ? 10.568 29.440 4.054 1.00 71.38 743 LYS A CA 1
ATOM 6108 C C . LYS A 1 743 ? 10.861 28.500 5.223 1.00 71.38 743 LYS A C 1
ATOM 6110 O O . LYS A 1 743 ? 10.122 28.524 6.199 1.00 71.38 743 LYS A O 1
ATOM 6115 N N . GLU A 1 744 ? 11.928 27.708 5.149 1.00 74.56 744 GLU A N 1
ATOM 6116 C CA . GLU A 1 744 ? 12.297 26.768 6.214 1.00 74.56 744 GLU A CA 1
ATOM 6117 C C . GLU A 1 744 ? 12.755 27.500 7.487 1.00 74.56 744 GLU A C 1
ATOM 6119 O O . GLU A 1 744 ? 12.235 27.229 8.568 1.00 74.56 744 GLU A O 1
ATOM 6124 N N . GLU A 1 745 ? 13.623 28.511 7.361 1.00 76.88 745 GLU A N 1
ATOM 6125 C CA . GLU A 1 745 ? 14.108 29.308 8.502 1.00 76.88 745 GLU A CA 1
ATOM 6126 C C . GLU A 1 745 ? 12.986 30.101 9.197 1.00 76.88 745 GLU A C 1
ATOM 6128 O O . GLU A 1 745 ? 12.935 30.165 10.428 1.00 76.88 745 GLU A O 1
ATOM 6133 N N . MET A 1 746 ? 12.046 30.670 8.432 1.00 70.94 746 MET A N 1
ATOM 6134 C CA . MET A 1 746 ? 10.896 31.378 9.006 1.00 70.94 746 MET A CA 1
ATOM 6135 C C . MET A 1 746 ? 9.856 30.428 9.604 1.00 70.94 746 MET A C 1
ATOM 6137 O O . MET A 1 746 ? 9.350 30.711 10.685 1.00 70.94 746 MET A O 1
ATOM 6141 N N . LEU A 1 747 ? 9.571 29.277 8.981 1.00 77.25 747 LEU A N 1
ATOM 6142 C CA . LEU A 1 747 ? 8.690 28.262 9.577 1.00 77.25 747 LEU A CA 1
ATOM 6143 C C . LEU A 1 747 ? 9.267 27.715 10.887 1.00 77.25 747 LEU A C 1
ATOM 6145 O O . LEU A 1 747 ? 8.523 27.497 11.842 1.00 77.25 747 LEU A O 1
ATOM 6149 N N . GLN A 1 748 ? 10.590 27.554 10.965 1.00 81.19 748 GLN A N 1
ATOM 6150 C CA . GLN A 1 748 ? 11.281 27.190 12.199 1.00 81.19 748 GLN A CA 1
ATOM 6151 C C . GLN A 1 748 ? 11.103 28.269 13.284 1.00 81.19 748 GLN A C 1
ATOM 6153 O O . GLN A 1 748 ? 10.836 27.942 14.442 1.00 81.19 748 GLN A O 1
ATOM 6158 N N . ALA A 1 749 ? 11.212 29.552 12.923 1.00 80.31 749 ALA A N 1
ATOM 6159 C CA . ALA A 1 749 ? 11.009 30.670 13.847 1.00 80.31 749 ALA A CA 1
ATOM 6160 C C . ALA A 1 749 ? 9.550 30.781 14.335 1.00 80.31 749 ALA A C 1
ATOM 6162 O O . ALA A 1 749 ? 9.312 30.962 15.530 1.00 80.31 749 ALA A O 1
ATOM 6163 N N . GLU A 1 750 ? 8.576 30.605 13.440 1.00 79.00 750 GLU A N 1
ATOM 6164 C CA . GLU A 1 750 ? 7.139 30.608 13.750 1.00 79.00 750 GLU A CA 1
ATOM 6165 C C . GLU A 1 750 ? 6.743 29.398 14.617 1.00 79.00 750 GLU A C 1
ATOM 6167 O O . GLU A 1 750 ? 5.970 29.538 15.565 1.00 79.00 750 GLU A O 1
ATOM 6172 N N . LEU A 1 751 ? 7.340 28.222 14.381 1.00 80.75 751 LEU A N 1
ATOM 6173 C CA . LEU A 1 751 ? 7.155 27.039 15.228 1.00 80.75 751 LEU A CA 1
ATOM 6174 C C . LEU A 1 751 ? 7.668 27.278 16.655 1.00 80.75 751 LEU A C 1
ATOM 6176 O O . LEU A 1 751 ? 6.998 26.914 17.623 1.00 80.75 751 LEU A O 1
ATOM 6180 N N . LEU A 1 752 ? 8.834 27.914 16.804 1.00 83.94 752 LEU A N 1
ATOM 6181 C CA . LEU A 1 752 ? 9.379 28.280 18.115 1.00 83.94 752 LEU A CA 1
ATOM 6182 C C . LEU A 1 752 ? 8.499 29.319 18.828 1.00 83.94 752 LEU A C 1
ATOM 6184 O O . LEU A 1 752 ? 8.273 29.199 20.035 1.00 83.94 752 LEU A O 1
ATOM 6188 N N . ALA A 1 753 ? 7.959 30.300 18.098 1.00 81.50 753 ALA A N 1
ATOM 6189 C CA . ALA A 1 753 ? 7.025 31.287 18.641 1.00 81.50 753 ALA A CA 1
ATOM 6190 C C . ALA A 1 753 ? 5.701 30.642 19.094 1.00 81.50 753 ALA A C 1
ATOM 6192 O O . ALA A 1 753 ? 5.222 30.924 20.195 1.00 81.50 753 ALA A O 1
ATOM 6193 N N . ALA A 1 754 ? 5.154 29.709 18.310 1.00 80.12 754 ALA A N 1
ATOM 6194 C CA . ALA A 1 754 ? 3.956 28.948 18.665 1.00 80.12 754 ALA A CA 1
ATOM 6195 C C . ALA A 1 754 ? 4.181 28.053 19.897 1.00 80.12 754 ALA A C 1
ATOM 6197 O O . ALA A 1 754 ? 3.340 27.996 20.796 1.00 80.12 754 ALA A O 1
ATOM 6198 N N . GLN A 1 755 ? 5.341 27.394 19.993 1.00 81.31 755 GLN A N 1
ATOM 6199 C CA . GLN A 1 755 ? 5.717 26.607 21.173 1.00 81.31 755 GLN A CA 1
ATOM 6200 C C . GLN A 1 755 ? 5.876 27.478 22.430 1.00 81.31 755 GLN A C 1
ATOM 6202 O O . GLN A 1 755 ? 5.502 27.049 23.524 1.00 81.31 755 GLN A O 1
ATOM 6207 N N . ALA A 1 756 ? 6.404 28.698 22.294 1.00 82.94 756 ALA A N 1
ATOM 6208 C CA . ALA A 1 756 ? 6.509 29.648 23.399 1.00 82.94 756 ALA A CA 1
ATOM 6209 C C . ALA A 1 756 ? 5.128 30.126 23.880 1.00 82.94 756 ALA A C 1
ATOM 6211 O O . ALA A 1 756 ? 4.873 30.124 25.086 1.00 82.94 756 ALA A O 1
ATOM 6212 N N . LEU A 1 757 ? 4.220 30.455 22.956 1.00 83.62 757 LEU A N 1
ATOM 6213 C CA . LEU A 1 757 ? 2.850 30.858 23.290 1.00 83.62 757 LEU A CA 1
ATOM 6214 C C . LEU A 1 757 ? 2.050 29.733 23.935 1.00 83.62 757 LEU A C 1
ATOM 6216 O O . LEU A 1 757 ? 1.375 29.959 24.936 1.00 83.62 757 LEU A O 1
ATOM 6220 N N . ARG A 1 758 ? 2.179 28.505 23.426 1.00 80.94 758 ARG A N 1
ATOM 6221 C CA . ARG A 1 758 ? 1.551 27.332 24.038 1.00 80.94 758 ARG A CA 1
ATOM 6222 C C . ARG A 1 758 ? 1.999 27.148 25.488 1.00 80.94 758 ARG A C 1
ATOM 6224 O O . ARG A 1 758 ? 1.154 26.976 26.359 1.00 80.94 758 ARG A O 1
ATOM 6231 N N . ARG A 1 759 ? 3.302 27.264 25.768 1.00 82.81 759 ARG A N 1
ATOM 6232 C CA . ARG A 1 759 ? 3.820 27.206 27.147 1.00 82.81 759 ARG A CA 1
ATOM 6233 C C . ARG A 1 759 ? 3.260 28.322 28.028 1.00 82.81 759 ARG A C 1
ATOM 6235 O O . ARG A 1 759 ? 2.926 28.063 29.178 1.00 82.81 759 ARG A O 1
ATOM 6242 N N . GLN A 1 760 ? 3.137 29.544 27.507 1.00 81.12 760 GLN A N 1
ATOM 6243 C CA . GLN A 1 760 ? 2.551 30.663 28.253 1.00 81.12 760 GLN A CA 1
ATOM 6244 C C . GLN A 1 760 ? 1.063 30.444 28.559 1.00 81.12 760 GLN A C 1
ATOM 6246 O O . GLN A 1 760 ? 0.625 30.718 29.675 1.00 81.12 760 GLN A O 1
ATOM 6251 N N . LEU A 1 761 ? 0.294 29.915 27.605 1.00 78.38 761 LEU A N 1
ATOM 6252 C CA . LEU A 1 761 ? -1.116 29.569 27.802 1.00 78.38 761 LEU A CA 1
ATOM 6253 C C . LEU A 1 761 ? -1.291 28.440 28.822 1.00 78.38 761 LEU A C 1
ATOM 6255 O O . LEU A 1 761 ? -2.132 28.553 29.710 1.00 78.38 761 LEU A O 1
ATOM 6259 N N . GLU A 1 762 ? -0.472 27.391 28.741 1.00 80.19 762 GLU A N 1
ATOM 6260 C CA . GLU A 1 762 ? -0.460 26.289 29.713 1.00 80.19 762 GLU A CA 1
ATOM 6261 C C . GLU A 1 762 ? -0.122 26.793 31.128 1.00 80.19 762 GLU A C 1
ATOM 6263 O O . GLU A 1 762 ? -0.748 26.380 32.106 1.00 80.19 762 GLU A O 1
ATOM 6268 N N . GLU A 1 763 ? 0.820 27.731 31.253 1.00 81.50 763 GLU A N 1
ATOM 6269 C CA . GLU A 1 763 ? 1.190 28.320 32.541 1.00 81.50 763 GLU A CA 1
ATOM 6270 C C . GLU A 1 763 ? 0.091 29.236 33.109 1.00 81.50 763 GLU A C 1
ATOM 6272 O O . GLU A 1 763 ? -0.184 29.191 34.309 1.00 81.50 763 GLU A O 1
ATOM 6277 N N . ASN A 1 764 ? -0.589 30.020 32.266 1.00 75.38 764 ASN A N 1
ATOM 6278 C CA . ASN A 1 764 ? -1.730 30.848 32.678 1.00 75.38 764 ASN A CA 1
ATOM 6279 C C . ASN A 1 764 ? -2.940 29.987 33.079 1.00 75.38 764 ASN A C 1
ATOM 6281 O O . ASN A 1 764 ? -3.567 30.245 34.106 1.00 75.38 764 ASN A O 1
ATOM 6285 N N . LEU A 1 765 ? -3.225 28.912 32.335 1.00 76.81 765 LEU A N 1
ATOM 6286 C CA . LEU A 1 765 ? -4.277 27.950 32.681 1.00 76.81 765 LEU A CA 1
ATOM 6287 C C . LEU A 1 765 ? -3.994 27.298 34.041 1.00 76.81 765 LEU A C 1
ATOM 6289 O O . LEU A 1 765 ? -4.879 27.210 34.891 1.00 76.81 765 LEU A O 1
ATOM 6293 N N . ARG A 1 766 ? -2.739 26.900 34.274 1.00 80.62 766 ARG A N 1
ATOM 6294 C CA . ARG A 1 766 ? -2.301 26.329 35.549 1.00 80.62 766 ARG A CA 1
ATOM 6295 C C . ARG A 1 766 ? -2.450 27.320 36.705 1.00 80.62 766 ARG A C 1
ATOM 6297 O O . ARG A 1 766 ? -2.973 26.948 37.751 1.00 80.62 766 ARG A O 1
ATOM 6304 N N . ARG A 1 767 ? -2.044 28.583 36.526 1.00 78.44 767 ARG A N 1
ATOM 6305 C CA . ARG A 1 767 ? -2.227 29.642 37.539 1.00 78.44 767 ARG A CA 1
ATOM 6306 C C . ARG A 1 767 ? -3.705 29.889 37.844 1.00 78.44 767 ARG A C 1
ATOM 6308 O O . ARG A 1 767 ? -4.060 30.023 39.012 1.00 78.44 767 ARG A O 1
ATOM 6315 N N . SER A 1 768 ? -4.560 29.887 36.822 1.00 72.69 768 SER A N 1
ATOM 6316 C CA . SER A 1 768 ? -6.011 30.036 36.982 1.00 72.69 768 SER A CA 1
ATOM 6317 C C . SER A 1 768 ? -6.623 28.869 37.766 1.00 72.69 768 SER A C 1
ATOM 6319 O O . SER A 1 768 ? -7.374 29.092 38.714 1.00 72.69 768 SER A O 1
ATOM 6321 N N . GLN A 1 769 ? -6.228 27.628 37.466 1.00 76.69 769 GLN A N 1
ATOM 6322 C CA . GLN A 1 769 ? -6.644 26.447 38.233 1.00 76.69 769 GLN A CA 1
ATOM 6323 C C . GLN A 1 769 ? -6.165 26.512 39.691 1.00 76.69 769 GLN A C 1
ATOM 6325 O O . GLN A 1 769 ? -6.929 26.230 40.612 1.00 76.69 769 GLN A O 1
ATOM 6330 N N . GLU A 1 770 ? -4.920 26.935 39.928 1.00 77.00 770 GLU A N 1
ATOM 6331 C CA . GLU A 1 770 ? -4.381 27.117 41.280 1.00 77.00 770 GLU A CA 1
ATOM 6332 C C . GLU A 1 770 ? -5.120 28.220 42.064 1.00 77.00 770 GLU A C 1
ATOM 6334 O O . GLU A 1 770 ? -5.284 28.091 43.278 1.00 77.00 770 GLU A O 1
ATOM 6339 N N . GLN A 1 771 ? -5.594 29.281 41.399 1.00 70.06 771 GLN A N 1
ATOM 6340 C CA . GLN A 1 771 ? -6.423 30.332 42.005 1.00 70.06 771 GLN A CA 1
ATOM 6341 C C . GLN A 1 771 ? -7.842 29.847 42.330 1.00 70.06 771 GLN A C 1
ATOM 6343 O O . GLN A 1 771 ? -8.323 30.123 43.427 1.00 70.06 771 GLN A O 1
ATOM 6348 N N . ILE A 1 772 ? -8.483 29.081 41.440 1.00 72.31 772 ILE A N 1
ATOM 6349 C CA . ILE A 1 772 ? -9.810 28.484 41.686 1.00 72.31 772 ILE A CA 1
ATOM 6350 C C . ILE A 1 772 ? -9.756 27.572 42.913 1.00 72.31 772 ILE A C 1
ATOM 6352 O O . ILE A 1 772 ? -10.528 27.757 43.847 1.00 72.31 772 ILE A O 1
ATOM 6356 N N . VAL A 1 773 ? -8.757 26.689 42.987 1.00 75.50 773 VAL A N 1
ATOM 6357 C CA . VAL A 1 773 ? -8.569 25.788 44.135 1.00 75.50 773 VAL A CA 1
ATOM 6358 C C . VAL A 1 773 ? -8.292 26.559 45.435 1.00 75.50 773 VAL A C 1
ATOM 6360 O O . VAL A 1 773 ? -8.663 26.110 46.521 1.00 75.50 773 VAL A O 1
ATOM 6363 N N . ARG A 1 774 ? -7.631 27.724 45.370 1.00 73.00 774 ARG A N 1
ATOM 6364 C CA . ARG A 1 774 ? -7.444 28.596 46.544 1.00 73.00 774 ARG A CA 1
ATOM 6365 C C . ARG A 1 774 ? -8.757 29.240 46.984 1.00 73.00 774 ARG A C 1
ATOM 6367 O O . ARG A 1 774 ? -9.033 29.238 48.178 1.00 73.00 774 ARG A O 1
ATOM 6374 N N . LEU A 1 775 ? -9.567 29.730 46.047 1.00 65.69 775 LEU A N 1
ATOM 6375 C CA . LEU A 1 775 ? -10.873 30.328 46.336 1.00 65.69 775 LEU A CA 1
ATOM 6376 C C . LEU A 1 775 ? -11.886 29.292 46.851 1.00 65.69 775 LEU A C 1
ATOM 6378 O O . LEU A 1 775 ? -12.633 29.588 47.780 1.00 65.69 775 LEU A O 1
ATOM 6382 N N . GLU A 1 776 ? -11.868 28.063 46.329 1.00 68.00 776 GLU A N 1
ATOM 6383 C CA . GLU A 1 776 ? -12.672 26.937 46.829 1.00 68.00 776 GLU A CA 1
ATOM 6384 C C . GLU A 1 776 ? -12.281 26.570 48.266 1.00 68.00 776 GLU A C 1
ATOM 6386 O O . GLU A 1 776 ? -13.140 26.477 49.142 1.00 68.00 776 GLU A O 1
ATOM 6391 N N . ARG A 1 777 ? -10.977 26.487 48.562 1.00 66.56 777 ARG A N 1
ATOM 6392 C CA . ARG A 1 777 ? -10.487 26.244 49.931 1.00 66.56 777 ARG A CA 1
ATOM 6393 C C . ARG A 1 777 ? -10.798 27.387 50.896 1.00 66.56 777 ARG A C 1
ATOM 6395 O O . ARG A 1 777 ? -11.013 27.135 52.078 1.00 66.56 777 ARG A O 1
ATOM 6402 N N . GLU A 1 778 ? -10.816 28.633 50.427 1.00 58.75 778 GLU A N 1
ATOM 6403 C CA . GLU A 1 778 ? -11.221 29.793 51.234 1.00 58.75 778 GLU A CA 1
ATOM 6404 C C . GLU A 1 778 ? -12.749 29.867 51.437 1.00 58.75 778 GLU A C 1
ATOM 6406 O O . GLU A 1 778 ? -13.197 30.398 52.456 1.00 58.75 778 GLU A O 1
ATOM 6411 N N . SER A 1 779 ? -13.539 29.288 50.522 1.00 53.69 779 SER A N 1
ATOM 6412 C CA . SER A 1 779 ? -14.998 29.114 50.621 1.00 53.69 779 SER A CA 1
ATOM 6413 C C . SER A 1 779 ? -15.406 27.974 51.567 1.00 53.69 779 SER A C 1
ATOM 6415 O O . SER A 1 779 ? -16.442 28.063 52.223 1.00 53.69 779 SER A O 1
ATOM 6417 N N . GLU A 1 780 ? -14.601 26.913 51.669 1.00 48.12 780 GLU A N 1
ATOM 6418 C CA . GLU A 1 780 ? -14.874 25.729 52.505 1.00 48.12 780 GLU A CA 1
ATOM 6419 C C . GLU A 1 780 ? -14.449 25.873 53.979 1.00 48.12 780 GLU A C 1
ATOM 6421 O O . GLU A 1 780 ? -14.703 24.980 54.790 1.00 48.12 780 GLU A O 1
ATOM 6426 N N . MET A 1 781 ? -13.842 26.996 54.380 1.00 42.62 781 MET A N 1
ATOM 6427 C CA . MET A 1 781 ? -13.546 27.253 55.795 1.00 42.62 781 MET A CA 1
ATOM 6428 C C . MET A 1 781 ? -14.844 27.584 56.560 1.00 42.62 781 MET A C 1
ATOM 6430 O O . MET A 1 781 ? -15.474 28.607 56.275 1.00 42.62 781 MET A O 1
ATOM 6434 N N . PRO A 1 782 ? -15.251 26.779 57.563 1.00 40.66 782 PRO A N 1
ATOM 6435 C CA . PRO A 1 782 ? -16.538 26.941 58.224 1.00 40.66 782 PRO A CA 1
ATOM 6436 C C . PRO A 1 782 ? -16.552 28.233 59.043 1.00 40.66 782 PRO A C 1
ATOM 6438 O O . PRO A 1 782 ? -15.802 28.399 60.008 1.00 40.66 782 PRO A O 1
ATOM 6441 N N . ALA A 1 783 ? -17.436 29.158 58.670 1.00 40.97 783 ALA A N 1
ATOM 6442 C CA . ALA A 1 783 ? -17.867 30.208 59.574 1.00 40.97 783 ALA A CA 1
ATOM 6443 C C . ALA A 1 783 ? -18.759 29.564 60.644 1.00 40.97 783 ALA A C 1
ATOM 6445 O O . ALA A 1 783 ? -19.942 29.311 60.430 1.00 40.97 783 ALA A O 1
ATOM 6446 N N . ASP A 1 784 ? -18.162 29.282 61.795 1.00 42.81 784 ASP A N 1
ATOM 6447 C CA . ASP A 1 784 ? -18.857 29.004 63.044 1.00 42.81 784 ASP A CA 1
ATOM 6448 C C . ASP A 1 784 ? -19.733 30.219 63.404 1.00 42.81 784 ASP A C 1
ATOM 6450 O O . ASP A 1 784 ? -19.211 31.218 63.899 1.00 42.81 784 ASP A O 1
ATOM 6454 N N . SER A 1 785 ? -21.023 30.199 63.030 1.00 42.22 785 SER A N 1
ATOM 6455 C CA . SER A 1 785 ? -22.146 30.931 63.654 1.00 42.22 785 SER A CA 1
ATOM 6456 C C . SER A 1 785 ? -23.456 30.792 62.857 1.00 42.22 785 SER A C 1
ATOM 6458 O O . SER A 1 785 ? -23.597 31.385 61.794 1.00 42.22 785 SER A O 1
ATOM 6460 N N . GLY A 1 786 ? -24.454 30.137 63.464 1.00 36.84 786 GLY A N 1
ATOM 6461 C CA . GLY A 1 786 ? -25.879 30.495 63.348 1.00 36.84 786 GLY A CA 1
ATOM 6462 C C . GLY A 1 786 ? -26.626 30.057 62.085 1.00 36.84 786 GLY A C 1
ATOM 6463 O O . GLY A 1 786 ? -26.468 30.636 61.018 1.00 36.84 786 GLY A O 1
ATOM 6464 N N . GLY A 1 787 ? -27.505 29.064 62.242 1.00 43.81 787 GLY A N 1
ATOM 6465 C CA . GLY A 1 787 ? -28.291 28.470 61.164 1.00 43.81 787 GLY A CA 1
ATOM 6466 C C . GLY A 1 787 ? -29.375 29.353 60.533 1.00 43.81 787 GLY A C 1
ATOM 6467 O O . GLY A 1 787 ? -29.790 30.378 61.072 1.00 43.81 787 GLY A O 1
ATOM 6468 N N . GLY A 1 788 ? -29.870 28.858 59.394 1.00 45.44 788 GLY A N 1
ATOM 6469 C CA . GLY A 1 788 ? -31.048 29.353 58.682 1.00 45.44 788 GLY A CA 1
ATOM 6470 C C . GLY A 1 788 ? -30.741 29.779 57.247 1.00 45.44 788 GLY A C 1
ATOM 6471 O O . GLY A 1 788 ? -30.441 30.942 57.006 1.00 45.44 788 GLY A O 1
ATOM 6472 N N . GLY A 1 789 ? -30.858 28.859 56.282 1.00 42.94 789 GLY A N 1
ATOM 6473 C CA . GLY A 1 789 ? -30.792 29.230 54.864 1.00 42.94 789 GLY A CA 1
ATOM 6474 C C . GLY A 1 789 ? -30.487 28.099 53.886 1.00 42.94 789 GLY A C 1
ATOM 6475 O O . GLY A 1 789 ? -29.626 28.279 53.035 1.00 42.94 789 GLY A O 1
ATOM 6476 N N . MET A 1 790 ? -31.161 26.948 53.985 1.00 45.81 790 MET A N 1
ATOM 6477 C CA . MET A 1 790 ? -30.966 25.844 53.029 1.00 45.81 790 MET A CA 1
ATOM 6478 C C . MET A 1 790 ? -31.939 25.888 51.830 1.00 45.81 790 MET A C 1
ATOM 6480 O O . MET A 1 790 ? -31.725 25.191 50.848 1.00 45.81 790 MET A O 1
ATOM 6484 N N . ASP A 1 791 ? -32.926 26.793 51.825 1.00 47.25 791 ASP A N 1
ATOM 6485 C CA . ASP A 1 791 ? -33.997 26.805 50.809 1.00 47.25 791 ASP A CA 1
ATOM 6486 C C . ASP A 1 791 ? -33.770 27.762 49.619 1.00 47.25 791 ASP A C 1
ATOM 6488 O O . ASP A 1 791 ? -34.678 27.992 48.825 1.00 47.25 791 ASP A O 1
ATOM 6492 N N . ARG A 1 792 ? -32.575 28.355 49.458 1.00 47.69 792 ARG A N 1
ATOM 6493 C CA . ARG A 1 792 ? -32.275 29.261 48.319 1.00 47.69 792 ARG A CA 1
ATOM 6494 C C . ARG A 1 792 ? -31.171 28.788 47.375 1.00 47.69 792 ARG A C 1
ATOM 6496 O O . ARG A 1 792 ? -30.938 29.442 46.364 1.00 47.69 792 ARG A O 1
ATOM 6503 N N . LEU A 1 793 ? -30.516 27.665 47.667 1.00 46.53 793 LEU A N 1
ATOM 6504 C CA . LEU A 1 793 ? -29.508 27.076 46.775 1.00 46.53 793 LEU A CA 1
ATOM 6505 C C . LEU A 1 793 ? -30.120 26.100 45.758 1.00 46.53 793 LEU A C 1
ATOM 6507 O O . LEU A 1 793 ? -29.615 26.007 44.645 1.00 46.53 793 LEU A O 1
ATOM 6511 N N . GLY A 1 794 ? -31.263 25.477 46.075 1.00 47.88 794 GLY A N 1
ATOM 6512 C CA . GLY A 1 794 ? -31.980 24.603 45.138 1.00 47.88 794 GLY A CA 1
ATOM 6513 C C . GLY A 1 794 ? -32.547 25.335 43.914 1.00 47.88 794 GLY A C 1
ATOM 6514 O O . GLY A 1 794 ? -32.462 24.823 42.803 1.00 47.88 794 GLY A O 1
ATOM 6515 N N . SER A 1 795 ? -33.040 26.572 44.072 1.00 47.31 795 SER A N 1
ATOM 6516 C CA . SER A 1 795 ? -33.682 27.286 42.954 1.00 47.31 795 SER A CA 1
ATOM 6517 C C . SER A 1 795 ? -32.700 27.924 41.964 1.00 47.31 795 SER A C 1
ATOM 6519 O O . SER A 1 795 ? -33.065 28.184 40.820 1.00 47.31 795 SER A O 1
ATOM 6521 N N . LEU A 1 796 ? -31.445 28.158 42.365 1.00 44.19 796 LEU A N 1
ATOM 6522 C CA . LEU A 1 796 ? -30.398 28.654 41.463 1.00 44.19 796 LEU A CA 1
ATOM 6523 C C . LEU A 1 796 ? -29.796 27.529 40.611 1.00 44.19 796 LEU A C 1
ATOM 6525 O O . LEU A 1 796 ? -29.385 27.779 39.481 1.00 44.19 796 LEU A O 1
ATOM 6529 N N . GLN A 1 797 ? -29.803 26.291 41.110 1.00 47.75 797 GLN A N 1
ATOM 6530 C CA . GLN A 1 797 ? -29.316 25.124 40.373 1.00 47.75 797 GLN A CA 1
ATOM 6531 C C . GLN A 1 797 ? -30.308 24.682 39.279 1.00 47.75 797 GLN A C 1
ATOM 6533 O O . GLN A 1 797 ? -29.885 24.338 38.177 1.00 47.75 797 GLN A O 1
ATOM 6538 N N . GLU A 1 798 ? -31.619 24.816 39.519 1.00 48.81 798 GLU A N 1
ATOM 6539 C CA . GLU A 1 798 ? -32.660 24.590 38.498 1.00 48.81 798 GLU A CA 1
ATOM 6540 C C . GLU A 1 798 ? -32.673 25.656 37.389 1.00 48.81 798 GLU A C 1
ATOM 6542 O O . GLU A 1 798 ? -32.956 25.343 36.233 1.00 48.81 798 GLU A O 1
ATOM 6547 N N . HIS A 1 799 ? -32.331 26.914 37.693 1.00 45.69 799 HIS A N 1
ATOM 6548 C CA . HIS A 1 799 ? -32.267 27.971 36.673 1.00 45.69 799 HIS A CA 1
ATOM 6549 C C . HIS A 1 799 ? -31.037 27.877 35.761 1.00 45.69 799 HIS A C 1
ATOM 6551 O O . HIS A 1 799 ? -31.116 28.265 34.598 1.00 45.69 799 HIS A O 1
ATOM 6557 N N . VAL A 1 800 ? -29.916 27.332 36.242 1.00 47.44 800 VAL A N 1
ATOM 6558 C CA . VAL A 1 800 ? -28.727 27.104 35.401 1.00 47.44 800 VAL A CA 1
ATOM 6559 C C . VAL A 1 800 ? -28.910 25.873 34.503 1.00 47.44 800 VAL A C 1
ATOM 6561 O O . VAL A 1 800 ? -28.453 25.886 33.361 1.00 47.44 800 VAL A O 1
ATOM 6564 N N . ALA A 1 801 ? -29.646 24.854 34.961 1.00 47.09 801 ALA A N 1
ATOM 6565 C CA . ALA A 1 801 ? -29.981 23.684 34.148 1.00 47.09 801 ALA A CA 1
ATOM 6566 C C . ALA A 1 801 ? -30.938 24.024 32.986 1.00 47.09 801 ALA A C 1
ATOM 6568 O O . ALA A 1 801 ? -30.705 23.589 31.859 1.00 47.09 801 ALA A O 1
ATOM 6569 N N . SER A 1 802 ? -31.951 24.875 33.208 1.00 48.06 802 SER A N 1
ATOM 6570 C CA . SER A 1 802 ? -32.900 25.233 32.137 1.00 48.06 802 SER A CA 1
ATOM 6571 C C . SER A 1 802 ? -32.310 26.169 31.069 1.00 48.06 802 SER A C 1
ATOM 6573 O O . SER A 1 802 ? -32.723 26.127 29.910 1.00 48.06 802 SER A O 1
ATOM 6575 N N . LEU A 1 803 ? -31.293 26.968 31.417 1.00 42.84 803 LEU A N 1
ATOM 6576 C CA . LEU A 1 803 ? -30.552 27.802 30.461 1.00 42.84 803 LEU A CA 1
ATOM 6577 C C . LEU A 1 803 ? -29.602 26.985 29.565 1.00 42.84 803 LEU A C 1
ATOM 6579 O O . LEU A 1 803 ? -29.335 27.400 28.437 1.00 42.84 803 LEU A O 1
ATOM 6583 N N . ALA A 1 804 ? -29.129 25.821 30.024 1.00 42.12 804 ALA A N 1
ATOM 6584 C CA . ALA A 1 804 ? -28.284 24.928 29.228 1.00 42.12 804 ALA A CA 1
ATOM 6585 C C . ALA A 1 804 ? -29.093 24.097 28.211 1.00 42.12 804 ALA A C 1
ATOM 6587 O O . ALA A 1 804 ? -28.636 23.889 27.087 1.00 42.12 804 ALA A O 1
ATOM 6588 N N . GLU A 1 805 ? -30.319 23.687 28.553 1.00 44.88 805 GLU A N 1
ATOM 6589 C CA . GLU A 1 805 ? -31.195 22.928 27.643 1.00 44.88 805 GLU A CA 1
ATOM 6590 C C . GLU A 1 805 ? -31.794 23.797 26.521 1.00 44.88 805 GLU A C 1
ATOM 6592 O O . GLU A 1 805 ? -32.002 23.319 25.405 1.00 44.88 805 GLU A O 1
ATOM 6597 N N . GLY A 1 806 ? -31.990 25.098 26.760 1.00 42.00 806 GLY A N 1
ATOM 6598 C CA . GLY A 1 806 ? -32.533 26.025 25.759 1.00 42.00 806 GLY A CA 1
ATOM 6599 C C . GLY A 1 806 ? -31.594 26.362 24.590 1.00 42.00 806 GLY A C 1
ATOM 6600 O O . GLY A 1 806 ? -32.073 26.748 23.526 1.00 42.00 806 GLY A O 1
ATOM 6601 N N . SER A 1 807 ? -30.274 26.195 24.741 1.00 38.88 807 SER A N 1
ATOM 6602 C CA . SER A 1 807 ? -29.300 26.566 23.699 1.00 38.88 807 SER A CA 1
ATOM 6603 C C . SER A 1 807 ? -28.949 25.425 22.731 1.00 38.88 807 SER A C 1
ATOM 6605 O O . SER A 1 807 ? -28.272 25.671 21.734 1.00 38.88 807 SER A O 1
ATOM 6607 N N . CYS A 1 808 ? -29.402 24.192 22.988 1.00 36.56 808 CYS A N 1
ATOM 6608 C CA . CYS A 1 808 ? -29.120 23.036 22.123 1.00 36.56 808 CYS A CA 1
ATOM 6609 C C . CYS A 1 808 ? -30.219 22.794 21.065 1.00 36.56 808 CYS A C 1
ATOM 6611 O O . CYS A 1 808 ? -29.990 22.103 20.080 1.00 36.56 808 CYS A O 1
ATOM 6613 N N . ALA A 1 809 ? -31.392 23.425 21.207 1.00 41.00 809 ALA A N 1
ATOM 6614 C CA . ALA A 1 809 ? -32.538 23.238 20.308 1.00 41.00 809 ALA A CA 1
ATOM 6615 C C . ALA A 1 809 ? -32.608 24.226 19.118 1.00 41.00 809 ALA A C 1
ATOM 6617 O O . ALA A 1 809 ? -33.599 24.237 18.394 1.00 41.00 809 ALA A O 1
ATOM 6618 N N . GLN A 1 810 ? -31.584 25.062 18.899 1.00 37.69 810 GLN A N 1
ATOM 6619 C CA . GLN A 1 810 ? -31.529 26.025 17.780 1.00 37.69 810 GLN A CA 1
ATOM 6620 C C . GLN A 1 810 ? -30.384 25.778 16.778 1.00 37.69 810 GLN A C 1
ATOM 6622 O O . GLN A 1 810 ? -30.118 26.631 15.934 1.00 37.69 810 GLN A O 1
ATOM 6627 N N . ALA A 1 811 ? -29.733 24.612 16.827 1.00 38.81 811 ALA A N 1
ATOM 6628 C CA . ALA A 1 811 ? -28.684 24.224 15.876 1.00 38.81 811 ALA A CA 1
ATOM 6629 C C . ALA A 1 811 ? -28.908 22.823 15.267 1.00 38.81 811 ALA A C 1
ATOM 6631 O O . ALA A 1 811 ? -27.981 22.024 15.151 1.00 38.81 811 ALA A O 1
ATOM 6632 N N . THR A 1 812 ? -30.147 22.559 14.858 1.00 38.09 812 THR A N 1
ATOM 6633 C CA . THR A 1 812 ? -30.550 21.565 13.844 1.00 38.09 812 THR A CA 1
ATOM 6634 C C . THR A 1 812 ? -31.573 22.229 12.948 1.00 38.09 812 THR A C 1
ATOM 6636 O O . THR A 1 812 ? -31.484 22.049 11.716 1.00 38.09 812 THR A O 1
#

Foldseek 3Di:
DVVVVVVVVVVVVVVVVVVVVVVVVVVVVVVVVVVVVVVVVVVVVVVVVVVVVVVVVVVVVVVVVVVLVVVLVVVLVVVVVVVVVVVVVVVVVVVVVVVVVVVVVVVVVVVVVVVVVVVVVVVVVVVVVVVVVVVVVVVVPDDDDDDDDVVNVVVVVVVVVVVVVVVVVVVVVVVVVVVVVVVVVVVVVVVVVVVVVVVVVVVVVVVVVVVVVVVVVVVVVVVVVVVVVVVVVVVVVVVVVVVVVVVVVVVVVVVVVVVVVVVVVVVVVVVVVVVVVPPPDDDPVNVVVVVVVVVVVVVVVVVVVVVVVVVVVVVVVVVVVVVVVVVVVVVVVVVVVVVVVVVVVVVVVVVSVVSSVVSVVVSVVVVVVVVVVVVVVVVVVVVVVVVVVVVVVVVVVVVVVVVVVVVVVVVVVVVVVVVVVCVPPPDPVVVVVVVVVVVVVVVVVVVVVVVVVVVVVVVVVVVVVVVVVVVVVVVVVVVVVVVVVVVVVVVVVVVVVVVVVVVVVVVVVVVVVVVVPPPPVVVVVVVVVVVVVVVVVVVVVVVVVVPPDDDDDDDDDDDYDDDDYYDDDDDDDDDDDDDDDDDDDDDCPVVVVVVVVVVVVVVVVVVVVVVVVVVVVVVVVVVVVVVVVVVVVVVVVVVVVVVVVVVVVVVVVVVVVVVVVVVDDPPVVVVVVVVVVVVVVVVVVVPDDDDDDDDVVVVVVVVVVLVVVVVVLVVLVVVLVVVVVVLVVVVVVLVPDDDDPVSVVVVVVSVVVVVVSVVSVVVSVVVVVVSVVVVVVVVPPDDPDDDDDPPPVVVVVVVVVVVVVVVVVPPD

pLDDT: mean 79.51, std 18.35, range [26.0, 98.19]

InterPro domains:
  IPR052593 Microtubule-associated AKAP9-binding protein [PTHR46501] (13-786)
  IPR056273 CDK5 regulatory subunit-associated protein 2/Myomegalin, coiled coil [PF23246] (658-781)

Sequence (812 aa):
DLQDELGREKLRTQQEMQTLIEEQQQQLNQYESAAGQCVTELQKAQVQVHGLQGRIQETESANKMLQENLREMESELRAMRYTAQKQDRTQLELKDALENKEKEVEEVNHVIDGQNETQAKLREILHRSQLENLKLCASCQSINGQAVTPHAQQQAELLELQSTSFSNRLELQRRQRLIRQKEYEVTKARRRKELIESELEEMHQQKEATIKHNQDLRNTLQQVRQEFLEKEQHYQALEREHQRETHVQGENIQCLKERLQDKEHFLQQYIELFECQQNEEQSGEERDTLVDKLRERIKERDKALEHAIDDKFSTLEEKESEIQQLHLALREKERDLERFRCIFSNNEETINSLESHMKGKDLELEQITMAYKNLQWLKQEVEEKHAHSLKEKDTVSSQLQAALHNSNKEVEDLTVVLMNKVSTGSDEVMEQLRLRLQVKEQMLQEVLTDRSILTADHEQEVAELLQTINSHDQQMKNAAERLMHTLAEKNHELQTLRHQLVEKDRAAANFTKQNVSSLEMPTEITRLQELLQEKDRIIHELVQDGQSKNESSLQPEKMEASEPNDDQQNVNEKEALTAIDGDDAMTDSEEDDIRQVELEQLKEELQLVLRKEKESRLELTALQSVLSNQEREIQRQIVEIETLSSNIRVKEDCIKDLQMQLVQPCEFPEVERLTQELLVLREQVAKMEPPTPRNVGKKHHQLICALEDQVQEQSRLSEALRSERQLYISLVKFHNQTDSSSKEEMLQAELLAAQALRRQLEENLRRSQEQIVRLERESEMPADSGGGGMDRLGSLQEHVASLAEGSCAQAT

Organism: Scyliorhinus torazame (NCBI:txid75743)

Secondary structure (DSSP, 8-state):
-HHHHHHHHHHHHHHHHHHHHHHHHHHHHHHHHHHHHHHHHHHHHHHHHHHHHHHHHHHHHHHHHHHHHHHHHHHHHHHHHHHHHHHHHHHHHHHHHHHHHHHHHHHHHHHHHHHHHHHHHHHHHHHHHHHHHHHHHHH--S-------HHHHHHHHHHHHHHHHHHHHHHHHHHHHHHHHHHHHHHHHHHHHHHHHHHHHHHHHHHHHHHHHHHHHHHHHHHHHHHHHHHHHHHHHHHHHHHHHHHHHHHHHHHHHHHHHHHHHHHHHHHHHHHHHT-----HHHHHHHHHHHHHHHHHHHHHHHHHHHHHHHHHHHHHHHHHHHHHHHHHHHHHHHHHHHHHHHHHHHHHHHHHHHHHHHHHHHHHHHHHHHHHHHHHHHHHHHHHHHHHHHHHHHHHHHHHHHHHHHHHHHHHHHHHHHTT--SHHHHHHHHHHHHHHHHHHHHHHHHHHHHHHHHHHHHHHHHHHHHHHHHHHHHHHHHHHHHHHHHHHHHHHHHHHHHHHHHHHHHHHHHHT-TTHHHHHHHHHHHHHHHHHHHHHHHHHTTSS------------------------------------TTSHHHHHHHHHHHHHHHHHHHHHHHHHHHHHHHHHHHHHHHHHHHHHHHHHHHHHHHHHHHHHHHHHHHHHHHHHHHS----HHHHHHHHHHHHHHHHHHT-PPP--SSHHHHHHHHHHHHHHHHHHHHHHHHHHHHHHHHHHHHHHHTT---HHHHHHHHHHHHHHHHHHHHHHHHHHHHHHHHHHHHHHHHSS---S-----TTSHHHHHHHHHHHHTTSTT--